Protein AF-0000000069364723 (afdb_homodimer)

Structure (mmCIF, N/CA/C/O backbone):
data_AF-0000000069364723-model_v1
#
loop_
_entity.id
_entity.type
_entity.pdbx_description
1 polymer 'Glycosyltransferase family 92 protein'
#
loop_
_atom_site.group_PDB
_atom_site.id
_atom_site.type_symbol
_atom_site.label_atom_id
_atom_site.label_alt_id
_atom_site.label_comp_id
_atom_site.label_asym_id
_atom_site.label_entity_id
_atom_site.label_seq_id
_atom_site.pdbx_PDB_ins_code
_atom_site.Cartn_x
_atom_site.Cartn_y
_atom_site.Cartn_z
_atom_site.occupancy
_atom_site.B_iso_or_equiv
_atom_site.auth_seq_id
_atom_site.auth_comp_id
_atom_site.auth_asym_id
_atom_site.auth_atom_id
_atom_site.pdbx_PDB_model_num
ATOM 1 N N . MET A 1 1 ? 9.062 -27.359 6.551 1 49.31 1 MET A N 1
ATOM 2 C CA . MET A 1 1 ? 7.789 -27.656 7.203 1 49.31 1 MET A CA 1
ATOM 3 C C . MET A 1 1 ? 7.242 -29 6.734 1 49.31 1 MET A C 1
ATOM 5 O O . MET A 1 1 ? 7.422 -29.375 5.574 1 49.31 1 MET A O 1
ATOM 9 N N . LYS A 1 2 ? 6.816 -29.859 7.641 1 56.28 2 LYS A N 1
ATOM 10 C CA . LYS A 1 2 ? 6.383 -31.234 7.414 1 56.28 2 LYS A CA 1
ATOM 11 C C . LYS A 1 2 ? 5.16 -31.281 6.5 1 56.28 2 LYS A C 1
ATOM 13 O O . LYS A 1 2 ? 4.172 -30.578 6.746 1 56.28 2 LYS A O 1
ATOM 18 N N . GLU A 1 3 ? 5.383 -31.625 5.355 1 70 3 GLU A N 1
ATOM 19 C CA . GLU A 1 3 ? 4.285 -31.922 4.441 1 70 3 GLU A CA 1
ATOM 20 C C . GLU A 1 3 ? 3.459 -33.094 4.93 1 70 3 GLU A C 1
ATOM 22 O O . GLU A 1 3 ? 4.004 -34.062 5.484 1 70 3 GLU A O 1
ATOM 27 N N . GLU A 1 4 ? 2.148 -32.75 5.133 1 69.38 4 GLU A N 1
ATOM 28 C CA . GLU A 1 4 ? 1.252 -33.812 5.566 1 69.38 4 GLU A CA 1
ATOM 29 C C . GLU A 1 4 ? 0.483 -34.406 4.387 1 69.38 4 GLU A C 1
ATOM 31 O O . GLU A 1 4 ? 0.015 -33.656 3.516 1 69.38 4 GLU A O 1
ATOM 36 N N . LEU A 1 5 ? 0.682 -35.688 4.168 1 74.56 5 LEU A N 1
ATOM 37 C CA . LEU A 1 5 ? -0.127 -36.375 3.172 1 74.56 5 LEU A CA 1
ATOM 38 C C . LEU A 1 5 ? -1.486 -36.75 3.75 1 74.56 5 LEU A C 1
ATOM 40 O O . LEU A 1 5 ? -1.564 -37.344 4.836 1 74.56 5 LEU A O 1
ATOM 44 N N . THR A 1 6 ? -2.576 -36.406 3.035 1 74.88 6 THR A N 1
ATOM 45 C CA . THR A 1 6 ? -3.92 -36.75 3.48 1 74.88 6 THR A CA 1
ATOM 46 C C . THR A 1 6 ? -4.262 -38.188 3.082 1 74.88 6 THR A C 1
ATOM 48 O O . THR A 1 6 ? -3.486 -38.844 2.385 1 74.88 6 THR A O 1
ATOM 51 N N . SER A 1 7 ? -5.332 -38.625 3.621 1 69.81 7 SER A N 1
ATOM 52 C CA . SER A 1 7 ? -5.801 -39.969 3.307 1 69.81 7 SER A CA 1
ATOM 53 C C . SER A 1 7 ? -6.023 -40.125 1.807 1 69.81 7 SER A C 1
ATOM 55 O O . SER A 1 7 ? -5.867 -41.219 1.271 1 69.81 7 SER A O 1
ATOM 57 N N . ASP A 1 8 ? -6.238 -39.062 1.115 1 74.81 8 ASP A N 1
ATOM 58 C CA . ASP A 1 8 ? -6.504 -39.125 -0.318 1 74.81 8 ASP A CA 1
ATOM 59 C C . ASP A 1 8 ? -5.242 -38.812 -1.125 1 74.81 8 ASP A C 1
ATOM 61 O O . ASP A 1 8 ? -5.324 -38.531 -2.316 1 74.81 8 ASP A O 1
ATOM 65 N N . SER A 1 9 ? -4.016 -38.844 -0.481 1 79.88 9 SER A N 1
ATOM 66 C CA . SER A 1 9 ? -2.727 -38.656 -1.135 1 79.88 9 SER A CA 1
ATOM 67 C C . SER A 1 9 ? -2.574 -37.219 -1.625 1 79.88 9 SER A C 1
ATOM 69 O O . SER A 1 9 ? -1.974 -36.969 -2.674 1 79.88 9 SER A O 1
ATOM 71 N N . VAL A 1 10 ? -3.354 -36.406 -0.931 1 83.38 10 VAL A N 1
ATOM 72 C CA . VAL A 1 10 ? -3.227 -34.969 -1.211 1 83.38 10 VAL A CA 1
ATOM 73 C C . VAL A 1 10 ? -2.189 -34.344 -0.276 1 83.38 10 VAL A C 1
ATOM 75 O O . VAL A 1 10 ? -2.17 -34.625 0.922 1 83.38 10 VAL A O 1
ATOM 78 N N . VAL A 1 11 ? -1.236 -33.562 -0.822 1 83.75 11 VAL A N 1
ATOM 79 C CA . VAL A 1 11 ? -0.213 -32.906 -0.019 1 83.75 11 VAL A CA 1
ATOM 80 C C . VAL A 1 11 ? -0.771 -31.609 0.568 1 83.75 11 VAL A C 1
ATOM 82 O O . VAL A 1 11 ? -1.082 -30.672 -0.167 1 83.75 11 VAL A O 1
ATOM 85 N N . LYS A 1 12 ? -0.921 -31.547 1.903 1 87.56 12 LYS A N 1
ATOM 86 C CA . LYS A 1 12 ? -1.398 -30.328 2.562 1 87.56 12 LYS A CA 1
ATOM 87 C C . LYS A 1 12 ? -0.251 -29.359 2.82 1 87.56 12 LYS A C 1
ATOM 89 O O . LYS A 1 12 ? 0.78 -29.734 3.377 1 87.56 12 LYS A O 1
ATOM 94 N N . ARG A 1 13 ? -0.439 -28.172 2.357 1 88.94 13 ARG A N 1
ATOM 95 C CA . ARG A 1 13 ? 0.57 -27.125 2.555 1 88.94 13 ARG A CA 1
ATOM 96 C C . ARG A 1 13 ? 0.188 -26.203 3.705 1 88.94 13 ARG A C 1
ATOM 98 O O . ARG A 1 13 ? -0.952 -25.75 3.783 1 88.94 13 ARG A O 1
ATOM 105 N N . ALA A 1 14 ? 1.143 -26.016 4.59 1 86.44 14 ALA A N 1
ATOM 106 C CA . ALA A 1 14 ? 0.929 -25.141 5.734 1 86.44 14 ALA A CA 1
ATOM 107 C C . ALA A 1 14 ? 1.771 -23.875 5.617 1 86.44 14 ALA A C 1
ATOM 109 O O . ALA A 1 14 ? 2.867 -23.891 5.051 1 86.44 14 ALA A O 1
ATOM 110 N N . LEU A 1 15 ? 1.162 -22.844 6.082 1 91.25 15 LEU A N 1
ATOM 111 C CA . LEU A 1 15 ? 1.888 -21.578 6.117 1 91.25 15 LEU A CA 1
ATOM 112 C C . LEU A 1 15 ? 2.162 -21.156 7.555 1 91.25 15 LEU A C 1
ATOM 114 O O . LEU A 1 15 ? 1.314 -21.328 8.43 1 91.25 15 LEU A O 1
ATOM 118 N N . ASN A 1 16 ? 3.369 -20.609 7.777 1 89.12 16 ASN A N 1
ATOM 119 C CA . ASN A 1 16 ? 3.805 -20.172 9.102 1 89.12 16 ASN A CA 1
ATOM 120 C C . ASN A 1 16 ? 4.066 -18.672 9.125 1 89.12 16 ASN A C 1
ATOM 122 O O . ASN A 1 16 ? 4.953 -18.172 8.43 1 89.12 16 ASN A O 1
ATOM 126 N N . ALA A 1 17 ? 3.287 -17.984 9.992 1 91.56 17 ALA A N 1
ATOM 127 C CA . ALA A 1 17 ? 3.412 -16.531 10.094 1 91.56 17 ALA A CA 1
ATOM 128 C C . ALA A 1 17 ? 4.266 -16.141 11.297 1 91.56 17 ALA A C 1
ATOM 130 O O . ALA A 1 17 ? 4.184 -16.75 12.359 1 91.56 17 ALA A O 1
ATOM 131 N N . VAL A 1 18 ? 5.125 -15.086 11.055 1 92.31 18 VAL A N 1
ATOM 132 C CA . VAL A 1 18 ? 5.973 -14.648 12.156 1 92.31 18 VAL A CA 1
ATOM 133 C C . VAL A 1 18 ? 6.035 -13.125 12.188 1 92.31 18 VAL A C 1
ATOM 135 O O . VAL A 1 18 ? 5.957 -12.469 11.148 1 92.31 18 VAL A O 1
ATOM 138 N N . GLY A 1 19 ? 6.074 -12.609 13.461 1 89.56 19 GLY A N 1
ATOM 139 C CA . GLY A 1 19 ? 6.383 -11.211 13.695 1 89.56 19 GLY A CA 1
ATOM 140 C C . GLY A 1 19 ? 5.25 -10.281 13.312 1 89.56 19 GLY A C 1
ATOM 141 O O . GLY A 1 19 ? 4.199 -10.727 12.852 1 89.56 19 GLY A O 1
ATOM 142 N N . SER A 1 20 ? 5.496 -8.914 13.562 1 90.38 20 SER A N 1
ATOM 143 C CA . SER A 1 20 ? 4.555 -7.84 13.266 1 90.38 20 SER A CA 1
ATOM 144 C C . SER A 1 20 ? 5.207 -6.754 12.414 1 90.38 20 SER A C 1
ATOM 146 O O . SER A 1 20 ? 6.32 -6.316 12.703 1 90.38 20 SER A O 1
ATOM 148 N N . ALA A 1 21 ? 4.5 -6.426 11.312 1 92.88 21 ALA A N 1
ATOM 149 C CA . ALA A 1 21 ? 5.086 -5.488 10.352 1 92.88 21 ALA A CA 1
ATOM 150 C C . ALA A 1 21 ? 4.473 -4.098 10.5 1 92.88 21 ALA A C 1
ATOM 152 O O . ALA A 1 21 ? 5.031 -3.111 10.016 1 92.88 21 ALA A O 1
ATOM 153 N N . ALA A 1 22 ? 3.383 -3.99 11.094 1 93.38 22 ALA A N 1
ATOM 154 C CA . ALA A 1 22 ? 2.691 -2.719 11.281 1 93.38 22 ALA A CA 1
ATOM 155 C C . ALA A 1 22 ? 1.68 -2.807 12.422 1 93.38 22 ALA A C 1
ATOM 157 O O . ALA A 1 22 ? 1.099 -3.867 12.664 1 93.38 22 ALA A O 1
ATOM 158 N N . TYR A 1 23 ? 1.507 -1.729 13.055 1 94.12 23 TYR A N 1
ATOM 159 C CA . TYR A 1 23 ? 0.503 -1.665 14.109 1 94.12 23 TYR A CA 1
ATOM 160 C C . TYR A 1 23 ? -0.898 -1.54 13.523 1 94.12 23 TYR A C 1
ATOM 162 O O . TYR A 1 23 ? -1.071 -1.024 12.414 1 94.12 23 TYR A O 1
ATOM 170 N N . LEU A 1 24 ? -1.826 -2.055 14.297 1 95.44 24 LEU A N 1
ATOM 171 C CA . LEU A 1 24 ? -3.232 -1.938 13.93 1 95.44 24 LEU A CA 1
ATOM 172 C C . LEU A 1 24 ? -3.707 -0.493 14.047 1 95.44 24 LEU A C 1
ATOM 174 O O . LEU A 1 24 ? -4.418 0.005 13.172 1 95.44 24 LEU A O 1
ATOM 178 N N . PHE A 1 25 ? -3.33 0.134 15.125 1 96.75 25 PHE A N 1
ATOM 179 C CA . PHE A 1 25 ? -3.691 1.526 15.367 1 96.75 25 PHE A CA 1
ATOM 180 C C . PHE A 1 25 ? -2.627 2.227 16.203 1 96.75 25 PHE A C 1
ATOM 182 O O . PHE A 1 25 ? -2.072 1.637 17.125 1 96.75 25 PHE A O 1
ATOM 189 N N . VAL A 1 26 ? -2.287 3.453 15.844 1 96.94 26 VAL A N 1
ATOM 190 C CA . VAL A 1 26 ? -1.416 4.34 16.609 1 96.94 26 VAL A CA 1
ATOM 191 C C . VAL A 1 26 ? -2.168 5.617 16.969 1 96.94 26 VAL A C 1
ATOM 193 O O . VAL A 1 26 ? -2.408 6.469 16.109 1 96.94 26 VAL A O 1
ATOM 196 N N . GLN A 1 27 ? -2.445 5.82 18.234 1 96.69 27 GLN A N 1
ATOM 197 C CA . GLN A 1 27 ? -3.262 6.953 18.656 1 96.69 27 GLN A CA 1
ATOM 198 C C . GLN A 1 27 ? -2.398 8.18 18.938 1 96.69 27 GLN A C 1
ATOM 200 O O . GLN A 1 27 ? -1.366 8.086 19.594 1 96.69 27 GLN A O 1
ATOM 205 N N . MET A 1 28 ? -2.801 9.273 18.391 1 96.94 28 MET A N 1
ATOM 206 C CA . MET A 1 28 ? -2.186 10.555 18.75 1 96.94 28 MET A CA 1
ATOM 207 C C . MET A 1 28 ? -3.016 11.281 19.797 1 96.94 28 MET A C 1
ATOM 209 O O . MET A 1 28 ? -2.473 11.797 20.781 1 96.94 28 MET A O 1
ATOM 213 N N . GLY A 1 29 ? -4.402 11.289 19.5 1 96.31 29 GLY A N 1
ATOM 214 C CA . GLY A 1 29 ? -5.25 11.969 20.469 1 96.31 29 GLY A CA 1
ATOM 215 C C . GLY A 1 29 ? -6.707 11.562 20.375 1 96.31 29 GLY A C 1
ATOM 216 O O . GLY A 1 29 ? -7.113 10.898 19.422 1 96.31 29 GLY A O 1
ATOM 217 N N . ALA A 1 30 ? -7.469 11.836 21.438 1 97.81 30 ALA A N 1
ATOM 218 C CA . ALA A 1 30 ? -8.914 11.656 21.516 1 97.81 30 ALA A CA 1
ATOM 219 C C . ALA A 1 30 ? -9.586 12.859 22.172 1 97.81 30 ALA A C 1
ATOM 221 O O . ALA A 1 30 ? -9.062 13.422 23.141 1 97.81 30 ALA A O 1
ATOM 222 N N . TYR A 1 31 ? -10.727 13.25 21.625 1 97.12 31 TYR A N 1
ATOM 223 C CA . TYR A 1 31 ? -11.344 14.5 22.031 1 97.12 31 TYR A CA 1
ATOM 224 C C . TYR A 1 31 ? -12.867 14.367 22.062 1 97.12 31 TYR A C 1
ATOM 226 O O . TYR A 1 31 ? -13.453 13.727 21.188 1 97.12 31 TYR A O 1
ATOM 234 N N . ARG A 1 32 ? -13.484 14.945 23.047 1 96.19 32 ARG A N 1
ATOM 235 C CA . ARG A 1 32 ? -14.945 15.039 23.078 1 96.19 32 ARG A CA 1
ATOM 236 C C . ARG A 1 32 ? -15.445 16.062 22.078 1 96.19 32 ARG A C 1
ATOM 238 O O . ARG A 1 32 ? -14.922 17.172 21.984 1 96.19 32 ARG A O 1
ATOM 245 N N . GLY A 1 33 ? -16.406 15.688 21.266 1 95.44 33 GLY A N 1
ATOM 246 C CA . GLY A 1 33 ? -16.969 16.547 20.25 1 95.44 33 GLY A CA 1
ATOM 247 C C . GLY A 1 33 ? -18.344 17.094 20.609 1 95.44 33 GLY A C 1
ATOM 248 O O . GLY A 1 33 ? -18.875 17.969 19.938 1 95.44 33 GLY A O 1
ATOM 249 N N . GLY A 1 34 ? -18.906 16.594 21.641 1 95.56 34 GLY A N 1
ATOM 250 C CA . GLY A 1 34 ? -20.234 16.938 22.109 1 95.56 34 GLY A CA 1
ATOM 251 C C . GLY A 1 34 ? -20.688 16.094 23.281 1 95.56 34 GLY A C 1
ATOM 252 O O . GLY A 1 34 ? -19.891 15.375 23.891 1 95.56 34 GLY A O 1
ATOM 253 N N . PRO A 1 35 ? -21.969 16.234 23.578 1 95.88 35 PRO A N 1
ATOM 254 C CA . PRO A 1 35 ? -22.469 15.453 24.719 1 95.88 35 PRO A CA 1
ATOM 255 C C . PRO A 1 35 ? -22.406 13.945 24.469 1 95.88 35 PRO A C 1
ATOM 257 O O . PRO A 1 35 ? -22.328 13.164 25.422 1 95.88 35 PRO A O 1
ATOM 260 N N . ASN A 1 36 ? -22.484 13.508 23.172 1 96.75 36 ASN A N 1
ATOM 261 C CA . ASN A 1 36 ? -22.5 12.078 22.875 1 96.75 36 ASN A CA 1
ATOM 262 C C . ASN A 1 36 ? -21.5 11.727 21.781 1 96.75 36 ASN A C 1
ATOM 264 O O . ASN A 1 36 ? -21.625 10.695 21.125 1 96.75 36 ASN A O 1
ATOM 268 N N . SER A 1 37 ? -20.562 12.633 21.484 1 97.06 37 SER A N 1
ATOM 269 C CA . SER A 1 37 ? -19.688 12.398 20.344 1 97.06 37 SER A CA 1
ATOM 270 C C . SER A 1 37 ? -18.219 12.625 20.703 1 97.06 37 SER A C 1
ATOM 272 O O . SER A 1 37 ? -17.906 13.461 21.562 1 97.06 37 SER A O 1
ATOM 274 N N . PHE A 1 38 ? -17.375 11.82 20.141 1 98.06 38 PHE A N 1
ATOM 275 C CA . PHE A 1 38 ? -15.93 11.883 20.312 1 98.06 38 PHE A CA 1
ATOM 276 C C . PHE A 1 38 ? -15.227 11.695 18.984 1 98.06 38 PHE A C 1
ATOM 278 O O . PHE A 1 38 ? -15.82 11.18 18.031 1 98.06 38 PHE A O 1
ATOM 285 N N . ALA A 1 39 ? -13.992 12.164 18.891 1 98.56 39 ALA A N 1
ATOM 286 C CA . ALA A 1 39 ? -13.102 11.891 17.766 1 98.56 39 ALA A CA 1
ATOM 287 C C . ALA A 1 39 ? -11.773 11.32 18.25 1 98.56 39 ALA A C 1
ATOM 289 O O . ALA A 1 39 ? -11.164 11.852 19.188 1 98.56 39 ALA A O 1
ATOM 290 N N . VAL A 1 40 ? -11.398 10.234 17.766 1 98.62 40 VAL A N 1
ATOM 291 C CA . VAL A 1 40 ? -10.086 9.656 18.016 1 98.62 40 VAL A CA 1
ATOM 292 C C . VAL A 1 40 ? -9.211 9.781 16.781 1 98.62 40 VAL A C 1
ATOM 294 O O . VAL A 1 40 ? -9.594 9.344 15.695 1 98.62 40 VAL A O 1
ATOM 297 N N . VAL A 1 41 ? -8.039 10.414 16.922 1 98.44 41 VAL A N 1
ATOM 298 C CA . VAL A 1 41 ? -7.141 10.703 15.812 1 98.44 41 VAL A CA 1
ATOM 299 C C . VAL A 1 41 ? -5.891 9.828 15.906 1 98.44 41 VAL A C 1
ATOM 301 O O . VAL A 1 41 ? -5.273 9.734 16.969 1 98.44 41 VAL A O 1
ATOM 304 N N . GLY A 1 42 ? -5.582 9.164 14.805 1 98.25 42 GLY A N 1
ATOM 305 C CA . GLY A 1 42 ? -4.398 8.32 14.82 1 98.25 42 GLY A CA 1
ATOM 306 C C . GLY A 1 42 ? -3.994 7.832 13.438 1 98.25 42 GLY A C 1
ATOM 307 O O . GLY A 1 42 ? -4.387 8.414 12.43 1 98.25 42 GLY A O 1
ATOM 308 N N . LEU A 1 43 ? -3.055 6.895 13.445 1 98.19 43 LEU A N 1
ATOM 309 C CA . LEU A 1 43 ? -2.576 6.195 12.258 1 98.19 43 LEU A CA 1
ATOM 310 C C . LEU A 1 43 ? -3.016 4.734 12.273 1 98.19 43 LEU A C 1
ATOM 312 O O . LEU A 1 43 ? -3.229 4.156 13.344 1 98.19 43 LEU A O 1
ATOM 316 N N . ALA A 1 44 ? -3.178 4.199 11.109 1 97.25 44 ALA A N 1
ATOM 317 C CA . ALA A 1 44 ? -3.477 2.777 10.961 1 97.25 44 ALA A CA 1
ATOM 318 C C . ALA A 1 44 ? -2.803 2.197 9.719 1 97.25 44 ALA A C 1
ATOM 320 O O . ALA A 1 44 ? -2.311 2.943 8.867 1 97.25 44 ALA A O 1
ATOM 321 N N . SER A 1 45 ? -2.754 0.883 9.719 1 95.25 45 SER A N 1
ATOM 322 C CA . SER A 1 45 ? -2.156 0.212 8.562 1 95.25 45 SER A CA 1
ATOM 323 C C . SER A 1 45 ? -2.877 0.579 7.273 1 95.25 45 SER A C 1
ATOM 325 O O . SER A 1 45 ? -4.074 0.326 7.133 1 95.25 45 SER A O 1
ATOM 327 N N . LYS A 1 46 ? -2.154 1.093 6.324 1 95.44 46 LYS A N 1
ATOM 328 C CA . LYS A 1 46 ? -2.771 1.566 5.09 1 95.44 46 LYS A CA 1
ATOM 329 C C . LYS A 1 46 ? -3.361 0.408 4.293 1 95.44 46 LYS A C 1
ATOM 331 O O . LYS A 1 46 ? -4.52 0.462 3.873 1 95.44 46 LYS A O 1
ATOM 336 N N . PRO A 1 47 ? -2.609 -0.735 4.07 1 94.81 47 PRO A N 1
ATOM 337 C CA . PRO A 1 47 ? -3.172 -1.791 3.227 1 94.81 47 PRO A CA 1
ATOM 338 C C . PRO A 1 47 ? -4.461 -2.377 3.797 1 94.81 47 PRO A C 1
ATOM 340 O O . PRO A 1 47 ? -5.34 -2.797 3.039 1 94.81 47 PRO A O 1
ATOM 343 N N . LEU A 1 48 ? -4.609 -2.422 5.109 1 93.75 48 LEU A N 1
ATOM 344 C CA . LEU A 1 48 ? -5.852 -2.918 5.684 1 93.75 48 LEU A CA 1
ATOM 345 C C . LEU A 1 48 ? -7.031 -2.039 5.273 1 93.75 48 LEU A C 1
ATOM 347 O O . LEU A 1 48 ? -8.109 -2.547 4.953 1 93.75 48 LEU A O 1
ATOM 351 N N . HIS A 1 49 ? -6.789 -0.756 5.285 1 94.44 49 HIS A N 1
ATOM 352 C CA . HIS A 1 49 ? -7.875 0.175 4.996 1 94.44 49 HIS A CA 1
ATOM 353 C C . HIS A 1 49 ? -8.109 0.294 3.492 1 94.44 49 HIS A C 1
ATOM 355 O O . HIS A 1 49 ? -9.156 0.791 3.061 1 94.44 49 HIS A O 1
ATOM 361 N N . VAL A 1 50 ? -7.227 -0.159 2.723 1 92.44 50 VAL A N 1
ATOM 362 C CA . VAL A 1 50 ? -7.379 -0.12 1.271 1 92.44 50 VAL A CA 1
ATOM 363 C C . VAL A 1 50 ? -7.98 -1.434 0.779 1 92.44 50 VAL A C 1
ATOM 365 O O . VAL A 1 50 ? -8.875 -1.434 -0.068 1 92.44 50 VAL A O 1
ATOM 368 N N . PHE A 1 51 ? -7.551 -2.592 1.312 1 92.69 51 PHE A N 1
ATOM 369 C CA . PHE A 1 51 ? -7.871 -3.885 0.717 1 92.69 51 PHE A CA 1
ATOM 370 C C . PHE A 1 51 ? -8.82 -4.672 1.613 1 92.69 51 PHE A C 1
ATOM 372 O O . PHE A 1 51 ? -9.375 -5.688 1.194 1 92.69 51 PHE A O 1
ATOM 379 N N . ALA A 1 52 ? -8.953 -4.258 2.828 1 91.38 52 ALA A N 1
ATOM 380 C CA . ALA A 1 52 ? -9.852 -4.922 3.766 1 91.38 52 ALA A CA 1
ATOM 381 C C . ALA A 1 52 ? -10.891 -3.949 4.309 1 91.38 52 ALA A C 1
ATOM 383 O O . ALA A 1 52 ? -11.227 -2.959 3.656 1 91.38 52 ALA A O 1
ATOM 384 N N . LYS A 1 53 ? -11.57 -4.34 5.402 1 89.81 53 LYS A N 1
ATOM 385 C CA . LYS A 1 53 ? -12.594 -3.516 6.027 1 89.81 53 LYS A CA 1
ATOM 386 C C . LYS A 1 53 ? -12.445 -3.51 7.547 1 89.81 53 LYS A C 1
ATOM 388 O O . LYS A 1 53 ? -13.336 -3.967 8.266 1 89.81 53 LYS A O 1
ATOM 393 N N . PRO A 1 54 ? -11.305 -2.955 7.906 1 93.75 54 PRO A N 1
ATOM 394 C CA . PRO A 1 54 ? -11.172 -2.838 9.359 1 93.75 54 PRO A CA 1
ATOM 395 C C . PRO A 1 54 ? -12.297 -2.018 9.992 1 93.75 54 PRO A C 1
ATOM 397 O O . PRO A 1 54 ? -12.906 -1.177 9.32 1 93.75 54 PRO A O 1
ATOM 400 N N . ARG A 1 55 ? -12.648 -2.35 11.227 1 94.44 55 ARG A N 1
ATOM 401 C CA . ARG A 1 55 ? -13.742 -1.67 11.922 1 94.44 55 ARG A CA 1
ATOM 402 C C . ARG A 1 55 ? -13.273 -1.113 13.266 1 94.44 55 ARG A C 1
ATOM 404 O O . ARG A 1 55 ? -12.359 -1.661 13.883 1 94.44 55 ARG A O 1
ATOM 411 N N . PHE A 1 56 ? -13.875 -0.043 13.602 1 97.25 56 PHE A N 1
ATOM 412 C CA . PHE A 1 56 ? -13.727 0.527 14.938 1 97.25 56 PHE A CA 1
ATOM 413 C C . PHE A 1 56 ? -15.062 0.533 15.672 1 97.25 56 PHE A C 1
ATOM 415 O O . PHE A 1 56 ? -16.094 0.879 15.094 1 97.25 56 PHE A O 1
ATOM 422 N N . ILE A 1 57 ? -15.023 0.067 16.844 1 97.56 57 ILE A N 1
ATOM 423 C CA . ILE A 1 57 ? -16.172 0.125 17.734 1 97.56 57 ILE A CA 1
ATOM 424 C C . ILE A 1 57 ? -15.859 1.012 18.938 1 97.56 57 ILE A C 1
ATOM 426 O O . ILE A 1 57 ? -14.812 0.86 19.578 1 97.56 57 ILE A O 1
ATOM 430 N N . CYS A 1 58 ? -16.766 1.949 19.172 1 98.19 58 CYS A N 1
ATOM 431 C CA . CYS A 1 58 ? -16.625 2.855 20.312 1 98.19 58 CYS A CA 1
ATOM 432 C C . CYS A 1 58 ? -17.422 2.359 21.5 1 98.19 58 CYS A C 1
ATOM 434 O O . CYS A 1 58 ? -18.547 1.883 21.344 1 98.19 58 CYS A O 1
ATOM 436 N N . GLU A 1 59 ? -16.797 2.432 22.609 1 96.88 59 GLU A N 1
ATOM 437 C CA . GLU A 1 59 ? -17.438 2.055 23.875 1 96.88 59 GLU A CA 1
ATOM 438 C C . GLU A 1 59 ? -17.219 3.109 24.953 1 96.88 59 GLU A C 1
ATOM 440 O O . GLU A 1 59 ? -16.094 3.586 25.125 1 96.88 59 GLU A O 1
ATOM 445 N N . TRP A 1 60 ? -18.281 3.545 25.547 1 96.88 60 TRP A N 1
ATOM 446 C CA . TRP A 1 60 ? -18.172 4.422 26.719 1 96.88 60 TRP A CA 1
ATOM 447 C C . TRP A 1 60 ? -18.359 3.641 28 1 96.88 60 TRP A C 1
ATOM 449 O O . TRP A 1 60 ? -19.359 2.939 28.172 1 96.88 60 TRP A O 1
ATOM 459 N N . LEU A 1 61 ? -17.375 3.727 28.859 1 94.31 61 LEU A N 1
ATOM 460 C CA . LEU A 1 61 ? -17.422 3.117 30.188 1 94.31 61 LEU A CA 1
ATOM 461 C C . LEU A 1 61 ? -17.609 4.18 31.266 1 94.31 61 LEU A C 1
ATOM 463 O O . LEU A 1 61 ? -16.672 4.934 31.562 1 94.31 61 LEU A O 1
ATOM 467 N N . PRO A 1 62 ? -18.766 4.191 31.875 1 91.75 62 PRO A N 1
ATOM 468 C CA . PRO A 1 62 ? -18.906 5.133 32.969 1 91.75 62 PRO A CA 1
ATOM 469 C C . PRO A 1 62 ? -17.984 4.816 34.156 1 91.75 62 PRO A C 1
ATOM 471 O O . PRO A 1 62 ? -17.531 3.68 34.312 1 91.75 62 PRO A O 1
ATOM 474 N N . LEU A 1 63 ? -17.562 5.879 34.906 1 84.31 63 LEU A N 1
ATOM 475 C CA . LEU A 1 63 ? -16.672 5.664 36.031 1 84.31 63 LEU A CA 1
ATOM 476 C C . LEU A 1 63 ? -17.297 4.691 37.031 1 84.31 63 LEU A C 1
ATOM 478 O O . LEU A 1 63 ? -16.578 3.973 37.75 1 84.31 63 LEU A O 1
ATOM 482 N N . THR A 1 64 ? -18.562 4.723 37.188 1 68.75 64 THR A N 1
ATOM 483 C CA . THR A 1 64 ? -19.234 3.816 38.094 1 68.75 64 THR A CA 1
ATOM 484 C C . THR A 1 64 ? -19.219 2.391 37.562 1 68.75 64 THR A C 1
ATOM 486 O O . THR A 1 64 ? -19.828 1.493 38.125 1 68.75 64 THR A O 1
ATOM 489 N N . PHE A 1 65 ? -18.344 2.311 36.406 1 60.22 65 PHE A N 1
ATOM 490 C CA . PHE A 1 65 ? -18.344 0.99 35.812 1 60.22 65 PHE A CA 1
ATOM 491 C C . PHE A 1 65 ? -17.609 -0.014 36.688 1 60.22 65 PHE A C 1
ATOM 493 O O . PHE A 1 65 ? -16.438 0.188 37.031 1 60.22 65 PHE A O 1
ATOM 500 N N . HIS A 1 66 ? -18.188 -0.918 37.469 1 53.62 66 HIS A N 1
ATOM 501 C CA . HIS A 1 66 ? -17.625 -1.986 38.281 1 53.62 66 HIS A CA 1
ATOM 502 C C . HIS A 1 66 ? -17.625 -3.312 37.531 1 53.62 66 HIS A C 1
ATOM 504 O O . HIS A 1 66 ? -17.953 -4.355 38.094 1 53.62 66 HIS A O 1
ATOM 510 N N . GLY A 1 67 ? -17.094 -3.486 36.469 1 53.44 67 GLY A N 1
ATOM 511 C CA . GLY A 1 67 ? -16.797 -4.73 35.781 1 53.44 67 GLY A CA 1
ATOM 512 C C . GLY A 1 67 ? -18 -5.309 35.031 1 53.44 67 GLY A C 1
ATOM 513 O O . GLY A 1 67 ? -17.922 -5.609 33.844 1 53.44 67 GLY A O 1
ATOM 514 N N . ASP A 1 68 ? -18.938 -6.055 35.812 1 50.12 68 ASP A N 1
ATOM 515 C CA . ASP A 1 68 ? -20.031 -6.926 35.406 1 50.12 68 ASP A CA 1
ATOM 516 C C . ASP A 1 68 ? -21.172 -6.113 34.781 1 50.12 68 ASP A C 1
ATOM 518 O O . ASP A 1 68 ? -22.172 -6.68 34.344 1 50.12 68 ASP A O 1
ATOM 522 N N . ASP A 1 69 ? -21.281 -4.781 35 1 53.19 69 ASP A N 1
ATOM 523 C CA . ASP A 1 69 ? -22.562 -4.102 34.781 1 53.19 69 ASP A CA 1
ATOM 524 C C . ASP A 1 69 ? -22.688 -3.629 33.312 1 53.19 69 ASP A C 1
ATOM 526 O O . ASP A 1 69 ? -21.688 -3.26 32.688 1 53.19 69 ASP A O 1
ATOM 530 N N . ASN A 1 70 ? -23.828 -3.975 32.594 1 61.44 70 ASN A N 1
ATOM 531 C CA . ASN A 1 70 ? -24.578 -3.611 31.391 1 61.44 70 ASN A CA 1
ATOM 532 C C . ASN A 1 70 ? -24.594 -2.102 31.172 1 61.44 70 ASN A C 1
ATOM 534 O O . ASN A 1 70 ? -25.484 -1.572 30.516 1 61.44 70 ASN A O 1
ATOM 538 N N . SER A 1 71 ? -23.594 -1.428 31.781 1 78.38 71 SER A N 1
ATOM 539 C CA . SER A 1 71 ? -23.781 0.018 31.734 1 78.38 71 SER A CA 1
ATOM 540 C C . SER A 1 71 ? -22.969 0.642 30.609 1 78.38 71 SER A C 1
ATOM 542 O O . SER A 1 71 ? -23.125 1.821 30.281 1 78.38 71 SER A O 1
ATOM 544 N N . SER A 1 72 ? -22.219 -0.199 29.922 1 88.69 72 SER A N 1
ATOM 545 C CA . SER A 1 72 ? -21.469 0.411 28.828 1 88.69 72 SER A CA 1
ATOM 546 C C . SER A 1 72 ? -22.359 0.653 27.609 1 88.69 72 SER A C 1
ATOM 548 O O . SER A 1 72 ? -23.359 -0.038 27.422 1 88.69 72 SER A O 1
ATOM 550 N N . VAL A 1 73 ? -22.078 1.696 26.984 1 94.19 73 VAL A N 1
ATOM 551 C CA . VAL A 1 73 ? -22.766 2.045 25.75 1 94.19 73 VAL A CA 1
ATOM 552 C C . VAL A 1 73 ? -21.812 1.88 24.562 1 94.19 73 VAL A C 1
ATOM 554 O O . VAL A 1 73 ? -20.656 2.297 24.625 1 94.19 73 VAL A O 1
ATOM 557 N N . THR A 1 74 ? -22.297 1.188 23.562 1 96.56 74 THR A N 1
ATOM 558 C CA . THR A 1 74 ? -21.453 0.942 22.406 1 96.56 74 THR A CA 1
ATOM 559 C C . THR A 1 74 ? -22.031 1.617 21.156 1 96.56 74 THR A C 1
ATOM 561 O O . THR A 1 74 ? -23.219 1.886 21.094 1 96.56 74 THR A O 1
ATOM 564 N N . ALA A 1 75 ? -21.188 2.051 20.266 1 97.88 75 ALA A N 1
ATOM 565 C CA . ALA A 1 75 ? -21.547 2.605 18.969 1 97.88 75 ALA A CA 1
ATOM 566 C C . ALA A 1 75 ? -20.5 2.232 17.906 1 97.88 75 ALA A C 1
ATOM 568 O O . ALA A 1 75 ? -19.359 1.954 18.234 1 97.88 75 ALA A O 1
ATOM 569 N N . SER A 1 76 ? -20.953 2.141 16.672 1 97.38 76 SER A N 1
ATOM 570 C CA . SER A 1 76 ? -20 1.938 15.586 1 97.38 76 SER A CA 1
ATOM 571 C C . SER A 1 76 ? -19.172 3.197 15.328 1 97.38 76 SER A C 1
ATOM 573 O O . SER A 1 76 ? -19.719 4.305 15.312 1 97.38 76 SER A O 1
ATOM 575 N N . GLY A 1 77 ? -17.906 3.064 15.234 1 97.88 77 GLY A N 1
ATOM 576 C CA . GLY A 1 77 ? -17.062 4.188 14.852 1 97.88 77 GLY A CA 1
ATOM 577 C C . GLY A 1 77 ? -17.125 4.5 13.367 1 97.88 77 GLY A C 1
ATOM 578 O O . GLY A 1 77 ? -17 3.6 12.539 1 97.88 77 GLY A O 1
ATOM 579 N N . HIS A 1 78 ? -17.391 5.691 13.062 1 97.75 78 HIS A N 1
ATOM 580 C CA . HIS A 1 78 ? -17.297 6.141 11.68 1 97.75 78 HIS A CA 1
ATOM 581 C C . HIS A 1 78 ? -15.883 6.57 11.32 1 97.75 78 HIS A C 1
ATOM 583 O O . HIS A 1 78 ? -15.328 7.484 11.945 1 97.75 78 HIS A O 1
ATOM 589 N N . THR A 1 79 ? -15.32 5.922 10.289 1 97.69 79 THR A N 1
ATOM 590 C CA . THR A 1 79 ? -13.914 6.125 9.953 1 97.69 79 THR A CA 1
ATOM 591 C C . THR A 1 79 ? -13.773 7.09 8.781 1 97.69 79 THR A C 1
ATOM 593 O O . THR A 1 79 ? -14.469 6.957 7.773 1 97.69 79 THR A O 1
ATOM 596 N N . ILE A 1 80 ? -12.891 8.078 8.922 1 98 80 ILE A N 1
ATOM 597 C CA . ILE A 1 80 ? -12.531 9 7.848 1 98 80 ILE A CA 1
ATOM 598 C C . ILE A 1 80 ? -11.023 8.922 7.578 1 98 80 ILE A C 1
ATOM 600 O O . ILE A 1 80 ? -10.219 8.953 8.516 1 98 80 ILE A O 1
ATOM 604 N N . LEU A 1 81 ? -10.648 8.703 6.352 1 97.69 81 LEU A N 1
ATOM 605 C CA . LEU A 1 81 ? -9.258 8.805 5.914 1 97.69 81 LEU A CA 1
ATOM 606 C C . LEU A 1 81 ? -9 10.141 5.227 1 97.69 81 LEU A C 1
ATOM 608 O O . LEU A 1 81 ? -9.297 10.297 4.039 1 97.69 81 LEU A O 1
ATOM 612 N N . PRO A 1 82 ? -8.383 11.031 5.906 1 97 82 PRO A N 1
ATOM 613 C CA . PRO A 1 82 ? -8.312 12.383 5.359 1 97 82 PRO A CA 1
ATOM 614 C C . PRO A 1 82 ? -7.129 12.578 4.414 1 97 82 PRO A C 1
ATOM 616 O O . PRO A 1 82 ? -7.012 13.633 3.773 1 97 82 PRO A O 1
ATOM 619 N N . ASP A 1 83 ? -6.207 11.609 4.285 1 95 83 ASP A N 1
ATOM 620 C CA . ASP A 1 83 ? -4.934 11.844 3.607 1 95 83 ASP A CA 1
ATOM 621 C C . ASP A 1 83 ? -5.023 11.461 2.131 1 95 83 ASP A C 1
ATOM 623 O O . ASP A 1 83 ? -4.008 11.414 1.435 1 95 83 ASP A O 1
ATOM 627 N N . TRP A 1 84 ? -6.203 11.117 1.586 1 91.69 84 TRP A N 1
ATOM 628 C CA . TRP A 1 84 ? -6.504 10.891 0.176 1 91.69 84 TRP A CA 1
ATOM 629 C C . TRP A 1 84 ? -5.617 9.797 -0.403 1 91.69 84 TRP A C 1
ATOM 631 O O . TRP A 1 84 ? -5.176 9.891 -1.551 1 91.69 84 TRP A O 1
ATOM 641 N N . GLY A 1 85 ? -5.219 8.945 0.415 1 93.25 85 GLY A N 1
ATOM 642 C CA . GLY A 1 85 ? -4.453 7.805 -0.072 1 93.25 85 GLY A CA 1
ATOM 643 C C . GLY A 1 85 ? -2.955 8.047 -0.054 1 93.25 85 GLY A C 1
ATOM 644 O O . GLY A 1 85 ? -2.178 7.168 -0.444 1 93.25 85 GLY A O 1
ATOM 645 N N . TYR A 1 86 ? -2.443 9.125 0.382 1 94.88 86 TYR A N 1
ATOM 646 C CA . TYR A 1 86 ? -1.021 9.453 0.372 1 94.88 86 TYR A CA 1
ATOM 647 C C . TYR A 1 86 ? -0.268 8.633 1.416 1 94.88 86 TYR A C 1
ATOM 649 O O . TYR A 1 86 ? 0.963 8.562 1.389 1 94.88 86 TYR A O 1
ATOM 657 N N . GLY A 1 87 ? -0.978 7.984 2.303 1 95 87 GLY A N 1
ATOM 658 C CA . GLY A 1 87 ? -0.328 7.176 3.322 1 95 87 GLY A CA 1
ATOM 659 C C . GLY A 1 87 ? 0.663 6.18 2.754 1 95 87 GLY A C 1
ATOM 660 O O . GLY A 1 87 ? 0.602 5.844 1.569 1 95 87 GLY A O 1
ATOM 661 N N . ARG A 1 88 ? 1.562 5.699 3.525 1 95.94 88 ARG A N 1
ATOM 662 C CA . ARG A 1 88 ? 2.594 4.742 3.146 1 95.94 88 ARG A CA 1
ATOM 663 C C . ARG A 1 88 ? 2.445 3.439 3.928 1 95.94 88 ARG A C 1
ATOM 665 O O . ARG A 1 88 ? 1.523 2.66 3.678 1 95.94 88 ARG A O 1
ATOM 672 N N . VAL A 1 89 ? 3.287 3.236 4.984 1 96.06 89 VAL A N 1
ATOM 673 C CA . VAL A 1 89 ? 3.061 2.09 5.859 1 96.06 89 VAL A CA 1
ATOM 674 C C . VAL A 1 89 ? 1.773 2.295 6.652 1 96.06 89 VAL A C 1
ATOM 676 O O . VAL A 1 89 ? 0.994 1.356 6.836 1 96.06 89 VAL A O 1
ATOM 679 N N . TYR A 1 90 ? 1.565 3.596 7.004 1 97.5 90 TYR A N 1
ATOM 680 C CA . TYR A 1 90 ? 0.366 3.965 7.75 1 97.5 90 TYR A CA 1
ATOM 681 C C . TYR A 1 90 ? -0.435 5.023 7 1 97.5 90 TYR A C 1
ATOM 683 O O . TYR A 1 90 ? 0.114 5.762 6.18 1 97.5 90 TYR A O 1
ATOM 691 N N . THR A 1 91 ? -1.704 5.047 7.211 1 97.56 91 THR A N 1
ATOM 692 C CA . THR A 1 91 ? -2.611 6.105 6.785 1 97.56 91 THR A CA 1
ATOM 693 C C . THR A 1 91 ? -3.252 6.789 7.992 1 97.56 91 THR A C 1
ATOM 695 O O . THR A 1 91 ? -3.348 6.199 9.07 1 97.56 91 THR A O 1
ATOM 698 N N . VAL A 1 92 ? -3.578 8.039 7.801 1 98.31 92 VAL A N 1
ATOM 699 C CA . VAL A 1 92 ? -4.238 8.773 8.875 1 98.31 92 VAL A CA 1
ATOM 700 C C . VAL A 1 92 ? -5.699 8.344 8.977 1 98.31 92 VAL A C 1
ATOM 702 O O . VAL A 1 92 ? -6.375 8.18 7.953 1 98.31 92 VAL A O 1
ATOM 705 N N . VAL A 1 93 ? -6.152 8.156 10.234 1 98.19 93 VAL A N 1
ATOM 706 C CA . VAL A 1 93 ? -7.539 7.777 10.484 1 98.19 93 VAL A CA 1
ATOM 707 C C . VAL A 1 93 ? -8.133 8.672 11.562 1 98.19 93 VAL A C 1
ATOM 709 O O . VAL A 1 93 ? -7.508 8.914 12.602 1 98.19 93 VAL A O 1
ATOM 712 N N . VAL A 1 94 ? -9.266 9.195 11.266 1 98.69 94 VAL A N 1
ATOM 713 C CA . VAL A 1 94 ? -10.102 9.852 12.266 1 98.69 94 VAL A CA 1
ATOM 714 C C . VAL A 1 94 ? -11.352 9.016 12.531 1 98.69 94 VAL A C 1
ATOM 716 O O . VAL A 1 94 ? -12.172 8.812 11.633 1 98.69 94 VAL A O 1
ATOM 719 N N . VAL A 1 95 ? -11.438 8.508 13.75 1 98.62 95 VAL A N 1
ATOM 720 C CA . VAL A 1 95 ? -12.602 7.711 14.141 1 98.62 95 VAL A CA 1
ATOM 721 C C . VAL A 1 95 ? -13.602 8.594 14.883 1 98.62 95 VAL A C 1
ATOM 723 O O . VAL A 1 95 ? -13.312 9.078 15.984 1 98.62 95 VAL A O 1
ATOM 726 N N . ASN A 1 96 ? -14.758 8.781 14.297 1 98.44 96 ASN A N 1
ATOM 727 C CA . ASN A 1 96 ? -15.836 9.539 14.938 1 98.44 96 ASN A CA 1
ATOM 728 C C . ASN A 1 96 ? -16.797 8.625 15.68 1 98.44 96 ASN A C 1
ATOM 730 O O . ASN A 1 96 ? -17.453 7.77 15.07 1 98.44 96 ASN A O 1
ATOM 734 N N . CYS A 1 97 ? -16.875 8.773 16.922 1 98.38 97 CYS A N 1
ATOM 735 C CA . CYS A 1 97 ? -17.734 8.008 17.812 1 98.38 97 CYS A CA 1
ATOM 736 C C . CYS A 1 97 ? -18.984 8.805 18.188 1 98.38 97 CYS A C 1
ATOM 738 O O . CYS A 1 97 ? -18.891 9.836 18.844 1 98.38 97 CYS A O 1
ATOM 740 N N . THR A 1 98 ? -20.109 8.383 17.766 1 98.25 98 THR A N 1
ATOM 741 C CA . THR A 1 98 ? -21.359 9.016 18.141 1 98.25 98 THR A CA 1
ATOM 742 C C . THR A 1 98 ? -22.297 8.008 18.797 1 98.25 98 THR A C 1
ATOM 744 O O . THR A 1 98 ? -22.781 7.074 18.156 1 98.25 98 THR A O 1
ATOM 747 N N . PHE A 1 99 ? -22.594 8.242 20.031 1 97.94 99 PHE A N 1
ATOM 748 C CA . PHE A 1 99 ? -23.469 7.355 20.797 1 97.94 99 PHE A CA 1
ATOM 749 C C . PHE A 1 99 ? -24.922 7.781 20.656 1 97.94 99 PHE A C 1
ATOM 751 O O . PHE A 1 99 ? -25.203 8.945 20.359 1 97.94 99 PHE A O 1
ATOM 758 N N . SER A 1 100 ? -25.875 6.848 20.938 1 97.06 100 SER A N 1
ATOM 759 C CA . SER A 1 100 ? -27.297 7.121 20.797 1 97.06 100 SER A CA 1
ATOM 760 C C . SER A 1 100 ? -27.812 7.945 21.969 1 97.06 100 SER A C 1
ATOM 762 O O . SER A 1 100 ? -28.891 8.539 21.891 1 97.06 100 SER A O 1
ATOM 764 N N . VAL A 1 101 ? -27.062 8.031 23.062 1 96.12 101 VAL A N 1
ATOM 765 C CA . VAL A 1 101 ? -27.422 8.812 24.234 1 96.12 101 VAL A CA 1
ATOM 766 C C . VAL A 1 101 ? -26.219 9.641 24.688 1 96.12 101 VAL A C 1
ATOM 768 O O . VAL A 1 101 ? -25.094 9.383 24.281 1 96.12 101 VAL A O 1
ATOM 771 N N . ASP A 1 102 ? -26.516 10.656 25.5 1 95.62 102 ASP A N 1
ATOM 772 C CA . ASP A 1 102 ? -25.422 11.406 26.094 1 95.62 102 ASP A CA 1
ATOM 773 C C . ASP A 1 102 ? -24.609 10.531 27.047 1 95.62 102 ASP A C 1
ATOM 775 O O . ASP A 1 102 ? -25.172 9.734 27.797 1 95.62 102 ASP A O 1
ATOM 779 N N . VAL A 1 103 ? -23.312 10.617 26.922 1 95.06 103 VAL A N 1
ATOM 780 C CA . VAL A 1 103 ? -22.438 9.812 27.781 1 95.06 103 VAL A CA 1
ATOM 781 C C . VAL A 1 103 ? -21.453 10.711 28.516 1 95.06 103 VAL A C 1
ATOM 783 O O . VAL A 1 103 ? -20.688 11.445 27.875 1 95.06 103 VAL A O 1
ATOM 786 N N . GLY A 1 104 ? -21.375 10.703 29.844 1 92.19 104 GLY A N 1
ATOM 787 C CA . GLY A 1 104 ? -20.453 11.477 30.656 1 92.19 104 GLY A CA 1
ATOM 788 C C . GLY A 1 104 ? -20.734 12.969 30.625 1 92.19 104 GLY A C 1
ATOM 789 O O . GLY A 1 104 ? -19.969 13.758 31.203 1 92.19 104 GLY A O 1
ATOM 790 N N . ALA A 1 105 ? -21.797 13.367 30 1 93 105 ALA A N 1
ATOM 791 C CA . ALA A 1 105 ? -22.109 14.781 29.812 1 93 105 ALA A CA 1
ATOM 792 C C . ALA A 1 105 ? -22.531 15.43 31.125 1 93 105 ALA A C 1
ATOM 794 O O . ALA A 1 105 ? -22.516 16.656 31.266 1 93 105 ALA A O 1
ATOM 795 N N . ASP A 1 106 ? -22.875 14.641 32.094 1 90.75 106 ASP A N 1
ATOM 796 C CA . ASP A 1 106 ? -23.297 15.141 33.375 1 90.75 106 ASP A CA 1
ATOM 797 C C . ASP A 1 106 ? -22.094 15.43 34.281 1 90.75 106 ASP A C 1
ATOM 799 O O . ASP A 1 106 ? -22.25 15.883 35.406 1 90.75 106 ASP A O 1
ATOM 803 N N . GLY A 1 107 ? -20.906 15.172 33.812 1 90.81 107 GLY A N 1
ATOM 804 C CA . GLY A 1 107 ? -19.703 15.5 34.562 1 90.81 107 GLY A CA 1
ATOM 805 C C . GLY A 1 107 ? -19.25 14.398 35.5 1 90.81 107 GLY A C 1
ATOM 806 O O . GLY A 1 107 ? -18.391 14.609 36.344 1 90.81 107 GLY A O 1
ATOM 807 N N . THR A 1 108 ? -19.812 13.242 35.344 1 90.06 108 THR A N 1
ATOM 808 C CA . THR A 1 108 ? -19.5 12.148 36.281 1 90.06 108 THR A CA 1
ATOM 809 C C . THR A 1 108 ? -18.188 11.477 35.875 1 90.06 108 THR A C 1
ATOM 811 O O . THR A 1 108 ? -17.609 10.711 36.656 1 90.06 108 THR A O 1
ATOM 814 N N . GLY A 1 109 ? -17.781 11.781 34.688 1 91.38 109 GLY A N 1
ATOM 815 C CA . GLY A 1 109 ? -16.547 11.164 34.25 1 91.38 109 GLY A CA 1
ATOM 816 C C . GLY A 1 109 ? -16.766 9.82 33.562 1 91.38 109 GLY A C 1
ATOM 817 O O . GLY A 1 109 ? -17.906 9.367 33.406 1 91.38 109 GLY A O 1
ATOM 818 N N . GLY A 1 110 ? -15.688 9.219 33 1 94.06 110 GLY A N 1
ATOM 819 C CA . GLY A 1 110 ? -15.734 7.949 32.281 1 94.06 110 GLY A CA 1
ATOM 820 C C . GLY A 1 110 ? -14.586 7.781 31.297 1 94.06 110 GLY A C 1
ATOM 821 O O . GLY A 1 110 ? -13.625 8.555 31.328 1 94.06 110 GLY A O 1
ATOM 822 N N . CYS A 1 111 ? -14.68 6.625 30.578 1 95.38 111 CYS A N 1
ATOM 823 C CA . CYS A 1 111 ? -13.625 6.32 29.625 1 95.38 111 CYS A CA 1
ATOM 824 C C . CYS A 1 111 ? -14.203 6.004 28.25 1 95.38 111 CYS A C 1
ATOM 826 O O . CYS A 1 111 ? -15.227 5.328 28.141 1 95.38 111 CYS A O 1
ATOM 828 N N . LEU A 1 112 ? -13.594 6.617 27.266 1 96.5 112 LEU A N 1
ATOM 829 C CA . LEU A 1 112 ? -13.836 6.176 25.891 1 96.5 112 LEU A CA 1
ATOM 830 C C . LEU A 1 112 ? -12.898 5.035 25.516 1 96.5 112 LEU A C 1
ATOM 832 O O . LEU A 1 112 ? -11.68 5.184 25.578 1 96.5 112 LEU A O 1
ATOM 836 N N . VAL A 1 113 ? -13.461 3.938 25.219 1 96.88 113 VAL A N 1
ATOM 837 C CA . VAL A 1 113 ? -12.711 2.762 24.797 1 96.88 113 VAL A CA 1
ATOM 838 C C . VAL A 1 113 ? -12.891 2.551 23.297 1 96.88 113 VAL A C 1
ATOM 840 O O . VAL A 1 113 ? -14 2.66 22.781 1 96.88 113 VAL A O 1
ATOM 843 N N . LEU A 1 114 ? -11.82 2.383 22.641 1 97.38 114 LEU A N 1
ATOM 844 C CA . LEU A 1 114 ? -11.852 2.059 21.219 1 97.38 114 LEU A CA 1
ATOM 845 C C . LEU A 1 114 ? -11.445 0.608 20.969 1 97.38 114 LEU A C 1
ATOM 847 O O . LEU A 1 114 ? -10.453 0.136 21.547 1 97.38 114 LEU A O 1
ATOM 851 N N . ARG A 1 115 ? -12.227 -0.1 20.297 1 96.81 115 ARG A N 1
ATOM 852 C CA . ARG A 1 115 ? -11.914 -1.444 19.828 1 96.81 115 ARG A CA 1
ATOM 853 C C . ARG A 1 115 ? -11.578 -1.439 18.328 1 96.81 115 ARG A C 1
ATOM 855 O O . ARG A 1 115 ? -12.398 -1.044 17.516 1 96.81 115 ARG A O 1
ATOM 862 N N . ALA A 1 116 ? -10.414 -1.784 18.016 1 95.75 116 ALA A N 1
ATOM 863 C CA . ALA A 1 116 ? -9.953 -1.836 16.625 1 95.75 116 ALA A CA 1
ATOM 864 C C . ALA A 1 116 ? -9.812 -3.277 16.156 1 95.75 116 ALA A C 1
ATOM 866 O O . ALA A 1 116 ? -9.273 -4.125 16.875 1 95.75 116 ALA A O 1
ATOM 867 N N . THR A 1 117 ? -10.32 -3.59 14.977 1 94.5 117 THR A N 1
ATOM 868 C CA . THR A 1 117 ? -10.219 -4.93 14.406 1 94.5 117 THR A CA 1
ATOM 869 C C . THR A 1 117 ? -9.578 -4.879 13.023 1 94.5 117 THR A C 1
ATOM 871 O O . THR A 1 117 ? -9.602 -3.844 12.359 1 94.5 117 THR A O 1
ATOM 874 N N . THR A 1 118 ? -9 -5.988 12.586 1 92.88 118 THR A N 1
ATOM 875 C CA . THR A 1 118 ? -8.375 -6.062 11.273 1 92.88 118 THR A CA 1
ATOM 876 C C . THR A 1 118 ? -9.422 -6.297 10.188 1 92.88 118 THR A C 1
ATOM 878 O O . THR A 1 118 ? -9.148 -6.098 9 1 92.88 118 THR A O 1
ATOM 881 N N . GLY A 1 119 ? -10.641 -6.754 10.578 1 86.94 119 GLY A N 1
ATOM 882 C CA . GLY A 1 119 ? -11.664 -7.09 9.594 1 86.94 119 GLY A CA 1
ATOM 883 C C . GLY A 1 119 ? -11.289 -8.273 8.727 1 86.94 119 GLY A C 1
ATOM 884 O O . GLY A 1 119 ? -11.695 -8.359 7.57 1 86.94 119 GLY A O 1
ATOM 885 N N . GLY A 1 120 ? -10.406 -9.133 9.211 1 83.81 120 GLY A N 1
ATOM 886 C CA . GLY A 1 120 ? -9.977 -10.297 8.461 1 83.81 120 GLY A CA 1
ATOM 887 C C . GLY A 1 120 ? -8.961 -9.969 7.379 1 83.81 120 GLY A C 1
ATOM 888 O O . GLY A 1 120 ? -8.625 -10.82 6.555 1 83.81 120 GLY A O 1
ATOM 889 N N . GLY A 1 121 ? -8.469 -8.805 7.387 1 86.88 121 GLY A N 1
ATOM 890 C CA . GLY A 1 121 ? -7.594 -8.375 6.309 1 86.88 121 GLY A CA 1
ATOM 891 C C . GLY A 1 121 ? -6.168 -8.875 6.465 1 86.88 121 GLY A C 1
ATOM 892 O O . GLY A 1 121 ? -5.453 -9.039 5.473 1 86.88 121 GLY A O 1
ATOM 893 N N . SER A 1 122 ? -5.758 -9.039 7.688 1 86.44 122 SER A N 1
ATOM 894 C CA . SER A 1 122 ? -4.398 -9.492 7.957 1 86.44 122 SER A CA 1
ATOM 895 C C . SER A 1 122 ? -4.297 -11.016 7.875 1 86.44 122 SER A C 1
ATOM 897 O O . SER A 1 122 ? -3.391 -11.547 7.234 1 86.44 122 SER A O 1
ATOM 899 N N . ASP A 1 123 ? -5.117 -11.656 8.445 1 90.25 123 ASP A N 1
ATOM 900 C CA . ASP A 1 123 ? -5.266 -13.109 8.562 1 90.25 123 ASP A CA 1
ATOM 901 C C . ASP A 1 123 ? -6.738 -13.5 8.68 1 90.25 123 ASP A C 1
ATOM 903 O O . ASP A 1 123 ? -7.352 -13.305 9.727 1 90.25 123 ASP A O 1
ATOM 907 N N . ARG A 1 124 ? -7.258 -14.109 7.711 1 88.81 124 ARG A N 1
ATOM 908 C CA . ARG A 1 124 ? -8.688 -14.406 7.652 1 88.81 124 ARG A CA 1
ATOM 909 C C . ARG A 1 124 ? -9.07 -15.445 8.695 1 88.81 124 ARG A C 1
ATOM 911 O O . ARG A 1 124 ? -10.242 -15.57 9.055 1 88.81 124 ARG A O 1
ATOM 918 N N . ALA A 1 125 ? -8.109 -16.234 9.125 1 86.56 125 ALA A N 1
ATOM 919 C CA . ALA A 1 125 ? -8.391 -17.266 10.117 1 86.56 125 ALA A CA 1
ATOM 920 C C . ALA A 1 125 ? -8.289 -16.719 11.531 1 86.56 125 ALA A C 1
ATOM 922 O O . ALA A 1 125 ? -8.664 -17.391 12.5 1 86.56 125 ALA A O 1
ATOM 923 N N . ALA A 1 126 ? -7.707 -15.531 11.641 1 80 126 ALA A N 1
ATOM 924 C CA . ALA A 1 126 ? -7.52 -14.93 12.961 1 80 126 ALA A CA 1
ATOM 925 C C . ALA A 1 126 ? -8.031 -13.484 12.977 1 80 126 ALA A C 1
ATOM 927 O O . ALA A 1 126 ? -7.547 -12.641 12.219 1 80 126 ALA A O 1
ATOM 928 N N . GLU A 1 127 ? -9.242 -13.344 13.57 1 80.75 127 GLU A N 1
ATOM 929 C CA . GLU A 1 127 ? -9.664 -11.969 13.797 1 80.75 127 GLU A CA 1
ATOM 930 C C . GLU A 1 127 ? -9.055 -11.398 15.078 1 80.75 127 GLU A C 1
ATOM 932 O O . GLU A 1 127 ? -9.188 -12 16.141 1 80.75 127 GLU A O 1
ATOM 937 N N . THR A 1 128 ? -8.211 -10.398 14.859 1 82.56 128 THR A N 1
ATOM 938 C CA . THR A 1 128 ? -7.613 -9.734 16.016 1 82.56 128 THR A CA 1
ATOM 939 C C . THR A 1 128 ? -8.383 -8.469 16.375 1 82.56 128 THR A C 1
ATOM 941 O O . THR A 1 128 ? -8.797 -7.715 15.492 1 82.56 128 THR A O 1
ATOM 944 N N . GLU A 1 129 ? -8.781 -8.367 17.625 1 89.81 129 GLU A N 1
ATOM 945 C CA . GLU A 1 129 ? -9.383 -7.16 18.172 1 89.81 129 GLU A CA 1
ATOM 946 C C . GLU A 1 129 ? -8.523 -6.578 19.297 1 89.81 129 GLU A C 1
ATOM 948 O O . GLU A 1 129 ? -8.07 -7.309 20.188 1 89.81 129 GLU A O 1
ATOM 953 N N . GLU A 1 130 ? -8.211 -5.395 19.156 1 92.94 130 GLU A N 1
ATOM 954 C CA . GLU A 1 130 ? -7.488 -4.676 20.203 1 92.94 130 GLU A CA 1
ATOM 955 C C . GLU A 1 130 ? -8.391 -3.672 20.906 1 92.94 130 GLU A C 1
ATOM 957 O O . GLU A 1 130 ? -9.094 -2.893 20.266 1 92.94 130 GLU A O 1
ATOM 962 N N . ARG A 1 131 ? -8.469 -3.816 22.172 1 94.38 131 ARG A N 1
ATOM 963 C CA . ARG A 1 131 ? -9.258 -2.93 23.031 1 94.38 131 ARG A CA 1
ATOM 964 C C . ARG A 1 131 ? -8.359 -2.049 23.891 1 94.38 131 ARG A C 1
ATOM 966 O O . ARG A 1 131 ? -7.484 -2.553 24.594 1 94.38 131 ARG A O 1
ATOM 973 N N . PHE A 1 132 ? -8.555 -0.701 23.812 1 93.94 132 PHE A N 1
ATOM 974 C CA . PHE A 1 132 ? -7.719 0.187 24.609 1 93.94 132 PHE A CA 1
ATOM 975 C C . PHE A 1 132 ? -8.484 1.442 25 1 93.94 132 PHE A C 1
ATOM 977 O O . PHE A 1 132 ? -9.477 1.804 24.359 1 93.94 132 PHE A O 1
ATOM 984 N N . ILE A 1 133 ? -8.078 2.057 26.047 1 94.06 133 ILE A N 1
ATOM 985 C CA . ILE A 1 133 ? -8.672 3.309 26.5 1 94.06 133 ILE A CA 1
ATOM 986 C C . ILE A 1 133 ? -8.133 4.469 25.672 1 94.06 133 ILE A C 1
ATOM 988 O O . ILE A 1 133 ? -6.934 4.766 25.703 1 94.06 133 ILE A O 1
ATOM 992 N N . ALA A 1 134 ? -8.992 5.105 24.906 1 96.62 134 ALA A N 1
ATOM 993 C CA . ALA A 1 134 ? -8.594 6.223 24.062 1 96.62 134 ALA A CA 1
ATOM 994 C C . ALA A 1 134 ? -8.539 7.523 24.859 1 96.62 134 ALA A C 1
ATOM 996 O O . ALA A 1 134 ? -7.738 8.414 24.562 1 96.62 134 ALA A O 1
ATOM 997 N N . MET A 1 135 ? -9.438 7.629 25.812 1 95.38 135 MET A N 1
ATOM 998 C CA . MET A 1 135 ? -9.508 8.852 26.609 1 95.38 135 MET A CA 1
ATOM 999 C C . MET A 1 135 ? -10.188 8.586 27.953 1 95.38 135 MET A C 1
ATOM 1001 O O . MET A 1 135 ? -11.109 7.777 28.031 1 95.38 135 MET A O 1
ATOM 1005 N N . GLU A 1 136 ? -9.695 9.25 28.953 1 92.56 136 GLU A N 1
ATOM 1006 C CA . GLU A 1 136 ? -10.289 9.219 30.297 1 92.56 136 GLU A CA 1
ATOM 1007 C C . GLU A 1 136 ? -10.719 10.617 30.734 1 92.56 136 GLU A C 1
ATOM 1009 O O . GLU A 1 136 ? -9.977 11.586 30.578 1 92.56 136 GLU A O 1
ATOM 1014 N N . GLU A 1 137 ? -11.922 10.734 31.156 1 93.94 137 GLU A N 1
ATOM 1015 C CA . GLU A 1 137 ? -12.438 11.969 31.734 1 93.94 137 GLU A CA 1
ATOM 1016 C C . GLU A 1 137 ? -12.703 11.82 33.219 1 93.94 137 GLU A C 1
ATOM 1018 O O . GLU A 1 137 ? -13.453 10.945 33.656 1 93.94 137 GLU A O 1
ATOM 1023 N N . THR A 1 138 ? -12.078 12.742 34 1 91.25 138 THR A N 1
ATOM 1024 C CA . THR A 1 138 ? -12.289 12.734 35.438 1 91.25 138 THR A CA 1
ATOM 1025 C C . THR A 1 138 ? -13.578 13.461 35.812 1 91.25 138 THR A C 1
ATOM 1027 O O . THR A 1 138 ? -14.055 14.312 35.031 1 91.25 138 THR A O 1
ATOM 1030 N N . PRO A 1 139 ? -14.102 13.086 36.969 1 92 139 PRO A N 1
ATOM 1031 C CA . PRO A 1 139 ? -15.305 13.812 37.406 1 92 139 PRO A CA 1
ATOM 1032 C C . PRO A 1 139 ? -15.086 15.32 37.469 1 92 139 PRO A C 1
ATOM 1034 O O . PRO A 1 139 ? -14.062 15.781 37.969 1 92 139 PRO A O 1
ATOM 1037 N N . GLY A 1 140 ? -16.031 16.078 36.906 1 92.12 140 GLY A N 1
ATOM 1038 C CA . GLY A 1 140 ? -15.969 17.531 36.938 1 92.12 140 GLY A CA 1
ATOM 1039 C C . GLY A 1 140 ? -15.172 18.125 35.781 1 92.12 140 GLY A C 1
ATOM 1040 O O . GLY A 1 140 ? -15.133 19.359 35.625 1 92.12 140 GLY A O 1
ATOM 1041 N N . SER A 1 141 ? -14.602 17.297 34.969 1 90.56 141 SER A N 1
ATOM 1042 C CA . SER A 1 141 ? -13.734 17.797 33.906 1 90.56 141 SER A CA 1
ATOM 1043 C C . SER A 1 141 ? -14.547 18.266 32.688 1 90.56 141 SER A C 1
ATOM 1045 O O . SER A 1 141 ? -14.062 19.062 31.891 1 90.56 141 SER A O 1
ATOM 1047 N N . VAL A 1 142 ? -15.766 17.75 32.656 1 91.94 142 VAL A N 1
ATOM 1048 C CA . VAL A 1 142 ? -16.578 18.078 31.484 1 91.94 142 VAL A CA 1
ATOM 1049 C C . VAL A 1 142 ? -17.672 19.062 31.875 1 91.94 142 VAL A C 1
ATOM 1051 O O . VAL A 1 142 ? -18.406 18.828 32.844 1 91.94 142 VAL A O 1
ATOM 1054 N N . ASN A 1 143 ? -17.672 20.141 31.141 1 89.69 143 ASN A N 1
ATOM 1055 C CA . ASN A 1 143 ? -18.75 21.125 31.203 1 89.69 143 ASN A CA 1
ATOM 1056 C C . ASN A 1 143 ? -19.453 21.266 29.859 1 89.69 143 ASN A C 1
ATOM 1058 O O . ASN A 1 143 ? -18.875 21.781 28.906 1 89.69 143 ASN A O 1
ATOM 1062 N N . VAL A 1 144 ? -20.719 20.953 29.781 1 89.69 1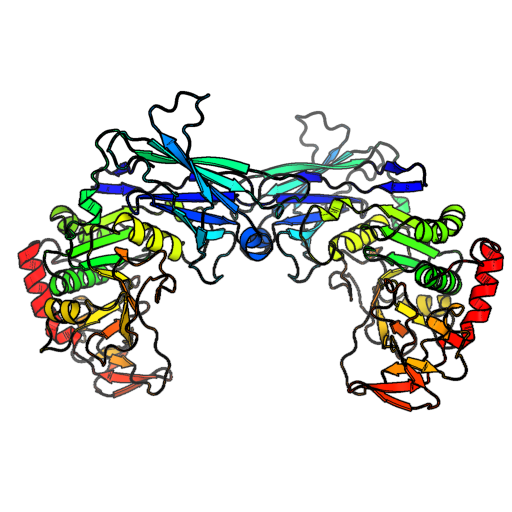44 VAL A N 1
ATOM 1063 C CA . VAL A 1 144 ? -21.438 20.844 28.531 1 89.69 144 VAL A CA 1
ATOM 1064 C C . VAL A 1 144 ? -21.656 22.219 27.922 1 89.69 144 VAL A C 1
ATOM 1066 O O . VAL A 1 144 ? -21.922 22.344 26.719 1 89.69 144 VAL A O 1
ATOM 1069 N N . THR A 1 145 ? -21.531 23.25 28.688 1 89.44 145 THR A N 1
ATOM 1070 C CA . THR A 1 145 ? -21.719 24.609 28.156 1 89.44 145 THR A CA 1
ATOM 1071 C C . THR A 1 145 ? -20.609 24.969 27.172 1 89.44 145 THR A C 1
ATOM 1073 O O . THR A 1 145 ? -20.781 25.891 26.359 1 89.44 145 THR A O 1
ATOM 1076 N N . MET A 1 146 ? -19.562 24.25 27.234 1 87.81 146 MET A N 1
ATOM 1077 C CA . MET A 1 146 ? -18.422 24.547 26.375 1 87.81 146 MET A CA 1
ATOM 1078 C C . MET A 1 146 ? -18.781 24.344 24.906 1 87.81 146 MET A C 1
ATOM 1080 O O . MET A 1 146 ? -18.156 24.938 24.016 1 87.81 146 MET A O 1
ATOM 1084 N N . PHE A 1 147 ? -19.828 23.531 24.672 1 90.38 147 PHE A N 1
ATOM 1085 C CA . PHE A 1 147 ? -20.188 23.203 23.297 1 90.38 147 PHE A CA 1
ATOM 1086 C C . PHE A 1 147 ? -21 24.328 22.656 1 90.38 147 PHE A C 1
ATOM 1088 O O . PHE A 1 147 ? -21.141 24.391 21.438 1 90.38 147 PHE A O 1
ATOM 1095 N N . SER A 1 148 ? -21.469 25.234 23.547 1 89.31 148 SER A N 1
ATOM 1096 C CA . SER A 1 148 ? -22.328 26.297 23.031 1 89.31 148 SER A CA 1
ATOM 1097 C C . SER A 1 148 ? -21.734 27.672 23.328 1 89.31 148 SER A C 1
ATOM 1099 O O . SER A 1 148 ? -22.188 28.688 22.797 1 89.31 148 SER A O 1
ATOM 1101 N N . THR A 1 149 ? -20.75 27.766 24.141 1 91.94 149 THR A N 1
ATOM 1102 C CA . THR A 1 149 ? -20.125 29.031 24.484 1 91.94 149 THR A CA 1
ATOM 1103 C C . THR A 1 149 ? -19.266 29.562 23.344 1 91.94 149 THR A C 1
ATOM 1105 O O . THR A 1 149 ? -18.641 28.781 22.625 1 91.94 149 THR A O 1
ATOM 1108 N N . PRO A 1 150 ? -19.312 30.922 23.234 1 93.31 150 PRO A N 1
ATOM 1109 C CA . PRO A 1 150 ? -18.406 31.469 22.234 1 93.31 150 PRO A CA 1
ATOM 1110 C C . PRO A 1 150 ? -16.953 31.094 22.453 1 93.31 150 PRO A C 1
ATOM 1112 O O . PRO A 1 150 ? -16.5 31.031 23.609 1 93.31 150 PRO A O 1
ATOM 1115 N N . PRO A 1 151 ? -16.266 30.859 21.438 1 95.5 151 PRO A N 1
ATOM 1116 C CA . PRO A 1 151 ? -14.883 30.391 21.578 1 95.5 151 PRO A CA 1
ATOM 1117 C C . PRO A 1 151 ? -13.945 31.469 22.109 1 95.5 151 PRO A C 1
ATOM 1119 O O . PRO A 1 151 ? -14.211 32.656 21.938 1 95.5 151 PRO A O 1
ATOM 1122 N N . LYS A 1 152 ? -12.945 30.953 22.656 1 96 152 LYS A N 1
ATOM 1123 C CA . LYS A 1 152 ? -11.914 31.828 23.234 1 96 152 LYS A CA 1
ATOM 1124 C C . LYS A 1 152 ? -11.203 32.625 22.141 1 96 152 LYS A C 1
ATOM 1126 O O . LYS A 1 152 ? -10.914 33.812 22.328 1 96 152 LYS A O 1
ATOM 1131 N N . TYR A 1 153 ? -10.961 32 21 1 97.88 153 TYR A N 1
ATOM 1132 C CA . TYR A 1 153 ? -10.195 32.625 19.922 1 97.88 153 TYR A CA 1
ATOM 1133 C C . TYR A 1 153 ? -11.062 32.875 18.703 1 97.88 153 TYR A C 1
ATOM 1135 O O . TYR A 1 153 ? -11.875 32.031 18.312 1 97.88 153 TYR A O 1
ATOM 1143 N N . ASP A 1 154 ? -10.867 34.062 18.156 1 97.25 154 ASP A N 1
ATOM 1144 C CA . ASP A 1 154 ? -11.5 34.344 16.875 1 97.25 154 ASP A CA 1
ATOM 1145 C C . ASP A 1 154 ? -10.789 33.594 15.742 1 97.25 154 ASP A C 1
ATOM 1147 O O . ASP A 1 154 ? -11.438 33.062 14.844 1 97.25 154 ASP A O 1
ATOM 1151 N N . CYS A 1 155 ? -9.477 33.656 15.859 1 97.75 155 CYS A N 1
ATOM 1152 C CA . CYS A 1 155 ? -8.633 33 14.867 1 97.75 155 CYS A CA 1
ATOM 1153 C C . CYS A 1 155 ? -7.574 32.125 15.531 1 97.75 155 CYS A C 1
ATOM 1155 O O . CYS A 1 155 ? -6.93 32.562 16.5 1 97.75 155 CYS A O 1
ATOM 1157 N N . LEU A 1 156 ? -7.492 30.906 15.102 1 98.75 156 LEU A N 1
ATOM 1158 C CA . LEU A 1 156 ? -6.43 30.016 15.555 1 98.75 156 LEU A CA 1
ATOM 1159 C C . LEU A 1 156 ? -5.672 29.438 14.375 1 98.75 156 LEU A C 1
ATOM 1161 O O . LEU A 1 156 ? -6.277 29.031 13.383 1 98.75 156 LEU A O 1
ATOM 1165 N N . TYR A 1 157 ? -4.355 29.469 14.43 1 98.69 157 TYR A N 1
ATOM 1166 C CA . TYR A 1 157 ? -3.494 28.875 13.414 1 98.69 157 TYR A CA 1
ATOM 1167 C C . TYR A 1 157 ? -3.064 27.469 13.82 1 98.69 157 TYR A C 1
ATOM 1169 O O . TYR A 1 157 ? -2.562 27.266 14.93 1 98.69 157 TYR A O 1
ATOM 1177 N N . CYS A 1 158 ? -3.332 26.531 12.961 1 98 158 CYS A N 1
ATOM 1178 C CA . CYS A 1 158 ? -2.775 25.188 13.086 1 98 158 CYS A CA 1
ATOM 1179 C C . CYS A 1 158 ? -1.725 24.922 12.016 1 98 158 CYS A C 1
ATOM 1181 O O . CYS A 1 158 ? -2.059 24.734 10.844 1 98 158 CYS A O 1
ATOM 1183 N N . GLY A 1 159 ? -0.545 24.844 12.461 1 95.19 159 GLY A N 1
ATOM 1184 C CA . GLY A 1 159 ? 0.547 24.688 11.516 1 95.19 159 GLY A CA 1
ATOM 1185 C C . GLY A 1 159 ? 0.918 23.234 11.258 1 95.19 159 GLY A C 1
ATOM 1186 O O . GLY A 1 159 ? 0.792 22.391 12.148 1 95.19 159 GLY A O 1
ATOM 1187 N N . SER A 1 160 ? 1.397 23.047 10.062 1 96.31 160 SER A N 1
ATOM 1188 C CA . SER A 1 160 ? 2.008 21.75 9.75 1 96.31 160 SER A CA 1
ATOM 1189 C C . SER A 1 160 ? 3.281 21.531 10.562 1 96.31 160 SER A C 1
ATOM 1191 O O . SER A 1 160 ? 3.855 22.484 11.094 1 96.31 160 SER A O 1
ATOM 1193 N N . PRO A 1 161 ? 3.695 20.266 10.656 1 97.56 161 PRO A N 1
ATOM 1194 C CA . PRO A 1 161 ? 4.941 20 11.383 1 97.56 161 PRO A CA 1
ATOM 1195 C C . PRO A 1 161 ? 6.145 20.719 10.766 1 97.56 161 PRO A C 1
ATOM 1197 O O . PRO A 1 161 ? 6.312 20.703 9.547 1 97.56 161 PRO A O 1
ATOM 1200 N N . LEU A 1 162 ? 6.898 21.328 11.648 1 97.88 162 LEU A N 1
ATOM 1201 C CA . LEU A 1 162 ? 8.109 22.016 11.219 1 97.88 162 LEU A CA 1
ATOM 1202 C C . LEU A 1 162 ? 9.328 21.109 11.336 1 97.88 162 LEU A C 1
ATOM 1204 O O . LEU A 1 162 ? 9.523 20.453 12.367 1 97.88 162 LEU A O 1
ATOM 1208 N N . TYR A 1 163 ? 10.102 21.078 10.297 1 96.88 163 TYR A N 1
ATOM 1209 C CA . TYR A 1 163 ? 11.281 20.219 10.227 1 96.88 163 TYR A CA 1
ATOM 1210 C C . TYR A 1 163 ? 12.406 20.891 9.453 1 96.88 163 TYR A C 1
ATOM 1212 O O . TYR A 1 163 ? 12.203 21.953 8.852 1 96.88 163 TYR A O 1
ATOM 1220 N N . GLY A 1 164 ? 13.578 20.297 9.492 1 94.88 164 GLY A N 1
ATOM 1221 C CA . GLY A 1 164 ? 14.734 20.859 8.812 1 94.88 164 GLY A CA 1
ATOM 1222 C C . GLY A 1 164 ? 15.43 21.953 9.609 1 94.88 164 GLY A C 1
ATOM 1223 O O . GLY A 1 164 ? 15.156 22.125 10.805 1 94.88 164 GLY A O 1
ATOM 1224 N N . ASP A 1 165 ? 16.359 22.672 8.961 1 96.31 165 ASP A N 1
ATOM 1225 C CA . ASP A 1 165 ? 17.094 23.766 9.578 1 96.31 165 ASP A CA 1
ATOM 1226 C C . ASP A 1 165 ? 16.422 25.109 9.312 1 96.31 165 ASP A C 1
ATOM 1228 O O . ASP A 1 165 ? 16.859 25.875 8.453 1 96.31 165 ASP A O 1
ATOM 1232 N N . LEU A 1 166 ? 15.43 25.375 10.141 1 97.44 166 LEU A N 1
ATOM 1233 C CA . LEU A 1 166 ? 14.57 26.531 9.914 1 97.44 166 LEU A CA 1
ATOM 1234 C C . LEU A 1 166 ? 15.352 27.828 10.094 1 97.44 166 LEU A C 1
ATOM 1236 O O . LEU A 1 166 ? 16.203 27.922 10.977 1 97.44 166 LEU A O 1
ATOM 1240 N N . SER A 1 167 ? 15.055 28.797 9.305 1 96.69 167 SER A N 1
ATOM 1241 C CA . SER A 1 167 ? 15.602 30.141 9.445 1 96.69 167 SER A CA 1
ATOM 1242 C C . SER A 1 167 ? 14.906 30.906 10.578 1 96.69 167 SER A C 1
ATOM 1244 O O . SER A 1 167 ? 13.703 31.172 10.508 1 96.69 167 SER A O 1
ATOM 1246 N N . PRO A 1 168 ? 15.641 31.312 11.586 1 96.81 168 PRO A N 1
ATOM 1247 C CA . PRO A 1 168 ? 15.016 32.094 12.664 1 96.81 168 PRO A CA 1
ATOM 1248 C C . PRO A 1 168 ? 14.391 33.375 12.18 1 96.81 168 PRO A C 1
ATOM 1250 O O . PRO A 1 168 ? 13.32 33.781 12.648 1 96.81 168 PRO A O 1
ATOM 1253 N N . GLN A 1 169 ? 15.016 33.969 11.242 1 95.81 169 GLN A N 1
ATOM 1254 C CA . GLN A 1 169 ? 14.5 35.219 10.727 1 95.81 169 GLN A CA 1
ATOM 1255 C C . GLN A 1 169 ? 13.172 35.031 10.008 1 95.81 169 GLN A C 1
ATOM 1257 O O . GLN A 1 169 ? 12.25 35.844 10.156 1 95.81 169 GLN A O 1
ATOM 1262 N N . ARG A 1 170 ? 13.109 34 9.18 1 96.81 170 ARG A N 1
ATOM 1263 C CA . ARG A 1 170 ? 11.867 33.719 8.461 1 96.81 170 ARG A CA 1
ATOM 1264 C C . ARG A 1 170 ? 10.734 33.438 9.438 1 96.81 170 ARG A C 1
ATOM 1266 O O . ARG A 1 170 ? 9.609 33.906 9.242 1 96.81 170 ARG A O 1
ATOM 1273 N N . VAL A 1 171 ? 11.055 32.688 10.453 1 98.12 171 VAL A N 1
ATOM 1274 C CA . VAL A 1 171 ? 10.055 32.375 11.469 1 98.12 171 VAL A CA 1
ATOM 1275 C C . VAL A 1 171 ? 9.625 33.625 12.195 1 98.12 171 VAL A C 1
ATOM 1277 O O . VAL A 1 171 ? 8.43 33.844 12.414 1 98.12 171 VAL A O 1
ATOM 1280 N N . ARG A 1 172 ? 10.539 34.5 12.508 1 97.94 172 ARG A N 1
ATOM 1281 C CA . ARG A 1 172 ? 10.273 35.75 13.195 1 97.94 172 ARG A CA 1
ATOM 1282 C C . ARG A 1 172 ? 9.305 36.625 12.398 1 97.94 172 ARG A C 1
ATOM 1284 O O . ARG A 1 172 ? 8.273 37.062 12.914 1 97.94 172 ARG A O 1
ATOM 1291 N N . GLU A 1 173 ? 9.688 36.906 11.164 1 97.5 173 GLU A N 1
ATOM 1292 C CA . GLU A 1 173 ? 8.844 37.781 10.375 1 97.5 173 GLU A CA 1
ATOM 1293 C C . GLU A 1 173 ? 7.441 37.219 10.211 1 97.5 173 GLU A C 1
ATOM 1295 O O . GLU A 1 173 ? 6.457 37.969 10.188 1 97.5 173 GLU A O 1
ATOM 1300 N N . TRP A 1 174 ? 7.371 35.875 10.078 1 98.44 174 TRP A N 1
ATOM 1301 C CA . TRP A 1 174 ? 6.074 35.219 9.875 1 98.44 174 TRP A CA 1
ATOM 1302 C C . TRP A 1 174 ? 5.184 35.406 11.102 1 98.44 174 TRP A C 1
ATOM 1304 O O . TRP A 1 174 ? 4.016 35.781 10.977 1 98.44 174 TRP A O 1
ATOM 1314 N N . ILE A 1 175 ? 5.703 35.156 12.305 1 98.19 175 ILE A N 1
ATOM 1315 C CA . ILE A 1 175 ? 4.91 35.219 13.523 1 98.19 175 ILE A CA 1
ATOM 1316 C C . ILE A 1 175 ? 4.484 36.688 13.766 1 98.19 175 ILE A C 1
ATOM 1318 O O . ILE A 1 175 ? 3.316 36.938 14.062 1 98.19 175 ILE A O 1
ATOM 1322 N N . ALA A 1 176 ? 5.41 37.562 13.625 1 98.12 176 ALA A N 1
ATOM 1323 C CA . ALA A 1 176 ? 5.09 39 13.828 1 98.12 176 ALA A CA 1
ATOM 1324 C C . ALA A 1 176 ? 4 39.438 12.859 1 98.12 176 ALA A C 1
ATOM 1326 O O . ALA A 1 176 ? 3.049 40.125 13.258 1 98.12 176 ALA A O 1
ATOM 1327 N N . TYR A 1 177 ? 4.18 39.062 11.625 1 98.31 177 TYR A N 1
ATOM 1328 C CA . TYR A 1 177 ? 3.234 39.438 10.578 1 98.31 177 TYR A CA 1
ATOM 1329 C C . TYR A 1 177 ? 1.833 38.938 10.914 1 98.31 177 TYR A C 1
ATOM 1331 O O . TYR A 1 177 ? 0.873 39.719 10.898 1 98.31 177 TYR A O 1
ATOM 1339 N N . HIS A 1 178 ? 1.707 37.719 11.25 1 98.5 178 HIS A N 1
ATOM 1340 C CA . HIS A 1 178 ? 0.388 37.125 11.43 1 98.5 178 HIS A CA 1
ATOM 1341 C C . HIS A 1 178 ? -0.196 37.469 12.789 1 98.5 178 HIS A C 1
ATOM 1343 O O . HIS A 1 178 ? -1.415 37.594 12.93 1 98.5 178 HIS A O 1
ATOM 1349 N N . ALA A 1 179 ? 0.655 37.625 13.82 1 97.94 179 ALA A N 1
ATOM 1350 C CA . ALA A 1 179 ? 0.148 38.125 15.094 1 97.94 179 ALA A CA 1
ATOM 1351 C C . ALA A 1 179 ? -0.49 39.5 14.914 1 97.94 179 ALA A C 1
ATOM 1353 O O . ALA A 1 179 ? -1.531 39.812 15.508 1 97.94 179 ALA A O 1
ATOM 1354 N N . ASN A 1 180 ? 0.147 40.281 14.117 1 96.81 180 ASN A N 1
ATOM 1355 C CA . ASN A 1 180 ? -0.403 41.594 13.812 1 96.81 180 ASN A CA 1
ATOM 1356 C C . ASN A 1 180 ? -1.711 41.5 13.031 1 96.81 180 ASN A C 1
ATOM 1358 O O . ASN A 1 180 ? -2.674 42.219 13.328 1 96.81 180 ASN A O 1
ATOM 1362 N N . LEU A 1 181 ? -1.738 40.656 12.07 1 96.69 181 LEU A N 1
ATOM 1363 C CA . LEU A 1 181 ? -2.893 40.5 11.188 1 96.69 181 LEU A CA 1
ATOM 1364 C C . LEU A 1 181 ? -4.086 39.938 11.953 1 96.69 181 LEU A C 1
ATOM 1366 O O . LEU A 1 181 ? -5.203 40.438 11.836 1 96.69 181 LEU A O 1
ATOM 1370 N N . PHE A 1 182 ? -3.855 38.906 12.781 1 96.88 182 PHE A N 1
ATOM 1371 C CA . PHE A 1 182 ? -4.938 38.156 13.43 1 96.88 182 PHE A CA 1
ATOM 1372 C C . PHE A 1 182 ? -5.383 38.875 14.703 1 96.88 182 PHE A C 1
ATOM 1374 O O . PHE A 1 182 ? -6.547 38.781 15.102 1 96.88 182 PHE A O 1
ATOM 1381 N N . GLY A 1 183 ? -4.48 39.531 15.344 1 93.62 183 GLY A N 1
ATOM 1382 C CA . GLY A 1 183 ? -4.848 40.312 16.516 1 93.62 183 GLY A CA 1
ATOM 1383 C C . GLY A 1 183 ? -4.688 39.562 17.812 1 93.62 183 GLY A C 1
ATOM 1384 O O . GLY A 1 183 ? -4.234 38.406 17.812 1 93.62 183 GLY A O 1
ATOM 1385 N N . LEU A 1 184 ? -5.207 40.125 18.875 1 92.12 184 LEU A N 1
ATOM 1386 C CA . LEU A 1 184 ? -4.93 39.625 20.219 1 92.12 184 LEU A CA 1
ATOM 1387 C C . LEU A 1 184 ? -5.855 38.469 20.578 1 92.12 184 LEU A C 1
ATOM 1389 O O . LEU A 1 184 ? -5.562 37.719 21.5 1 92.12 184 LEU A O 1
ATOM 1393 N N . LYS A 1 185 ? -6.902 38.344 19.938 1 95.5 185 LYS A N 1
ATOM 1394 C CA . LYS A 1 185 ? -7.816 37.25 20.203 1 95.5 185 LYS A CA 1
ATOM 1395 C C . LYS A 1 185 ? -7.496 36.062 19.297 1 95.5 185 LYS A C 1
ATOM 1397 O O . LYS A 1 185 ? -8.398 35.375 18.812 1 95.5 185 LYS A O 1
ATOM 1402 N N . SER A 1 186 ? -6.289 35.969 18.984 1 97.5 186 SER A N 1
ATOM 1403 C CA . SER A 1 186 ? -5.82 34.844 18.172 1 97.5 186 SER A CA 1
ATOM 1404 C C . SER A 1 186 ? -4.836 33.969 18.938 1 97.5 186 SER A C 1
ATOM 1406 O O . SER A 1 186 ? -4.422 34.312 20.047 1 97.5 186 SER A O 1
ATOM 1408 N N . HIS A 1 187 ? -4.598 32.781 18.438 1 98.44 187 HIS A N 1
ATOM 1409 C CA . HIS A 1 187 ? -3.625 31.875 19.016 1 98.44 187 HIS A CA 1
ATOM 1410 C C . HIS A 1 187 ? -2.92 31.062 17.922 1 98.44 187 HIS A C 1
ATOM 1412 O O . HIS A 1 187 ? -3.521 30.734 16.906 1 98.44 187 HIS A O 1
ATOM 1418 N N . PHE A 1 188 ? -1.64 30.844 18.156 1 98.69 188 PHE A N 1
ATOM 1419 C CA . PHE A 1 188 ? -0.833 30.109 17.188 1 98.69 188 PHE A CA 1
ATOM 1420 C C . PHE A 1 188 ? -0.361 28.781 17.781 1 98.69 188 PHE A C 1
ATOM 1422 O O . PHE A 1 188 ? 0.307 28.766 18.812 1 98.69 188 PHE A O 1
ATOM 1429 N N . VAL A 1 189 ? -0.762 27.688 17.156 1 98.5 189 VAL A N 1
ATOM 1430 C CA . VAL A 1 189 ? -0.269 26.375 17.547 1 98.5 189 VAL A CA 1
ATOM 1431 C C . VAL A 1 189 ? 0.79 25.891 16.562 1 98.5 189 VAL A C 1
ATOM 1433 O O . VAL A 1 189 ? 0.484 25.625 15.391 1 98.5 189 VAL A O 1
ATOM 1436 N N . ILE A 1 190 ? 1.979 25.812 17.016 1 98.31 190 ILE A N 1
ATOM 1437 C CA . ILE A 1 190 ? 3.117 25.406 16.188 1 98.31 190 ILE A CA 1
ATOM 1438 C C . ILE A 1 190 ? 3.547 23.984 16.578 1 98.31 190 ILE A C 1
ATOM 1440 O O . ILE A 1 190 ? 3.576 23.641 17.766 1 98.31 190 ILE A O 1
ATOM 1444 N N . HIS A 1 191 ? 3.828 23.188 15.609 1 98.12 191 HIS A N 1
ATOM 1445 C CA . HIS A 1 191 ? 4.215 21.797 15.836 1 98.12 191 HIS A CA 1
ATOM 1446 C C . HIS A 1 191 ? 5.664 21.562 15.422 1 98.12 191 HIS A C 1
ATOM 1448 O O . HIS A 1 191 ? 6.023 21.766 14.258 1 98.12 191 HIS A O 1
ATOM 1454 N N . ASP A 1 192 ? 6.453 21.078 16.328 1 97.38 192 ASP A N 1
ATOM 1455 C CA . ASP A 1 192 ? 7.867 20.828 16.094 1 97.38 192 ASP A CA 1
ATOM 1456 C C . ASP A 1 192 ? 8.117 19.359 15.773 1 97.38 192 ASP A C 1
ATOM 1458 O O . ASP A 1 192 ? 7.93 18.484 16.625 1 97.38 192 ASP A O 1
ATOM 1462 N N . ALA A 1 193 ? 8.516 19.109 14.625 1 97 193 ALA A N 1
ATOM 1463 C CA . ALA A 1 193 ? 8.938 17.781 14.211 1 97 193 ALA A CA 1
ATOM 1464 C C . ALA A 1 193 ? 10.445 17.719 14.016 1 97 193 ALA A C 1
ATOM 1466 O O . ALA A 1 193 ? 10.938 17 13.141 1 97 193 ALA A O 1
ATOM 1467 N N . GLY A 1 194 ? 11.156 18.578 14.703 1 94.88 194 GLY A N 1
ATOM 1468 C CA . GLY A 1 194 ? 12.609 18.547 14.664 1 94.88 194 GLY A CA 1
ATOM 1469 C C . GLY A 1 194 ? 13.211 19.781 14.016 1 94.88 194 GLY A C 1
ATOM 1470 O O . GLY A 1 194 ? 14.43 19.875 13.859 1 94.88 194 GLY A O 1
ATOM 1471 N N . GLY A 1 195 ? 12.391 20.734 13.703 1 95.88 195 GLY A N 1
ATOM 1472 C CA . GLY A 1 195 ? 12.875 21.938 13.039 1 95.88 195 GLY A CA 1
ATOM 1473 C C . GLY A 1 195 ? 13.188 23.062 14 1 95.88 195 GLY A C 1
ATOM 1474 O O . GLY A 1 195 ? 13.891 24.016 13.641 1 95.88 195 GLY A O 1
ATOM 1475 N N . VAL A 1 196 ? 12.688 23.047 15.172 1 95.88 196 VAL A N 1
ATOM 1476 C CA . VAL A 1 196 ? 12.828 24.141 16.125 1 95.88 196 VAL A CA 1
ATOM 1477 C C . VAL A 1 196 ? 14.109 23.953 16.938 1 95.88 196 VAL A C 1
ATOM 1479 O O . VAL A 1 196 ? 14.078 23.391 18.031 1 95.88 196 VAL A O 1
ATOM 1482 N N . HIS A 1 197 ? 15.211 24.469 16.406 1 95.5 197 HIS A N 1
ATOM 1483 C CA . HIS A 1 197 ? 16.469 24.469 17.141 1 95.5 197 HIS A CA 1
ATOM 1484 C C . HIS A 1 197 ? 16.594 25.688 18.047 1 95.5 197 HIS A C 1
ATOM 1486 O O . HIS A 1 197 ? 15.641 26.469 18.172 1 95.5 197 HIS A O 1
ATOM 1492 N N . GLY A 1 198 ? 17.688 25.891 18.688 1 94.25 198 GLY A N 1
ATOM 1493 C CA . GLY A 1 198 ? 17.859 26.875 19.734 1 94.25 198 GLY A CA 1
ATOM 1494 C C . GLY A 1 198 ? 17.516 28.281 19.297 1 94.25 198 GLY A C 1
ATOM 1495 O O . GLY A 1 198 ? 16.766 28.984 19.969 1 94.25 198 GLY A O 1
ATOM 1496 N N . ASN A 1 199 ? 17.984 28.703 18.125 1 95.56 199 ASN A N 1
ATOM 1497 C CA . ASN A 1 199 ? 17.75 30.047 17.625 1 95.56 199 ASN A CA 1
ATOM 1498 C C . ASN A 1 199 ? 16.266 30.266 17.297 1 95.56 199 ASN A C 1
ATOM 1500 O O . ASN A 1 199 ? 15.75 31.359 17.5 1 95.56 199 ASN A O 1
ATOM 1504 N N . VAL A 1 200 ? 15.664 29.266 16.812 1 97.25 200 VAL A N 1
ATOM 1505 C CA . VAL A 1 200 ? 14.242 29.375 16.5 1 97.25 200 VAL A CA 1
ATOM 1506 C C . VAL A 1 200 ? 13.438 29.438 17.797 1 97.25 200 VAL A C 1
ATOM 1508 O O . VAL A 1 200 ? 12.469 30.188 17.906 1 97.25 200 VAL A O 1
ATOM 1511 N N . MET A 1 201 ? 13.875 28.672 18.766 1 96.25 201 MET A N 1
ATOM 1512 C CA . MET A 1 201 ? 13.219 28.703 20.062 1 96.25 201 MET A CA 1
ATOM 1513 C C . MET A 1 201 ? 13.289 30.109 20.656 1 96.25 201 MET A C 1
ATOM 1515 O O . MET A 1 201 ? 12.336 30.562 21.297 1 96.25 201 MET A O 1
ATOM 1519 N N . GLU A 1 202 ? 14.375 30.75 20.453 1 96.44 202 GLU A N 1
ATOM 1520 C CA . GLU A 1 202 ? 14.516 32.125 20.938 1 96.44 202 GLU A CA 1
ATOM 1521 C C . GLU A 1 202 ? 13.477 33.031 20.312 1 96.44 202 GLU A C 1
ATOM 1523 O O . GLU A 1 202 ? 13 33.969 20.953 1 96.44 202 GLU A O 1
ATOM 1528 N N . VAL A 1 203 ? 13.141 32.75 19.109 1 97.5 203 VAL A N 1
ATOM 1529 C CA . VAL A 1 203 ? 12.156 33.531 18.391 1 97.5 203 VAL A CA 1
ATOM 1530 C C . VAL A 1 203 ? 10.758 33.25 18.922 1 97.5 203 VAL A C 1
ATOM 1532 O O . VAL A 1 203 ? 9.938 34.156 19.062 1 97.5 203 VAL A O 1
ATOM 1535 N N . LEU A 1 204 ? 10.492 32.031 19.281 1 97.5 204 LEU A N 1
ATOM 1536 C CA . LEU A 1 204 ? 9.148 31.594 19.672 1 97.5 204 LEU A CA 1
ATOM 1537 C C . LEU A 1 204 ? 8.867 31.953 21.125 1 97.5 204 LEU A C 1
ATOM 1539 O O . LEU A 1 204 ? 7.734 32.281 21.484 1 97.5 204 LEU A O 1
ATOM 1543 N N . ARG A 1 205 ? 9.844 32.031 21.953 1 96.31 205 ARG A N 1
ATOM 1544 C CA . ARG A 1 205 ? 9.727 32.094 23.406 1 96.31 205 ARG A CA 1
ATOM 1545 C C . ARG A 1 205 ? 8.953 33.344 23.828 1 96.31 205 ARG A C 1
ATOM 1547 O O . ARG A 1 205 ? 8.039 33.25 24.656 1 96.31 205 ARG A O 1
ATOM 1554 N N . PRO A 1 206 ? 9.289 34.5 23.328 1 96.81 206 PRO A N 1
ATOM 1555 C CA . PRO A 1 206 ? 8.555 35.656 23.781 1 96.81 206 PRO A CA 1
ATOM 1556 C C . PRO A 1 206 ? 7.059 35.594 23.5 1 96.81 206 PRO A C 1
ATOM 1558 O O . PRO A 1 206 ? 6.25 36.094 24.297 1 96.81 206 PRO A O 1
ATOM 1561 N N . TRP A 1 207 ? 6.676 35.062 22.438 1 97.12 207 TRP A N 1
ATOM 1562 C CA . TRP A 1 207 ? 5.266 34.906 22.078 1 97.12 207 TRP A CA 1
ATOM 1563 C C . TRP A 1 207 ? 4.586 33.844 22.938 1 97.12 207 TRP A C 1
ATOM 1565 O O . TRP A 1 207 ? 3.404 33.969 23.266 1 97.12 207 TRP A O 1
ATOM 1575 N N . MET A 1 208 ? 5.344 32.781 23.266 1 95.88 208 MET A N 1
ATOM 1576 C CA . MET A 1 208 ? 4.848 31.797 24.203 1 95.88 208 MET A CA 1
ATOM 1577 C C . MET A 1 208 ? 4.598 32.406 25.578 1 95.88 208 MET A C 1
ATOM 1579 O O . MET A 1 208 ? 3.559 32.156 26.188 1 95.88 208 MET A O 1
ATOM 1583 N N . GLU A 1 209 ? 5.504 33.219 26 1 95.38 209 GLU A N 1
ATOM 1584 C CA . GLU A 1 209 ? 5.41 33.906 27.297 1 95.38 209 GLU A CA 1
ATOM 1585 C C . GLU A 1 209 ? 4.215 34.844 27.344 1 95.38 209 GLU A C 1
ATOM 1587 O O . GLU A 1 209 ? 3.594 35 28.406 1 95.38 209 GLU A O 1
ATOM 1592 N N . LYS A 1 210 ? 3.832 35.375 26.219 1 95.06 210 LYS A N 1
ATOM 1593 C CA . LYS A 1 210 ? 2.693 36.281 26.125 1 95.06 210 LYS A CA 1
ATOM 1594 C C . LYS A 1 210 ? 1.379 35.5 26.047 1 95.06 210 LYS A C 1
ATOM 1596 O O . LYS A 1 210 ? 0.3 36.094 26.141 1 95.06 210 LYS A O 1
ATOM 1601 N N . GLY A 1 211 ? 1.512 34.188 25.781 1 94.31 211 GLY A N 1
ATOM 1602 C CA . GLY A 1 211 ? 0.322 33.375 25.719 1 94.31 211 GLY A CA 1
ATOM 1603 C C . GLY A 1 211 ? -0.298 33.312 24.328 1 94.31 211 GLY A C 1
ATOM 1604 O O . GLY A 1 211 ? -1.409 32.812 24.156 1 94.31 211 GLY A O 1
ATOM 1605 N N . LEU A 1 212 ? 0.359 33.781 23.328 1 97.12 212 LEU A N 1
ATOM 1606 C CA . LEU A 1 212 ? -0.186 33.844 21.969 1 97.12 212 LEU A CA 1
ATOM 1607 C C . LEU A 1 212 ? 0.206 32.625 21.156 1 97.12 212 LEU A C 1
ATOM 1609 O O . LEU A 1 212 ? -0.352 32.375 20.094 1 97.12 212 LEU A O 1
ATOM 1613 N N . LEU A 1 213 ? 1.132 31.875 21.703 1 97.5 213 LEU A N 1
ATOM 1614 C CA . LEU A 1 213 ? 1.686 30.781 20.922 1 97.5 213 LEU A CA 1
ATOM 1615 C C . LEU A 1 213 ? 1.888 29.547 21.797 1 97.5 213 LEU A C 1
ATOM 1617 O O . LEU A 1 213 ? 2.35 29.641 22.922 1 97.5 213 LEU A O 1
ATOM 1621 N N . THR A 1 214 ? 1.438 28.391 21.344 1 97.12 214 THR A N 1
ATOM 1622 C CA . THR A 1 214 ? 1.729 27.094 21.938 1 97.12 214 THR A CA 1
ATOM 1623 C C . THR A 1 214 ? 2.627 26.266 21.016 1 97.12 214 THR A C 1
ATOM 1625 O O . THR A 1 214 ? 2.354 26.141 19.828 1 97.12 214 THR A O 1
ATOM 1628 N N . LEU A 1 215 ? 3.711 25.828 21.562 1 97.12 215 LEU A N 1
ATOM 1629 C CA . LEU A 1 215 ? 4.602 24.938 20.828 1 97.12 215 LEU A CA 1
ATOM 1630 C C . LEU A 1 215 ? 4.387 23.484 21.25 1 97.12 215 LEU A C 1
ATOM 1632 O O . LEU A 1 215 ? 4.445 23.172 22.453 1 97.12 215 LEU A O 1
ATOM 1636 N N . GLN A 1 216 ? 4.066 22.656 20.328 1 96.56 216 GLN A N 1
ATOM 1637 C CA . GLN A 1 216 ? 3.918 21.234 20.578 1 96.56 216 GLN A CA 1
ATOM 1638 C C . GLN A 1 216 ? 5.086 20.438 20 1 96.56 216 GLN A C 1
ATOM 1640 O O . GLN A 1 216 ? 5.441 20.625 18.828 1 96.56 216 GLN A O 1
ATOM 1645 N N . ASP A 1 217 ? 5.719 19.656 20.812 1 95.62 217 ASP A N 1
ATOM 1646 C CA . ASP A 1 217 ? 6.719 18.703 20.344 1 95.62 217 ASP A CA 1
ATOM 1647 C C . ASP A 1 217 ? 6.055 17.438 19.797 1 95.62 217 ASP A C 1
ATOM 1649 O O . ASP A 1 217 ? 5.566 16.609 20.578 1 95.62 217 ASP A O 1
ATOM 1653 N N . VAL A 1 218 ? 6.043 17.312 18.484 1 96.44 218 VAL A N 1
ATOM 1654 C CA . VAL A 1 218 ? 5.375 16.172 17.875 1 96.44 218 VAL A CA 1
ATOM 1655 C C . VAL A 1 218 ? 6.41 15.25 17.234 1 96.44 218 VAL A C 1
ATOM 1657 O O . VAL A 1 218 ? 6.094 14.508 16.297 1 96.44 218 VAL A O 1
ATOM 1660 N N . ARG A 1 219 ? 7.688 15.211 17.672 1 94.75 219 ARG A N 1
ATOM 1661 C CA . ARG A 1 219 ? 8.773 14.438 17.078 1 94.75 219 ARG A CA 1
ATOM 1662 C C . ARG A 1 219 ? 8.477 12.945 17.156 1 94.75 219 ARG A C 1
ATOM 1664 O O . ARG A 1 219 ? 8.945 12.164 16.328 1 94.75 219 ARG A O 1
ATOM 1671 N N . GLU A 1 220 ? 7.586 12.523 18.016 1 92.94 220 GLU A N 1
ATOM 1672 C CA . GLU A 1 220 ? 7.293 11.102 18.203 1 92.94 220 GLU A CA 1
ATOM 1673 C C . GLU A 1 220 ? 6.555 10.531 17 1 92.94 220 GLU A C 1
ATOM 1675 O O . GLU A 1 220 ? 6.715 9.352 16.672 1 92.94 220 GLU A O 1
ATOM 1680 N N . GLN A 1 221 ? 5.773 11.367 16.406 1 94.38 221 GLN A N 1
ATOM 1681 C CA . GLN A 1 221 ? 5.027 10.859 15.258 1 94.38 221 GLN A CA 1
ATOM 1682 C C . GLN A 1 221 ? 5.965 10.43 14.133 1 94.38 221 GLN A C 1
ATOM 1684 O O . GLN A 1 221 ? 5.582 9.641 13.266 1 94.38 221 GLN A O 1
ATOM 1689 N N . GLU A 1 222 ? 7.242 10.867 14.141 1 94.44 222 GLU A N 1
ATOM 1690 C CA . GLU A 1 222 ? 8.219 10.523 13.117 1 94.44 222 GLU A CA 1
ATOM 1691 C C . GLU A 1 222 ? 8.562 9.039 13.148 1 94.44 222 GLU A C 1
ATOM 1693 O O . GLU A 1 222 ? 9.148 8.5 12.203 1 94.44 222 GLU A O 1
ATOM 1698 N N . ARG A 1 223 ? 8.227 8.383 14.219 1 93.88 223 ARG A N 1
ATOM 1699 C CA . ARG A 1 223 ? 8.453 6.949 14.359 1 93.88 223 ARG A CA 1
ATOM 1700 C C . ARG A 1 223 ? 7.672 6.168 13.305 1 93.88 223 ARG A C 1
ATOM 1702 O O . ARG A 1 223 ? 8.07 5.066 12.914 1 93.88 223 ARG A O 1
ATOM 1709 N N . PHE A 1 224 ? 6.594 6.742 12.898 1 95.56 224 PHE A N 1
ATOM 1710 C CA . PHE A 1 224 ? 5.652 6.02 12.055 1 95.56 224 PHE A CA 1
ATOM 1711 C C . PHE A 1 224 ? 5.57 6.648 10.672 1 95.56 224 PHE A C 1
ATOM 1713 O O . PHE A 1 224 ? 5.359 7.855 10.539 1 95.56 224 PHE A O 1
ATOM 1720 N N . ASP A 1 225 ? 5.703 5.828 9.672 1 94.19 225 ASP A N 1
ATOM 1721 C CA . ASP A 1 225 ? 5.781 6.309 8.289 1 94.19 225 ASP A CA 1
ATOM 1722 C C . ASP A 1 225 ? 4.387 6.508 7.699 1 94.19 225 ASP A C 1
ATOM 1724 O O . ASP A 1 225 ? 3.812 5.582 7.125 1 94.19 225 ASP A O 1
ATOM 1728 N N . GLY A 1 226 ? 3.783 7.684 7.754 1 93.19 226 GLY A N 1
ATOM 1729 C CA . GLY A 1 226 ? 2.486 8.016 7.188 1 93.19 226 GLY A CA 1
ATOM 1730 C C . GLY A 1 226 ? 2.584 8.867 5.938 1 93.19 226 GLY A C 1
ATOM 1731 O O . GLY A 1 226 ? 1.825 8.672 4.984 1 93.19 226 GLY A O 1
ATOM 1732 N N . TYR A 1 227 ? 3.309 9.836 5.926 1 93 227 TYR A N 1
ATOM 1733 C CA . TYR A 1 227 ? 3.527 10.719 4.793 1 93 227 TYR A CA 1
ATOM 1734 C C . TYR A 1 227 ? 3.914 12.117 5.258 1 93 227 TYR A C 1
ATOM 1736 O O . TYR A 1 227 ? 3.242 12.703 6.113 1 93 227 TYR A O 1
ATOM 1744 N N . TYR A 1 228 ? 4.852 12.641 4.684 1 95 228 TYR A N 1
ATOM 1745 C CA . TYR A 1 228 ? 5.285 14.023 4.832 1 95 228 TYR A CA 1
ATOM 1746 C C . TYR A 1 228 ? 5.184 14.477 6.281 1 95 228 TYR A C 1
ATOM 1748 O O . TYR A 1 228 ? 4.504 15.461 6.586 1 95 228 TYR A O 1
ATOM 1756 N N . HIS A 1 229 ? 5.898 13.812 7.156 1 96.06 229 HIS A N 1
ATOM 1757 C CA . HIS A 1 229 ? 5.961 14.102 8.586 1 96.06 229 HIS A CA 1
ATOM 1758 C C . HIS A 1 229 ? 4.57 14.055 9.219 1 96.06 229 HIS A C 1
ATOM 1760 O O . HIS A 1 229 ? 4.254 14.875 10.086 1 96.06 229 HIS A O 1
ATOM 1766 N N . ASN A 1 230 ? 3.686 13.188 8.656 1 97.31 230 ASN A N 1
ATOM 1767 C CA . ASN A 1 230 ? 2.34 12.961 9.172 1 97.31 230 ASN A CA 1
ATOM 1768 C C . ASN A 1 230 ? 1.559 14.266 9.297 1 97.31 230 ASN A C 1
ATOM 1770 O O . ASN A 1 230 ? 0.893 14.508 10.305 1 97.31 230 ASN A O 1
ATOM 1774 N N . GLN A 1 231 ? 1.642 15.078 8.328 1 97.75 231 GLN A N 1
ATOM 1775 C CA . GLN A 1 231 ? 0.991 16.391 8.312 1 97.75 231 GLN A CA 1
ATOM 1776 C C . GLN A 1 231 ? -0.514 16.25 8.531 1 97.75 231 GLN A C 1
ATOM 1778 O O . GLN A 1 231 ? -1.101 16.984 9.32 1 97.75 231 GLN A O 1
ATOM 1783 N N . PHE A 1 232 ? -1.17 15.273 7.863 1 98.06 232 PHE A N 1
ATOM 1784 C CA . PHE A 1 232 ? -2.607 15.078 8.008 1 98.06 232 PHE A CA 1
ATOM 1785 C C . PHE A 1 232 ? -2.963 14.703 9.438 1 98.06 232 PHE A C 1
ATOM 1787 O O . PHE A 1 232 ? -3.992 15.133 9.961 1 98.06 232 PHE A O 1
ATOM 1794 N N . LEU A 1 233 ? -2.084 13.898 10.023 1 98.38 233 LEU A N 1
ATOM 1795 C CA . LEU A 1 233 ? -2.311 13.469 11.398 1 98.38 233 LEU A CA 1
ATOM 1796 C C . LEU A 1 233 ? -2.301 14.664 12.352 1 98.38 233 LEU A C 1
ATOM 1798 O O . LEU A 1 233 ? -3.227 14.836 13.148 1 98.38 233 LEU A O 1
ATOM 1802 N N . VAL A 1 234 ? -1.317 15.477 12.25 1 98.25 234 VAL A N 1
ATOM 1803 C CA . VAL A 1 234 ? -1.1 16.594 13.156 1 98.25 234 VAL A CA 1
ATOM 1804 C C . VAL A 1 234 ? -2.205 17.641 12.977 1 98.25 234 VAL A C 1
ATOM 1806 O O . VAL A 1 234 ? -2.73 18.172 13.953 1 98.25 234 VAL A O 1
ATOM 1809 N N . LEU A 1 235 ? -2.602 17.875 11.75 1 98.38 235 LEU A N 1
ATOM 1810 C CA . LEU A 1 235 ? -3.641 18.875 11.477 1 98.38 235 LEU A CA 1
ATOM 1811 C C . LEU A 1 235 ? -4.988 18.406 12.008 1 98.38 235 LEU A C 1
ATOM 1813 O O . LEU A 1 235 ? -5.77 19.203 12.523 1 98.38 235 LEU A O 1
ATOM 181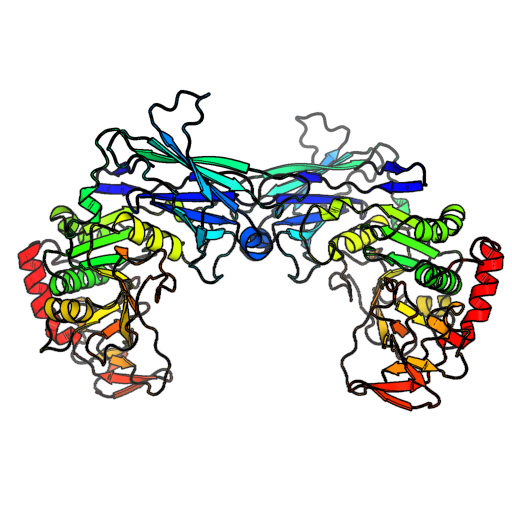7 N N . ASN A 1 236 ? -5.273 17.141 11.883 1 98.69 236 ASN A N 1
ATOM 1818 C CA . ASN A 1 236 ? -6.539 16.641 12.414 1 98.69 236 ASN A CA 1
ATOM 1819 C C . ASN A 1 236 ? -6.531 16.609 13.938 1 98.69 236 ASN A C 1
ATOM 1821 O O . ASN A 1 236 ? -7.562 16.844 14.57 1 98.69 236 ASN A O 1
ATOM 1825 N N . ASP A 1 237 ? -5.355 16.281 14.516 1 98.38 237 ASP A N 1
ATOM 1826 C CA . ASP A 1 237 ? -5.242 16.391 15.961 1 98.38 237 ASP A CA 1
ATOM 1827 C C . ASP A 1 237 ? -5.512 17.812 16.438 1 98.38 237 ASP A C 1
ATOM 1829 O O . ASP A 1 237 ? -6.266 18.031 17.391 1 98.38 237 ASP A O 1
ATOM 1833 N N . CYS A 1 238 ? -4.922 18.766 15.742 1 98.5 238 CYS A N 1
ATOM 1834 C CA . CYS A 1 238 ? -5.098 20.172 16.078 1 98.5 238 CYS A CA 1
ATOM 1835 C C . CYS A 1 238 ? -6.555 20.594 15.922 1 98.5 238 CYS A C 1
ATOM 1837 O O . CYS A 1 238 ? -7.098 21.266 16.797 1 98.5 238 CYS A O 1
ATOM 1839 N N . LEU A 1 239 ? -7.219 20.188 14.844 1 98.62 239 LEU A N 1
ATOM 1840 C CA . LEU A 1 239 ? -8.617 20.516 14.602 1 98.62 239 LEU A CA 1
ATOM 1841 C C . LEU A 1 239 ? -9.484 20.109 15.789 1 98.62 239 LEU A C 1
ATOM 1843 O O . LEU A 1 239 ? -10.234 20.938 16.312 1 98.62 239 LEU A O 1
ATOM 1847 N N . HIS A 1 240 ? -9.344 18.906 16.219 1 98.31 240 HIS A N 1
ATOM 1848 C CA . HIS A 1 240 ? -10.242 18.391 17.25 1 98.31 240 HIS A CA 1
ATOM 1849 C C . HIS A 1 240 ? -9.844 18.906 18.625 1 98.31 240 HIS A C 1
ATOM 1851 O O . HIS A 1 240 ? -10.703 19.141 19.484 1 98.31 240 HIS A O 1
ATOM 1857 N N . ARG A 1 241 ? -8.602 19.094 18.844 1 97 241 ARG A N 1
ATOM 1858 C CA . ARG A 1 241 ? -8.109 19.609 20.125 1 97 241 ARG A CA 1
ATOM 1859 C C . ARG A 1 241 ? -8.641 21.016 20.391 1 97 241 ARG A C 1
ATOM 1861 O O . ARG A 1 241 ? -8.977 21.344 21.531 1 97 241 ARG A O 1
ATOM 1868 N N . TYR A 1 242 ? -8.766 21.797 19.359 1 97.5 242 TYR A N 1
ATOM 1869 C CA . TYR A 1 242 ? -9.148 23.188 19.531 1 97.5 242 TYR A CA 1
ATOM 1870 C C . TYR A 1 242 ? -10.531 23.453 18.953 1 97.5 242 TYR A C 1
ATOM 1872 O O . TYR A 1 242 ? -10.891 24.609 18.688 1 97.5 242 TYR A O 1
ATOM 1880 N N . LYS A 1 243 ? -11.242 22.438 18.781 1 97.56 243 LYS A N 1
ATOM 1881 C CA . LYS A 1 243 ? -12.539 22.469 18.109 1 97.56 243 LYS A CA 1
ATOM 1882 C C . LYS A 1 243 ? -13.469 23.484 18.75 1 97.56 243 LYS A C 1
ATOM 1884 O O . LYS A 1 243 ? -14.172 24.234 18.062 1 97.56 243 LYS A O 1
ATOM 1889 N N . PHE A 1 244 ? -13.477 23.641 20 1 97 244 PHE A N 1
ATOM 1890 C CA . PHE A 1 244 ? -14.422 24.5 20.703 1 97 244 PHE A CA 1
ATOM 1891 C C . PHE A 1 244 ? -13.719 25.734 21.25 1 97 244 PHE A C 1
ATOM 1893 O O . PHE A 1 244 ? -14.312 26.516 22 1 97 244 PHE A O 1
ATOM 1900 N N . MET A 1 245 ? -12.461 25.969 20.844 1 96.81 245 MET A N 1
ATOM 1901 C CA . MET A 1 245 ? -11.688 27.094 21.359 1 96.81 245 MET A CA 1
ATOM 1902 C C . MET A 1 245 ? -11.531 28.172 20.297 1 96.81 245 MET A C 1
ATOM 1904 O O . MET A 1 245 ? -11.164 29.312 20.594 1 96.81 245 MET A O 1
ATOM 1908 N N . ALA A 1 246 ? -11.852 27.812 19.047 1 97.81 246 ALA A N 1
ATOM 1909 C CA . ALA A 1 246 ? -11.625 28.781 17.969 1 97.81 246 ALA A CA 1
ATOM 1910 C C . ALA A 1 246 ? -12.859 28.891 17.078 1 97.81 246 ALA A C 1
ATOM 1912 O O . ALA A 1 246 ? -13.523 27.891 16.781 1 97.81 246 ALA A O 1
ATOM 1913 N N . LYS A 1 247 ? -13.117 30.109 16.688 1 97.56 247 LYS A N 1
ATOM 1914 C CA . LYS A 1 247 ? -14.172 30.297 15.695 1 97.56 247 LYS A CA 1
ATOM 1915 C C . LYS A 1 247 ? -13.703 29.859 14.312 1 97.56 247 LYS A C 1
ATOM 1917 O O . LYS A 1 247 ? -14.398 29.109 13.617 1 97.56 247 LYS A O 1
ATOM 1922 N N . TRP A 1 248 ? -12.539 30.344 13.938 1 98.5 248 TRP A N 1
ATOM 1923 C CA . TRP A 1 248 ? -11.898 29.938 12.688 1 98.5 248 TRP A CA 1
ATOM 1924 C C . TRP A 1 248 ? -10.531 29.328 12.953 1 98.5 248 TRP A C 1
ATOM 1926 O O . TRP A 1 248 ? -9.742 29.844 13.75 1 98.5 248 TRP A O 1
ATOM 1936 N N . ILE A 1 249 ? -10.297 28.203 12.367 1 98.81 249 ILE A N 1
ATOM 1937 C CA . ILE A 1 249 ? -8.953 27.656 12.32 1 98.81 249 ILE A CA 1
ATOM 1938 C C . ILE A 1 249 ? -8.352 27.844 10.93 1 98.81 249 ILE A C 1
ATOM 1940 O O . ILE A 1 249 ? -8.953 27.453 9.93 1 98.81 249 ILE A O 1
ATOM 1944 N N . PHE A 1 250 ? -7.254 28.516 10.891 1 98.75 250 PHE A N 1
ATOM 1945 C CA . PHE A 1 250 ? -6.516 28.719 9.656 1 98.75 250 PHE A CA 1
ATOM 1946 C C . PHE A 1 250 ? -5.469 27.625 9.453 1 98.75 250 PHE A C 1
ATOM 1948 O O . PHE A 1 250 ? -4.695 27.328 10.359 1 98.75 250 PHE A O 1
ATOM 1955 N N . VAL A 1 251 ? -5.504 27.031 8.266 1 98.44 251 VAL A N 1
ATOM 1956 C CA . VAL A 1 251 ? -4.555 25.984 7.91 1 98.44 251 VAL A CA 1
ATOM 1957 C C . VAL A 1 251 ? -3.715 26.422 6.715 1 98.44 251 VAL A C 1
ATOM 1959 O O . VAL A 1 251 ? -4.203 26.453 5.582 1 98.44 251 VAL A O 1
ATOM 1962 N N . PHE A 1 252 ? -2.508 26.766 6.941 1 98 252 PHE A N 1
ATOM 1963 C CA . PHE A 1 252 ? -1.546 27.156 5.918 1 98 252 PHE A CA 1
ATOM 1964 C C . PHE A 1 252 ? -0.118 26.984 6.418 1 98 252 PHE A C 1
ATOM 1966 O O . PHE A 1 252 ? 0.099 26.609 7.578 1 98 252 PHE A O 1
ATOM 1973 N N . ASP A 1 253 ? 0.882 27.156 5.578 1 97.25 253 ASP A N 1
ATOM 1974 C CA . ASP A 1 253 ? 2.264 26.859 5.93 1 97.25 253 ASP A CA 1
ATOM 1975 C C . ASP A 1 253 ? 3 28.094 6.418 1 97.25 253 ASP A C 1
ATOM 1977 O O . ASP A 1 253 ? 2.541 29.219 6.199 1 97.25 253 ASP A O 1
ATOM 1981 N N . MET A 1 254 ? 4.121 27.844 6.977 1 97.62 254 MET A N 1
ATOM 1982 C CA . MET A 1 254 ? 4.875 28.938 7.594 1 97.62 254 MET A CA 1
ATOM 1983 C C . MET A 1 254 ? 5.68 29.703 6.551 1 97.62 254 MET A C 1
ATOM 1985 O O . MET A 1 254 ? 6.359 30.672 6.879 1 97.62 254 MET A O 1
ATOM 1989 N N . ASP A 1 255 ? 5.656 29.328 5.332 1 97.81 255 ASP A N 1
ATOM 1990 C CA . ASP A 1 255 ? 6.234 30.125 4.262 1 97.81 255 ASP A CA 1
ATOM 1991 C C . ASP A 1 255 ? 5.145 30.844 3.459 1 97.81 255 ASP A C 1
ATOM 1993 O O . ASP A 1 255 ? 5.395 31.312 2.352 1 97.81 255 ASP A O 1
ATOM 1997 N N . GLU A 1 256 ? 4 30.844 4.066 1 98.44 256 GLU A N 1
ATOM 1998 C CA . GLU A 1 256 ? 2.84 31.484 3.455 1 98.44 256 GLU A CA 1
ATOM 1999 C C . GLU A 1 256 ? 2.332 32.625 4.309 1 98.44 256 GLU A C 1
ATOM 2001 O O . GLU A 1 256 ? 2.221 32.5 5.531 1 98.44 256 GLU A O 1
ATOM 2006 N N . PHE A 1 257 ? 2.055 33.812 3.67 1 98.62 257 PHE A N 1
ATOM 2007 C CA . PHE A 1 257 ? 1.636 35.031 4.359 1 98.62 257 PHE A CA 1
ATOM 2008 C C . PHE A 1 257 ? 0.258 35.469 3.885 1 98.62 257 PHE A C 1
ATOM 2010 O O . PHE A 1 257 ? 0.098 35.906 2.738 1 98.62 257 PHE A O 1
ATOM 2017 N N . ILE A 1 258 ? -0.675 35.438 4.762 1 98.25 258 ILE A N 1
ATOM 2018 C CA . ILE A 1 258 ? -2.043 35.844 4.445 1 98.25 258 ILE A CA 1
ATOM 2019 C C . ILE A 1 258 ? -2.1 37.344 4.207 1 98.25 258 ILE A C 1
ATOM 2021 O O . ILE A 1 258 ? -1.488 38.125 4.945 1 98.25 258 ILE A O 1
ATOM 2025 N N . TYR A 1 259 ? -2.875 37.719 3.201 1 96.88 259 TYR A N 1
ATOM 2026 C CA . TYR A 1 259 ? -2.959 39.156 2.863 1 96.88 259 TYR A CA 1
ATOM 2027 C C . TYR A 1 259 ? -4.395 39.531 2.529 1 96.88 259 TYR A C 1
ATOM 2029 O O . TYR A 1 259 ? -5.117 38.781 1.881 1 96.88 259 TYR A O 1
ATOM 2037 N N . LEU A 1 260 ? -4.762 40.688 3.07 1 95.31 260 LEU A N 1
ATOM 2038 C CA . LEU A 1 260 ? -6.023 41.344 2.738 1 95.31 260 LEU A CA 1
ATOM 2039 C C . LEU A 1 260 ? -5.777 42.688 2.062 1 95.31 260 LEU A C 1
ATOM 2041 O O . LEU A 1 260 ? -4.93 43.469 2.508 1 95.31 260 LEU A O 1
ATOM 2045 N N . PRO A 1 261 ? -6.551 42.938 1.078 1 88.88 261 PRO A N 1
ATOM 2046 C CA . PRO A 1 261 ? -6.41 44.25 0.441 1 88.88 261 PRO A CA 1
ATOM 2047 C C . PRO A 1 261 ? -6.684 45.406 1.403 1 88.88 261 PRO A C 1
ATOM 2049 O O . PRO A 1 261 ? -7.445 45.25 2.359 1 88.88 261 PRO A O 1
ATOM 2052 N N . SER A 1 262 ? -6.039 46.562 1.217 1 77.94 262 SER A N 1
ATOM 2053 C CA . SER A 1 262 ? -5.891 47.719 2.115 1 77.94 262 SER A CA 1
ATOM 2054 C C . SER A 1 262 ? -7.234 48.125 2.709 1 77.94 262 SER A C 1
ATOM 2056 O O . SER A 1 262 ? -7.316 48.469 3.889 1 77.94 262 SER A O 1
ATOM 2058 N N . GLU A 1 263 ? -8.25 48.062 2.143 1 80.62 263 GLU A N 1
ATOM 2059 C CA . GLU A 1 263 ? -9.516 48.562 2.688 1 80.62 263 GLU A CA 1
ATOM 2060 C C . GLU A 1 263 ? -10.242 47.469 3.461 1 80.62 263 GLU A C 1
ATOM 2062 O O . GLU A 1 263 ? -11.273 47.719 4.094 1 80.62 263 GLU A O 1
ATOM 2067 N N . THR A 1 264 ? -9.562 46.406 3.611 1 85.31 264 THR A N 1
ATOM 2068 C CA . THR A 1 264 ? -10.258 45.281 4.195 1 85.31 264 THR A CA 1
ATOM 2069 C C . THR A 1 264 ? -9.641 44.875 5.535 1 85.31 264 THR A C 1
ATOM 2071 O O . THR A 1 264 ? -8.414 44.812 5.66 1 85.31 264 THR A O 1
ATOM 2074 N N . LYS A 1 265 ? -10.523 44.75 6.559 1 90.94 265 LYS A N 1
ATOM 2075 C CA . LYS A 1 265 ? -10.102 44.25 7.855 1 90.94 265 LYS A CA 1
ATOM 2076 C C . LYS A 1 265 ? -10.531 42.781 8.039 1 90.94 265 LYS A C 1
ATOM 2078 O O . LYS A 1 265 ? -11.57 42.375 7.531 1 90.94 265 LYS A O 1
ATOM 2083 N N . LEU A 1 266 ? -9.727 42.094 8.773 1 94.94 266 LEU A N 1
ATOM 2084 C CA . LEU A 1 266 ? -9.938 40.656 8.867 1 94.94 266 LEU A CA 1
ATOM 2085 C C . LEU A 1 266 ? -11.234 40.344 9.594 1 94.94 266 LEU A C 1
ATOM 2087 O O . LEU A 1 266 ? -12.031 39.5 9.125 1 94.94 266 LEU A O 1
ATOM 2091 N N . GLU A 1 267 ? -11.508 41 10.664 1 93.75 267 GLU A N 1
ATOM 2092 C CA . GLU A 1 267 ? -12.656 40.656 11.508 1 93.75 267 GLU A CA 1
ATOM 2093 C C . GLU A 1 267 ? -13.969 40.812 10.734 1 93.75 267 GLU A C 1
ATOM 2095 O O . GLU A 1 267 ? -14.781 39.906 10.68 1 93.75 267 GLU A O 1
ATOM 2100 N N . PRO A 1 268 ? -14.188 41.969 10.102 1 94.31 268 PRO A N 1
ATOM 2101 C CA . PRO A 1 268 ? -15.414 42.094 9.312 1 94.31 268 PRO A CA 1
ATOM 2102 C C . PRO A 1 268 ? -15.484 41.094 8.164 1 94.31 268 PRO A C 1
ATOM 2104 O O . PRO A 1 268 ? -16.562 40.625 7.816 1 94.31 268 PRO A O 1
ATOM 2107 N N . LEU A 1 269 ? -14.406 40.844 7.602 1 95.44 269 LEU A N 1
ATOM 2108 C CA . LEU A 1 269 ? -14.391 39.875 6.52 1 95.44 269 LEU A CA 1
ATOM 2109 C C . LEU A 1 269 ? -14.844 38.5 7.02 1 95.44 269 LEU A C 1
ATOM 2111 O O . LEU A 1 269 ? -15.695 37.844 6.395 1 95.44 269 LEU A O 1
ATOM 2115 N N . LEU A 1 270 ? -14.289 38.031 8.141 1 96.19 270 LEU A N 1
ATOM 2116 C CA . LEU A 1 270 ? -14.648 36.75 8.703 1 96.19 270 LEU A CA 1
ATOM 2117 C C . LEU A 1 270 ? -16.125 36.719 9.102 1 96.19 270 LEU A C 1
ATOM 2119 O O . LEU A 1 270 ? -16.781 35.688 8.969 1 96.19 270 LEU A O 1
ATOM 2123 N N . GLU A 1 271 ? -16.594 37.812 9.57 1 95.69 271 GLU A N 1
ATOM 2124 C CA . GLU A 1 271 ? -18.016 37.906 9.891 1 95.69 271 GLU A CA 1
ATOM 2125 C C . GLU A 1 271 ? -18.875 37.719 8.648 1 95.69 271 GLU A C 1
ATOM 2127 O O . GLU A 1 271 ? -19.922 37.062 8.711 1 95.69 271 GLU A O 1
ATOM 2132 N N . SER A 1 272 ? -18.406 38.219 7.59 1 95.19 272 SER A N 1
ATOM 2133 C CA . SER A 1 272 ? -19.156 38.062 6.348 1 95.19 272 SER A CA 1
ATOM 2134 C C . SER A 1 272 ? -19.125 36.625 5.863 1 95.19 272 SER A C 1
ATOM 2136 O O . SER A 1 272 ? -20 36.219 5.09 1 95.19 272 SER A O 1
ATOM 2138 N N . PHE A 1 273 ? -18.156 35.906 6.301 1 96.56 273 PHE A N 1
ATOM 2139 C CA . PHE A 1 273 ? -18.031 34.5 5.895 1 96.56 273 PHE A CA 1
ATOM 2140 C C . PHE A 1 273 ? -18.688 33.594 6.914 1 96.56 273 PHE A C 1
ATOM 2142 O O . PHE A 1 273 ? -18.609 32.375 6.793 1 96.56 273 PHE A O 1
ATOM 2149 N N . SER A 1 274 ? -19.375 34.094 7.871 1 95.25 274 SER A N 1
ATOM 2150 C CA . SER A 1 274 ? -19.875 33.344 9.016 1 95.25 274 SER A CA 1
ATOM 2151 C C . SER A 1 274 ? -20.891 32.281 8.57 1 95.25 274 SER A C 1
ATOM 2153 O O . SER A 1 274 ? -21.125 31.297 9.281 1 95.25 274 SER A O 1
ATOM 2155 N N . GLY A 1 275 ? -21.469 32.406 7.445 1 96.5 275 GLY A N 1
ATOM 2156 C CA . GLY A 1 275 ? -22.453 31.453 6.953 1 96.5 275 GLY A CA 1
ATOM 2157 C C . GLY A 1 275 ? -21.844 30.219 6.312 1 96.5 275 GLY A C 1
ATOM 2158 O O . GLY A 1 275 ? -22.531 29.25 6.023 1 96.5 275 GLY A O 1
ATOM 2159 N N . TYR A 1 276 ? -20.578 30.281 6.125 1 97.69 276 TYR A N 1
ATOM 2160 C CA . TYR A 1 276 ? -19.875 29.156 5.508 1 97.69 276 TYR A CA 1
ATOM 2161 C C . TYR A 1 276 ? -19.109 28.359 6.547 1 97.69 276 TYR A C 1
ATOM 2163 O O . TYR A 1 276 ? -18.781 28.875 7.617 1 97.69 276 TYR A O 1
ATOM 2171 N N . THR A 1 277 ? -18.844 27.078 6.273 1 97.88 277 THR A N 1
ATOM 2172 C CA . THR A 1 277 ? -18.109 26.219 7.18 1 97.88 277 THR A CA 1
ATOM 2173 C C . THR A 1 277 ? -16.609 26.297 6.91 1 97.88 277 THR A C 1
ATOM 2175 O O . THR A 1 277 ? -15.797 26.016 7.789 1 97.88 277 THR A O 1
ATOM 2178 N N . GLN A 1 278 ? -16.25 26.594 5.684 1 98.19 278 GLN A N 1
ATOM 2179 C CA . GLN A 1 278 ? -14.859 26.844 5.316 1 98.19 278 GLN A CA 1
ATOM 2180 C C . GLN A 1 278 ? -14.766 27.75 4.094 1 98.19 278 GLN A C 1
ATOM 2182 O O . GLN A 1 278 ? -15.719 27.875 3.33 1 98.19 278 GLN A O 1
ATOM 2187 N N . PHE A 1 279 ? -13.695 28.422 3.979 1 98 279 PHE A N 1
ATOM 2188 C CA . PHE A 1 279 ? -13.414 29.203 2.775 1 98 279 PHE A CA 1
ATOM 2189 C C . PHE A 1 279 ? -11.969 29 2.334 1 98 279 PHE A C 1
ATOM 2191 O O . PHE A 1 279 ? -11.094 28.734 3.158 1 98 279 PHE A O 1
ATOM 2198 N N . THR A 1 280 ? -11.727 29.125 1.063 1 96.56 280 THR A N 1
ATOM 2199 C CA . THR A 1 280 ? -10.383 28.922 0.527 1 96.56 280 THR A CA 1
ATOM 2200 C C . THR A 1 280 ? -9.688 30.266 0.312 1 96.56 280 THR A C 1
ATOM 2202 O O . THR A 1 280 ? -10.344 31.297 0.19 1 96.56 280 THR A O 1
ATOM 2205 N N . ILE A 1 281 ? -8.414 30.25 0.334 1 97.12 281 ILE A N 1
ATOM 2206 C CA . ILE A 1 281 ? -7.555 31.406 0.181 1 97.12 281 ILE A CA 1
ATOM 2207 C C . ILE A 1 281 ? -6.684 31.25 -1.062 1 97.12 281 ILE A C 1
ATOM 2209 O O . ILE A 1 281 ? -6.016 30.234 -1.23 1 97.12 281 ILE A O 1
ATOM 2213 N N . GLU A 1 282 ? -6.598 32.25 -1.849 1 94.75 282 GLU A N 1
ATOM 2214 C CA . GLU A 1 282 ? -5.934 32.188 -3.146 1 94.75 282 GLU A CA 1
ATOM 2215 C C . GLU A 1 282 ? -4.426 32.344 -3.008 1 94.75 282 GLU A C 1
ATOM 2217 O O . GLU A 1 282 ? -3.953 33.188 -2.232 1 94.75 282 GLU A O 1
ATOM 2222 N N . GLN A 1 283 ? -3.719 31.625 -3.842 1 96.31 283 GLN A N 1
ATOM 2223 C CA . GLN A 1 283 ? -2.262 31.609 -3.758 1 96.31 283 GLN A CA 1
ATOM 2224 C C . GLN A 1 283 ? -1.642 32.688 -4.633 1 96.31 283 GLN A C 1
ATOM 2226 O O . GLN A 1 283 ? -2.092 32.906 -5.758 1 96.31 283 GLN A O 1
ATOM 2231 N N . MET A 1 284 ? -0.662 33.406 -4.094 1 96.25 284 MET A N 1
ATOM 2232 C CA . MET A 1 284 ? 0.239 34.312 -4.801 1 96.25 284 MET A CA 1
ATOM 2233 C C . MET A 1 284 ? 1.688 33.844 -4.652 1 96.25 284 MET A C 1
ATOM 2235 O O . MET A 1 284 ? 2.385 34.281 -3.73 1 96.25 284 MET A O 1
ATOM 2239 N N . PRO A 1 285 ? 2.207 33.094 -5.609 1 97.62 285 PRO A N 1
ATOM 2240 C CA . PRO A 1 285 ? 3.574 32.594 -5.477 1 97.62 285 PRO A CA 1
ATOM 2241 C C . PRO A 1 285 ? 4.629 33.688 -5.699 1 97.62 285 PRO A C 1
ATOM 2243 O O . PRO A 1 285 ? 4.52 34.469 -6.641 1 97.62 285 PRO A O 1
ATOM 2246 N N . MET A 1 286 ? 5.582 33.719 -4.867 1 98.19 286 MET A N 1
ATOM 2247 C CA . MET A 1 286 ? 6.703 34.656 -4.949 1 98.19 286 MET A CA 1
ATOM 2248 C C . MET A 1 286 ? 7.988 33.938 -5.336 1 98.19 286 MET A C 1
ATOM 2250 O O . MET A 1 286 ? 8.156 32.75 -5.012 1 98.19 286 MET A O 1
ATOM 2254 N N . SER A 1 287 ? 8.836 34.625 -6.027 1 97.81 287 SER A N 1
ATOM 2255 C CA . SER A 1 287 ? 10.148 34.062 -6.281 1 97.81 287 SER A CA 1
ATOM 2256 C C . SER A 1 287 ? 10.938 33.875 -4.984 1 97.81 287 SER A C 1
ATOM 2258 O O . SER A 1 287 ? 10.828 34.719 -4.07 1 97.81 287 SER A O 1
ATOM 2260 N N . ASN A 1 288 ? 11.719 32.844 -5 1 97 288 ASN A N 1
ATOM 2261 C CA . ASN A 1 288 ? 12.539 32.562 -3.818 1 97 288 ASN A CA 1
ATOM 2262 C C . ASN A 1 288 ? 14 32.969 -4.047 1 97 288 ASN A C 1
ATOM 2264 O O . ASN A 1 288 ? 14.867 32.656 -3.232 1 97 288 ASN A O 1
ATOM 2268 N N . THR A 1 289 ? 14.289 33.688 -5.137 1 96.25 289 THR A N 1
ATOM 2269 C CA . THR A 1 289 ? 15.688 34 -5.387 1 96.25 289 THR A CA 1
ATOM 2270 C C . THR A 1 289 ? 15.828 35.406 -5.949 1 96.25 289 THR A C 1
ATOM 2272 O O . THR A 1 289 ? 16.906 36 -5.891 1 96.25 289 THR A O 1
ATOM 2275 N N . LEU A 1 290 ? 14.789 35.969 -6.555 1 97.69 290 LEU A N 1
ATOM 2276 C CA . LEU A 1 290 ? 14.875 37.25 -7.25 1 97.69 290 LEU A CA 1
ATOM 2277 C C . LEU A 1 290 ? 14.688 38.406 -6.281 1 97.69 290 LEU A C 1
ATOM 2279 O O . LEU A 1 290 ? 13.711 38.438 -5.531 1 97.69 290 LEU A O 1
ATOM 2283 N N . CYS A 1 291 ? 15.594 39.344 -6.297 1 97.88 291 CYS A N 1
ATOM 2284 C CA . CYS A 1 291 ? 15.562 40.531 -5.473 1 97.88 291 CYS A CA 1
ATOM 2285 C C . CYS A 1 291 ? 15.898 41.781 -6.297 1 97.88 291 CYS A C 1
ATOM 2287 O O . CYS A 1 291 ? 16.234 41.688 -7.473 1 97.88 291 CYS A O 1
ATOM 2289 N N . GLN A 1 292 ? 15.664 42.875 -5.688 1 97.31 292 GLN A N 1
ATOM 2290 C CA . GLN A 1 292 ? 15.953 44.125 -6.391 1 97.31 292 GLN A CA 1
ATOM 2291 C C . GLN A 1 292 ? 17.406 44.562 -6.195 1 97.31 292 GLN A C 1
ATOM 2293 O O . GLN A 1 292 ? 17.953 44.438 -5.094 1 97.31 292 GLN A O 1
ATOM 2298 N N . PHE A 1 293 ? 17.984 45.125 -7.219 1 96.94 293 PHE A N 1
ATOM 2299 C CA . PHE A 1 293 ? 19.359 45.562 -7.184 1 96.94 293 PHE A CA 1
ATOM 2300 C C . PHE A 1 293 ? 19.531 46.719 -6.195 1 96.94 293 PHE A C 1
ATOM 2302 O O . PHE A 1 293 ? 20.578 46.844 -5.555 1 96.94 293 PHE A O 1
ATOM 2309 N N . LYS A 1 294 ? 18.594 47.5 -6.047 1 95.31 294 LYS A N 1
ATOM 2310 C CA . LYS A 1 294 ? 18.688 48.656 -5.16 1 95.31 294 LYS A CA 1
ATOM 2311 C C . LYS A 1 294 ? 18.906 48.25 -3.713 1 95.31 294 LYS A C 1
ATOM 2313 O O . LYS A 1 294 ? 19.328 49.031 -2.877 1 95.31 294 LYS A O 1
ATOM 2318 N N . ASP A 1 295 ? 18.578 47.031 -3.432 1 94.88 295 ASP A N 1
ATOM 2319 C CA . ASP A 1 295 ? 18.734 46.531 -2.07 1 94.88 295 ASP A CA 1
ATOM 2320 C C . ASP A 1 295 ? 20.078 45.812 -1.883 1 94.88 295 ASP A C 1
ATOM 2322 O O . ASP A 1 295 ? 20.344 45.25 -0.832 1 94.88 295 ASP A O 1
ATOM 2326 N N . TYR A 1 296 ? 20.891 45.938 -2.869 1 93 296 TYR A N 1
ATOM 2327 C CA . TYR A 1 296 ? 22.203 45.312 -2.811 1 93 296 TYR A CA 1
ATOM 2328 C C . TYR A 1 296 ? 22.953 45.75 -1.554 1 93 296 TYR A C 1
ATOM 2330 O O . TYR A 1 296 ? 22.969 46.906 -1.19 1 93 296 TYR A O 1
ATOM 2338 N N . GLY A 1 297 ? 23.562 44.781 -0.86 1 91.75 297 GLY A N 1
ATOM 2339 C CA . GLY A 1 297 ? 24.375 45.062 0.324 1 91.75 297 GLY A CA 1
ATOM 2340 C C . GLY A 1 297 ? 23.547 45.062 1.604 1 91.75 297 GLY A C 1
ATOM 2341 O O . GLY A 1 297 ? 24.109 44.969 2.701 1 91.75 297 GLY A O 1
ATOM 2342 N N . LYS A 1 298 ? 22.234 45.156 1.518 1 92.06 298 LYS A N 1
ATOM 2343 C CA . LYS A 1 298 ? 21.406 45.25 2.715 1 92.06 298 LYS A CA 1
ATOM 2344 C C . LYS A 1 298 ? 20.484 44.031 2.836 1 92.06 298 LYS A C 1
ATOM 2346 O O . LYS A 1 298 ? 19.812 43.844 3.854 1 92.06 298 LYS A O 1
ATOM 2351 N N . THR A 1 299 ? 20.484 43.156 1.885 1 93 299 THR A N 1
ATOM 2352 C CA . THR A 1 299 ? 19.5 42.094 1.8 1 93 299 THR A CA 1
ATOM 2353 C C . THR A 1 299 ? 19.625 41.156 3.002 1 93 299 THR A C 1
ATOM 2355 O O . THR A 1 299 ? 18.625 40.594 3.453 1 93 299 THR A O 1
ATOM 2358 N N . SER A 1 300 ? 20.781 41 3.574 1 88.56 300 SER A N 1
ATOM 2359 C CA . SER A 1 300 ? 20.984 40.094 4.691 1 88.56 300 SER A CA 1
ATOM 2360 C C . SER A 1 300 ? 20.266 40.562 5.941 1 88.56 300 SER A C 1
ATOM 2362 O O . SER A 1 300 ? 19.922 39.75 6.816 1 88.56 300 SER A O 1
ATOM 2364 N N . ARG A 1 301 ? 19.938 41.844 6.02 1 89 301 ARG A N 1
ATOM 2365 C CA . ARG A 1 301 ? 19.297 42.406 7.191 1 89 301 ARG A CA 1
ATOM 2366 C C . ARG A 1 301 ? 17.797 42.594 6.961 1 89 301 ARG A C 1
ATOM 2368 O O . ARG A 1 301 ? 17.047 42.906 7.891 1 89 301 ARG A O 1
ATOM 2375 N N . MET A 1 302 ? 17.406 42.344 5.75 1 93.75 302 MET A N 1
ATOM 2376 C CA . MET A 1 302 ? 16 42.531 5.391 1 93.75 302 MET A CA 1
ATOM 2377 C C . MET A 1 302 ? 15.227 41.219 5.617 1 93.75 302 MET A C 1
ATOM 2379 O O . MET A 1 302 ? 15.766 40.125 5.449 1 93.75 302 MET A O 1
ATOM 2383 N N . TRP A 1 303 ? 14.016 41.438 6.059 1 95.69 303 TRP A N 1
ATOM 2384 C CA . TRP A 1 303 ? 13.125 40.281 6.117 1 95.69 303 TRP A CA 1
ATOM 2385 C C . TRP A 1 303 ? 12.852 39.75 4.723 1 95.69 303 TRP A C 1
ATOM 2387 O O . TRP A 1 303 ? 13.055 40.438 3.723 1 95.69 303 TRP A O 1
ATOM 2397 N N . GLY A 1 304 ? 12.492 38.438 4.672 1 96 304 GLY A N 1
ATOM 2398 C CA . GLY A 1 304 ? 12.156 37.812 3.404 1 96 304 GLY A CA 1
ATOM 2399 C C . GLY A 1 304 ? 11.094 38.562 2.625 1 96 304 GLY A C 1
ATOM 2400 O O . GLY A 1 304 ? 11.234 38.781 1.419 1 96 304 GLY A O 1
ATOM 2401 N N . ILE A 1 305 ? 10.047 39.031 3.299 1 97.62 305 ILE A N 1
ATOM 2402 C CA . ILE A 1 305 ? 8.938 39.688 2.627 1 97.62 305 ILE A CA 1
ATOM 2403 C C . ILE A 1 305 ? 9.383 41.031 2.088 1 97.62 305 ILE A C 1
ATOM 2405 O O . ILE A 1 305 ? 8.719 41.625 1.24 1 97.62 305 ILE A O 1
ATOM 2409 N N . GLU A 1 306 ? 10.492 41.562 2.561 1 97.38 306 GLU A N 1
ATOM 2410 C CA . GLU A 1 306 ? 11.016 42.844 2.098 1 97.38 306 GLU A CA 1
ATOM 2411 C C . GLU A 1 306 ? 11.883 42.656 0.856 1 97.38 306 GLU A C 1
ATOM 2413 O O . GLU A 1 306 ? 11.953 43.562 0.004 1 97.38 306 GLU A O 1
ATOM 2418 N N . LYS A 1 307 ? 12.578 41.594 0.793 1 97.12 307 LYS A N 1
ATOM 2419 C CA . LYS A 1 307 ? 13.602 41.469 -0.235 1 97.12 307 LYS A CA 1
ATOM 2420 C C . LYS A 1 307 ? 13.125 40.594 -1.393 1 97.12 307 LYS A C 1
ATOM 2422 O O . LYS A 1 307 ? 13.547 40.781 -2.535 1 97.12 307 LYS A O 1
ATOM 2427 N N . LEU A 1 308 ? 12.266 39.625 -1.16 1 97.81 308 LEU A N 1
ATOM 2428 C CA . LEU A 1 308 ? 11.719 38.781 -2.211 1 97.81 308 LEU A CA 1
ATOM 2429 C C . LEU A 1 308 ? 10.43 39.375 -2.775 1 97.81 308 LEU A C 1
ATOM 2431 O O . LEU A 1 308 ? 9.336 39 -2.354 1 97.81 308 LEU A O 1
ATOM 2435 N N . VAL A 1 309 ? 10.562 40.219 -3.852 1 98.38 309 VAL A N 1
ATOM 2436 C CA . VAL A 1 309 ? 9.438 41.062 -4.227 1 98.38 309 VAL A CA 1
ATOM 2437 C C . VAL A 1 309 ? 9.031 40.781 -5.672 1 98.38 309 VAL A C 1
ATOM 2439 O O . VAL A 1 309 ? 8.484 41.656 -6.352 1 98.38 309 VAL A O 1
ATOM 2442 N N . TYR A 1 310 ? 9.312 39.594 -6.184 1 98.56 310 TYR A N 1
ATOM 2443 C CA . TYR A 1 310 ? 8.891 39.25 -7.535 1 98.56 310 TYR A CA 1
ATOM 2444 C C . TYR A 1 310 ? 7.855 38.125 -7.5 1 98.56 310 TYR A C 1
ATOM 2446 O O . TYR A 1 310 ? 8.117 37.062 -6.969 1 98.56 310 TYR A O 1
ATOM 2454 N N . ARG A 1 311 ? 6.738 38.344 -8.031 1 98.25 311 ARG A N 1
ATOM 2455 C CA . ARG A 1 311 ? 5.598 37.438 -8 1 98.25 311 ARG A CA 1
ATOM 2456 C C . ARG A 1 311 ? 5.453 36.719 -9.32 1 98.25 311 ARG A C 1
ATOM 2458 O O . ARG A 1 311 ? 5.633 37.312 -10.391 1 98.25 311 ARG A O 1
ATOM 2465 N N . ASP A 1 312 ? 5.137 35.438 -9.242 1 97.94 312 ASP A N 1
ATOM 2466 C CA . ASP A 1 312 ? 4.793 34.656 -10.414 1 97.94 312 ASP A CA 1
ATOM 2467 C C . ASP A 1 312 ? 3.525 35.188 -11.086 1 97.94 312 ASP A C 1
ATOM 2469 O O . ASP A 1 312 ? 2.445 35.156 -10.492 1 97.94 312 ASP A O 1
ATOM 2473 N N . ALA A 1 313 ? 3.662 35.562 -12.367 1 96.25 313 ALA A N 1
ATOM 2474 C CA . ALA A 1 313 ? 2.557 36.25 -13.055 1 96.25 313 ALA A CA 1
ATOM 2475 C C . ALA A 1 313 ? 1.942 35.344 -14.117 1 96.25 313 ALA A C 1
ATOM 2477 O O . ALA A 1 313 ? 1.174 35.781 -14.961 1 96.25 313 ALA A O 1
ATOM 2478 N N . ARG A 1 314 ? 2.203 34.031 -14.062 1 91.94 314 ARG A N 1
ATOM 2479 C CA . ARG A 1 314 ? 1.582 33.094 -15 1 91.94 314 ARG A CA 1
ATOM 2480 C C . ARG A 1 314 ? 0.061 33.188 -14.922 1 91.94 314 ARG A C 1
ATOM 2482 O O . ARG A 1 314 ? -0.508 33.219 -13.828 1 91.94 314 ARG A O 1
ATOM 2489 N N . ARG A 1 315 ? -0.516 33.188 -16.172 1 87.88 315 ARG A N 1
ATOM 2490 C CA . ARG A 1 315 ? -1.971 33.281 -16.266 1 87.88 315 ARG A CA 1
ATOM 2491 C C . ARG A 1 315 ? -2.559 31.906 -16.656 1 87.88 315 ARG A C 1
ATOM 2493 O O . ARG A 1 315 ? -1.88 31.094 -17.266 1 87.88 315 ARG A O 1
ATOM 2500 N N . LYS A 1 316 ? -3.746 31.625 -16.266 1 87 316 LYS A N 1
ATOM 2501 C CA . LYS A 1 316 ? -4.504 30.438 -16.641 1 87 316 LYS A CA 1
ATOM 2502 C C . LYS A 1 316 ? -3.855 29.172 -16.078 1 87 316 LYS A C 1
ATOM 2504 O O . LYS A 1 316 ? -3.723 28.172 -16.797 1 87 316 LYS A O 1
ATOM 2509 N N . VAL A 1 317 ? -3.16 29.297 -14.977 1 88.44 317 VAL A N 1
ATOM 2510 C CA . VAL A 1 317 ? -2.605 28.125 -14.305 1 88.44 317 VAL A CA 1
ATOM 2511 C C . VAL A 1 317 ? -3.43 27.797 -13.062 1 88.44 317 VAL A C 1
ATOM 2513 O O . VAL A 1 317 ? -3.988 28.703 -12.43 1 88.44 317 VAL A O 1
ATOM 2516 N N . ARG A 1 318 ? -3.586 26.5 -12.906 1 88 318 ARG A N 1
ATOM 2517 C CA . ARG A 1 318 ? -4.25 26.078 -11.68 1 88 318 ARG A CA 1
ATOM 2518 C C . ARG A 1 318 ? -3.365 26.344 -10.461 1 88 318 ARG A C 1
ATOM 2520 O O . ARG A 1 318 ? -2.223 25.875 -10.406 1 88 318 ARG A O 1
ATOM 2527 N N . ARG A 1 319 ? -3.9 27.203 -9.57 1 90.44 319 ARG A N 1
ATOM 2528 C CA . ARG A 1 319 ? -3.166 27.531 -8.352 1 90.44 319 ARG A CA 1
ATOM 2529 C C . ARG A 1 319 ? -3.717 26.75 -7.16 1 90.44 319 ARG A C 1
ATOM 2531 O O . ARG A 1 319 ? -4.906 26.438 -7.113 1 90.44 319 ARG A O 1
ATOM 2538 N N . ASP A 1 320 ? -2.812 26.469 -6.289 1 91.19 320 ASP A N 1
ATOM 2539 C CA . ASP A 1 320 ? -3.219 25.812 -5.055 1 91.19 320 ASP A CA 1
ATOM 2540 C C . ASP A 1 320 ? -3.955 26.766 -4.129 1 91.19 320 ASP A C 1
ATOM 2542 O O . ASP A 1 320 ? -4.008 27.969 -4.391 1 91.19 320 ASP A O 1
ATOM 2546 N N . HIS A 1 321 ? -4.555 26.25 -3.186 1 95.12 321 HIS A N 1
ATOM 2547 C CA . HIS A 1 321 ? -5.227 27.062 -2.178 1 95.12 321 HIS A CA 1
ATOM 2548 C C . HIS A 1 321 ? -4.949 26.531 -0.773 1 95.12 321 HIS A C 1
ATOM 2550 O O . HIS A 1 321 ? -4.516 25.391 -0.607 1 95.12 321 HIS A O 1
ATOM 2556 N N . LYS A 1 322 ? -5.113 27.359 0.067 1 97.06 322 LYS A N 1
ATOM 2557 C CA . LYS A 1 322 ? -5.242 27.031 1.481 1 97.06 322 LYS A CA 1
ATOM 2558 C C . LYS A 1 322 ? -6.609 27.453 2.023 1 97.06 322 LYS A C 1
ATOM 2560 O O . LYS A 1 322 ? -7.496 27.828 1.256 1 97.06 322 LYS A O 1
ATOM 2565 N N . TYR A 1 323 ? -6.863 27.281 3.346 1 97.81 323 TYR A N 1
ATOM 2566 C CA . TYR A 1 323 ? -8.242 27.5 3.758 1 97.81 323 TYR A CA 1
ATOM 2567 C C . TYR A 1 323 ? -8.328 27.812 5.25 1 97.81 323 TYR A C 1
ATOM 2569 O O . TYR A 1 323 ? -7.324 27.719 5.965 1 97.81 323 TYR A O 1
ATOM 2577 N N . ALA A 1 324 ? -9.398 28.312 5.629 1 98.5 324 ALA A N 1
ATOM 2578 C CA . ALA A 1 324 ? -9.844 28.422 7.016 1 98.5 324 ALA A CA 1
ATOM 2579 C C . ALA A 1 324 ? -11.172 27.703 7.223 1 98.5 324 ALA A C 1
ATOM 2581 O O . ALA A 1 324 ? -11.992 27.609 6.305 1 98.5 324 ALA A O 1
ATOM 2582 N N . ILE A 1 325 ? -11.344 27.188 8.422 1 98.56 325 ILE A N 1
ATOM 2583 C CA . ILE A 1 325 ? -12.484 26.312 8.656 1 98.56 325 ILE A CA 1
ATOM 2584 C C . ILE A 1 325 ? -13.094 26.609 10.023 1 98.56 325 ILE A C 1
ATOM 2586 O O . ILE A 1 325 ? -12.375 26.922 10.977 1 98.56 325 ILE A O 1
ATOM 2590 N N . GLN A 1 326 ? -14.398 26.609 10.117 1 98.25 326 GLN A N 1
ATOM 2591 C CA . GLN A 1 326 ? -15.062 26.594 11.414 1 98.25 326 GLN A CA 1
ATOM 2592 C C . GLN A 1 326 ? -15.039 25.188 12.016 1 98.25 326 GLN A C 1
ATOM 2594 O O . GLN A 1 326 ? -15.766 24.297 11.57 1 98.25 326 GLN A O 1
ATOM 2599 N N . PRO A 1 327 ? -14.258 24.969 13.047 1 97.94 327 PRO A N 1
ATOM 2600 C CA . PRO A 1 327 ? -13.945 23.594 13.484 1 97.94 327 PRO A CA 1
ATOM 2601 C C . PRO A 1 327 ? -15.164 22.859 14.031 1 97.94 327 PRO A C 1
ATOM 2603 O O . PRO A 1 327 ? -15.234 21.625 13.938 1 97.94 327 PRO A O 1
ATOM 2606 N N . ARG A 1 328 ? -16.156 23.5 14.531 1 96.5 328 ARG A N 1
ATOM 2607 C CA . ARG A 1 328 ? -17.344 22.844 15.102 1 96.5 328 ARG A CA 1
ATOM 2608 C C . ARG A 1 328 ? -18.125 22.109 14.031 1 96.5 328 ARG A C 1
ATOM 2610 O O . ARG A 1 328 ? -18.938 21.219 14.344 1 96.5 328 ARG A O 1
ATOM 2617 N N . SER A 1 329 ? -17.875 22.484 12.773 1 95.88 329 SER A N 1
ATOM 2618 C CA . SER A 1 329 ? -18.625 21.875 11.672 1 95.88 329 SER A CA 1
ATOM 2619 C C . SER A 1 329 ? -17.797 20.812 10.953 1 95.88 329 SER A C 1
ATOM 2621 O O . SER A 1 329 ? -18.219 20.281 9.93 1 95.88 329 SER A O 1
ATOM 2623 N N . ALA A 1 330 ? -16.672 20.516 11.438 1 97.81 330 ALA A N 1
ATOM 2624 C CA . ALA A 1 330 ? -15.758 19.641 10.711 1 97.81 330 ALA A CA 1
ATOM 2625 C C . ALA A 1 330 ? -15.562 18.328 11.438 1 97.81 330 ALA A C 1
ATOM 2627 O O . ALA A 1 330 ? -15.445 18.297 12.672 1 97.81 330 ALA A O 1
ATOM 2628 N N . SER A 1 331 ? -15.539 17.203 10.648 1 98.12 331 SER A N 1
ATOM 2629 C CA . SER A 1 331 ? -15.273 15.891 11.234 1 98.12 331 SER A CA 1
ATOM 2630 C C . SER A 1 331 ? -13.836 15.445 10.953 1 98.12 331 SER A C 1
ATOM 2632 O O . SER A 1 331 ? -13.328 14.531 11.602 1 98.12 331 SER A O 1
ATOM 2634 N N . ALA A 1 332 ? -13.219 16.016 10.031 1 98.5 332 ALA A N 1
ATOM 2635 C CA . ALA A 1 332 ? -11.812 15.859 9.68 1 98.5 332 ALA A CA 1
ATOM 2636 C C . ALA A 1 332 ? -11.352 16.969 8.75 1 98.5 332 ALA A C 1
ATOM 2638 O O . ALA A 1 332 ? -12.164 17.75 8.242 1 98.5 332 ALA A O 1
ATOM 2639 N N . THR A 1 333 ? -10.047 17.062 8.594 1 97.62 333 THR A N 1
ATOM 2640 C CA . THR A 1 333 ? -9.555 18.141 7.738 1 97.62 333 THR A CA 1
ATOM 2641 C C . THR A 1 333 ? -8.398 17.656 6.871 1 97.62 333 THR A C 1
ATOM 2643 O O . THR A 1 333 ? -7.816 16.594 7.133 1 97.62 333 THR A O 1
ATOM 2646 N N . GLY A 1 334 ? -8.156 18.375 5.805 1 96.06 334 GLY A N 1
ATOM 2647 C CA . GLY A 1 334 ? -7.016 18.156 4.93 1 96.06 334 GLY A CA 1
ATOM 2648 C C . GLY A 1 334 ? -5.988 19.281 4.996 1 96.06 334 GLY A C 1
ATOM 2649 O O . GLY A 1 334 ? -6 20.078 5.934 1 96.06 334 GLY A O 1
ATOM 2650 N N . VAL A 1 335 ? -5.066 19.281 4.008 1 95.56 335 VAL A N 1
ATOM 2651 C CA . VAL A 1 335 ? -3.994 20.266 3.959 1 95.56 335 VAL A CA 1
ATOM 2652 C C . VAL A 1 335 ? -4.438 21.469 3.129 1 95.56 335 VAL A C 1
ATOM 2654 O O . VAL A 1 335 ? -4.129 22.625 3.469 1 95.56 335 VAL A O 1
ATOM 2657 N N . HIS A 1 336 ? -5.246 21.219 2.07 1 94.88 336 HIS A N 1
ATOM 2658 C CA . HIS A 1 336 ? -5.664 22.281 1.166 1 94.88 336 HIS A CA 1
ATOM 2659 C C . HIS A 1 336 ? -7.137 22.625 1.354 1 94.88 336 HIS A C 1
ATOM 2661 O O . HIS A 1 336 ? -7.594 23.688 0.934 1 94.88 336 HIS A O 1
ATOM 2667 N N . LEU A 1 337 ? -7.816 21.688 1.881 1 95.12 337 LEU A N 1
ATOM 2668 C CA . LEU A 1 337 ? -9.227 21.844 2.213 1 95.12 337 LEU A CA 1
ATOM 2669 C C . LEU A 1 337 ? -9.734 20.641 3.012 1 95.12 337 LEU A C 1
ATOM 2671 O O . LEU A 1 337 ? -9.047 19.625 3.117 1 95.12 337 LEU A O 1
ATOM 2675 N N . SER A 1 338 ? -10.883 20.812 3.557 1 96.75 338 SER A N 1
ATOM 2676 C CA . SER A 1 338 ? -11.562 19.672 4.168 1 96.75 338 SER A CA 1
ATOM 2677 C C . SER A 1 338 ? -12.688 19.156 3.273 1 96.75 338 SER A C 1
ATOM 2679 O O . SER A 1 338 ? -13.414 19.953 2.668 1 96.75 338 SER A O 1
ATOM 2681 N N . GLN A 1 339 ? -12.844 17.859 3.17 1 96.12 339 GLN A N 1
ATOM 2682 C CA . GLN A 1 339 ? -13.969 17.234 2.475 1 96.12 339 GLN A CA 1
ATOM 2683 C C . GLN A 1 339 ? -15.008 16.719 3.465 1 96.12 339 GLN A C 1
ATOM 2685 O O . GLN A 1 339 ? -15.984 16.062 3.07 1 96.12 339 GLN A O 1
ATOM 2690 N N . ASN A 1 340 ? -14.766 16.969 4.723 1 97.19 340 ASN A N 1
ATOM 2691 C CA . ASN A 1 340 ? -15.578 16.375 5.781 1 97.19 340 ASN A CA 1
ATOM 2692 C C . ASN A 1 340 ? -16.188 17.438 6.684 1 97.19 340 ASN A C 1
ATOM 2694 O O . ASN A 1 340 ? -15.977 17.422 7.898 1 97.19 340 ASN A O 1
ATOM 2698 N N . VAL A 1 341 ? -16.984 18.344 6.043 1 97 341 VAL A N 1
ATOM 2699 C CA . VAL A 1 341 ? -17.656 19.422 6.758 1 97 341 VAL A CA 1
ATOM 2700 C C . VAL A 1 341 ? -19.172 19.297 6.613 1 97 341 VAL A C 1
ATOM 2702 O O . VAL A 1 341 ? -19.656 18.719 5.645 1 97 341 VAL A O 1
ATOM 2705 N N . ALA A 1 342 ? -19.844 19.797 7.594 1 96.06 342 ALA A N 1
ATOM 2706 C CA . ALA A 1 342 ? -21.312 19.875 7.555 1 96.06 342 ALA A CA 1
ATOM 2707 C C . ALA A 1 342 ? -21.781 21.297 7.27 1 96.06 342 ALA A C 1
ATOM 2709 O O . ALA A 1 342 ? -21.922 22.109 8.188 1 96.06 342 ALA A O 1
ATOM 2710 N N . GLY A 1 343 ? -22.031 21.688 6.039 1 95.88 343 GLY A N 1
ATOM 2711 C CA . GLY A 1 343 ? -22.453 23.016 5.609 1 95.88 343 GLY A CA 1
ATOM 2712 C C . GLY A 1 343 ? -21.734 23.484 4.352 1 95.88 343 GLY A C 1
ATOM 2713 O O . GLY A 1 343 ? -20.906 22.766 3.803 1 95.88 343 GLY A O 1
ATOM 2714 N N . PRO A 1 344 ? -22.062 24.594 3.869 1 96.69 344 PRO A N 1
ATOM 2715 C CA . PRO A 1 344 ? -21.5 25.062 2.604 1 96.69 344 PRO A CA 1
ATOM 2716 C C . PRO A 1 344 ? -20.062 25.578 2.752 1 96.69 344 PRO A C 1
ATOM 2718 O O . PRO A 1 344 ? -19.688 26.078 3.816 1 96.69 344 PRO A O 1
ATOM 2721 N N . SER A 1 345 ? -19.328 25.422 1.722 1 96.38 345 SER A N 1
ATOM 2722 C CA . SER A 1 345 ? -17.969 25.938 1.614 1 96.38 345 SER A CA 1
ATOM 2723 C C . SER A 1 345 ? -17.906 27.094 0.619 1 96.38 345 SER A C 1
ATOM 2725 O O . SER A 1 345 ? -18.641 27.125 -0.371 1 96.38 345 SER A O 1
ATOM 2727 N N . LEU A 1 346 ? -17.094 28 0.875 1 96 346 LEU A N 1
ATOM 2728 C CA . LEU A 1 346 ? -16.844 29.109 -0.045 1 96 346 LEU A CA 1
ATOM 2729 C C . LEU A 1 346 ? -15.531 28.906 -0.792 1 96 346 LEU A C 1
ATOM 2731 O O . LEU A 1 346 ? -14.453 29.125 -0.232 1 96 346 LEU A O 1
ATOM 2735 N N . SER A 1 347 ? -15.523 28.594 -2.037 1 90.5 347 SER A N 1
ATOM 2736 C CA . SER A 1 347 ? -14.32 28.266 -2.803 1 90.5 347 SER A CA 1
ATOM 2737 C C . SER A 1 347 ? -13.742 29.5 -3.479 1 90.5 347 SER A C 1
ATOM 2739 O O . SER A 1 347 ? -12.555 29.531 -3.814 1 90.5 347 SER A O 1
ATOM 2741 N N . GLU A 1 348 ? -14.508 30.5 -3.775 1 85.31 348 GLU A N 1
ATOM 2742 C CA . GLU A 1 348 ? -14.039 31.719 -4.402 1 85.31 348 GLU A CA 1
ATOM 2743 C C . GLU A 1 348 ? -14.336 32.938 -3.521 1 85.31 348 GLU A C 1
ATOM 2745 O O . GLU A 1 348 ? -15.492 33.312 -3.322 1 85.31 348 GLU A O 1
ATOM 2750 N N . THR A 1 349 ? -13.281 33.469 -3.021 1 84.31 349 THR A N 1
ATOM 2751 C CA . THR A 1 349 ? -13.469 34.594 -2.125 1 84.31 349 THR A CA 1
ATOM 2752 C C . THR A 1 349 ? -13.359 35.906 -2.887 1 84.31 349 THR A C 1
ATOM 2754 O O . THR A 1 349 ? -13.344 37 -2.283 1 84.31 349 THR A O 1
ATOM 2757 N N . GLY A 1 350 ? -13.227 35.906 -4.242 1 79.5 350 GLY A N 1
ATOM 2758 C CA . GLY A 1 350 ? -13.211 37.094 -5.074 1 79.5 350 GLY A CA 1
ATOM 2759 C C . GLY A 1 350 ? -12 37.969 -4.832 1 79.5 350 GLY A C 1
ATOM 2760 O O . GLY A 1 350 ? -12.102 39.219 -4.883 1 79.5 350 GLY A O 1
ATOM 2761 N N . GLY A 1 351 ? -11.039 37.438 -4.328 1 86.31 351 GLY A N 1
ATOM 2762 C CA . GLY A 1 351 ? -9.812 38.188 -4.129 1 86.31 351 GLY A CA 1
ATOM 2763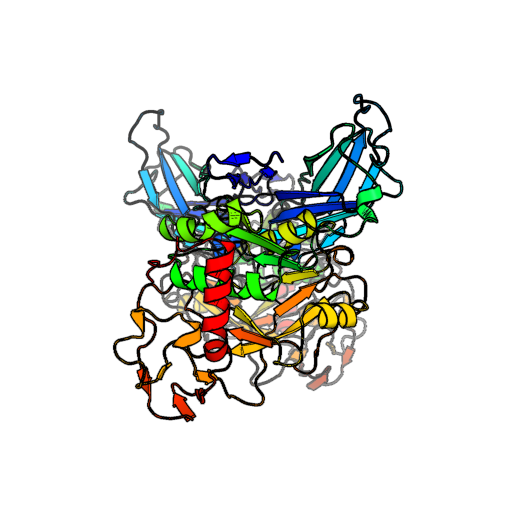 C C . GLY A 1 351 ? -9.773 38.906 -2.801 1 86.31 351 GLY A C 1
ATOM 2764 O O . GLY A 1 351 ? -8.867 39.719 -2.557 1 86.31 351 GLY A O 1
ATOM 2765 N N . MET A 1 352 ? -10.703 38.594 -1.97 1 92.19 352 MET A N 1
ATOM 2766 C CA . MET A 1 352 ? -10.805 39.312 -0.7 1 92.19 352 MET A CA 1
ATOM 2767 C C . MET A 1 352 ? -9.727 38.844 0.271 1 92.19 352 MET A C 1
ATOM 2769 O O . MET A 1 352 ? -9.422 39.531 1.247 1 92.19 352 MET A O 1
ATOM 2773 N N . ILE A 1 353 ? -9.219 37.719 0.045 1 95.94 353 ILE A N 1
ATOM 2774 C CA . ILE A 1 353 ? -8.156 37.188 0.889 1 95.94 353 ILE A CA 1
ATOM 2775 C C . ILE A 1 353 ? -7.227 36.312 0.052 1 95.94 353 ILE A C 1
ATOM 2777 O O . ILE A 1 353 ? -7.684 35.5 -0.756 1 95.94 353 ILE A O 1
ATOM 2781 N N . LYS A 1 354 ? -5.957 36.562 0.156 1 96.31 354 LYS A N 1
ATOM 2782 C CA . LYS A 1 354 ? -4.906 35.844 -0.572 1 96.31 354 LYS A CA 1
ATOM 2783 C C . LYS A 1 354 ? -3.75 35.469 0.353 1 96.31 354 LYS A C 1
ATOM 2785 O O . LYS A 1 354 ? -3.711 35.906 1.508 1 96.31 354 LYS A O 1
ATOM 2790 N N . TYR A 1 355 ? -2.936 34.562 -0.145 1 97.44 355 TYR A N 1
ATOM 2791 C CA . TYR A 1 355 ? -1.708 34.312 0.609 1 97.44 355 TYR A CA 1
ATOM 2792 C C . TYR A 1 355 ? -0.494 34.312 -0.312 1 97.44 355 TYR A C 1
ATOM 2794 O O . TYR A 1 355 ? -0.546 33.781 -1.421 1 97.44 355 TYR A O 1
ATOM 2802 N N . PHE A 1 356 ? 0.585 35.031 0.106 1 98.31 356 PHE A N 1
ATOM 2803 C CA . PHE A 1 356 ? 1.867 35.062 -0.587 1 98.31 356 PHE A CA 1
ATOM 2804 C C . PHE A 1 356 ? 2.738 33.906 -0.182 1 98.31 356 PHE A C 1
ATOM 2806 O O . PHE A 1 356 ? 2.99 33.688 1.006 1 98.31 356 PHE A O 1
ATOM 2813 N N . HIS A 1 357 ? 3.141 33.125 -1.156 1 98.5 357 HIS A N 1
ATOM 2814 C CA . HIS A 1 357 ? 3.828 31.859 -0.901 1 98.5 357 HIS A CA 1
ATOM 2815 C C . HIS A 1 357 ? 5.305 31.953 -1.269 1 98.5 357 HIS A C 1
ATOM 2817 O O . HIS A 1 357 ? 5.648 32.156 -2.439 1 98.5 357 HIS A O 1
ATOM 2823 N N . TYR A 1 358 ? 6.137 31.844 -0.331 1 98.06 358 TYR A N 1
ATOM 2824 C CA . TYR A 1 358 ? 7.586 31.859 -0.506 1 98.06 358 TYR A CA 1
ATOM 2825 C C . TYR A 1 358 ? 8.164 30.453 -0.406 1 98.06 358 TYR A C 1
ATOM 2827 O O . TYR A 1 358 ? 8.984 30.172 0.477 1 98.06 358 TYR A O 1
ATOM 2835 N N . HIS A 1 359 ? 7.895 29.719 -1.344 1 96.19 359 HIS A N 1
ATOM 2836 C CA . HIS A 1 359 ? 8.219 28.297 -1.325 1 96.19 359 HIS A CA 1
ATOM 2837 C C . HIS A 1 359 ? 9.727 28.078 -1.23 1 96.19 359 HIS A C 1
ATOM 2839 O O . HIS A 1 359 ? 10.492 28.703 -1.959 1 96.19 359 HIS A O 1
ATOM 2845 N N . GLY A 1 360 ? 10.141 27.25 -0.296 1 94.38 360 GLY A N 1
ATOM 2846 C CA . GLY A 1 360 ? 11.523 26.812 -0.204 1 94.38 360 GLY A CA 1
ATOM 2847 C C . GLY A 1 360 ? 12.406 27.781 0.568 1 94.38 360 GLY A C 1
ATOM 2848 O O . GLY A 1 360 ? 13.633 27.641 0.572 1 94.38 360 GLY A O 1
ATOM 2849 N N . THR A 1 361 ? 11.836 28.719 1.257 1 95.69 361 THR A N 1
ATOM 2850 C CA . THR A 1 361 ? 12.672 29.734 1.886 1 95.69 361 THR A CA 1
ATOM 2851 C C . THR A 1 361 ? 12.711 29.531 3.398 1 95.69 361 THR A C 1
ATOM 2853 O O . THR A 1 361 ? 13.555 30.125 4.082 1 95.69 361 THR A O 1
ATOM 2856 N N . LEU A 1 362 ? 11.859 28.719 3.914 1 96.12 362 LEU A N 1
ATOM 2857 C CA . LEU A 1 362 ? 11.711 28.625 5.363 1 96.12 362 LEU A CA 1
ATOM 2858 C C . LEU A 1 362 ? 12.953 28 5.992 1 96.12 362 LEU A C 1
ATOM 2860 O O . LEU A 1 362 ? 13.383 28.422 7.074 1 96.12 362 LEU A O 1
ATOM 2864 N N . ALA A 1 363 ? 13.547 27.031 5.344 1 94.69 363 ALA A N 1
ATOM 2865 C CA . ALA A 1 363 ? 14.719 26.344 5.887 1 94.69 363 ALA A CA 1
ATOM 2866 C C . ALA A 1 363 ? 15.984 26.766 5.148 1 94.69 363 ALA A C 1
ATOM 2868 O O . ALA A 1 363 ? 16.984 26.031 5.156 1 94.69 363 ALA A O 1
ATOM 2869 N N . MET A 1 364 ? 15.953 27.859 4.5 1 91.62 364 MET A N 1
ATOM 2870 C CA . MET A 1 364 ? 17.125 28.422 3.842 1 91.62 364 MET A CA 1
ATOM 2871 C C . MET A 1 364 ? 17.922 29.312 4.797 1 91.62 364 MET A C 1
ATOM 2873 O O . MET A 1 364 ? 17.422 30.344 5.227 1 91.62 364 MET A O 1
ATOM 2877 N N . ARG A 1 365 ? 19.172 28.938 5.02 1 92.31 365 ARG A N 1
ATOM 2878 C CA . ARG A 1 365 ? 19.969 29.656 6.016 1 92.31 365 ARG A CA 1
ATOM 2879 C C . ARG A 1 365 ? 20.859 30.688 5.355 1 92.31 365 ARG A C 1
ATOM 2881 O O . ARG A 1 365 ? 21.469 31.531 6.039 1 92.31 365 ARG A O 1
ATOM 2888 N N . ARG A 1 366 ? 20.906 30.625 4.105 1 91.44 366 ARG A N 1
ATOM 2889 C CA . ARG A 1 366 ? 21.656 31.625 3.355 1 91.44 366 ARG A CA 1
ATOM 2890 C C . ARG A 1 366 ? 20.734 32.656 2.744 1 91.44 366 ARG A C 1
ATOM 2892 O O . ARG A 1 366 ? 19.531 32.438 2.619 1 91.44 366 ARG A O 1
ATOM 2899 N N . ASP A 1 367 ? 21.297 33.781 2.428 1 92.31 367 ASP A N 1
ATOM 2900 C CA . ASP A 1 367 ? 20.5 34.812 1.773 1 92.31 367 ASP A CA 1
ATOM 2901 C C . ASP A 1 367 ? 19.906 34.312 0.462 1 92.31 367 ASP A C 1
ATOM 2903 O O . ASP A 1 367 ? 20.641 33.875 -0.426 1 92.31 367 ASP A O 1
ATOM 2907 N N . PRO A 1 368 ? 18.609 34.375 0.343 1 93.62 368 PRO A N 1
ATOM 2908 C CA . PRO A 1 368 ? 17.969 33.844 -0.85 1 93.62 368 PRO A CA 1
ATOM 2909 C C . PRO A 1 368 ? 18.172 34.688 -2.09 1 93.62 368 PRO A C 1
ATOM 2911 O O . PRO A 1 368 ? 17.922 34.25 -3.211 1 93.62 368 PRO A O 1
ATOM 2914 N N . CYS A 1 369 ? 18.641 35.844 -1.929 1 95.12 369 CYS A N 1
ATOM 2915 C CA . CYS A 1 369 ? 18.797 36.781 -3.041 1 95.12 369 CYS A CA 1
ATOM 2916 C C . CYS A 1 369 ? 19.984 36.406 -3.91 1 95.12 369 CYS A C 1
ATOM 2918 O O . CYS A 1 369 ? 21.062 37 -3.787 1 95.12 369 CYS A O 1
ATOM 2920 N N . ARG A 1 370 ? 19.75 35.656 -4.887 1 93.94 370 ARG A N 1
ATOM 2921 C CA . ARG A 1 370 ? 20.812 35.188 -5.773 1 93.94 370 ARG A CA 1
ATOM 2922 C C . ARG A 1 370 ? 20.859 36 -7.055 1 93.94 370 ARG A C 1
ATOM 2924 O O . ARG A 1 370 ? 21.922 36.125 -7.664 1 93.94 370 ARG A O 1
ATOM 2931 N N . GLU A 1 371 ? 19.719 36.438 -7.5 1 95.88 371 GLU A N 1
ATOM 2932 C CA . GLU A 1 371 ? 19.609 37.281 -8.695 1 95.88 371 GLU A CA 1
ATOM 2933 C C . GLU A 1 371 ? 19.094 38.688 -8.352 1 95.88 371 GLU A C 1
ATOM 2935 O O . GLU A 1 371 ? 17.969 38.812 -7.867 1 95.88 371 GLU A O 1
ATOM 2940 N N . LEU A 1 372 ? 19.891 39.656 -8.586 1 96.62 372 LEU A N 1
ATOM 2941 C CA . LEU A 1 372 ? 19.516 41.062 -8.344 1 96.62 372 LEU A CA 1
ATOM 2942 C C . LEU A 1 372 ? 19.109 41.75 -9.641 1 96.62 372 LEU A C 1
ATOM 2944 O O . LEU A 1 372 ? 19.859 41.75 -10.617 1 96.62 372 LEU A O 1
ATOM 2948 N N . LEU A 1 373 ? 17.922 42.312 -9.57 1 97 373 LEU A N 1
ATOM 2949 C CA . LEU A 1 373 ? 17.359 42.812 -10.805 1 97 373 LEU A CA 1
ATOM 2950 C C . LEU A 1 373 ? 17.031 44.312 -10.672 1 97 373 LEU A C 1
ATOM 2952 O O . LEU A 1 373 ? 16.781 44.781 -9.57 1 97 373 LEU A O 1
ATOM 2956 N N . ASN A 1 374 ? 17 45.031 -11.859 1 96.62 374 ASN A N 1
ATOM 2957 C CA . ASN A 1 374 ? 16.609 46.438 -11.93 1 96.62 374 ASN A CA 1
ATOM 2958 C C . ASN A 1 374 ? 15.375 46.625 -12.82 1 96.62 374 ASN A C 1
ATOM 2960 O O . ASN A 1 374 ? 15.141 47.719 -13.336 1 96.62 374 ASN A O 1
ATOM 2964 N N . VAL A 1 375 ? 14.641 45.562 -12.992 1 97.06 375 VAL A N 1
ATOM 2965 C CA . VAL A 1 375 ? 13.484 45.594 -13.867 1 97.06 375 VAL A CA 1
ATOM 2966 C C . VAL A 1 375 ? 12.219 45.281 -13.07 1 97.06 375 VAL A C 1
ATOM 2968 O O . VAL A 1 375 ? 12.289 44.781 -11.945 1 97.06 375 VAL A O 1
ATOM 2971 N N . THR A 1 376 ? 11.086 45.688 -13.641 1 97.12 376 THR A N 1
ATOM 2972 C CA . THR A 1 376 ? 9.812 45.438 -12.977 1 97.12 376 THR A CA 1
ATOM 2973 C C . THR A 1 376 ? 9.156 44.188 -13.5 1 97.12 376 THR A C 1
ATOM 2975 O O . THR A 1 376 ? 8.227 43.656 -12.883 1 97.12 376 THR A O 1
ATOM 2978 N N . LYS A 1 377 ? 9.555 43.719 -14.625 1 97.5 377 LYS A N 1
ATOM 2979 C CA . LYS A 1 377 ? 9.094 42.469 -15.211 1 97.5 377 LYS A CA 1
ATOM 2980 C C . LYS A 1 377 ? 10.266 41.656 -15.766 1 97.5 377 LYS A C 1
ATOM 2982 O O . LYS A 1 377 ? 11.219 42.219 -16.312 1 97.5 377 LYS A O 1
ATOM 2987 N N . ILE A 1 378 ? 10.172 40.312 -15.531 1 96.81 378 ILE A N 1
ATOM 2988 C CA . ILE A 1 378 ? 11.242 39.5 -16.062 1 96.81 378 ILE A CA 1
ATOM 2989 C C . ILE A 1 378 ? 10.711 38.062 -16.312 1 96.81 378 ILE A C 1
ATOM 2991 O O . ILE A 1 378 ? 9.781 37.625 -15.656 1 96.81 378 ILE A O 1
ATOM 2995 N N . PHE A 1 379 ? 11.227 37.469 -17.422 1 96.25 379 PHE A N 1
ATOM 2996 C CA . PHE A 1 379 ? 11.016 36.062 -17.672 1 96.25 379 PHE A CA 1
ATOM 2997 C C . PHE A 1 379 ? 12.203 35.25 -17.188 1 96.25 379 PHE A C 1
ATOM 2999 O O . PHE A 1 379 ? 13.289 35.312 -17.766 1 96.25 379 PHE A O 1
ATOM 3006 N N . PHE A 1 380 ? 12.039 34.531 -16.109 1 95 380 PHE A N 1
ATOM 3007 C CA . PHE A 1 380 ? 13.117 33.781 -15.438 1 95 380 PHE A CA 1
ATOM 3008 C C . PHE A 1 380 ? 12.727 32.344 -15.211 1 95 380 PHE A C 1
ATOM 3010 O O . PHE A 1 380 ? 11.664 32.062 -14.641 1 95 380 PHE A O 1
ATOM 3017 N N . ASP A 1 381 ? 13.609 31.344 -15.695 1 93.56 381 ASP A N 1
ATOM 3018 C CA . ASP A 1 381 ? 13.383 29.922 -15.539 1 93.56 381 ASP A CA 1
ATOM 3019 C C . ASP A 1 381 ? 11.977 29.531 -16 1 93.56 381 ASP A C 1
ATOM 3021 O O . ASP A 1 381 ? 11.227 28.906 -15.258 1 93.56 381 ASP A O 1
ATOM 3025 N N . ASN A 1 382 ? 11.547 30 -17.062 1 93.19 382 ASN A N 1
ATOM 3026 C CA . ASN A 1 382 ? 10.305 29.703 -17.766 1 93.19 382 ASN A CA 1
ATOM 3027 C C . ASN A 1 382 ? 9.086 30.234 -17.016 1 93.19 382 ASN A C 1
ATOM 3029 O O . ASN A 1 382 ? 7.996 29.672 -17.125 1 93.19 382 ASN A O 1
ATOM 3033 N N . THR A 1 383 ? 9.273 31.219 -16.156 1 96.25 383 THR A N 1
ATOM 3034 C CA . THR A 1 383 ? 8.195 31.828 -15.391 1 96.25 383 THR A CA 1
ATOM 3035 C C . THR A 1 383 ? 8.234 33.344 -15.508 1 96.25 383 THR A C 1
ATOM 3037 O O . THR A 1 383 ? 9.289 33.969 -15.32 1 96.25 383 THR A O 1
ATOM 3040 N N . PRO A 1 384 ? 7.121 33.906 -15.992 1 97.75 384 PRO A N 1
ATOM 3041 C CA . PRO A 1 384 ? 7.055 35.375 -15.938 1 97.75 384 PRO A CA 1
ATOM 3042 C C . PRO A 1 384 ? 6.906 35.906 -14.516 1 97.75 384 PRO A C 1
ATOM 3044 O O . PRO A 1 384 ? 6.062 35.406 -13.758 1 97.75 384 PRO A O 1
ATOM 3047 N N . TYR A 1 385 ? 7.742 36.844 -14.141 1 98.25 385 TYR A N 1
ATOM 3048 C CA . TYR A 1 385 ? 7.676 37.469 -12.828 1 98.25 385 TYR A CA 1
ATOM 3049 C C . TYR A 1 385 ? 7.422 38.969 -12.945 1 98.25 385 TYR A C 1
ATOM 3051 O O . TYR A 1 385 ? 7.871 39.594 -13.898 1 98.25 385 TYR A O 1
ATOM 3059 N N . VAL A 1 386 ? 6.676 39.562 -12.023 1 98.5 386 VAL A N 1
ATOM 3060 C CA . VAL A 1 386 ? 6.422 41 -11.945 1 98.5 386 VAL A CA 1
ATOM 3061 C C . VAL A 1 386 ? 6.754 41.5 -10.547 1 98.5 386 VAL A C 1
ATOM 3063 O O . VAL A 1 386 ? 6.582 40.781 -9.555 1 98.5 386 VAL A O 1
ATOM 3066 N N . LEU A 1 387 ? 7.246 42.656 -10.516 1 98.25 387 LEU A N 1
ATOM 3067 C CA . LEU A 1 387 ? 7.551 43.312 -9.234 1 98.25 387 LEU A CA 1
ATOM 3068 C C . LEU A 1 387 ? 6.281 43.5 -8.406 1 98.25 387 LEU A C 1
ATOM 3070 O O . LEU A 1 387 ? 5.281 44 -8.906 1 98.25 387 LEU A O 1
ATOM 3074 N N . ASP A 1 388 ? 6.281 43 -7.223 1 97.94 388 ASP A N 1
ATOM 3075 C CA . ASP A 1 388 ? 5.176 43.125 -6.277 1 97.94 388 ASP A CA 1
ATOM 3076 C C . ASP A 1 388 ? 5.684 43.438 -4.875 1 97.94 388 ASP A C 1
ATOM 3078 O O . ASP A 1 388 ? 6.105 42.562 -4.141 1 97.94 388 ASP A O 1
ATOM 3082 N N . GLU A 1 389 ? 5.555 44.656 -4.43 1 97.25 389 GLU A N 1
ATOM 3083 C CA . GLU A 1 389 ? 6.094 45.125 -3.156 1 97.25 389 GLU A CA 1
ATOM 3084 C C . GLU A 1 389 ? 5 45.219 -2.094 1 97.25 389 GLU A C 1
ATOM 3086 O O . GLU A 1 389 ? 5.145 45.938 -1.104 1 97.25 389 GLU A O 1
ATOM 3091 N N . THR A 1 390 ? 3.953 44.5 -2.336 1 96.12 390 THR A N 1
ATOM 3092 C CA . THR A 1 390 ? 2.785 44.562 -1.465 1 96.12 390 THR A CA 1
ATOM 3093 C C . THR A 1 390 ? 3.168 44.281 -0.017 1 96.12 390 THR A C 1
ATOM 3095 O O . THR A 1 390 ? 2.92 45.094 0.873 1 96.12 390 THR A O 1
ATOM 3098 N N . LEU A 1 391 ? 3.855 43.156 0.276 1 97.5 391 LEU A N 1
ATOM 3099 C CA . LEU A 1 391 ? 4.172 42.781 1.651 1 97.5 391 LEU A CA 1
ATOM 3100 C C . LEU A 1 391 ? 5.359 43.594 2.172 1 97.5 391 LEU A C 1
ATOM 3102 O O . LEU A 1 391 ? 5.465 43.844 3.373 1 97.5 391 LEU A O 1
ATOM 3106 N N . ARG A 1 392 ? 6.238 44.031 1.262 1 97.38 392 ARG A N 1
ATOM 3107 C CA . ARG A 1 392 ? 7.34 44.906 1.657 1 97.38 392 ARG A CA 1
ATOM 3108 C C . ARG A 1 392 ? 6.82 46.156 2.318 1 97.38 392 ARG A C 1
ATOM 3110 O O . ARG A 1 392 ? 7.402 46.656 3.295 1 97.38 392 ARG A O 1
ATOM 3117 N N . SER A 1 393 ? 5.762 46.688 1.805 1 95.75 393 SER A N 1
ATOM 3118 C CA . SER A 1 393 ? 5.234 47.969 2.234 1 95.75 393 SER A CA 1
ATOM 3119 C C . SER A 1 393 ? 4.684 47.906 3.654 1 95.75 393 SER A C 1
ATOM 3121 O O . SER A 1 393 ? 4.551 48.938 4.328 1 95.75 393 SER A O 1
ATOM 3123 N N . VAL A 1 394 ? 4.379 46.719 4.121 1 95.31 394 VAL A N 1
ATOM 3124 C CA . VAL A 1 394 ? 3.773 46.625 5.445 1 95.31 394 VAL A CA 1
ATOM 3125 C C . VAL A 1 394 ? 4.812 46.156 6.457 1 95.31 394 VAL A C 1
ATOM 3127 O O . VAL A 1 394 ? 4.527 46.062 7.652 1 95.31 394 VAL A O 1
ATOM 3130 N N . ALA A 1 395 ? 6.012 45.875 6.082 1 96.75 395 ALA A N 1
ATOM 3131 C CA . ALA A 1 395 ? 7.055 45.312 6.938 1 96.75 395 ALA A CA 1
ATOM 3132 C C . ALA A 1 395 ? 7.363 46.25 8.102 1 96.75 395 ALA A C 1
ATOM 3134 O O . ALA A 1 395 ? 7.551 45.812 9.234 1 96.75 395 ALA A O 1
ATOM 3135 N N . GLY A 1 396 ? 7.438 47.531 7.809 1 95.62 396 GLY A N 1
ATOM 3136 C CA . GLY A 1 396 ? 7.715 48.5 8.859 1 95.62 396 GLY A CA 1
ATOM 3137 C C . GLY A 1 396 ? 6.688 48.5 9.969 1 95.62 396 GLY A C 1
ATOM 3138 O O . GLY A 1 396 ? 7.043 48.531 11.148 1 95.62 396 GLY A O 1
ATOM 3139 N N . GLU A 1 397 ? 5.457 48.469 9.57 1 95.88 397 GLU A N 1
ATOM 3140 C CA . GLU A 1 397 ? 4.371 48.438 10.539 1 95.88 397 GLU A CA 1
ATOM 3141 C C . GLU A 1 397 ? 4.434 47.156 11.375 1 95.88 397 GLU A C 1
ATOM 3143 O O . GLU A 1 397 ? 4.176 47.188 12.586 1 95.88 397 GLU A O 1
ATOM 3148 N N . VAL A 1 398 ? 4.746 46.062 10.828 1 97.44 398 VAL A N 1
ATOM 3149 C CA . VAL A 1 398 ? 4.824 44.781 11.516 1 97.44 398 VAL A CA 1
ATOM 3150 C C . VAL A 1 398 ? 5.969 44.812 12.531 1 97.44 398 VAL A C 1
ATOM 3152 O O . VAL A 1 398 ? 5.824 44.281 13.641 1 97.44 398 VAL A O 1
ATOM 3155 N N . ARG A 1 399 ? 7.09 45.406 12.195 1 96.5 399 ARG A N 1
ATOM 3156 C CA . ARG A 1 399 ? 8.219 45.5 13.117 1 96.5 399 ARG A CA 1
ATOM 3157 C C . ARG A 1 399 ? 7.855 46.344 14.328 1 96.5 399 ARG A C 1
ATOM 3159 O O . ARG A 1 399 ? 8.258 46.031 15.453 1 96.5 399 ARG A O 1
ATOM 3166 N N . MET A 1 400 ? 7.117 47.406 14.07 1 97.31 400 MET A N 1
ATOM 3167 C CA . MET A 1 400 ? 6.691 48.25 15.172 1 97.31 400 MET A CA 1
ATOM 3168 C C . MET A 1 400 ? 5.746 47.5 16.109 1 97.31 400 MET A C 1
ATOM 3170 O O . MET A 1 400 ? 5.844 47.625 17.328 1 97.31 400 MET A O 1
ATOM 3174 N N . PHE A 1 401 ? 4.883 46.844 15.562 1 97.12 401 PHE A N 1
ATOM 3175 C CA . PHE A 1 401 ? 3.982 46.031 16.359 1 97.12 401 PHE A CA 1
ATOM 3176 C C . PHE A 1 401 ? 4.766 45.031 17.203 1 97.12 401 PHE A C 1
ATOM 3178 O O . PHE A 1 401 ? 4.477 44.875 18.391 1 97.12 401 PHE A O 1
ATOM 3185 N N . GLU A 1 402 ? 5.738 44.312 16.531 1 97.62 402 GLU A N 1
ATOM 3186 C CA . GLU A 1 402 ? 6.562 43.344 17.266 1 97.62 402 GLU A CA 1
ATOM 3187 C C . GLU A 1 402 ? 7.25 44.031 18.453 1 97.62 402 GLU A C 1
ATOM 3189 O O . GLU A 1 402 ? 7.238 43.469 19.562 1 97.62 402 GLU A O 1
ATOM 3194 N N . LEU A 1 403 ? 7.789 45.188 18.234 1 96.94 403 LEU A N 1
ATOM 3195 C CA . LEU A 1 403 ? 8.484 45.938 19.281 1 96.94 403 LEU A CA 1
ATOM 3196 C C . LEU A 1 403 ? 7.543 46.281 20.438 1 96.94 403 LEU A C 1
ATOM 3198 O O . LEU A 1 403 ? 7.926 46.156 21.609 1 96.94 403 LEU A O 1
ATOM 3202 N N . LYS A 1 404 ? 6.422 46.625 20.094 1 97 404 LYS A N 1
ATOM 3203 C CA . LYS A 1 404 ? 5.426 46.969 21.109 1 97 404 LYS A CA 1
ATOM 3204 C C . LYS A 1 404 ? 4.988 45.75 21.891 1 97 404 LYS A C 1
ATOM 3206 O O . LYS A 1 404 ? 4.77 45.812 23.109 1 97 404 LYS A O 1
ATOM 3211 N N . MET A 1 405 ? 4.84 44.719 21.203 1 96.38 405 MET A N 1
ATOM 3212 C CA . MET A 1 405 ? 4.262 43.5 21.797 1 96.38 405 MET A CA 1
ATOM 3213 C C . MET A 1 405 ? 5.293 42.781 22.656 1 96.38 405 MET A C 1
ATOM 3215 O O . MET A 1 405 ? 4.98 42.312 23.75 1 96.38 405 MET A O 1
ATOM 3219 N N . ILE A 1 406 ? 6.586 42.625 22.141 1 96.38 406 ILE A N 1
ATOM 3220 C CA . ILE A 1 406 ? 7.496 41.75 22.844 1 96.38 406 ILE A CA 1
ATOM 3221 C C . ILE A 1 406 ? 8.828 42.438 23.094 1 96.38 406 ILE A C 1
ATOM 3223 O O . ILE A 1 406 ? 9.797 41.812 23.531 1 96.38 406 ILE A O 1
ATOM 3227 N N . GLY A 1 407 ? 9 43.688 22.766 1 95.5 407 GLY A N 1
ATOM 3228 C CA . GLY A 1 407 ? 10.227 44.438 23 1 95.5 407 GLY A CA 1
ATOM 3229 C C . GLY A 1 407 ? 11.297 44.188 21.953 1 95.5 407 GLY A C 1
ATOM 3230 O O . GLY A 1 407 ? 11.023 43.594 20.906 1 95.5 407 GLY A O 1
ATOM 3231 N N . PRO A 1 408 ? 12.484 44.562 22.203 1 94.5 408 PRO A N 1
ATOM 3232 C CA . PRO A 1 408 ? 13.562 44.5 21.219 1 94.5 408 PRO A CA 1
ATOM 3233 C C . PRO A 1 408 ? 14.352 43.188 21.266 1 94.5 408 PRO A C 1
ATOM 3235 O O . PRO A 1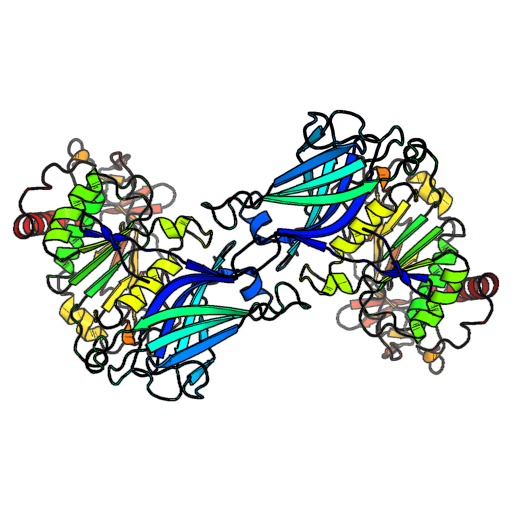 408 ? 15.43 43.094 20.672 1 94.5 408 PRO A O 1
ATOM 3238 N N . ARG A 1 409 ? 13.867 42.219 21.922 1 92.25 409 ARG A N 1
ATOM 3239 C CA . ARG A 1 409 ? 14.578 40.969 22.203 1 92.25 409 ARG A CA 1
ATOM 3240 C C . ARG A 1 409 ? 15.039 40.312 20.906 1 92.25 409 ARG A C 1
ATOM 3242 O O . ARG A 1 409 ? 16.062 39.625 20.891 1 92.25 409 ARG A O 1
ATOM 3249 N N . LEU A 1 410 ? 14.273 40.5 19.844 1 93.31 410 LEU A N 1
ATOM 3250 C CA . LEU A 1 410 ? 14.555 39.75 18.625 1 93.31 410 LEU A CA 1
ATOM 3251 C C . LEU A 1 410 ? 15.219 40.656 17.578 1 93.31 410 LEU A C 1
ATOM 3253 O O . LEU A 1 410 ? 15.336 40.281 16.422 1 93.31 410 LEU A O 1
ATOM 3257 N N . ALA A 1 411 ? 15.734 41.719 17.984 1 89 411 ALA A N 1
ATOM 3258 C CA . ALA A 1 411 ? 16.266 42.75 17.078 1 89 411 ALA A CA 1
ATOM 3259 C C . ALA A 1 411 ? 17.469 42.219 16.328 1 89 411 ALA A C 1
ATOM 3261 O O . ALA A 1 411 ? 17.734 42.656 15.188 1 89 411 ALA A O 1
ATOM 3262 N N . HIS A 1 412 ? 18.188 41.219 16.875 1 85.06 412 HIS A N 1
ATOM 3263 C CA . HIS A 1 412 ? 19.438 40.781 16.25 1 85.06 412 HIS A CA 1
ATOM 3264 C C . HIS A 1 412 ? 19.281 39.375 15.703 1 85.06 412 HIS A C 1
ATOM 3266 O O . HIS A 1 412 ? 20.281 38.656 15.508 1 85.06 412 HIS A O 1
ATOM 3272 N N . THR A 1 413 ? 18.047 39.062 15.469 1 88.81 413 THR A N 1
ATOM 3273 C CA . THR A 1 413 ? 17.812 37.75 14.906 1 88.81 413 THR A CA 1
ATOM 3274 C C . THR A 1 413 ? 18.375 37.656 13.492 1 88.81 413 THR A C 1
ATOM 3276 O O . THR A 1 413 ? 18.062 38.5 12.641 1 88.81 413 THR A O 1
ATOM 3279 N N . ARG A 1 414 ? 19.281 36.719 13.234 1 79.31 414 ARG A N 1
ATOM 3280 C CA . ARG A 1 414 ? 19.891 36.531 11.93 1 79.31 414 ARG A CA 1
ATOM 3281 C C . ARG A 1 414 ? 19.234 35.375 11.172 1 79.31 414 ARG A C 1
ATOM 3283 O O . ARG A 1 414 ? 18.438 34.625 11.742 1 79.31 414 ARG A O 1
ATOM 3290 N N . GLU A 1 415 ? 19.531 35.406 9.93 1 80.69 415 GLU A N 1
ATOM 3291 C CA . GLU A 1 415 ? 18.984 34.344 9.062 1 80.69 415 GLU A CA 1
ATOM 3292 C C . GLU A 1 415 ? 19.5 32.969 9.477 1 80.69 415 GLU A C 1
ATOM 3294 O O . GLU A 1 415 ? 20.609 32.844 10 1 80.69 415 GLU A O 1
ATOM 3299 N N . MET B 1 1 ? -4.535 10.945 26.656 1 48.88 1 MET B N 1
ATOM 3300 C CA . MET B 1 1 ? -3.129 10.773 27.016 1 48.88 1 MET B CA 1
ATOM 3301 C C . MET B 1 1 ? -2.568 12.039 27.641 1 48.88 1 MET B C 1
ATOM 3303 O O . MET B 1 1 ? -2.949 13.148 27.266 1 48.88 1 MET B O 1
ATOM 3307 N N . LYS B 1 2 ? -1.887 11.938 28.781 1 55.62 2 LYS B N 1
ATOM 3308 C CA . LYS B 1 2 ? -1.384 13.023 29.609 1 55.62 2 LYS B CA 1
ATOM 3309 C C . LYS B 1 2 ? -0.376 13.883 28.844 1 55.62 2 LYS B C 1
ATOM 3311 O O . LYS B 1 2 ? 0.572 13.352 28.25 1 55.62 2 LYS B O 1
ATOM 3316 N N . GLU B 1 3 ? -0.795 14.953 28.469 1 69.62 3 GLU B N 1
ATOM 3317 C CA . GLU B 1 3 ? 0.113 15.953 27.906 1 69.62 3 GLU B CA 1
ATOM 3318 C C . GLU B 1 3 ? 1.14 16.406 28.938 1 69.62 3 GLU B C 1
ATOM 3320 O O . GLU B 1 3 ? 0.82 16.531 30.125 1 69.62 3 GLU B O 1
ATOM 3325 N N . GLU B 1 4 ? 2.418 16.125 28.516 1 69.19 4 GLU B N 1
ATOM 3326 C CA . GLU B 1 4 ? 3.492 16.562 29.406 1 69.19 4 GLU B CA 1
ATOM 3327 C C . GLU B 1 4 ? 4.055 17.906 28.984 1 69.19 4 GLU B C 1
ATOM 3329 O O . GLU B 1 4 ? 4.273 18.156 27.797 1 69.19 4 GLU B O 1
ATOM 3334 N N . LEU B 1 5 ? 3.938 18.875 29.891 1 74.81 5 LEU B N 1
ATOM 3335 C CA . LEU B 1 5 ? 4.586 20.156 29.656 1 74.81 5 LEU B CA 1
ATOM 3336 C C . LEU B 1 5 ? 6.066 20.094 30.016 1 74.81 5 LEU B C 1
ATOM 3338 O O . LEU B 1 5 ? 6.426 19.641 31.109 1 74.81 5 LEU B O 1
ATOM 3342 N N . THR B 1 6 ? 6.945 20.5 29.078 1 75.06 6 THR B N 1
ATOM 3343 C CA . THR B 1 6 ? 8.383 20.516 29.344 1 75.06 6 THR B CA 1
ATOM 3344 C C . THR B 1 6 ? 8.773 21.766 30.141 1 75.06 6 THR B C 1
ATOM 3346 O O . THR B 1 6 ? 7.938 22.641 30.375 1 75.06 6 THR B O 1
ATOM 3349 N N . SER B 1 7 ? 9.961 21.734 30.594 1 69.81 7 SER B N 1
ATOM 3350 C CA . SER B 1 7 ? 10.477 22.875 31.344 1 69.81 7 SER B CA 1
ATOM 3351 C C . SER B 1 7 ? 10.406 24.156 30.516 1 69.81 7 SER B C 1
ATOM 3353 O O . SER B 1 7 ? 10.25 25.25 31.062 1 69.81 7 SER B O 1
ATOM 3355 N N . ASP B 1 8 ? 10.359 24.047 29.234 1 75.62 8 ASP B N 1
ATOM 3356 C CA . ASP B 1 8 ? 10.328 25.219 28.375 1 75.62 8 ASP B CA 1
ATOM 3357 C C . ASP B 1 8 ? 8.914 25.516 27.891 1 75.62 8 ASP B C 1
ATOM 3359 O O . ASP B 1 8 ? 8.719 26.25 26.922 1 75.62 8 ASP B O 1
ATOM 3363 N N . SER B 1 9 ? 7.848 24.922 28.562 1 80.12 9 SER B N 1
ATOM 3364 C CA . SER B 1 9 ? 6.438 25.172 28.266 1 80.12 9 SER B CA 1
ATOM 3365 C C . SER B 1 9 ? 6.055 24.625 26.891 1 80.12 9 SER B C 1
ATOM 3367 O O . SER B 1 9 ? 5.234 25.219 26.188 1 80.12 9 SER B O 1
ATOM 3369 N N . VAL B 1 10 ? 6.875 23.656 26.531 1 83.69 10 VAL B N 1
ATOM 3370 C CA . VAL B 1 10 ? 6.562 22.953 25.281 1 83.69 10 VAL B CA 1
ATOM 3371 C C . VAL B 1 10 ? 5.684 21.734 25.578 1 83.69 10 VAL B C 1
ATOM 3373 O O . VAL B 1 10 ? 5.938 21 26.547 1 83.69 10 VAL B O 1
ATOM 3376 N N . VAL B 1 11 ? 4.562 21.578 24.844 1 84.25 11 VAL B N 1
ATOM 3377 C CA . VAL B 1 11 ? 3.668 20.438 25.047 1 84.25 11 VAL B CA 1
ATOM 3378 C C . VAL B 1 11 ? 4.207 19.219 24.281 1 84.25 11 VAL B C 1
ATOM 3380 O O . VAL B 1 11 ? 4.262 19.219 23.047 1 84.25 11 VAL B O 1
ATOM 3383 N N . LYS B 1 12 ? 4.633 18.172 25 1 87.94 12 LYS B N 1
ATOM 3384 C CA . LYS B 1 12 ? 5.113 16.938 24.359 1 87.94 12 LYS B CA 1
ATOM 3385 C C . LYS B 1 12 ? 3.951 16.016 24 1 87.94 12 LYS B C 1
ATOM 3387 O O . LYS B 1 12 ? 3.098 15.734 24.844 1 87.94 12 LYS B O 1
ATOM 3392 N N . ARG B 1 13 ? 3.922 15.641 22.781 1 89.06 13 ARG B N 1
ATOM 3393 C CA . ARG B 1 13 ? 2.877 14.734 22.312 1 89.06 13 ARG B CA 1
ATOM 3394 C C . ARG B 1 13 ? 3.391 13.305 22.203 1 89.06 13 ARG B C 1
ATOM 3396 O O . ARG B 1 13 ? 4.465 13.062 21.656 1 89.06 13 ARG B O 1
ATOM 3403 N N . ALA B 1 14 ? 2.633 12.414 22.812 1 86.5 14 ALA B N 1
ATOM 3404 C CA . ALA B 1 14 ? 2.99 11 22.781 1 86.5 14 ALA B CA 1
ATOM 3405 C C . ALA B 1 14 ? 2.021 10.211 21.906 1 86.5 14 ALA B C 1
ATOM 3407 O O . ALA B 1 14 ? 0.84 10.555 21.812 1 86.5 14 ALA B O 1
ATOM 3408 N N . LEU B 1 15 ? 2.607 9.273 21.266 1 91.31 15 LEU B N 1
ATOM 3409 C CA . LEU B 1 15 ? 1.784 8.375 20.469 1 91.31 15 LEU B CA 1
ATOM 3410 C C . LEU B 1 15 ? 1.771 6.973 21.062 1 91.31 15 LEU B C 1
ATOM 3412 O O . LEU B 1 15 ? 2.795 6.492 21.547 1 91.31 15 LEU B O 1
ATOM 3416 N N . ASN B 1 16 ? 0.588 6.348 21.031 1 89.25 16 ASN B N 1
ATOM 3417 C CA . ASN B 1 16 ? 0.391 5.008 21.578 1 89.25 16 ASN B CA 1
ATOM 3418 C C . ASN B 1 16 ? 0.002 4.008 20.5 1 89.25 16 ASN B C 1
ATOM 3420 O O . ASN B 1 16 ? -1.056 4.137 19.875 1 89.25 16 ASN B O 1
ATOM 3424 N N . ALA B 1 17 ? 0.881 2.992 20.344 1 91.5 17 ALA B N 1
ATOM 3425 C CA . ALA B 1 17 ? 0.64 1.985 19.312 1 91.5 17 ALA B CA 1
ATOM 3426 C C . ALA B 1 17 ? 0.018 0.726 19.906 1 91.5 17 ALA B C 1
ATOM 3428 O O . ALA B 1 17 ? 0.383 0.309 21 1 91.5 17 ALA B O 1
ATOM 3429 N N . VAL B 1 18 ? -0.97 0.163 19.125 1 92.25 18 VAL B N 1
ATOM 3430 C CA . VAL B 1 18 ? -1.611 -1.045 19.641 1 92.25 18 VAL B CA 1
ATOM 3431 C C . VAL B 1 18 ? -1.814 -2.041 18.5 1 92.25 18 VAL B C 1
ATOM 3433 O O . VAL B 1 18 ? -2.016 -1.646 17.344 1 92.25 18 VAL B O 1
ATOM 3436 N N . GLY B 1 19 ? -1.643 -3.357 18.891 1 89.62 19 GLY B N 1
ATOM 3437 C CA . GLY B 1 19 ? -2.033 -4.453 18.016 1 89.62 19 GLY B CA 1
ATOM 3438 C C . GLY B 1 19 ? -1.102 -4.633 16.828 1 89.62 19 GLY B C 1
ATOM 3439 O O . GLY B 1 19 ? -0.13 -3.891 16.688 1 89.62 19 GLY B O 1
ATOM 3440 N N . SER B 1 20 ? -1.419 -5.715 15.984 1 90.38 20 SER B N 1
ATOM 3441 C CA . SER B 1 20 ? -0.671 -6.07 14.781 1 90.38 20 SER B CA 1
ATOM 3442 C C . SER B 1 20 ? -1.588 -6.164 13.562 1 90.38 20 SER B C 1
ATOM 3444 O O . SER B 1 20 ? -2.654 -6.777 13.633 1 90.38 20 SER B O 1
ATOM 3446 N N . ALA B 1 21 ? -1.162 -5.449 12.508 1 93 21 ALA B N 1
ATOM 3447 C CA . ALA B 1 21 ? -2.023 -5.367 11.328 1 93 21 ALA B CA 1
ATOM 3448 C C . ALA B 1 21 ? -1.534 -6.301 10.227 1 93 21 ALA B C 1
ATOM 3450 O O . ALA B 1 21 ? -2.277 -6.605 9.289 1 93 21 ALA B O 1
ATOM 3451 N N . ALA B 1 22 ? -0.358 -6.715 10.273 1 93.38 22 ALA B N 1
ATOM 3452 C CA . ALA B 1 22 ? 0.229 -7.594 9.266 1 93.38 22 ALA B CA 1
ATOM 3453 C C . ALA B 1 22 ? 1.456 -8.312 9.812 1 93.38 22 ALA B C 1
ATOM 3455 O O . ALA B 1 22 ? 2.174 -7.777 10.656 1 93.38 22 ALA B O 1
ATOM 3456 N N . TYR B 1 23 ? 1.654 -9.461 9.328 1 94.19 23 TYR B N 1
ATOM 3457 C CA . TYR B 1 23 ? 2.84 -10.219 9.711 1 94.19 23 TYR B CA 1
ATOM 3458 C C . TYR B 1 23 ? 4.074 -9.711 8.977 1 94.19 23 TYR B C 1
ATOM 3460 O O . TYR B 1 23 ? 3.969 -9.164 7.879 1 94.19 23 TYR B O 1
ATOM 3468 N N . LEU B 1 24 ? 5.191 -9.898 9.648 1 95.44 24 LEU B N 1
ATOM 3469 C CA . LEU B 1 24 ? 6.477 -9.555 9.047 1 95.44 24 LEU B CA 1
ATOM 3470 C C . LEU B 1 24 ? 6.824 -10.508 7.914 1 95.44 24 LEU B C 1
ATOM 3472 O O . LEU B 1 24 ? 7.293 -10.086 6.855 1 95.44 24 LEU B O 1
ATOM 3476 N N . PHE B 1 25 ? 6.605 -11.781 8.164 1 96.69 25 PHE B N 1
ATOM 3477 C CA . PHE B 1 25 ? 6.867 -12.805 7.168 1 96.69 25 PHE B CA 1
ATOM 3478 C C . PHE B 1 25 ? 5.926 -13.992 7.348 1 96.69 25 PHE B C 1
ATOM 3480 O O . PHE B 1 25 ? 5.633 -14.391 8.477 1 96.69 25 PHE B O 1
ATOM 3487 N N . VAL B 1 26 ? 5.402 -14.531 6.246 1 96.94 26 VAL B N 1
ATOM 3488 C CA . VAL B 1 26 ? 4.617 -15.766 6.207 1 96.94 26 VAL B CA 1
ATOM 3489 C C . VAL B 1 26 ? 5.297 -16.781 5.293 1 96.94 26 VAL B C 1
ATOM 3491 O O . VAL B 1 26 ? 5.262 -16.641 4.07 1 96.94 26 VAL B O 1
ATOM 3494 N N . GLN B 1 27 ? 5.805 -17.844 5.863 1 96.69 27 GLN B N 1
ATOM 3495 C CA . GLN B 1 27 ? 6.574 -18.797 5.078 1 96.69 27 GLN B CA 1
ATOM 3496 C C . GLN B 1 27 ? 5.668 -19.875 4.473 1 96.69 27 GLN B C 1
ATOM 3498 O O . GLN B 1 27 ? 4.809 -20.422 5.164 1 96.69 27 GLN B O 1
ATOM 3503 N N . MET B 1 28 ? 5.848 -20.109 3.221 1 96.88 28 MET B N 1
ATOM 3504 C CA . MET B 1 28 ? 5.195 -21.25 2.582 1 96.88 28 MET B CA 1
ATOM 3505 C C . MET B 1 28 ? 6.148 -22.438 2.488 1 96.88 28 MET B C 1
ATOM 3507 O O . MET B 1 28 ? 5.77 -23.578 2.797 1 96.88 28 MET B O 1
ATOM 3511 N N . GLY B 1 29 ? 7.438 -22.078 2.016 1 96.19 29 GLY B N 1
ATOM 3512 C CA . GLY B 1 29 ? 8.391 -23.172 1.905 1 96.19 29 GLY B CA 1
ATOM 3513 C C . GLY B 1 29 ? 9.836 -22.703 1.864 1 96.19 29 GLY B C 1
ATOM 3514 O O . GLY B 1 29 ? 10.094 -21.5 1.708 1 96.19 29 GLY B O 1
ATOM 3515 N N . ALA B 1 30 ? 10.758 -23.609 2.137 1 97.81 30 ALA B N 1
ATOM 3516 C CA . ALA B 1 30 ? 12.203 -23.422 2.02 1 97.81 30 ALA B CA 1
ATOM 3517 C C . ALA B 1 30 ? 12.867 -24.609 1.353 1 97.81 30 ALA B C 1
ATOM 3519 O O . ALA B 1 30 ? 12.5 -25.766 1.616 1 97.81 30 ALA B O 1
ATOM 3520 N N . TYR B 1 31 ? 13.828 -24.328 0.488 1 97.06 31 TYR B N 1
ATOM 3521 C CA . TYR B 1 31 ? 14.398 -25.375 -0.348 1 97.06 31 TYR B CA 1
ATOM 3522 C C . TYR B 1 31 ? 15.891 -25.156 -0.544 1 97.06 31 TYR B C 1
ATOM 3524 O O . TYR B 1 31 ? 16.344 -24.031 -0.705 1 97.06 31 TYR B O 1
ATOM 3532 N N . ARG B 1 32 ? 16.641 -26.219 -0.511 1 96.19 32 ARG B N 1
ATOM 3533 C CA . ARG B 1 32 ? 18.062 -26.156 -0.865 1 96.19 32 ARG B CA 1
ATOM 3534 C C . ARG B 1 32 ? 18.234 -25.984 -2.369 1 96.19 32 ARG B C 1
ATOM 3536 O O . ARG B 1 32 ? 17.609 -26.672 -3.164 1 96.19 32 ARG B O 1
ATOM 3543 N N . GLY B 1 33 ? 19.047 -25.047 -2.76 1 95.44 33 GLY B N 1
ATOM 3544 C CA . GLY B 1 33 ? 19.297 -24.75 -4.16 1 95.44 33 GLY B CA 1
ATOM 3545 C C . GLY B 1 33 ? 20.656 -25.234 -4.633 1 95.44 33 GLY B C 1
ATOM 3546 O O . GLY B 1 33 ? 20.953 -25.219 -5.832 1 95.44 33 GLY B O 1
ATOM 3547 N N . GLY B 1 34 ? 21.469 -25.656 -3.754 1 95.5 34 GLY B N 1
ATOM 3548 C CA . GLY B 1 34 ? 22.828 -26.125 -4.008 1 95.5 34 GLY B CA 1
ATOM 3549 C C . GLY B 1 34 ? 23.594 -26.438 -2.738 1 95.5 34 GLY B C 1
ATOM 3550 O O . GLY B 1 34 ? 23.016 -26.516 -1.655 1 95.5 34 GLY B O 1
ATOM 3551 N N . PRO B 1 35 ? 24.875 -26.625 -2.926 1 95.88 35 PRO B N 1
ATOM 3552 C CA . PRO B 1 35 ? 25.688 -26.953 -1.744 1 95.88 35 PRO B CA 1
ATOM 3553 C C . PRO B 1 35 ? 25.719 -25.812 -0.723 1 95.88 35 PRO B C 1
ATOM 3555 O O . PRO B 1 35 ? 25.922 -26.062 0.47 1 95.88 35 PRO B O 1
ATOM 3558 N N . ASN B 1 36 ? 25.562 -24.531 -1.188 1 96.81 36 ASN B N 1
ATOM 3559 C CA . ASN B 1 36 ? 25.656 -23.406 -0.275 1 96.81 36 ASN B CA 1
ATOM 3560 C C . ASN B 1 36 ? 24.5 -22.438 -0.466 1 96.81 36 ASN B C 1
ATOM 3562 O O . ASN B 1 36 ? 24.594 -21.266 -0.094 1 96.81 36 ASN B O 1
ATOM 3566 N N . SER B 1 37 ? 23.438 -22.875 -1.144 1 97.06 37 SER B N 1
ATOM 3567 C CA . SER B 1 37 ? 22.375 -21.922 -1.476 1 97.06 37 SER B CA 1
ATOM 3568 C C . SER B 1 37 ? 21 -22.5 -1.127 1 97.06 37 SER B C 1
ATOM 3570 O O . SER B 1 37 ? 20.797 -23.703 -1.191 1 97.06 37 SER B O 1
ATOM 3572 N N . PHE B 1 38 ? 20.156 -21.641 -0.676 1 98.06 38 PHE B N 1
ATOM 3573 C CA . PHE B 1 38 ? 18.766 -21.938 -0.324 1 98.06 38 PHE B CA 1
ATOM 3574 C C . PHE B 1 38 ? 17.828 -20.859 -0.833 1 98.06 38 PHE B C 1
ATOM 3576 O O . PHE B 1 38 ? 18.25 -19.75 -1.132 1 98.06 38 PHE B O 1
ATOM 3583 N N . ALA B 1 39 ? 16.562 -21.219 -1.001 1 98.56 39 ALA B N 1
ATOM 3584 C CA . ALA B 1 39 ? 15.492 -20.266 -1.281 1 98.56 39 ALA B CA 1
ATOM 3585 C C . ALA B 1 39 ? 14.352 -20.406 -0.272 1 98.56 39 ALA B C 1
ATOM 3587 O O . ALA B 1 39 ? 13.898 -21.516 0.007 1 98.56 39 ALA B O 1
ATOM 3588 N N . VAL B 1 40 ? 13.992 -19.375 0.337 1 98.62 40 VAL B N 1
ATOM 3589 C CA . VAL B 1 40 ? 12.82 -19.344 1.211 1 98.62 40 VAL B CA 1
ATOM 3590 C C . VAL B 1 40 ? 11.703 -18.547 0.54 1 98.62 40 VAL B C 1
ATOM 3592 O O . VAL B 1 40 ? 11.891 -17.406 0.149 1 98.62 40 VAL B O 1
ATOM 3595 N N . VAL B 1 41 ? 10.531 -19.188 0.377 1 98.44 41 VAL B N 1
ATOM 3596 C CA . VAL B 1 41 ? 9.398 -18.594 -0.334 1 98.44 41 VAL B CA 1
ATOM 3597 C C . VAL B 1 41 ? 8.289 -18.25 0.656 1 98.44 41 VAL B C 1
ATOM 3599 O O . VAL B 1 41 ? 7.914 -19.062 1.497 1 98.44 41 VAL B O 1
ATOM 3602 N N . GLY B 1 42 ? 7.832 -17 0.557 1 98.25 42 GLY B N 1
ATOM 3603 C CA . GLY B 1 42 ? 6.766 -16.594 1.46 1 98.25 42 GLY B CA 1
ATOM 3604 C C . GLY B 1 42 ? 6.137 -15.266 1.082 1 98.25 42 GLY B C 1
ATOM 3605 O O . GLY B 1 42 ? 6.254 -14.82 -0.063 1 98.25 42 GLY B O 1
ATOM 3606 N N . LEU B 1 43 ? 5.316 -14.773 2 1 98.12 43 LEU B N 1
ATOM 3607 C CA . LEU B 1 43 ? 4.676 -13.469 1.92 1 98.12 43 LEU B CA 1
ATOM 3608 C C . LEU B 1 43 ? 5.25 -12.516 2.965 1 98.12 43 LEU B C 1
ATOM 3610 O O . LEU B 1 43 ? 5.738 -12.953 4.008 1 98.12 43 LEU B O 1
ATOM 3614 N N . ALA B 1 44 ? 5.223 -11.266 2.635 1 97.25 44 ALA B N 1
ATOM 3615 C CA . ALA B 1 44 ? 5.621 -10.227 3.584 1 97.25 44 ALA B CA 1
ATOM 3616 C C . ALA B 1 44 ? 4.77 -8.969 3.414 1 97.25 44 ALA B C 1
ATOM 3618 O O . ALA B 1 44 ? 4.039 -8.836 2.428 1 97.25 44 ALA B O 1
ATOM 3619 N N . SER B 1 45 ? 4.855 -8.141 4.43 1 95.19 45 SER B N 1
ATOM 3620 C CA . SER B 1 45 ? 4.102 -6.891 4.371 1 95.19 45 SER B CA 1
ATOM 3621 C C . SER B 1 45 ? 4.496 -6.059 3.156 1 95.19 45 SER B C 1
ATOM 3623 O O . SER B 1 45 ? 5.66 -5.676 3.01 1 95.19 45 SER B O 1
ATOM 3625 N N . LYS B 1 46 ? 3.539 -5.727 2.342 1 95.44 46 LYS B N 1
ATOM 3626 C CA . LYS B 1 46 ? 3.836 -5.016 1.102 1 95.44 46 LYS B CA 1
ATOM 3627 C C . LYS B 1 46 ? 4.363 -3.615 1.384 1 95.44 46 LYS B C 1
ATOM 3629 O O . LYS B 1 46 ? 5.402 -3.219 0.851 1 95.44 46 LYS B O 1
ATOM 3634 N N . PRO B 1 47 ? 3.707 -2.799 2.277 1 94.75 47 PRO B N 1
ATOM 3635 C CA . PRO B 1 47 ? 4.188 -1.428 2.461 1 94.75 47 PRO B CA 1
ATOM 3636 C C . PRO B 1 47 ? 5.617 -1.37 2.994 1 94.75 47 PRO B C 1
ATOM 3638 O O . PRO B 1 47 ? 6.363 -0.439 2.678 1 94.75 47 PRO B O 1
ATOM 3641 N N . LEU B 1 48 ? 6.035 -2.328 3.795 1 93.69 48 LEU B N 1
ATOM 3642 C CA . LEU B 1 48 ? 7.414 -2.34 4.27 1 93.69 48 LEU B CA 1
ATOM 3643 C C . LEU B 1 48 ? 8.391 -2.469 3.105 1 93.69 48 LEU B C 1
ATOM 3645 O O . LEU B 1 48 ? 9.422 -1.795 3.076 1 93.69 48 LEU B O 1
ATOM 3649 N N . HIS B 1 49 ? 8.031 -3.309 2.182 1 94.44 49 HIS B N 1
ATOM 3650 C CA . HIS B 1 49 ? 8.938 -3.57 1.07 1 94.44 49 HIS B CA 1
ATOM 3651 C C . HIS B 1 49 ? 8.844 -2.473 0.016 1 94.44 49 HIS B C 1
ATOM 3653 O O . HIS B 1 49 ? 9.719 -2.359 -0.846 1 94.44 49 HIS B O 1
ATOM 3659 N N . VAL B 1 50 ? 7.875 -1.677 0.089 1 92.38 50 VAL B N 1
ATOM 3660 C CA . VAL B 1 50 ? 7.719 -0.571 -0.851 1 92.38 50 VAL B CA 1
ATOM 3661 C C . VAL B 1 50 ? 8.344 0.696 -0.264 1 92.38 50 VAL B C 1
ATOM 3663 O O . VAL B 1 50 ? 9.039 1.432 -0.962 1 92.38 50 VAL B O 1
ATOM 3666 N N . PHE B 1 51 ? 8.141 0.98 1.029 1 92.69 51 PHE B N 1
ATOM 3667 C CA . PHE B 1 51 ? 8.469 2.285 1.594 1 92.69 51 PHE B CA 1
ATOM 3668 C C . PHE B 1 51 ? 9.656 2.188 2.541 1 92.69 51 PHE B C 1
ATOM 3670 O O . PHE B 1 51 ? 10.219 3.205 2.949 1 92.69 51 PHE B O 1
ATOM 3677 N N . ALA B 1 52 ? 9.984 1.006 2.93 1 91.5 52 ALA B N 1
ATOM 3678 C CA . ALA B 1 52 ? 11.125 0.793 3.82 1 91.5 52 ALA B CA 1
ATOM 3679 C C . ALA B 1 52 ? 12.148 -0.143 3.188 1 91.5 52 ALA B C 1
ATOM 3681 O O . ALA B 1 52 ? 12.234 -0.246 1.962 1 91.5 52 ALA B O 1
ATOM 3682 N N . LYS B 1 53 ? 13.078 -0.67 4 1 89.94 53 LYS B N 1
ATOM 3683 C CA . LYS B 1 53 ? 14.125 -1.577 3.533 1 89.94 53 LYS B CA 1
ATOM 3684 C C . LYS B 1 53 ? 14.289 -2.758 4.484 1 89.94 53 LYS B C 1
ATOM 3686 O O . LYS B 1 53 ? 15.359 -2.936 5.082 1 89.94 53 LYS B O 1
ATOM 3691 N N . PRO B 1 54 ? 13.211 -3.508 4.516 1 93.88 54 PRO B N 1
ATOM 3692 C CA . PRO B 1 54 ? 13.375 -4.707 5.34 1 93.88 54 PRO B CA 1
ATOM 3693 C C . PRO B 1 54 ? 14.523 -5.602 4.859 1 93.88 54 PRO B C 1
ATOM 3695 O O . PRO B 1 54 ? 14.883 -5.562 3.682 1 93.88 54 PRO B O 1
ATOM 3698 N N . ARG B 1 55 ? 15.141 -6.301 5.797 1 94.5 55 ARG B N 1
ATOM 3699 C CA . ARG B 1 55 ? 16.281 -7.156 5.469 1 94.5 55 ARG B CA 1
ATOM 3700 C C . ARG B 1 55 ? 16.047 -8.586 5.949 1 94.5 55 ARG B C 1
ATOM 3702 O O . ARG B 1 55 ? 15.336 -8.805 6.934 1 94.5 55 ARG B O 1
ATOM 3709 N N . PHE B 1 56 ? 16.594 -9.461 5.199 1 97.31 56 PHE B N 1
ATOM 3710 C CA . PHE B 1 56 ? 16.656 -10.859 5.602 1 97.31 56 PHE B CA 1
ATOM 3711 C C . PHE B 1 56 ? 18.109 -11.305 5.766 1 97.31 56 PHE B C 1
ATOM 3713 O O . PHE B 1 56 ? 18.953 -10.984 4.934 1 97.31 56 PHE B O 1
ATOM 3720 N N . ILE B 1 57 ? 18.344 -11.906 6.852 1 97.56 57 ILE B N 1
ATOM 3721 C CA . ILE B 1 57 ? 19.656 -12.516 7.105 1 97.56 57 ILE B CA 1
ATOM 3722 C C . ILE B 1 57 ? 19.5 -14.031 7.219 1 97.56 57 ILE B C 1
ATOM 3724 O O . ILE B 1 57 ? 18.625 -14.523 7.93 1 97.56 57 ILE B O 1
ATOM 3728 N N . CYS B 1 58 ? 20.344 -14.734 6.465 1 98.12 58 CYS B N 1
ATOM 3729 C CA . CYS B 1 58 ? 20.344 -16.188 6.484 1 98.12 58 CYS B CA 1
ATOM 3730 C C . CYS B 1 58 ? 21.422 -16.719 7.422 1 98.12 58 CYS B C 1
ATOM 3732 O O . CYS B 1 58 ? 22.547 -16.188 7.453 1 98.12 58 CYS B O 1
ATOM 3734 N N . GLU B 1 59 ? 21.031 -17.688 8.172 1 96.88 59 GLU B N 1
ATOM 3735 C CA . GLU B 1 59 ? 21.953 -18.344 9.086 1 96.88 59 GLU B CA 1
ATOM 3736 C C . GLU B 1 59 ? 21.844 -19.859 8.969 1 96.88 59 GLU B C 1
ATOM 3738 O O . GLU B 1 59 ? 20.75 -20.406 8.945 1 96.88 59 GLU B O 1
ATOM 3743 N N . TRP B 1 60 ? 22.969 -20.5 8.781 1 96.88 60 TRP B N 1
ATOM 3744 C CA . TRP B 1 60 ? 23.016 -21.969 8.836 1 96.88 60 TRP B CA 1
ATOM 3745 C C . TRP B 1 60 ? 23.547 -22.453 10.18 1 96.88 60 TRP B C 1
ATOM 3747 O O . TRP B 1 60 ? 24.625 -22.031 10.609 1 96.88 60 TRP B O 1
ATOM 3757 N N . LEU B 1 61 ? 22.75 -23.25 10.836 1 94.25 61 LEU B N 1
ATOM 3758 C CA . LEU B 1 61 ? 23.125 -23.875 12.094 1 94.25 61 LEU B CA 1
ATOM 3759 C C . LEU B 1 61 ? 23.406 -25.359 11.898 1 94.25 61 LEU B C 1
ATOM 3761 O O . LEU B 1 61 ? 22.484 -26.156 11.688 1 94.25 61 LEU B O 1
ATOM 3765 N N . PRO B 1 62 ? 24.656 -25.734 12.016 1 91.81 62 PRO B N 1
ATOM 3766 C CA . PRO B 1 62 ? 24.938 -27.172 11.938 1 91.81 62 PRO B CA 1
ATOM 3767 C C . PRO B 1 62 ? 24.312 -27.953 13.078 1 91.81 62 PRO B C 1
ATOM 3769 O O . PRO B 1 62 ? 24 -27.391 14.133 1 91.81 62 PRO B O 1
ATOM 3772 N N . LEU B 1 63 ? 23.938 -29.234 12.805 1 84.44 63 LEU B N 1
ATOM 3773 C CA . LEU B 1 63 ? 23.344 -30.062 13.844 1 84.44 63 LEU B CA 1
ATOM 3774 C C . LEU B 1 63 ? 24.234 -30.141 15.07 1 84.44 63 LEU B C 1
ATOM 3776 O O . LEU B 1 63 ? 23.75 -30.281 16.188 1 84.44 63 LEU B O 1
ATOM 3780 N N . THR B 1 64 ? 25.484 -30.125 14.883 1 69.12 64 THR B N 1
ATOM 3781 C CA . THR B 1 64 ? 26.422 -30.188 16 1 69.12 64 THR B CA 1
ATOM 3782 C C . THR B 1 64 ? 26.438 -28.859 16.766 1 69.12 64 THR B C 1
ATOM 3784 O O . THR B 1 64 ? 27.234 -28.672 17.688 1 69.12 64 THR B O 1
ATOM 3787 N N . PHE B 1 65 ? 25.359 -28.031 16.297 1 60.59 65 PHE B N 1
ATOM 3788 C CA . PHE B 1 65 ? 25.344 -26.719 16.938 1 60.59 65 PHE B CA 1
ATOM 3789 C C . PHE B 1 65 ? 24.891 -26.812 18.391 1 60.59 65 PHE B C 1
ATOM 3791 O O . PHE B 1 65 ? 23.797 -27.312 18.672 1 60.59 65 PHE B O 1
ATOM 3798 N N . HIS B 1 66 ? 25.703 -26.766 19.453 1 54.19 66 HIS B N 1
ATOM 3799 C CA . HIS B 1 66 ? 25.422 -26.766 20.891 1 54.19 66 HIS B CA 1
ATOM 3800 C C . HIS B 1 66 ? 25.375 -25.359 21.438 1 54.19 66 HIS B C 1
ATOM 3802 O O . HIS B 1 66 ? 25.891 -25.094 22.531 1 54.19 66 HIS B O 1
ATOM 3808 N N . GLY B 1 67 ? 24.672 -24.484 21.016 1 53.78 67 GLY B N 1
ATOM 3809 C CA . GLY B 1 67 ? 24.359 -23.188 21.594 1 53.78 67 GLY B CA 1
ATOM 3810 C C . GLY B 1 67 ? 25.453 -22.156 21.359 1 53.78 67 GLY B C 1
ATOM 3811 O O . GLY B 1 67 ? 25.188 -21.047 20.875 1 53.78 67 GLY B O 1
ATOM 3812 N N . ASP B 1 68 ? 26.594 -22.172 22.219 1 50.22 68 ASP B N 1
ATOM 3813 C CA . ASP B 1 68 ? 27.672 -21.203 22.406 1 50.22 68 ASP B CA 1
ATOM 3814 C C . ASP B 1 68 ? 28.578 -21.141 21.172 1 50.22 68 ASP B C 1
ATOM 3816 O O . ASP B 1 68 ? 29.531 -20.359 21.141 1 50.22 68 ASP B O 1
ATOM 3820 N N . ASP B 1 69 ? 28.625 -22.125 20.25 1 53.56 69 ASP B N 1
ATOM 3821 C CA . ASP B 1 69 ? 29.766 -22.297 19.359 1 53.56 69 ASP B CA 1
ATOM 3822 C C . ASP B 1 69 ? 29.562 -21.484 18.078 1 53.56 69 ASP B C 1
ATOM 3824 O O . ASP B 1 69 ? 28.438 -21.312 17.609 1 53.56 69 ASP B O 1
ATOM 3828 N N . ASN B 1 70 ? 30.578 -20.609 17.656 1 61.75 70 ASN B N 1
ATOM 3829 C CA . ASN B 1 70 ? 31.031 -19.859 16.484 1 61.75 70 ASN B CA 1
ATOM 3830 C C . ASN B 1 70 ? 30.844 -20.641 15.195 1 61.75 70 ASN B C 1
ATOM 3832 O O . ASN B 1 70 ? 31.531 -20.406 14.211 1 61.75 70 ASN B O 1
ATOM 3836 N N . SER B 1 71 ? 29.906 -21.641 15.273 1 78.38 71 SER B N 1
ATOM 3837 C CA . SER B 1 71 ? 29.922 -22.5 14.102 1 78.38 71 SER B CA 1
ATOM 3838 C C . SER B 1 71 ? 28.844 -22.109 13.109 1 78.38 71 SER B C 1
ATOM 3840 O O . SER B 1 71 ? 28.812 -22.594 11.977 1 78.38 71 SER B O 1
ATOM 3842 N N . SER B 1 72 ? 28.078 -21.109 13.492 1 88.69 72 SER B N 1
ATOM 3843 C CA . SER B 1 72 ? 27.047 -20.734 12.523 1 88.69 72 SER B CA 1
ATOM 3844 C C . SER B 1 72 ? 27.641 -19.859 11.414 1 88.69 72 SER B C 1
ATOM 3846 O O . SER B 1 72 ? 28.641 -19.188 11.625 1 88.69 72 SER B O 1
ATOM 3848 N N . VAL B 1 73 ? 27.141 -20.062 10.289 1 94.19 73 VAL B N 1
ATOM 3849 C CA . VAL B 1 73 ? 27.516 -19.266 9.125 1 94.19 73 VAL B CA 1
ATOM 3850 C C . VAL B 1 73 ? 26.359 -18.344 8.734 1 94.19 73 VAL B C 1
ATOM 3852 O O . VAL B 1 73 ? 25.203 -18.766 8.695 1 94.19 73 VAL B O 1
ATOM 3855 N N . THR B 1 74 ? 26.703 -17.094 8.562 1 96.56 74 THR B N 1
ATOM 3856 C CA . THR B 1 74 ? 25.656 -16.125 8.227 1 96.56 74 THR B CA 1
ATOM 3857 C C . THR B 1 74 ? 25.891 -15.539 6.836 1 96.56 74 THR B C 1
ATOM 3859 O O . THR B 1 74 ? 27.031 -15.539 6.34 1 96.56 74 THR B O 1
ATOM 3862 N N . ALA B 1 75 ? 24.859 -15.195 6.133 1 97.81 75 ALA B N 1
ATOM 3863 C CA . ALA B 1 75 ? 24.875 -14.508 4.844 1 97.81 75 ALA B CA 1
ATOM 3864 C C . ALA B 1 75 ? 23.688 -13.562 4.707 1 97.81 75 ALA B C 1
ATOM 3866 O O . ALA B 1 75 ? 22.656 -13.75 5.367 1 97.81 75 ALA B O 1
ATOM 3867 N N . SER B 1 76 ? 23.875 -12.516 3.932 1 97.38 76 SER B N 1
ATOM 3868 C CA . SER B 1 76 ? 22.75 -11.648 3.627 1 97.38 76 SER B CA 1
ATOM 3869 C C . SER B 1 76 ? 21.766 -12.32 2.666 1 97.38 76 SER B C 1
ATOM 3871 O O . SER B 1 76 ? 22.188 -12.945 1.688 1 97.38 76 SER B O 1
ATOM 3873 N N . GLY B 1 77 ? 20.531 -12.289 2.977 1 97.88 77 GLY B N 1
ATOM 3874 C CA . GLY B 1 77 ? 19.531 -12.789 2.057 1 97.88 77 GLY B CA 1
ATOM 3875 C C . GLY B 1 77 ? 19.234 -11.836 0.91 1 97.88 77 GLY B C 1
ATOM 3876 O O . GLY B 1 77 ? 19.047 -10.633 1.126 1 97.88 77 GLY B O 1
ATOM 3877 N N . HIS B 1 78 ? 19.297 -12.312 -0.252 1 97.75 78 HIS B N 1
ATOM 3878 C CA . HIS B 1 78 ? 18.891 -11.539 -1.417 1 97.75 78 HIS B CA 1
ATOM 3879 C C . HIS B 1 78 ? 17.391 -11.672 -1.669 1 97.75 78 HIS B C 1
ATOM 3881 O O . HIS B 1 78 ? 16.891 -12.781 -1.886 1 97.75 78 HIS B O 1
ATOM 3887 N N . THR B 1 79 ? 16.703 -10.523 -1.678 1 97.69 79 THR B N 1
ATOM 3888 C CA . THR B 1 79 ? 15.242 -10.531 -1.745 1 97.69 79 THR B CA 1
ATOM 3889 C C . THR B 1 79 ? 14.766 -10.258 -3.168 1 97.69 79 THR B C 1
ATOM 3891 O O . THR B 1 79 ? 15.258 -9.328 -3.82 1 97.69 79 THR B O 1
ATOM 3894 N N . ILE B 1 80 ? 13.844 -11.07 -3.668 1 98 80 ILE B N 1
ATOM 3895 C CA . ILE B 1 80 ? 13.18 -10.859 -4.953 1 98 80 ILE B CA 1
ATOM 3896 C C . ILE B 1 80 ? 11.672 -10.75 -4.742 1 98 80 ILE B C 1
ATOM 3898 O O . ILE B 1 80 ? 11.078 -11.57 -4.039 1 98 80 ILE B O 1
ATOM 3902 N N . LEU B 1 81 ? 11.07 -9.711 -5.242 1 97.69 81 LEU B N 1
ATOM 3903 C CA . LEU B 1 81 ? 9.617 -9.57 -5.297 1 97.69 81 LEU B CA 1
ATOM 3904 C C . LEU B 1 81 ? 9.094 -9.914 -6.688 1 97.69 81 LEU B C 1
ATOM 3906 O O . LEU B 1 81 ? 9.117 -9.078 -7.59 1 97.69 81 LEU B O 1
ATOM 3910 N N . PRO B 1 82 ? 8.547 -11.055 -6.836 1 97 82 PRO B N 1
ATOM 3911 C CA . PRO B 1 82 ? 8.234 -11.492 -8.195 1 97 82 PRO B CA 1
ATOM 3912 C C . PRO B 1 82 ? 6.863 -11.008 -8.672 1 97 82 PRO B C 1
ATOM 3914 O O . PRO B 1 82 ? 6.516 -11.188 -9.844 1 97 82 PRO B O 1
ATOM 3917 N N . ASP B 1 83 ? 6.039 -10.391 -7.816 1 95 83 ASP B N 1
ATOM 3918 C CA . ASP B 1 83 ? 4.637 -10.133 -8.141 1 95 83 ASP B CA 1
ATOM 3919 C C . ASP B 1 83 ? 4.465 -8.75 -8.766 1 95 83 ASP B C 1
ATOM 3921 O O . ASP B 1 83 ? 3.342 -8.281 -8.938 1 95 83 ASP B O 1
ATOM 3925 N N . TRP B 1 84 ? 5.539 -8 -9.055 1 91.31 84 TRP B N 1
ATOM 3926 C CA . TRP B 1 84 ? 5.57 -6.746 -9.797 1 91.31 84 TRP B CA 1
ATOM 3927 C C . TRP B 1 84 ? 4.695 -5.695 -9.125 1 91.31 84 TRP B C 1
ATOM 3929 O O . TRP B 1 84 ? 4.023 -4.91 -9.805 1 91.31 84 TRP B O 1
ATOM 3939 N N . GLY B 1 85 ? 4.547 -5.824 -7.887 1 93.19 85 GLY B N 1
ATOM 3940 C CA . GLY B 1 85 ? 3.816 -4.805 -7.152 1 93.19 85 GLY B CA 1
ATOM 3941 C C . GLY B 1 85 ? 2.338 -5.113 -7.02 1 93.19 85 GLY B C 1
ATOM 3942 O O . GLY B 1 85 ? 1.589 -4.34 -6.418 1 93.19 85 GLY B O 1
ATOM 3943 N N . TYR B 1 86 ? 1.821 -6.191 -7.5 1 94.88 86 TYR B N 1
ATOM 3944 C CA . TYR B 1 86 ? 0.402 -6.527 -7.465 1 94.88 86 TYR B CA 1
ATOM 3945 C C . TYR B 1 86 ? -0.038 -6.887 -6.051 1 94.88 86 TYR B C 1
ATOM 3947 O O . TYR B 1 86 ? -1.236 -6.941 -5.762 1 94.88 86 TYR B O 1
ATOM 3955 N N . GLY B 1 87 ? 0.892 -7.098 -5.164 1 95.06 87 GLY B N 1
ATOM 3956 C CA . GLY B 1 87 ? 0.545 -7.438 -3.793 1 95.06 87 GLY B CA 1
ATOM 3957 C C . GLY B 1 87 ? -0.436 -6.465 -3.166 1 95.06 87 GLY B C 1
ATOM 3958 O O . GLY B 1 87 ? -0.585 -5.336 -3.637 1 95.06 87 GLY B O 1
ATOM 3959 N N . ARG B 1 88 ? -1.105 -6.844 -2.145 1 95.94 88 ARG B N 1
ATOM 3960 C CA . ARG B 1 88 ? -2.092 -6.047 -1.424 1 95.94 88 ARG B CA 1
ATOM 3961 C C . ARG B 1 88 ? -1.657 -5.809 0.018 1 95.94 88 ARG B C 1
ATOM 3963 O O . ARG B 1 88 ? -0.741 -5.023 0.274 1 95.94 88 ARG B O 1
ATOM 3970 N N . VAL B 1 89 ? -2.232 -6.574 0.984 1 96.06 89 VAL B N 1
ATOM 3971 C CA . VAL B 1 89 ? -1.718 -6.5 2.348 1 96.06 89 VAL B CA 1
ATOM 3972 C C . VAL B 1 89 ? -0.321 -7.113 2.406 1 96.06 89 VAL B C 1
ATOM 3974 O O . VAL B 1 89 ? 0.571 -6.578 3.068 1 96.06 89 VAL B O 1
ATOM 3977 N N . TYR B 1 90 ? -0.172 -8.188 1.584 1 97.5 90 TYR B N 1
ATOM 3978 C CA . TYR B 1 90 ? 1.111 -8.875 1.507 1 97.5 90 TYR B CA 1
ATOM 3979 C C . TYR B 1 90 ? 1.636 -8.898 0.076 1 97.5 90 TYR B C 1
ATOM 3981 O O . TYR B 1 90 ? 0.86 -8.789 -0.877 1 97.5 90 TYR B O 1
ATOM 3989 N N . THR B 1 91 ? 2.912 -8.945 -0.07 1 97.62 91 THR B N 1
ATOM 3990 C CA . THR B 1 91 ? 3.605 -9.195 -1.329 1 97.62 91 THR B CA 1
ATOM 3991 C C . THR B 1 91 ? 4.406 -10.492 -1.258 1 97.62 91 THR B C 1
ATOM 3993 O O . THR B 1 91 ? 4.785 -10.938 -0.172 1 97.62 91 THR B O 1
ATOM 3996 N N . VAL B 1 92 ? 4.559 -11.109 -2.402 1 98.31 92 VAL B N 1
ATOM 3997 C CA . VAL B 1 92 ? 5.352 -12.328 -2.449 1 98.31 92 VAL B CA 1
ATOM 3998 C C . VAL B 1 92 ? 6.836 -11.992 -2.363 1 98.31 92 VAL B C 1
ATOM 4000 O O . VAL B 1 92 ? 7.301 -11.039 -2.992 1 98.31 92 VAL B O 1
ATOM 4003 N N . VAL B 1 93 ? 7.551 -12.797 -1.55 1 98.19 93 VAL B N 1
ATOM 4004 C CA . VAL B 1 93 ? 8.992 -12.609 -1.388 1 98.19 93 VAL B CA 1
ATOM 4005 C C . VAL B 1 93 ? 9.703 -13.953 -1.55 1 98.19 93 VAL B C 1
ATOM 4007 O O . VAL B 1 93 ? 9.289 -14.961 -0.973 1 98.19 93 VAL B O 1
ATOM 4010 N N . VAL B 1 94 ? 10.695 -13.938 -2.367 1 98.62 94 VAL B N 1
ATOM 4011 C CA . VAL B 1 94 ? 11.648 -15.039 -2.436 1 98.62 94 VAL B CA 1
ATOM 4012 C C . VAL B 1 94 ? 13 -14.594 -1.887 1 98.62 94 VAL B C 1
ATOM 4014 O O . VAL B 1 94 ? 13.633 -13.695 -2.443 1 98.62 94 VAL B O 1
ATOM 4017 N N . VAL B 1 95 ? 13.375 -15.195 -0.778 1 98.62 95 VAL B N 1
ATOM 4018 C CA . VAL B 1 95 ? 14.664 -14.883 -0.171 1 98.62 95 VAL B CA 1
ATOM 4019 C C . VAL B 1 95 ? 15.711 -15.914 -0.602 1 98.62 95 VAL B C 1
ATOM 4021 O O . VAL B 1 95 ? 15.602 -17.094 -0.25 1 98.62 95 VAL B O 1
ATOM 4024 N N . ASN B 1 96 ? 16.703 -15.469 -1.337 1 98.44 96 ASN B N 1
ATOM 4025 C CA . ASN B 1 96 ? 17.797 -16.328 -1.751 1 98.44 96 ASN B CA 1
ATOM 4026 C C . ASN B 1 96 ? 18.984 -16.234 -0.794 1 98.44 96 ASN B C 1
ATOM 4028 O O . ASN B 1 96 ? 19.578 -15.156 -0.637 1 98.44 96 ASN B O 1
ATOM 4032 N N . CYS B 1 97 ? 19.297 -17.281 -0.175 1 98.38 97 CYS B N 1
ATOM 4033 C CA . CYS B 1 97 ? 20.406 -17.391 0.77 1 98.38 97 CYS B CA 1
ATOM 4034 C C . CYS B 1 97 ? 21.609 -18.047 0.123 1 98.38 97 CYS B C 1
ATOM 4036 O O . CYS B 1 97 ? 21.547 -19.219 -0.252 1 98.38 97 CYS B O 1
ATOM 4038 N N . THR B 1 98 ? 22.656 -17.359 -0.02 1 98.25 98 THR B N 1
ATOM 4039 C CA . THR B 1 98 ? 23.906 -17.922 -0.549 1 98.25 98 THR B CA 1
ATOM 4040 C C . THR B 1 98 ? 25.047 -17.719 0.433 1 98.25 98 THR B C 1
ATOM 4042 O O . THR B 1 98 ? 25.469 -16.578 0.669 1 98.25 98 THR B O 1
ATOM 4045 N N . PHE B 1 99 ? 25.562 -18.797 0.936 1 97.94 99 PHE B N 1
ATOM 4046 C CA . PHE B 1 99 ? 26.656 -18.734 1.896 1 97.94 99 PHE B CA 1
ATOM 4047 C C . PHE B 1 99 ? 28 -18.75 1.184 1 97.94 99 PHE B C 1
ATOM 4049 O O . PHE B 1 99 ? 28.109 -19.234 0.051 1 97.94 99 PHE B O 1
ATOM 4056 N N . SER B 1 100 ? 29.078 -18.297 1.877 1 97 100 SER B N 1
ATOM 4057 C CA . SER B 1 100 ? 30.406 -18.234 1.293 1 97 100 SER B CA 1
ATOM 4058 C C . SER B 1 100 ? 31.062 -19.609 1.258 1 97 100 SER B C 1
ATOM 4060 O O . SER B 1 100 ? 32.031 -19.812 0.53 1 97 100 SER B O 1
ATOM 4062 N N . VAL B 1 101 ? 30.547 -20.562 2 1 96.12 101 VAL B N 1
ATOM 4063 C CA . VAL B 1 101 ? 31.062 -21.938 2.047 1 96.12 101 VAL B CA 1
ATOM 4064 C C . VAL B 1 101 ? 29.891 -22.922 1.93 1 96.12 101 VAL B C 1
ATOM 4066 O O . VAL B 1 101 ? 28.734 -22.547 2.119 1 96.12 101 VAL B O 1
ATOM 4069 N N . ASP B 1 102 ? 30.25 -24.156 1.585 1 95.62 102 ASP B N 1
ATOM 4070 C CA . ASP B 1 102 ? 29.234 -25.203 1.596 1 95.62 102 ASP B CA 1
ATOM 4071 C C . ASP B 1 102 ? 28.719 -25.453 3.012 1 95.62 102 ASP B C 1
ATOM 4073 O O . ASP B 1 102 ? 29.5 -25.469 3.965 1 95.62 102 ASP B O 1
ATOM 4077 N N . VAL B 1 103 ? 27.422 -25.531 3.145 1 95.19 103 VAL B N 1
ATOM 4078 C CA . VAL B 1 103 ? 26.844 -25.766 4.461 1 95.19 103 VAL B CA 1
ATOM 4079 C C . VAL B 1 103 ? 25.938 -27 4.41 1 95.19 103 VAL B C 1
ATOM 4081 O O . VAL B 1 103 ? 25 -27.047 3.613 1 95.19 103 VAL B O 1
ATOM 4084 N N . GLY B 1 104 ? 26.141 -28.031 5.242 1 92.25 104 GLY B N 1
ATOM 4085 C CA . GLY B 1 104 ? 25.328 -29.219 5.324 1 92.25 104 GLY B CA 1
ATOM 4086 C C . GLY B 1 104 ? 25.453 -30.109 4.105 1 92.25 104 GLY B C 1
ATOM 4087 O O . GLY B 1 104 ? 24.766 -31.141 4 1 92.25 104 GLY B O 1
ATOM 4088 N N . ALA B 1 105 ? 26.328 -29.781 3.209 1 93.12 105 ALA B N 1
ATOM 4089 C CA . ALA B 1 105 ? 26.453 -30.5 1.943 1 93.12 105 ALA B CA 1
ATOM 4090 C C . ALA B 1 105 ? 27.062 -31.891 2.156 1 93.12 105 ALA B C 1
ATOM 4092 O O . ALA B 1 105 ? 26.953 -32.75 1.294 1 93.12 105 ALA B O 1
ATOM 4093 N N . ASP B 1 106 ? 27.672 -32.094 3.262 1 90.81 106 ASP B N 1
ATOM 4094 C CA . ASP B 1 106 ? 28.297 -33.375 3.584 1 90.81 106 ASP B CA 1
ATOM 4095 C C . ASP B 1 106 ? 27.266 -34.344 4.145 1 90.81 106 ASP B C 1
ATOM 4097 O O . ASP B 1 106 ? 27.609 -35.5 4.457 1 90.81 106 ASP B O 1
ATOM 4101 N N . GLY B 1 107 ? 26.047 -33.938 4.309 1 90.88 107 GLY B N 1
ATOM 4102 C CA . GLY B 1 107 ? 24.984 -34.844 4.75 1 90.88 107 GLY B CA 1
ATOM 4103 C C . GLY B 1 107 ? 24.859 -34.906 6.258 1 90.88 107 GLY B C 1
ATOM 4104 O O . GLY B 1 107 ? 24.156 -35.781 6.785 1 90.88 107 GLY B O 1
ATOM 4105 N N . THR B 1 108 ? 25.484 -34.031 6.945 1 90.19 108 THR B N 1
ATOM 4106 C CA . THR B 1 108 ? 25.469 -34.062 8.406 1 90.19 108 THR B CA 1
ATOM 4107 C C . THR B 1 108 ? 24.188 -33.469 8.953 1 90.19 108 THR B C 1
ATOM 4109 O O . THR B 1 108 ? 23.859 -33.625 10.133 1 90.19 108 THR B O 1
ATOM 4112 N N . GLY B 1 109 ? 23.531 -32.781 8.094 1 91.38 109 GLY B N 1
ATOM 4113 C CA . GLY B 1 109 ? 22.297 -32.156 8.539 1 91.38 109 GLY B CA 1
ATOM 4114 C C . GLY B 1 109 ? 22.5 -30.781 9.117 1 91.38 109 GLY B C 1
ATOM 4115 O O . GLY B 1 109 ? 23.625 -30.281 9.141 1 91.38 109 GLY B O 1
ATOM 4116 N N . GLY B 1 110 ? 21.391 -30.062 9.461 1 94.19 110 GLY B N 1
ATOM 4117 C CA . GLY B 1 110 ? 21.422 -28.703 9.992 1 94.19 110 GLY B CA 1
ATOM 4118 C C . GLY B 1 110 ? 20.125 -27.953 9.766 1 94.19 110 GLY B C 1
ATOM 4119 O O . GLY B 1 110 ? 19.109 -28.547 9.383 1 94.19 110 GLY B O 1
ATOM 4120 N N . CYS B 1 111 ? 20.188 -26.656 10.188 1 95.38 111 CYS B N 1
ATOM 4121 C CA . CYS B 1 111 ? 18.984 -25.828 10.07 1 95.38 111 CYS B CA 1
ATOM 4122 C C . CYS B 1 111 ? 19.297 -24.516 9.359 1 95.38 111 CYS B C 1
ATOM 4124 O O . CYS B 1 111 ? 20.344 -23.906 9.609 1 95.38 111 CYS B O 1
ATOM 4126 N N . LEU B 1 112 ? 18.438 -24.203 8.43 1 96.5 112 LEU B N 1
ATOM 4127 C CA . LEU B 1 112 ? 18.438 -22.859 7.887 1 96.5 112 LEU B CA 1
ATOM 4128 C C . LEU B 1 112 ? 17.562 -21.938 8.727 1 96.5 112 LEU B C 1
ATOM 4130 O O . LEU B 1 112 ? 16.375 -22.188 8.898 1 96.5 112 LEU B O 1
ATOM 4134 N N . VAL B 1 113 ? 18.172 -20.953 9.273 1 96.88 113 VAL B N 1
ATOM 4135 C CA . VAL B 1 113 ? 17.469 -19.953 10.07 1 96.88 113 VAL B CA 1
ATOM 4136 C C . VAL B 1 113 ? 17.359 -18.656 9.289 1 96.88 113 VAL B C 1
ATOM 4138 O O . VAL B 1 113 ? 18.312 -18.219 8.656 1 96.88 113 VAL B O 1
ATOM 4141 N N . LEU B 1 114 ? 16.188 -18.141 9.234 1 97.38 114 LEU B N 1
ATOM 4142 C CA . LEU B 1 114 ? 15.953 -16.844 8.609 1 97.38 114 LEU B CA 1
ATOM 4143 C C . LEU B 1 114 ? 15.648 -15.781 9.664 1 97.38 114 LEU B C 1
ATOM 4145 O O . LEU B 1 114 ? 14.844 -16.016 10.57 1 97.38 114 LEU B O 1
ATOM 4149 N N . ARG B 1 115 ? 16.344 -14.727 9.633 1 96.88 115 ARG B N 1
ATOM 4150 C CA . ARG B 1 115 ? 16.078 -13.547 10.453 1 96.88 115 ARG B CA 1
ATOM 4151 C C . ARG B 1 115 ? 15.445 -12.438 9.617 1 96.88 115 ARG B C 1
ATOM 4153 O O . ARG B 1 115 ? 16.047 -11.977 8.641 1 96.88 115 ARG B O 1
ATOM 4160 N N . ALA B 1 116 ? 14.281 -12.086 9.93 1 95.75 116 ALA B N 1
ATOM 4161 C CA . ALA B 1 116 ? 13.562 -11.031 9.219 1 95.75 116 ALA B CA 1
ATOM 4162 C C . ALA B 1 116 ? 13.469 -9.766 10.07 1 95.75 116 ALA B C 1
ATOM 4164 O O . ALA B 1 116 ? 13.164 -9.828 11.266 1 95.75 116 ALA B O 1
ATOM 4165 N N . THR B 1 117 ? 13.766 -8.609 9.5 1 94.56 117 THR B N 1
ATOM 4166 C CA . THR B 1 117 ? 13.68 -7.336 10.203 1 94.56 117 THR B CA 1
ATOM 4167 C C . THR B 1 117 ? 12.766 -6.367 9.461 1 94.56 117 THR B C 1
ATOM 4169 O O . THR B 1 117 ? 12.547 -6.516 8.258 1 94.56 117 THR B O 1
ATOM 4172 N N . THR B 1 118 ? 12.227 -5.383 10.156 1 93.06 118 THR B N 1
ATOM 4173 C CA . THR B 1 118 ? 11.344 -4.391 9.555 1 93.06 118 THR B CA 1
ATOM 4174 C C . THR B 1 118 ? 12.156 -3.303 8.852 1 93.06 118 THR B C 1
ATOM 4176 O O . THR B 1 118 ? 11.617 -2.547 8.039 1 93.06 118 THR B O 1
ATOM 4179 N N . GLY B 1 119 ? 13.469 -3.178 9.18 1 87.06 119 GLY B N 1
ATOM 4180 C CA . GLY B 1 119 ? 14.289 -2.113 8.625 1 87.06 119 GLY B CA 1
ATOM 4181 C C . GLY B 1 119 ? 13.859 -0.731 9.078 1 87.06 119 GLY B C 1
ATOM 4182 O O . GLY B 1 119 ? 14.016 0.246 8.344 1 87.06 119 GLY B O 1
ATOM 4183 N N . GLY B 1 120 ? 13.203 -0.642 10.219 1 84.19 120 GLY B N 1
ATOM 4184 C CA . GLY B 1 120 ? 12.742 0.636 10.742 1 84.19 120 GLY B CA 1
ATOM 4185 C C . GLY B 1 120 ? 11.492 1.15 10.047 1 84.19 120 GLY B C 1
ATOM 4186 O O . GLY B 1 120 ? 11.078 2.287 10.281 1 84.19 120 GLY B O 1
ATOM 4187 N N . GLY B 1 121 ? 10.906 0.35 9.266 1 87 121 GLY B N 1
ATOM 4188 C CA . GLY B 1 121 ? 9.781 0.812 8.469 1 87 121 GLY B CA 1
ATOM 4189 C C . GLY B 1 121 ? 8.477 0.865 9.25 1 87 121 GLY B C 1
ATOM 4190 O O . GLY B 1 121 ? 7.598 1.669 8.938 1 87 121 GLY B O 1
ATOM 4191 N N . SER B 1 122 ? 8.344 -0.016 10.195 1 87.06 122 SER B N 1
ATOM 4192 C CA . SER B 1 122 ? 7.125 -0.077 10.992 1 87.06 122 SER B CA 1
ATOM 4193 C C . SER B 1 122 ? 7.156 0.934 12.133 1 87.06 122 SER B C 1
ATOM 4195 O O . SER B 1 122 ? 6.199 1.687 12.336 1 87.06 122 SER B O 1
ATOM 4197 N N . ASP B 1 123 ? 8.141 0.988 12.82 1 90.56 123 ASP B N 1
ATOM 4198 C CA . ASP B 1 123 ? 8.445 1.832 13.969 1 90.56 123 ASP B CA 1
ATOM 4199 C C . ASP B 1 123 ? 9.938 2.135 14.047 1 90.56 123 ASP B C 1
ATOM 4201 O O . ASP B 1 123 ? 10.734 1.264 14.406 1 90.56 123 ASP B O 1
ATOM 4205 N N . ARG B 1 124 ? 10.297 3.322 13.812 1 88.94 124 ARG B N 1
ATOM 4206 C CA . ARG B 1 124 ? 11.703 3.701 13.711 1 88.94 124 ARG B CA 1
ATOM 4207 C C . ARG B 1 124 ? 12.398 3.596 15.07 1 88.94 124 ARG B C 1
ATOM 4209 O O . ARG B 1 124 ? 13.625 3.512 15.141 1 88.94 124 ARG B O 1
ATOM 4216 N N . ALA B 1 125 ? 11.625 3.664 16.141 1 86.75 125 ALA B N 1
ATOM 4217 C CA . ALA B 1 125 ? 12.195 3.584 17.484 1 86.75 125 ALA B CA 1
ATOM 4218 C C . ALA B 1 125 ? 12.336 2.133 17.938 1 86.75 125 ALA B C 1
ATOM 4220 O O . ALA B 1 125 ? 12.961 1.853 18.953 1 86.75 125 ALA B O 1
ATOM 4221 N N . ALA B 1 126 ? 11.672 1.252 17.219 1 80.12 126 ALA B N 1
ATOM 4222 C CA . ALA B 1 126 ? 11.695 -0.16 17.578 1 80.12 126 ALA B CA 1
ATOM 4223 C C . ALA B 1 126 ? 12.055 -1.036 16.391 1 80.12 126 ALA B C 1
ATOM 4225 O O . ALA B 1 126 ? 11.352 -1.028 15.367 1 80.12 126 ALA B O 1
ATOM 4226 N N . GLU B 1 127 ? 13.352 -1.478 16.375 1 80.69 127 GLU B N 1
ATOM 4227 C CA . GLU B 1 127 ? 13.68 -2.475 15.367 1 80.69 127 GLU B CA 1
ATOM 4228 C C . GLU B 1 127 ? 13.297 -3.879 15.828 1 80.69 127 GLU B C 1
ATOM 4230 O O . GLU B 1 127 ? 13.703 -4.312 16.906 1 80.69 127 GLU B O 1
ATOM 4235 N N . THR B 1 128 ? 12.336 -4.441 15.102 1 82.31 128 THR B N 1
ATOM 4236 C CA . THR B 1 128 ? 11.922 -5.805 15.414 1 82.31 128 THR B CA 1
ATOM 4237 C C . THR B 1 128 ? 12.633 -6.805 14.508 1 82.31 128 THR B C 1
ATOM 4239 O O . THR B 1 128 ? 12.797 -6.555 13.312 1 82.31 128 THR B O 1
ATOM 4242 N N . GLU B 1 129 ? 13.266 -7.789 15.094 1 89.75 129 GLU B N 1
ATOM 4243 C CA . GLU B 1 129 ? 13.852 -8.922 14.383 1 89.75 129 GLU B CA 1
ATOM 4244 C C . GLU B 1 129 ? 13.188 -10.234 14.789 1 89.75 129 GLU B C 1
ATOM 4246 O O . GLU B 1 129 ? 13 -10.5 15.977 1 89.75 129 GLU B O 1
ATOM 4251 N N . GLU B 1 130 ? 12.734 -10.906 13.859 1 92.88 130 GLU B N 1
ATOM 4252 C CA . GLU B 1 130 ? 12.172 -12.234 14.078 1 92.88 130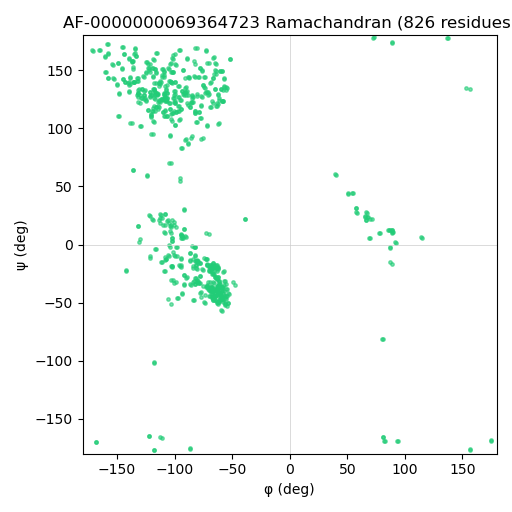 GLU B CA 1
ATOM 4253 C C . GLU B 1 130 ? 13.094 -13.32 13.547 1 92.88 130 GLU B C 1
ATOM 4255 O O . GLU B 1 130 ? 13.555 -13.25 12.406 1 92.88 130 GLU B O 1
ATOM 4260 N N . ARG B 1 131 ? 13.445 -14.195 14.406 1 94.38 131 ARG B N 1
ATOM 4261 C CA . ARG B 1 131 ? 14.297 -15.336 14.078 1 94.38 131 ARG B CA 1
ATOM 4262 C C . ARG B 1 131 ? 13.516 -16.641 14.109 1 94.38 131 ARG B C 1
ATOM 4264 O O . ARG B 1 131 ? 12.859 -16.953 15.102 1 94.38 131 ARG B O 1
ATOM 4271 N N . PHE B 1 132 ? 13.562 -17.422 12.984 1 93.88 132 PHE B N 1
ATOM 4272 C CA . PHE B 1 132 ? 12.82 -18.672 12.953 1 93.88 132 PHE B CA 1
ATOM 4273 C C . PHE B 1 132 ? 13.523 -19.703 12.07 1 93.88 132 PHE B C 1
ATOM 4275 O O . PHE B 1 132 ? 14.32 -19.328 11.203 1 93.88 132 PHE B O 1
ATOM 4282 N N . ILE B 1 133 ? 13.273 -20.922 12.32 1 94.06 133 ILE B N 1
ATOM 4283 C CA . ILE B 1 133 ? 13.82 -22.016 11.516 1 94.06 133 ILE B CA 1
ATOM 4284 C C . ILE B 1 133 ? 13.008 -22.156 10.227 1 94.06 133 ILE B C 1
ATOM 4286 O O . ILE B 1 133 ? 11.82 -22.484 10.273 1 94.06 133 ILE B O 1
ATOM 4290 N N . ALA B 1 134 ? 13.633 -21.891 9.109 1 96.62 134 ALA B N 1
ATOM 4291 C CA . ALA B 1 134 ? 12.961 -21.984 7.812 1 96.62 134 ALA B CA 1
ATOM 4292 C C . ALA B 1 134 ? 12.938 -23.422 7.309 1 96.62 134 ALA B C 1
ATOM 4294 O O . ALA B 1 134 ? 12.008 -23.828 6.605 1 96.62 134 ALA B O 1
ATOM 4295 N N . MET B 1 135 ? 13.992 -24.141 7.629 1 95.38 135 MET B N 1
ATOM 4296 C CA . MET B 1 135 ? 14.109 -25.516 7.152 1 95.38 135 MET B CA 1
ATOM 4297 C C . MET B 1 135 ? 15.062 -26.312 8.031 1 95.38 135 MET B C 1
ATOM 4299 O O . MET B 1 135 ? 16.062 -25.781 8.508 1 95.38 135 MET B O 1
ATOM 4303 N N . GLU B 1 136 ? 14.727 -27.562 8.219 1 92.62 136 GLU B N 1
ATOM 4304 C CA . GLU B 1 136 ? 15.578 -28.5 8.93 1 92.62 136 GLU B CA 1
ATOM 4305 C C . GLU B 1 136 ? 15.953 -29.688 8.039 1 92.62 136 GLU B C 1
ATOM 4307 O O . GLU B 1 136 ? 15.094 -30.25 7.348 1 92.62 136 GLU B O 1
ATOM 4312 N N . GLU B 1 137 ? 17.203 -29.969 7.969 1 93.88 137 GLU B N 1
ATOM 4313 C CA . GLU B 1 137 ? 17.703 -31.141 7.254 1 93.88 137 GLU B CA 1
ATOM 4314 C C . GLU B 1 137 ? 18.281 -32.188 8.219 1 93.88 137 GLU B C 1
ATOM 4316 O O . GLU B 1 137 ? 19.188 -31.875 8.992 1 93.88 137 GLU B O 1
ATOM 4321 N N . THR B 1 138 ? 17.734 -33.406 8.102 1 91.19 138 THR B N 1
ATOM 4322 C CA . THR B 1 138 ? 18.234 -34.469 8.938 1 91.19 138 THR B CA 1
ATOM 4323 C C . THR B 1 138 ? 19.5 -35.094 8.328 1 91.19 138 THR B C 1
ATOM 4325 O O . THR B 1 138 ? 19.719 -35 7.117 1 91.19 138 THR B O 1
ATOM 4328 N N . PRO B 1 139 ? 20.266 -35.719 9.211 1 92.12 139 PRO B N 1
ATOM 4329 C CA . PRO B 1 139 ? 21.453 -36.375 8.664 1 92.12 139 PRO B CA 1
ATOM 4330 C C . PRO B 1 139 ? 21.109 -37.406 7.59 1 92.12 139 PRO B C 1
ATOM 4332 O O . PRO B 1 139 ? 20.156 -38.188 7.754 1 92.12 139 PRO B O 1
ATOM 4335 N N . GLY B 1 140 ? 21.812 -37.375 6.477 1 92.12 140 GLY B N 1
ATOM 4336 C CA . GLY B 1 140 ? 21.625 -38.312 5.398 1 92.12 140 GLY B CA 1
ATOM 4337 C C . GLY B 1 140 ? 20.547 -37.875 4.406 1 92.12 140 GLY B C 1
ATOM 4338 O O . GLY B 1 140 ? 20.359 -38.531 3.377 1 92.12 140 GLY B O 1
ATOM 4339 N N . SER B 1 141 ? 19.922 -36.781 4.672 1 90.5 141 SER B N 1
ATOM 4340 C CA . SER B 1 141 ? 18.812 -36.344 3.822 1 90.5 141 SER B CA 1
ATOM 4341 C C . SER B 1 141 ? 19.312 -35.656 2.566 1 90.5 141 SER B C 1
ATOM 4343 O O . SER B 1 141 ? 18.594 -35.562 1.567 1 90.5 141 SER B O 1
ATOM 4345 N N . VAL B 1 142 ? 20.547 -35.188 2.682 1 91.81 142 VAL B N 1
ATOM 4346 C CA . VAL B 1 142 ? 21.062 -34.406 1.558 1 91.81 142 VAL B CA 1
ATOM 4347 C C . VAL B 1 142 ? 22.109 -35.219 0.813 1 91.81 142 VAL B C 1
ATOM 4349 O O . VAL B 1 142 ? 23.047 -35.75 1.425 1 91.81 142 VAL B O 1
ATOM 4352 N N . ASN B 1 143 ? 21.844 -35.344 -0.465 1 89.56 143 ASN B N 1
ATOM 4353 C CA . ASN B 1 143 ? 22.797 -35.906 -1.405 1 89.56 143 ASN B CA 1
ATOM 4354 C C . ASN B 1 143 ? 23.219 -34.906 -2.469 1 89.56 143 ASN B C 1
ATOM 4356 O O . ASN B 1 143 ? 22.406 -34.531 -3.326 1 89.56 143 ASN B O 1
ATOM 4360 N N . VAL B 1 144 ? 24.453 -34.5 -2.527 1 89.69 144 VAL B N 1
ATOM 4361 C CA . VAL B 1 144 ? 24.938 -33.406 -3.348 1 89.69 144 VAL B CA 1
ATOM 4362 C C . VAL B 1 144 ? 24.875 -33.781 -4.824 1 89.69 144 VAL B C 1
ATOM 4364 O O . VAL B 1 144 ? 24.891 -32.906 -5.703 1 89.69 144 VAL B O 1
ATOM 4367 N N . THR B 1 145 ? 24.797 -35.031 -5.141 1 89.38 145 THR B N 1
ATOM 4368 C CA . THR B 1 145 ? 24.75 -35.469 -6.535 1 89.38 145 THR B CA 1
ATOM 4369 C C . THR B 1 145 ? 23.438 -35.031 -7.188 1 89.38 145 THR B C 1
ATOM 4371 O O . THR B 1 145 ? 23.344 -34.969 -8.414 1 89.38 145 THR B O 1
ATOM 4374 N N . MET B 1 146 ? 22.484 -34.75 -6.395 1 87.69 146 MET B N 1
ATOM 4375 C CA . MET B 1 146 ? 21.172 -34.375 -6.906 1 87.69 146 MET B CA 1
ATOM 4376 C C . MET B 1 146 ? 21.234 -33.094 -7.711 1 87.69 146 MET B C 1
ATOM 4378 O O . MET B 1 146 ? 20.391 -32.844 -8.57 1 87.69 146 MET B O 1
ATOM 4382 N N . PHE B 1 147 ? 22.297 -32.281 -7.441 1 90.31 147 PHE B N 1
ATOM 4383 C CA . PHE B 1 147 ? 22.406 -31 -8.094 1 90.31 147 PHE B CA 1
ATOM 4384 C C . PHE B 1 147 ? 22.953 -31.141 -9.508 1 90.31 147 PHE B C 1
ATOM 4386 O O . PHE B 1 147 ? 22.844 -30.219 -10.32 1 90.31 147 PHE B O 1
ATOM 4393 N N . SER B 1 148 ? 23.5 -32.344 -9.773 1 89.38 148 SER B N 1
ATOM 4394 C CA . SER B 1 148 ? 24.109 -32.531 -11.078 1 89.38 148 SER B CA 1
ATOM 4395 C C . SER B 1 148 ? 23.469 -33.688 -11.836 1 89.38 148 SER B C 1
ATOM 4397 O O . SER B 1 148 ? 23.703 -33.875 -13.031 1 89.38 148 SER B O 1
ATOM 4399 N N . THR B 1 149 ? 22.656 -34.438 -11.203 1 91.94 149 THR B N 1
ATOM 4400 C CA . THR B 1 149 ? 21.984 -35.562 -11.844 1 91.94 149 THR B CA 1
ATOM 4401 C C . THR B 1 149 ? 20.875 -35.094 -12.766 1 91.94 149 THR B C 1
ATOM 4403 O O . THR B 1 149 ? 20.203 -34.125 -12.477 1 91.94 149 THR B O 1
ATOM 4406 N N . PRO B 1 150 ? 20.766 -35.875 -13.891 1 93.31 150 PRO B N 1
ATOM 4407 C CA . PRO B 1 150 ? 19.625 -35.531 -14.742 1 93.31 150 PRO B CA 1
ATOM 4408 C C . PRO B 1 150 ? 18.281 -35.594 -14.008 1 93.31 150 PRO B C 1
ATOM 4410 O O . PRO B 1 150 ? 18.094 -36.5 -13.172 1 93.31 150 PRO B O 1
ATOM 4413 N N . PRO B 1 151 ? 17.422 -34.75 -14.305 1 95.5 151 PRO B N 1
ATOM 4414 C CA . PRO B 1 151 ? 16.156 -34.688 -13.57 1 95.5 151 PRO B CA 1
ATOM 4415 C C . PRO B 1 151 ? 15.234 -35.875 -13.891 1 95.5 151 PRO B C 1
ATOM 4417 O O . PRO B 1 151 ? 15.352 -36.469 -14.961 1 95.5 151 PRO B O 1
ATOM 4420 N N . LYS B 1 152 ? 14.43 -36.062 -12.961 1 95.94 152 LYS B N 1
ATOM 4421 C CA . LYS B 1 152 ? 13.461 -37.156 -13.07 1 95.94 152 LYS B CA 1
ATOM 4422 C C . LYS B 1 152 ? 12.469 -36.875 -14.203 1 95.94 152 LYS B C 1
ATOM 4424 O O . LYS B 1 152 ? 12.102 -37.812 -14.938 1 95.94 152 LYS B O 1
ATOM 4429 N N . TYR B 1 153 ? 12.062 -35.656 -14.375 1 97.88 153 TYR B N 1
ATOM 4430 C CA . TYR B 1 153 ? 11.031 -35.281 -15.344 1 97.88 153 TYR B CA 1
ATOM 4431 C C . TYR B 1 153 ? 11.602 -34.438 -16.453 1 97.88 153 TYR B C 1
ATOM 4433 O O . TYR B 1 153 ? 12.391 -33.531 -16.203 1 97.88 153 TYR B O 1
ATOM 4441 N N . ASP B 1 154 ? 11.156 -34.75 -17.656 1 97.19 154 ASP B N 1
ATOM 4442 C CA . ASP B 1 154 ? 11.492 -33.875 -18.766 1 97.19 154 ASP B CA 1
ATOM 4443 C C . ASP B 1 154 ? 10.641 -32.625 -18.75 1 97.19 154 ASP B C 1
ATOM 4445 O O . ASP B 1 154 ? 11.133 -31.516 -19 1 97.19 154 ASP B O 1
ATOM 4449 N N . CYS B 1 155 ? 9.383 -32.875 -18.438 1 97.75 155 CYS B N 1
ATOM 4450 C CA . CYS B 1 155 ? 8.422 -31.766 -18.359 1 97.75 155 CYS B CA 1
ATOM 4451 C C . CYS B 1 155 ? 7.613 -31.844 -17.078 1 97.75 155 CYS B C 1
ATOM 4453 O O . CYS B 1 155 ? 7.145 -32.906 -16.688 1 97.75 155 CYS B O 1
ATOM 4455 N N . LEU B 1 156 ? 7.562 -30.75 -16.391 1 98.75 156 LEU B N 1
ATOM 4456 C CA . LEU B 1 156 ? 6.711 -30.641 -15.219 1 98.75 156 LEU B CA 1
ATOM 4457 C C . LEU B 1 156 ? 5.789 -29.422 -15.32 1 98.75 156 LEU B C 1
ATOM 4459 O O . LEU B 1 156 ? 6.219 -28.344 -15.734 1 98.75 156 LEU B O 1
ATOM 4463 N N . TYR B 1 157 ? 4.52 -29.625 -15.055 1 98.69 157 TYR B N 1
ATOM 4464 C CA . TYR B 1 157 ? 3.533 -28.547 -15.031 1 98.69 157 TYR B CA 1
ATOM 4465 C C . TYR B 1 157 ? 3.332 -28.016 -13.617 1 98.69 157 TYR B C 1
ATOM 4467 O O . TYR B 1 157 ? 3.088 -28.797 -12.688 1 98.69 157 TYR B O 1
ATOM 4475 N N . CYS B 1 158 ? 3.508 -26.75 -13.461 1 97.94 158 CYS B N 1
ATOM 4476 C CA . CYS B 1 158 ? 3.125 -26.047 -12.234 1 97.94 158 CYS B CA 1
ATOM 4477 C C . CYS B 1 158 ? 1.903 -25.172 -12.461 1 97.94 158 CYS B C 1
ATOM 4479 O O . CYS B 1 158 ? 2.002 -24.125 -13.094 1 97.94 158 CYS B O 1
ATOM 4481 N N . GLY B 1 159 ? 0.872 -25.578 -11.891 1 95.19 159 GLY B N 1
ATOM 4482 C CA . GLY B 1 159 ? -0.375 -24.875 -12.117 1 95.19 159 GLY B CA 1
ATOM 4483 C C . GLY B 1 159 ? -0.646 -23.797 -11.086 1 95.19 159 GLY B C 1
ATOM 4484 O O . GLY B 1 159 ? -0.254 -23.922 -9.922 1 95.19 159 GLY B O 1
ATOM 4485 N N . SER B 1 160 ? -1.341 -22.812 -11.562 1 96.25 160 SER B N 1
ATOM 4486 C CA . SER B 1 160 ? -1.871 -21.812 -10.641 1 96.25 160 SER B CA 1
ATOM 4487 C C . SER B 1 160 ? -2.926 -22.422 -9.719 1 96.25 160 SER B C 1
ATOM 4489 O O . SER B 1 160 ? -3.471 -23.484 -10.008 1 96.25 160 SER B O 1
ATOM 4491 N N . PRO B 1 161 ? -3.174 -21.719 -8.594 1 97.56 161 PRO B N 1
ATOM 4492 C CA . PRO B 1 161 ? -4.211 -22.234 -7.699 1 97.56 161 PRO B CA 1
ATOM 4493 C C . PRO B 1 161 ? -5.578 -22.328 -8.375 1 97.56 161 PRO B C 1
ATOM 4495 O O . PRO B 1 161 ? -5.992 -21.406 -9.07 1 97.56 161 PRO B O 1
ATOM 4498 N N . LEU B 1 162 ? -6.191 -23.469 -8.148 1 97.88 162 LEU B N 1
ATOM 4499 C CA . LEU B 1 162 ? -7.527 -23.703 -8.688 1 97.88 162 LEU B CA 1
ATOM 4500 C C . LEU B 1 162 ? -8.594 -23.328 -7.668 1 97.88 162 LEU B C 1
ATOM 4502 O O . LEU B 1 162 ? -8.516 -23.734 -6.504 1 97.88 162 LEU B O 1
ATOM 4506 N N . TYR B 1 163 ? -9.57 -22.594 -8.109 1 96.81 163 TYR B N 1
ATOM 4507 C CA . TYR B 1 163 ? -10.648 -22.125 -7.25 1 96.81 163 TYR B CA 1
ATOM 4508 C C . TYR B 1 163 ? -11.969 -22.062 -8.008 1 96.81 163 TYR B C 1
ATOM 4510 O O . TYR B 1 163 ? -12 -22.25 -9.227 1 96.81 163 TYR B O 1
ATOM 4518 N N . GLY B 1 164 ? -13.039 -21.844 -7.297 1 94.88 164 GLY B N 1
ATOM 4519 C CA . GLY B 1 164 ? -14.359 -21.781 -7.906 1 94.88 164 GLY B CA 1
ATOM 4520 C C . GLY B 1 164 ? -14.984 -23.156 -8.117 1 94.88 164 GLY B C 1
ATOM 4521 O O . GLY B 1 164 ? -14.492 -24.156 -7.578 1 94.88 164 GLY B O 1
ATOM 4522 N N . ASP B 1 165 ? -16.078 -23.188 -8.875 1 96.25 165 ASP B N 1
ATOM 4523 C CA . ASP B 1 165 ? -16.781 -24.422 -9.195 1 96.25 165 ASP B CA 1
ATOM 4524 C C . ASP B 1 165 ? -16.312 -25 -10.531 1 96.25 165 ASP B C 1
ATOM 4526 O O . ASP B 1 165 ? -16.984 -24.859 -11.547 1 96.25 165 ASP B O 1
ATOM 4530 N N . LEU B 1 166 ? -15.219 -25.703 -10.445 1 97.44 166 LEU B N 1
ATOM 4531 C CA . LEU B 1 166 ? -14.539 -26.172 -11.648 1 97.44 166 LEU B CA 1
ATOM 4532 C C . LEU B 1 166 ? -15.391 -27.203 -12.383 1 97.44 166 LEU B C 1
ATOM 4534 O O . LEU B 1 166 ? -16.047 -28.031 -11.75 1 97.44 166 LEU B O 1
ATOM 4538 N N . SER B 1 167 ? -15.359 -27.172 -13.656 1 96.62 167 SER B N 1
ATOM 4539 C CA . SER B 1 167 ? -15.992 -28.188 -14.5 1 96.62 167 SER B CA 1
ATOM 4540 C C . SER B 1 167 ? -15.156 -29.469 -14.539 1 96.62 167 SER B C 1
ATOM 4542 O O . SER B 1 167 ? -14.031 -29.453 -15.039 1 96.62 167 SER B O 1
ATOM 4544 N N . PRO B 1 168 ? -15.719 -30.578 -14.109 1 96.81 168 PRO B N 1
ATOM 4545 C CA . PRO B 1 168 ? -14.961 -31.828 -14.172 1 96.81 168 PRO B CA 1
ATOM 4546 C C . PRO B 1 168 ? -14.578 -32.219 -15.602 1 96.81 168 PRO B C 1
ATOM 4548 O O . PRO B 1 168 ? -13.469 -32.719 -15.836 1 96.81 168 PRO B O 1
ATOM 4551 N N . GLN B 1 169 ? -15.422 -31.906 -16.484 1 95.81 169 GLN B N 1
ATOM 4552 C CA . GLN B 1 169 ? -15.156 -32.25 -17.875 1 95.81 169 GLN B CA 1
ATOM 4553 C C . GLN B 1 169 ? -13.984 -31.453 -18.422 1 95.81 169 GLN B C 1
ATOM 4555 O O . GLN B 1 169 ? -13.141 -31.984 -19.141 1 95.81 169 GLN B O 1
ATOM 4560 N N . ARG B 1 170 ? -14.008 -30.172 -18.141 1 96.75 170 ARG B N 1
ATOM 4561 C CA . ARG B 1 170 ? -12.914 -29.312 -18.609 1 96.75 170 ARG B CA 1
ATOM 4562 C C . ARG B 1 170 ? -11.578 -29.766 -18.031 1 96.75 170 ARG B C 1
ATOM 4564 O O . ARG B 1 170 ? -10.57 -29.812 -18.734 1 96.75 170 ARG B O 1
ATOM 4571 N N . VAL B 1 171 ? -11.609 -30.109 -16.781 1 98.06 171 VAL B N 1
ATOM 4572 C CA . VAL B 1 171 ? -10.398 -30.594 -16.125 1 98.06 171 VAL B CA 1
ATOM 4573 C C . VAL B 1 171 ? -9.961 -31.906 -16.75 1 98.06 171 VAL B C 1
ATOM 4575 O O . VAL B 1 171 ? -8.773 -32.094 -17.031 1 98.06 171 VAL B O 1
ATOM 4578 N N . ARG B 1 172 ? -10.875 -32.781 -17.031 1 97.88 172 ARG B N 1
ATOM 4579 C CA . ARG B 1 172 ? -10.594 -34.062 -17.641 1 97.88 172 ARG B CA 1
ATOM 4580 C C . ARG B 1 172 ? -9.898 -33.906 -18.984 1 97.88 172 ARG B C 1
ATOM 4582 O O . ARG B 1 172 ? -8.828 -34.469 -19.219 1 97.88 172 ARG B O 1
ATOM 4589 N N . GLU B 1 173 ? -10.547 -33.188 -19.875 1 97.5 173 GLU B N 1
ATOM 4590 C CA . GLU B 1 173 ? -9.969 -33.031 -21.203 1 97.5 173 GLU B CA 1
ATOM 4591 C C . GLU B 1 173 ? -8.578 -32.406 -21.156 1 97.5 173 GLU B C 1
ATOM 4593 O O . GLU B 1 173 ? -7.703 -32.781 -21.938 1 97.5 173 GLU B O 1
ATOM 4598 N N . TRP B 1 174 ? -8.414 -31.453 -20.203 1 98.44 174 TRP B N 1
ATOM 4599 C CA . TRP B 1 174 ? -7.125 -30.781 -20.094 1 98.44 174 TRP B CA 1
ATOM 4600 C C . TRP B 1 174 ? -6.027 -31.75 -19.688 1 98.44 174 TRP B C 1
ATOM 4602 O O . TRP B 1 174 ? -4.953 -31.781 -20.297 1 98.44 174 TRP B O 1
ATOM 4612 N N . ILE B 1 175 ? -6.266 -32.562 -18.656 1 98.19 175 ILE B N 1
ATOM 4613 C CA . ILE B 1 175 ? -5.25 -33.469 -18.141 1 98.19 175 ILE B CA 1
ATOM 4614 C C . ILE B 1 175 ? -4.93 -34.531 -19.188 1 98.19 175 ILE B C 1
ATOM 4616 O O . ILE B 1 175 ? -3.76 -34.812 -19.469 1 98.19 175 ILE B O 1
ATOM 4620 N N . ALA B 1 176 ? -5.945 -35.094 -19.781 1 98.12 176 ALA B N 1
ATOM 4621 C CA . ALA B 1 176 ? -5.73 -36.094 -20.812 1 98.12 176 ALA B CA 1
ATOM 4622 C C . ALA B 1 176 ? -4.914 -35.531 -21.969 1 98.12 176 ALA B C 1
ATOM 4624 O O . ALA B 1 176 ? -3.971 -36.156 -22.438 1 98.12 176 ALA B O 1
ATOM 4625 N N . TYR B 1 177 ? -5.316 -34.375 -22.391 1 98.31 177 TYR B N 1
ATOM 4626 C CA . TYR B 1 177 ? -4.645 -33.688 -23.5 1 98.31 177 TYR B CA 1
ATOM 4627 C C . TYR B 1 177 ? -3.164 -33.5 -23.203 1 98.31 177 TYR B C 1
ATOM 4629 O O . TYR B 1 177 ? -2.307 -33.875 -24 1 98.31 177 TYR B O 1
ATOM 4637 N N . HIS B 1 178 ? -2.844 -32.969 -22.078 1 98.5 178 HIS B N 1
ATOM 4638 C CA . HIS B 1 178 ? -1.465 -32.594 -21.781 1 98.5 178 HIS B CA 1
ATOM 4639 C C . HIS B 1 178 ? -0.65 -33.812 -21.359 1 98.5 178 HIS B C 1
ATOM 4641 O O . HIS B 1 178 ? 0.554 -33.875 -21.625 1 98.5 178 HIS B O 1
ATOM 4647 N N . ALA B 1 179 ? -1.288 -34.781 -20.672 1 97.94 179 ALA B N 1
ATOM 4648 C CA . ALA B 1 179 ? -0.583 -36.031 -20.406 1 97.94 179 ALA B CA 1
ATOM 4649 C C . ALA B 1 179 ? -0.134 -36.688 -21.703 1 97.94 179 ALA B C 1
ATOM 4651 O O . ALA B 1 179 ? 0.974 -37.219 -21.781 1 97.94 179 ALA B O 1
ATOM 4652 N N . ASN B 1 180 ? -0.992 -36.656 -22.641 1 96.81 180 ASN B N 1
ATOM 4653 C CA . ASN B 1 180 ? -0.647 -37.188 -23.953 1 96.81 180 ASN B CA 1
ATOM 4654 C C . ASN B 1 180 ? 0.476 -36.375 -24.609 1 96.81 180 ASN B C 1
ATOM 4656 O O . ASN B 1 180 ? 1.408 -36.969 -25.172 1 96.81 180 ASN B O 1
ATOM 4660 N N . LEU B 1 181 ? 0.385 -35.125 -24.547 1 96.62 181 LEU B N 1
ATOM 4661 C CA . LEU B 1 181 ? 1.343 -34.219 -25.203 1 96.62 181 LEU B CA 1
ATOM 4662 C C . LEU B 1 181 ? 2.717 -34.344 -24.547 1 96.62 181 LEU B C 1
ATOM 4664 O O . LEU B 1 181 ? 3.729 -34.469 -25.25 1 96.62 181 LEU B O 1
ATOM 4668 N N . PHE B 1 182 ? 2.773 -34.344 -23.203 1 96.88 182 PHE B N 1
ATOM 4669 C CA . PHE B 1 182 ? 4.031 -34.281 -22.469 1 96.88 182 PHE B CA 1
ATOM 4670 C C . PHE B 1 182 ? 4.652 -35.688 -22.344 1 96.88 182 PHE B C 1
ATOM 4672 O O . PHE B 1 182 ? 5.879 -35.812 -22.266 1 96.88 182 PHE B O 1
ATOM 4679 N N . GLY B 1 183 ? 3.838 -36.656 -22.281 1 93.62 183 GLY B N 1
ATOM 4680 C CA . GLY B 1 183 ? 4.355 -38.031 -22.25 1 93.62 183 GLY B CA 1
ATOM 4681 C C . GLY B 1 183 ? 4.535 -38.562 -20.844 1 93.62 183 GLY B C 1
ATOM 4682 O O . GLY B 1 183 ? 4.203 -37.875 -19.859 1 93.62 183 GLY B O 1
ATOM 4683 N N . LEU B 1 184 ? 5.203 -39.688 -20.75 1 92.12 184 LEU B N 1
ATOM 4684 C CA . LEU B 1 184 ? 5.246 -40.438 -19.5 1 92.12 184 LEU B CA 1
ATOM 4685 C C . LEU B 1 184 ? 6.34 -39.906 -18.578 1 92.12 184 LEU B C 1
ATOM 4687 O O . LEU B 1 184 ? 6.324 -40.156 -17.375 1 92.12 184 LEU B O 1
ATOM 4691 N N . LYS B 1 185 ? 7.242 -39.219 -19.078 1 95.44 185 LYS B N 1
ATOM 4692 C CA . LYS B 1 185 ? 8.289 -38.625 -18.25 1 95.44 185 LYS B CA 1
ATOM 4693 C C . LYS B 1 185 ? 7.914 -37.219 -17.812 1 95.44 185 LYS B C 1
ATOM 4695 O O . LYS B 1 185 ? 8.773 -36.344 -17.734 1 95.44 185 LYS B O 1
ATOM 4700 N N . SER B 1 186 ? 6.688 -37.031 -17.688 1 97.5 186 SER B N 1
ATOM 4701 C CA . SER B 1 186 ? 6.18 -35.75 -17.219 1 97.5 186 SER B CA 1
ATOM 4702 C C . SER B 1 186 ? 5.469 -35.875 -15.883 1 97.5 186 SER B C 1
ATOM 4704 O O . SER B 1 186 ? 5.254 -37 -15.391 1 97.5 186 SER B O 1
ATOM 4706 N N . HIS B 1 187 ? 5.25 -34.781 -15.234 1 98.44 187 HIS B N 1
ATOM 4707 C CA . HIS B 1 187 ? 4.516 -34.75 -13.977 1 98.44 187 HIS B CA 1
ATOM 4708 C C . HIS B 1 187 ? 3.682 -33.469 -13.867 1 98.44 187 HIS B C 1
ATOM 4710 O O . HIS B 1 187 ? 4.094 -32.406 -14.344 1 98.44 187 HIS B O 1
ATOM 4716 N N . PHE B 1 188 ? 2.51 -33.625 -13.305 1 98.69 188 PHE B N 1
ATOM 4717 C CA . PHE B 1 188 ? 1.598 -32.5 -13.148 1 98.69 188 PHE B CA 1
ATOM 4718 C C . PHE B 1 188 ? 1.394 -32.156 -11.68 1 98.69 188 PHE B C 1
ATOM 4720 O O . PHE B 1 188 ? 0.97 -33.031 -10.891 1 98.69 188 PHE B O 1
ATOM 4727 N N . VAL B 1 189 ? 1.761 -30.969 -11.297 1 98.44 189 VAL B N 1
ATOM 4728 C CA . VAL B 1 189 ? 1.495 -30.484 -9.938 1 98.44 189 VAL B CA 1
ATOM 4729 C C . VAL B 1 189 ? 0.306 -29.531 -9.953 1 98.44 189 VAL B C 1
ATOM 4731 O O . VAL B 1 189 ? 0.39 -28.438 -10.508 1 98.44 189 VAL B O 1
ATOM 4734 N N . ILE B 1 190 ? -0.749 -29.922 -9.352 1 98.31 190 ILE B N 1
ATOM 4735 C CA . ILE B 1 190 ? -1.984 -29.156 -9.297 1 98.31 190 ILE B CA 1
ATOM 4736 C C . ILE B 1 190 ? -2.186 -28.609 -7.891 1 98.31 190 ILE B C 1
ATOM 4738 O O . ILE B 1 190 ? -1.938 -29.297 -6.902 1 98.31 190 ILE B O 1
ATOM 4742 N N . HIS B 1 191 ? -2.58 -27.391 -7.809 1 98.06 191 HIS B N 1
ATOM 4743 C CA . HIS B 1 191 ? -2.775 -26.734 -6.523 1 98.06 191 HIS B CA 1
ATOM 4744 C C . HIS B 1 191 ? -4.246 -26.406 -6.289 1 98.06 191 HIS B C 1
ATOM 4746 O O . HIS B 1 191 ? -4.859 -25.672 -7.078 1 98.06 191 HIS B O 1
ATOM 4752 N N . ASP B 1 192 ? -4.773 -26.875 -5.211 1 97.38 192 ASP B N 1
ATOM 4753 C CA . ASP B 1 192 ? -6.176 -26.672 -4.871 1 97.38 192 ASP B CA 1
ATOM 4754 C C . ASP B 1 192 ? -6.34 -25.531 -3.879 1 97.38 192 ASP B C 1
ATOM 4756 O O . ASP B 1 192 ? -5.898 -25.625 -2.73 1 97.38 192 ASP B O 1
ATOM 4760 N N . ALA B 1 193 ? -6.941 -24.531 -4.309 1 96.94 193 ALA B N 1
ATOM 4761 C CA . ALA B 1 193 ? -7.305 -23.422 -3.443 1 96.94 193 ALA B CA 1
ATOM 4762 C C . ALA B 1 193 ? -8.805 -23.375 -3.197 1 96.94 193 ALA B C 1
ATOM 4764 O O . ALA B 1 193 ? -9.391 -22.297 -3.049 1 96.94 193 ALA B O 1
ATOM 4765 N N . GLY B 1 194 ? -9.438 -24.531 -3.307 1 94.88 194 GLY B N 1
ATOM 4766 C CA . GLY B 1 194 ? -10.859 -24.625 -3.01 1 94.88 194 GLY B CA 1
ATOM 4767 C C . GLY B 1 194 ? -11.695 -24.969 -4.227 1 94.88 194 GLY B C 1
ATOM 4768 O O . GLY B 1 194 ? -12.922 -25.031 -4.141 1 94.88 194 GLY B O 1
ATOM 4769 N N . GLY B 1 195 ? -11.062 -25.234 -5.32 1 95.88 195 GLY B N 1
ATOM 4770 C CA . GLY B 1 195 ? -11.797 -25.531 -6.547 1 95.88 195 GLY B CA 1
ATOM 4771 C C . GLY B 1 195 ? -12.008 -27 -6.781 1 95.88 195 GLY B C 1
ATOM 4772 O O . GLY B 1 195 ? -12.867 -27.391 -7.582 1 95.88 195 GLY B O 1
ATOM 4773 N N . VAL B 1 196 ? -11.289 -27.844 -6.152 1 95.94 196 VAL B N 1
ATOM 4774 C CA . VAL B 1 196 ? -11.328 -29.281 -6.387 1 95.94 196 VAL B CA 1
ATOM 4775 C C . VAL B 1 196 ? -12.398 -29.922 -5.496 1 95.94 196 VAL B C 1
ATOM 4777 O O . VAL B 1 196 ? -12.086 -30.406 -4.402 1 95.94 196 VAL B O 1
ATOM 4780 N N . HIS B 1 197 ? -13.625 -29.938 -5.988 1 95.5 197 HIS B N 1
ATOM 4781 C CA . HIS B 1 197 ? -14.703 -30.625 -5.281 1 95.5 197 HIS B CA 1
ATOM 4782 C C . HIS B 1 197 ? -14.758 -32.094 -5.66 1 95.5 197 HIS B C 1
ATOM 4784 O O . HIS B 1 197 ? -13.883 -32.594 -6.379 1 95.5 197 HIS B O 1
ATOM 4790 N N . GLY B 1 198 ? -15.703 -32.844 -5.195 1 94.31 198 GLY B N 1
ATOM 4791 C CA . GLY B 1 198 ? -15.766 -34.281 -5.293 1 94.31 198 GLY B CA 1
ATOM 4792 C C . GLY B 1 198 ? -15.656 -34.781 -6.719 1 94.31 198 GLY B C 1
ATOM 4793 O O . GLY B 1 198 ? -14.859 -35.688 -7.008 1 94.31 198 GLY B O 1
ATOM 4794 N N . ASN B 1 199 ? -16.406 -34.188 -7.645 1 95.56 199 ASN B N 1
ATOM 4795 C CA . ASN B 1 199 ? -16.406 -34.625 -9.039 1 95.56 199 ASN B CA 1
ATOM 4796 C C . ASN B 1 199 ? -15.047 -34.375 -9.703 1 95.56 199 ASN B C 1
ATOM 4798 O O . ASN B 1 199 ? -14.602 -35.188 -10.523 1 95.56 199 ASN B O 1
ATOM 4802 N N . VAL B 1 200 ? -14.469 -33.312 -9.352 1 97.25 200 VAL B N 1
ATOM 4803 C CA . VAL B 1 200 ? -13.156 -33 -9.914 1 97.25 200 VAL B CA 1
ATOM 4804 C C . VAL B 1 200 ? -12.109 -33.969 -9.344 1 97.25 200 VAL B C 1
ATOM 4806 O O . VAL B 1 200 ? -11.219 -34.406 -10.062 1 97.25 200 VAL B O 1
ATOM 4809 N N . MET B 1 201 ? -12.266 -34.25 -8.07 1 96.25 201 MET B N 1
ATOM 4810 C CA . MET B 1 201 ? -11.367 -35.219 -7.453 1 96.25 201 MET B CA 1
ATOM 4811 C C . MET B 1 201 ? -11.445 -36.562 -8.156 1 96.25 201 MET B C 1
ATOM 4813 O O . MET B 1 201 ? -10.43 -37.25 -8.336 1 96.25 201 MET B O 1
ATOM 4817 N N . GLU B 1 202 ? -12.609 -36.906 -8.555 1 96.44 202 GLU B N 1
ATOM 4818 C CA . GLU B 1 202 ? -12.789 -38.156 -9.289 1 96.44 202 GLU B CA 1
ATOM 4819 C C . GLU B 1 202 ? -11.992 -38.156 -10.594 1 96.44 202 GLU B C 1
ATOM 4821 O O . GLU B 1 202 ? -11.492 -39.219 -11.023 1 96.44 202 GLU B O 1
ATOM 4826 N N . VAL B 1 203 ? -11.883 -37 -11.148 1 97.5 203 VAL B N 1
ATOM 4827 C CA . VAL B 1 203 ? -11.156 -36.875 -12.398 1 97.5 203 VAL B CA 1
ATOM 4828 C C . VAL B 1 203 ? -9.648 -36.969 -12.141 1 97.5 203 VAL B C 1
ATOM 4830 O O . VAL B 1 203 ? -8.914 -37.562 -12.93 1 97.5 203 VAL B O 1
ATOM 4833 N N . LEU B 1 204 ? -9.195 -36.438 -11.039 1 97.5 204 LEU B N 1
ATOM 4834 C CA . LEU B 1 204 ? -7.77 -36.344 -10.75 1 97.5 204 LEU B CA 1
ATOM 4835 C C . LEU B 1 204 ? -7.234 -37.656 -10.203 1 97.5 204 LEU B C 1
ATOM 4837 O O . LEU B 1 204 ? -6.09 -38.031 -10.477 1 97.5 204 LEU B O 1
ATOM 4841 N N . ARG B 1 205 ? -8.023 -38.406 -9.555 1 96.38 205 ARG B N 1
ATOM 4842 C CA . ARG B 1 205 ? -7.617 -39.562 -8.75 1 96.38 205 ARG B CA 1
ATOM 4843 C C . ARG B 1 205 ? -6.898 -40.625 -9.609 1 96.38 205 ARG B C 1
ATOM 4845 O O . ARG B 1 205 ? -5.832 -41.094 -9.234 1 96.38 205 ARG B O 1
ATOM 4852 N N . PRO B 1 206 ? -7.434 -40.969 -10.734 1 96.88 206 PRO B N 1
ATOM 4853 C CA . PRO B 1 206 ? -6.742 -42 -11.516 1 96.88 206 PRO B CA 1
ATOM 4854 C C . PRO B 1 206 ? -5.332 -41.594 -11.922 1 96.88 206 PRO B C 1
ATOM 4856 O O . PRO B 1 206 ? -4.43 -42.438 -11.992 1 96.88 206 PRO B O 1
ATOM 4859 N N . TRP B 1 207 ? -5.121 -40.375 -12.234 1 97.12 207 TRP B N 1
ATOM 4860 C CA . TRP B 1 207 ? -3.809 -39.875 -12.633 1 97.12 207 TRP B CA 1
ATOM 4861 C C . TRP B 1 207 ? -2.865 -39.812 -11.438 1 97.12 207 TRP B C 1
ATOM 4863 O O . TRP B 1 207 ? -1.66 -40.031 -11.578 1 97.12 207 TRP B O 1
ATOM 4873 N N . MET B 1 208 ? -3.434 -39.469 -10.273 1 95.81 208 MET B N 1
ATOM 4874 C CA . MET B 1 208 ? -2.664 -39.531 -9.039 1 95.81 208 MET B CA 1
ATOM 4875 C C . MET B 1 208 ? -2.201 -40.938 -8.734 1 95.81 208 MET B C 1
ATOM 4877 O O . MET B 1 208 ? -1.04 -41.188 -8.391 1 95.81 208 MET B O 1
ATOM 4881 N N . GLU B 1 209 ? -3.076 -41.875 -8.93 1 95.38 209 GLU B N 1
ATO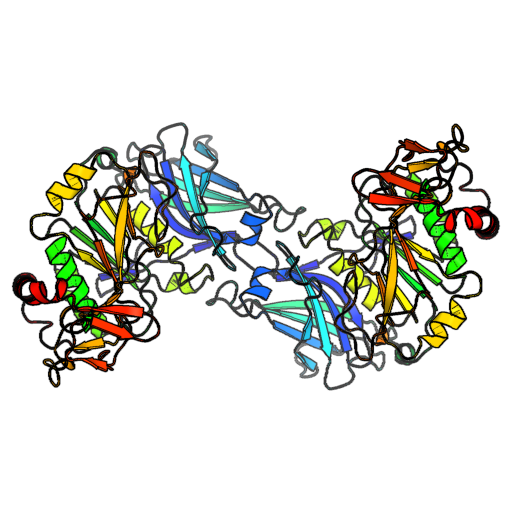M 4882 C CA . GLU B 1 209 ? -2.781 -43.281 -8.672 1 95.38 209 GLU B CA 1
ATOM 4883 C C . GLU B 1 209 ? -1.695 -43.812 -9.609 1 95.38 209 GLU B C 1
ATOM 4885 O O . GLU B 1 209 ? -0.896 -44.656 -9.234 1 95.38 209 GLU B O 1
ATOM 4890 N N . LYS B 1 210 ? -1.608 -43.219 -10.781 1 95 210 LYS B N 1
ATOM 4891 C CA . LYS B 1 210 ? -0.606 -43.625 -11.766 1 95 210 LYS B CA 1
ATOM 4892 C C . LYS B 1 210 ? 0.731 -42.938 -11.492 1 95 210 LYS B C 1
ATOM 4894 O O . LYS B 1 210 ? 1.743 -43.281 -12.109 1 95 210 LYS B O 1
ATOM 4899 N N . GLY B 1 211 ? 0.675 -41.938 -10.617 1 94.25 211 GLY B N 1
ATOM 4900 C CA . GLY B 1 211 ? 1.9 -41.219 -10.258 1 94.25 211 GLY B CA 1
ATOM 4901 C C . GLY B 1 211 ? 2.227 -40.062 -11.195 1 94.25 211 GLY B C 1
ATOM 4902 O O . GLY B 1 211 ? 3.326 -39.531 -11.141 1 94.25 211 GLY B O 1
ATOM 4903 N N . LEU B 1 212 ? 1.336 -39.656 -12.023 1 97.12 212 LEU B N 1
ATOM 4904 C CA . LEU B 1 212 ? 1.583 -38.625 -13.008 1 97.12 212 LEU B CA 1
ATOM 4905 C C . LEU B 1 212 ? 1.159 -37.25 -12.469 1 97.12 212 LEU B C 1
ATOM 4907 O O . LEU B 1 212 ? 1.515 -36.219 -13.031 1 97.12 212 LEU B O 1
ATOM 4911 N N . LEU B 1 213 ? 0.439 -37.281 -11.367 1 97.44 213 LEU B N 1
ATOM 4912 C CA . LEU B 1 213 ? -0.15 -36.031 -10.875 1 97.44 213 LEU B CA 1
ATOM 4913 C C . LEU B 1 213 ? -0.046 -35.938 -9.359 1 97.44 213 LEU B C 1
ATOM 4915 O O . LEU B 1 213 ? -0.274 -36.938 -8.656 1 97.44 213 LEU B O 1
ATOM 4919 N N . THR B 1 214 ? 0.404 -34.844 -8.836 1 97.12 214 THR B N 1
ATOM 4920 C CA . THR B 1 214 ? 0.37 -34.531 -7.418 1 97.12 214 THR B CA 1
ATOM 4921 C C . THR B 1 214 ? -0.612 -33.375 -7.145 1 97.12 214 THR B C 1
ATOM 4923 O O . THR B 1 214 ? -0.58 -32.344 -7.824 1 97.12 214 THR B O 1
ATOM 4926 N N . LEU B 1 215 ? -1.507 -33.625 -6.277 1 97.06 215 LEU B N 1
ATOM 4927 C CA . LEU B 1 215 ? -2.436 -32.594 -5.848 1 97.06 215 LEU B CA 1
ATOM 4928 C C . LEU B 1 215 ? -2 -31.984 -4.516 1 97.06 215 LEU B C 1
ATOM 4930 O O . LEU B 1 215 ? -1.781 -32.719 -3.543 1 97.06 215 LEU B O 1
ATOM 4934 N N . GLN B 1 216 ? -1.799 -30.719 -4.5 1 96.5 216 GLN B N 1
ATOM 4935 C CA . GLN B 1 216 ? -1.459 -30 -3.275 1 96.5 216 GLN B CA 1
ATOM 4936 C C . GLN B 1 216 ? -2.637 -29.172 -2.783 1 96.5 216 GLN B C 1
ATOM 4938 O O . GLN B 1 216 ? -3.238 -28.422 -3.557 1 96.5 216 GLN B O 1
ATOM 4943 N N . ASP B 1 217 ? -3.004 -29.359 -1.562 1 95.56 217 ASP B N 1
ATOM 4944 C CA . ASP B 1 217 ? -3.973 -28.484 -0.901 1 95.56 217 ASP B CA 1
ATOM 4945 C C . ASP B 1 217 ? -3.309 -27.203 -0.39 1 95.56 217 ASP B C 1
ATOM 4947 O O . ASP B 1 217 ? -2.59 -27.234 0.611 1 95.56 217 ASP B O 1
ATOM 4951 N N . VAL B 1 218 ? -3.559 -26.109 -1.091 1 96.38 218 VAL B N 1
ATOM 4952 C CA . VAL B 1 218 ? -2.918 -24.859 -0.718 1 96.38 218 VAL B CA 1
ATOM 4953 C C . VAL B 1 218 ? -3.967 -23.875 -0.189 1 96.38 218 VAL B C 1
ATOM 4955 O O . VAL B 1 218 ? -3.775 -22.672 -0.25 1 96.38 218 VAL B O 1
ATOM 4958 N N . ARG B 1 219 ? -5.105 -24.312 0.369 1 94.56 219 ARG B N 1
ATOM 4959 C CA . ARG B 1 219 ? -6.207 -23.484 0.832 1 94.56 219 ARG B CA 1
ATOM 4960 C C . ARG B 1 219 ? -5.758 -22.562 1.967 1 94.56 219 ARG B C 1
ATOM 4962 O O . ARG B 1 219 ? -6.309 -21.484 2.15 1 94.56 219 ARG B O 1
ATOM 4969 N N . GLU B 1 220 ? -4.684 -22.891 2.631 1 92.94 220 GLU B N 1
ATOM 4970 C CA . GLU B 1 220 ? -4.223 -22.109 3.775 1 92.94 220 GLU B CA 1
ATOM 4971 C C . GLU B 1 220 ? -3.697 -20.75 3.336 1 92.94 220 GLU B C 1
ATOM 4973 O O . GLU B 1 220 ? -3.801 -19.766 4.078 1 92.94 220 GLU B O 1
ATOM 4978 N N . GLN B 1 221 ? -3.143 -20.734 2.164 1 94.38 221 GLN B N 1
ATOM 4979 C CA . GLN B 1 221 ? -2.594 -19.469 1.712 1 94.38 221 GLN B CA 1
ATOM 4980 C C . GLN B 1 221 ? -3.693 -18.422 1.556 1 94.38 221 GLN B C 1
ATOM 4982 O O . GLN B 1 221 ? -3.418 -17.219 1.557 1 94.38 221 GLN B O 1
ATOM 4987 N N . GLU B 1 222 ? -4.973 -18.812 1.481 1 94.44 222 GLU B N 1
ATOM 4988 C CA . GLU B 1 222 ? -6.102 -17.906 1.326 1 94.44 222 GLU B CA 1
ATOM 4989 C C . GLU B 1 222 ? -6.277 -17.031 2.564 1 94.44 222 GLU B C 1
ATOM 4991 O O . GLU B 1 222 ? -6.984 -16.016 2.521 1 94.44 222 GLU B O 1
ATOM 4996 N N . ARG B 1 223 ? -5.668 -17.406 3.641 1 93.88 223 ARG B N 1
ATOM 4997 C CA . ARG B 1 223 ? -5.715 -16.641 4.875 1 93.88 223 ARG B CA 1
ATOM 4998 C C . ARG B 1 223 ? -5.094 -15.258 4.676 1 93.88 223 ARG B C 1
ATOM 5000 O O . ARG B 1 223 ? -5.449 -14.305 5.371 1 93.88 223 ARG B O 1
ATOM 5007 N N . PHE B 1 224 ? -4.188 -15.195 3.752 1 95.56 224 PHE B N 1
ATOM 5008 C CA . PHE B 1 224 ? -3.371 -13.992 3.605 1 95.56 224 PHE B CA 1
ATOM 5009 C C . PHE B 1 224 ? -3.635 -13.312 2.268 1 95.56 224 PHE B C 1
ATOM 5011 O O . PHE B 1 224 ? -3.576 -13.961 1.218 1 95.56 224 PHE B O 1
ATOM 5018 N N . ASP B 1 225 ? -3.871 -12.047 2.322 1 94.31 225 ASP B N 1
ATOM 5019 C CA . ASP B 1 225 ? -4.273 -11.297 1.137 1 94.31 225 ASP B CA 1
ATOM 5020 C C . ASP B 1 225 ? -3.059 -10.828 0.341 1 94.31 225 ASP B C 1
ATOM 5022 O O . ASP B 1 225 ? -2.527 -9.742 0.586 1 94.31 225 ASP B O 1
ATOM 5026 N N . GLY B 1 226 ? -2.549 -11.57 -0.642 1 93.31 226 GLY B N 1
ATOM 5027 C CA . GLY B 1 226 ? -1.444 -11.211 -1.516 1 93.31 226 GLY B CA 1
ATOM 5028 C C . GLY B 1 226 ? -1.894 -10.781 -2.9 1 93.31 226 GLY B C 1
ATOM 5029 O O . GLY B 1 226 ? -1.421 -9.773 -3.426 1 93.31 226 GLY B O 1
ATOM 5030 N 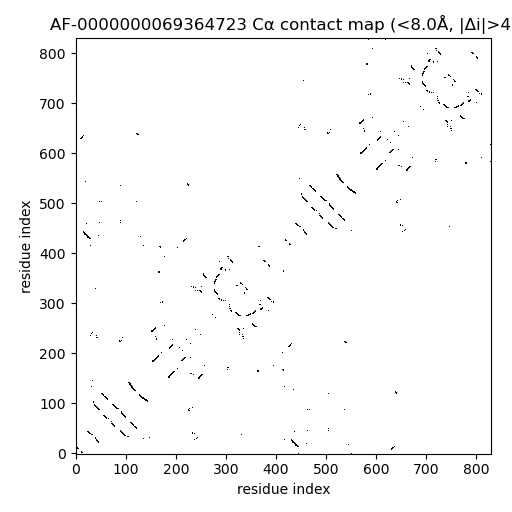N . TYR B 1 227 ? -2.664 -11.492 -3.533 1 93.25 227 TYR B N 1
ATOM 5031 C CA . TYR B 1 227 ? -3.219 -11.188 -4.848 1 93.25 227 TYR B CA 1
ATOM 5032 C C . TYR B 1 227 ? -3.648 -12.461 -5.566 1 93.25 227 TYR B C 1
ATOM 5034 O O . TYR B 1 227 ? -2.883 -13.422 -5.648 1 93.25 227 TYR B O 1
ATOM 5042 N N . TYR B 1 228 ? -4.746 -12.438 -6.105 1 95.19 228 TYR B N 1
ATOM 5043 C CA . TYR B 1 228 ? -5.285 -13.461 -6.992 1 95.19 228 TYR B CA 1
ATOM 5044 C C . TYR B 1 228 ? -4.938 -14.859 -6.488 1 95.19 228 TYR B C 1
ATOM 5046 O O . TYR B 1 228 ? -4.32 -15.648 -7.207 1 95.19 228 TYR B O 1
ATOM 5054 N N . HIS B 1 229 ? -5.379 -15.18 -5.301 1 96.12 229 HIS B N 1
ATOM 5055 C CA . HIS B 1 229 ? -5.18 -16.469 -4.645 1 96.12 229 HIS B CA 1
ATOM 5056 C C . HIS B 1 229 ? -3.693 -16.797 -4.516 1 96.12 229 HIS B C 1
ATOM 5058 O O . HIS B 1 229 ? -3.293 -17.938 -4.688 1 96.12 229 HIS B O 1
ATOM 5064 N N . ASN B 1 230 ? -2.861 -15.727 -4.371 1 97.31 230 ASN B N 1
ATOM 5065 C CA . ASN B 1 230 ? -1.423 -15.852 -4.164 1 97.31 230 ASN B CA 1
ATOM 5066 C C . ASN B 1 230 ? -0.769 -16.703 -5.254 1 97.31 230 ASN B C 1
ATOM 5068 O O . ASN B 1 230 ? 0.062 -17.562 -4.961 1 97.31 230 ASN B O 1
ATOM 5072 N N . GLN B 1 231 ? -1.124 -16.469 -6.441 1 97.69 231 GLN B N 1
ATOM 5073 C CA . GLN B 1 231 ? -0.622 -17.219 -7.586 1 97.69 231 GLN B CA 1
ATOM 5074 C C . GLN B 1 231 ? 0.901 -17.156 -7.66 1 97.69 231 GLN B C 1
ATOM 5076 O O . GLN B 1 231 ? 1.562 -18.172 -7.859 1 97.69 231 GLN B O 1
ATOM 5081 N N . PHE B 1 232 ? 1.495 -15.961 -7.441 1 98.06 232 PHE B N 1
ATOM 5082 C CA . PHE B 1 232 ? 2.943 -15.805 -7.5 1 98.06 232 PHE B CA 1
ATOM 5083 C C . PHE B 1 232 ? 3.621 -16.641 -6.418 1 98.06 232 PHE B C 1
ATOM 5085 O O . PHE B 1 232 ? 4.688 -17.219 -6.648 1 98.06 232 PHE B O 1
ATOM 5092 N N . LEU B 1 233 ? 2.963 -16.656 -5.27 1 98.38 233 LEU B N 1
ATOM 5093 C CA . LEU B 1 233 ? 3.508 -17.422 -4.152 1 98.38 233 LEU B CA 1
ATOM 5094 C C . LEU B 1 233 ? 3.576 -18.906 -4.492 1 98.38 233 LEU B C 1
ATOM 5096 O O . LEU B 1 233 ? 4.629 -19.547 -4.344 1 98.38 233 LEU B O 1
ATOM 5100 N N . VAL B 1 234 ? 2.52 -19.438 -4.98 1 98.19 234 VAL B N 1
ATOM 5101 C CA . VAL B 1 234 ? 2.383 -20.875 -5.25 1 98.19 234 VAL B CA 1
ATOM 5102 C C . VAL B 1 234 ? 3.32 -21.281 -6.387 1 98.19 234 VAL B C 1
ATOM 5104 O O . VAL B 1 234 ? 3.979 -22.312 -6.316 1 98.19 234 VAL B O 1
ATOM 5107 N N . LEU B 1 235 ? 3.436 -20.453 -7.395 1 98.38 235 LEU B N 1
ATOM 5108 C CA . LEU B 1 235 ? 4.293 -20.766 -8.531 1 98.38 235 LEU B CA 1
ATOM 5109 C C . LEU B 1 235 ? 5.762 -20.75 -8.125 1 98.38 235 LEU B C 1
ATOM 5111 O O . LEU B 1 235 ? 6.547 -21.578 -8.602 1 98.38 235 LEU B O 1
ATOM 5115 N N . ASN B 1 236 ? 6.129 -19.812 -7.281 1 98.69 236 ASN B N 1
ATOM 5116 C CA . ASN B 1 236 ? 7.516 -19.797 -6.84 1 98.69 236 ASN B CA 1
ATOM 5117 C C . ASN B 1 236 ? 7.824 -20.938 -5.891 1 98.69 236 ASN B C 1
ATOM 5119 O O . ASN B 1 236 ? 8.938 -21.484 -5.898 1 98.69 236 ASN B O 1
ATOM 5123 N N . ASP B 1 237 ? 6.836 -21.297 -5.051 1 98.31 237 ASP B N 1
ATOM 5124 C CA . ASP B 1 237 ? 7.012 -22.5 -4.234 1 98.31 237 ASP B CA 1
ATOM 5125 C C . ASP B 1 237 ? 7.23 -23.734 -5.109 1 98.31 237 ASP B C 1
ATOM 5127 O O . ASP B 1 237 ? 8.133 -24.531 -4.852 1 98.31 2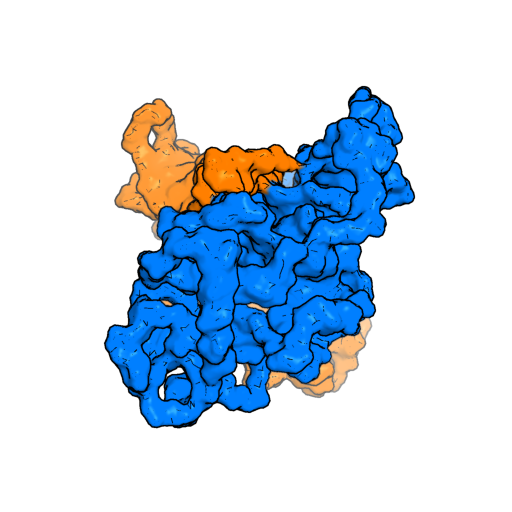37 ASP B O 1
ATOM 5131 N N . CYS B 1 238 ? 6.426 -23.844 -6.125 1 98.44 238 CYS B N 1
ATOM 5132 C CA . CYS B 1 238 ? 6.523 -24.969 -7.051 1 98.44 238 CYS B CA 1
ATOM 5133 C C . CYS B 1 238 ? 7.871 -24.984 -7.762 1 98.44 238 CYS B C 1
ATOM 5135 O O . CYS B 1 238 ? 8.516 -26.031 -7.871 1 98.44 238 CYS B O 1
ATOM 5137 N N . LEU B 1 239 ? 8.328 -23.828 -8.227 1 98.62 239 LEU B N 1
ATOM 5138 C CA . LEU B 1 239 ? 9.609 -23.703 -8.914 1 98.62 239 LEU B CA 1
ATOM 5139 C C . LEU B 1 239 ? 10.742 -24.281 -8.07 1 98.62 239 LEU B C 1
ATOM 5141 O O . LEU B 1 239 ? 11.5 -25.141 -8.539 1 98.62 239 LEU B O 1
ATOM 5145 N N . HIS B 1 240 ? 10.812 -23.875 -6.855 1 98.25 240 HIS B N 1
ATOM 5146 C CA . HIS B 1 240 ? 11.945 -24.25 -6.023 1 98.25 240 HIS B CA 1
ATOM 5147 C C . HIS B 1 240 ? 11.789 -25.688 -5.508 1 98.25 240 HIS B C 1
ATOM 5149 O O . HIS B 1 240 ? 12.781 -26.391 -5.344 1 98.25 240 HIS B O 1
ATOM 5155 N N . ARG B 1 241 ? 10.602 -26.094 -5.266 1 96.94 241 ARG B N 1
ATOM 5156 C CA . ARG B 1 241 ? 10.336 -27.453 -4.789 1 96.94 241 ARG B CA 1
ATOM 5157 C C . ARG B 1 241 ? 10.766 -28.484 -5.816 1 96.94 241 ARG B C 1
ATOM 5159 O O . ARG B 1 241 ? 11.297 -29.547 -5.457 1 96.94 241 ARG B O 1
ATOM 5166 N N . TYR B 1 242 ? 10.602 -28.172 -7.066 1 97.44 242 TYR B N 1
ATOM 5167 C CA . TYR B 1 242 ? 10.875 -29.156 -8.109 1 97.44 242 TYR B CA 1
ATOM 5168 C C . TYR B 1 242 ? 12.07 -28.719 -8.953 1 97.44 242 TYR B C 1
ATOM 5170 O O . TYR B 1 242 ? 12.25 -29.203 -10.078 1 97.44 242 TYR B O 1
ATOM 5178 N N . LYS B 1 243 ? 12.836 -27.891 -8.422 1 97.5 243 LYS B N 1
ATOM 5179 C CA . LYS B 1 243 ? 13.953 -27.266 -9.125 1 97.5 243 LYS B CA 1
ATOM 5180 C C . LYS B 1 243 ? 14.891 -28.312 -9.703 1 97.5 243 LYS B C 1
ATOM 5182 O O . LYS B 1 243 ? 15.359 -28.188 -10.836 1 97.5 243 LYS B O 1
ATOM 5187 N N . PHE B 1 244 ? 15.133 -29.359 -9.055 1 96.94 244 PHE B N 1
ATOM 5188 C CA . PHE B 1 244 ? 16.109 -30.359 -9.5 1 96.94 244 PHE B CA 1
ATOM 5189 C C . PHE B 1 244 ? 15.414 -31.625 -9.977 1 96.94 244 PHE B C 1
ATOM 5191 O O . PHE B 1 244 ? 16.078 -32.625 -10.25 1 96.94 244 PHE B O 1
ATOM 5198 N N . MET B 1 245 ? 14.086 -31.578 -10.125 1 96.81 245 MET B N 1
ATOM 5199 C CA . MET B 1 245 ? 13.328 -32.75 -10.523 1 96.81 245 MET B CA 1
ATOM 5200 C C . MET B 1 245 ? 12.844 -32.625 -11.969 1 96.81 245 MET B C 1
ATOM 5202 O O . MET B 1 245 ? 12.445 -33.625 -12.578 1 96.81 245 MET B O 1
ATOM 5206 N N . ALA B 1 246 ? 12.945 -31.422 -12.523 1 97.75 246 ALA B N 1
ATOM 5207 C CA . ALA B 1 246 ? 12.406 -31.219 -13.867 1 97.75 246 ALA B CA 1
ATOM 5208 C C . ALA B 1 246 ? 13.414 -30.484 -14.758 1 97.75 246 ALA B C 1
ATOM 5210 O O . ALA B 1 246 ? 14.094 -29.562 -14.305 1 97.75 246 ALA B O 1
ATOM 5211 N N . LYS B 1 247 ? 13.453 -30.922 -15.969 1 97.56 247 LYS B N 1
ATOM 5212 C CA . LYS B 1 247 ? 14.25 -30.172 -16.938 1 97.56 247 LYS B CA 1
ATOM 5213 C C . LYS B 1 247 ? 13.562 -28.875 -17.328 1 97.56 247 LYS B C 1
ATOM 5215 O O . LYS B 1 247 ? 14.18 -27.812 -17.312 1 97.56 247 LYS B O 1
ATOM 5220 N N . TRP B 1 248 ? 12.305 -29 -17.688 1 98.5 248 TRP B N 1
ATOM 5221 C CA . TRP B 1 248 ? 11.469 -27.844 -18.016 1 98.5 248 TRP B CA 1
ATOM 5222 C C . TRP B 1 248 ? 10.25 -27.797 -17.094 1 98.5 248 TRP B C 1
ATOM 5224 O O . TRP B 1 248 ? 9.594 -28.812 -16.859 1 98.5 248 TRP B O 1
ATOM 5234 N N . ILE B 1 249 ? 10.008 -26.672 -16.547 1 98.75 249 ILE B N 1
ATOM 5235 C CA . ILE B 1 249 ? 8.742 -26.422 -15.867 1 98.75 249 ILE B CA 1
ATOM 5236 C C . ILE B 1 249 ? 7.859 -25.531 -16.734 1 98.75 249 ILE B C 1
ATOM 5238 O O . ILE B 1 249 ? 8.281 -24.438 -17.156 1 98.75 249 ILE B O 1
ATOM 5242 N N . PHE B 1 250 ? 6.723 -26.016 -17.047 1 98.75 250 PHE B N 1
ATOM 5243 C CA . PHE B 1 250 ? 5.73 -25.266 -17.812 1 98.75 250 PHE B CA 1
ATOM 5244 C C . PHE B 1 250 ? 4.781 -24.531 -16.875 1 98.75 250 PHE B C 1
ATOM 5246 O O . PHE B 1 250 ? 4.238 -25.109 -15.938 1 98.75 250 PHE B O 1
ATOM 5253 N N . VAL B 1 251 ? 4.629 -23.234 -17.156 1 98.44 251 VAL B N 1
ATOM 5254 C CA . VAL B 1 251 ? 3.738 -22.391 -16.359 1 98.44 251 VAL B CA 1
ATOM 5255 C C . VAL B 1 251 ? 2.633 -21.828 -17.25 1 98.44 251 VAL B C 1
ATOM 5257 O O . VAL B 1 251 ? 2.877 -20.938 -18.062 1 98.44 251 VAL B O 1
ATOM 5260 N N . PHE B 1 252 ? 1.474 -22.328 -17.125 1 98 252 PHE B N 1
ATOM 5261 C CA . PHE B 1 252 ? 0.289 -21.891 -17.844 1 98 252 PHE B CA 1
ATOM 5262 C C . PHE B 1 252 ? -0.981 -22.312 -17.125 1 98 252 PHE B C 1
ATOM 5264 O O . PHE B 1 252 ? -0.919 -23 -16.094 1 98 252 PHE B O 1
ATOM 5271 N N . ASP B 1 253 ? -2.145 -21.875 -17.562 1 97.19 253 ASP B N 1
ATOM 5272 C CA . ASP B 1 253 ? -3.387 -22.094 -16.828 1 97.19 253 ASP B CA 1
ATOM 5273 C C . ASP B 1 253 ? -4.129 -23.312 -17.344 1 97.19 253 ASP B C 1
ATOM 5275 O O . ASP B 1 253 ? -3.842 -23.812 -18.422 1 97.19 253 ASP B O 1
ATOM 5279 N N . MET B 1 254 ? -5.082 -23.688 -16.578 1 97.56 254 MET B N 1
ATOM 5280 C CA . MET B 1 254 ? -5.797 -24.922 -16.891 1 97.56 254 MET B CA 1
ATOM 5281 C C . MET B 1 254 ? -6.871 -24.688 -17.938 1 97.56 254 MET B C 1
ATOM 5283 O O . MET B 1 254 ? -7.566 -25.625 -18.359 1 97.56 254 MET B O 1
ATOM 5287 N N . ASP B 1 255 ? -7.059 -23.5 -18.391 1 97.75 255 ASP B N 1
ATOM 5288 C CA . ASP B 1 255 ? -7.918 -23.25 -19.547 1 97.75 255 ASP B CA 1
ATOM 5289 C C . ASP B 1 255 ? -7.09 -22.969 -20.797 1 97.75 255 ASP B C 1
ATOM 5291 O O . ASP B 1 255 ? -7.609 -22.453 -21.797 1 97.75 255 ASP B O 1
ATOM 5295 N N . GLU B 1 256 ? -5.859 -23.328 -20.672 1 98.44 256 GLU B N 1
ATOM 5296 C CA . GLU B 1 256 ? -4.918 -23.156 -21.781 1 98.44 256 GLU B CA 1
ATOM 5297 C C . GLU B 1 256 ? -4.363 -24.484 -22.25 1 98.44 256 GLU B C 1
ATOM 5299 O O . GLU B 1 256 ? -4 -25.344 -21.438 1 98.44 256 GLU B O 1
ATOM 5304 N N . PHE B 1 257 ? -4.348 -24.703 -23.609 1 98.62 257 PHE B N 1
ATOM 5305 C CA . PHE B 1 257 ? -3.918 -25.969 -24.203 1 98.62 257 PHE B CA 1
ATOM 5306 C C . PHE B 1 257 ? -2.717 -25.75 -25.125 1 98.62 257 PHE B C 1
ATOM 5308 O O . PHE B 1 257 ? -2.84 -25.109 -26.172 1 98.62 257 PHE B O 1
ATOM 5315 N N . ILE B 1 258 ? -1.63 -26.297 -24.75 1 98.25 258 ILE B N 1
ATOM 5316 C CA . ILE B 1 258 ? -0.403 -26.172 -25.531 1 98.25 258 ILE B CA 1
ATOM 5317 C C . ILE B 1 258 ? -0.546 -26.938 -26.859 1 98.25 258 ILE B C 1
ATOM 5319 O O . ILE B 1 258 ? -1.063 -28.062 -26.875 1 98.25 258 ILE B O 1
ATOM 5323 N N . TYR B 1 259 ? -0.032 -26.328 -27.891 1 96.88 259 TYR B N 1
ATOM 5324 C CA . TYR B 1 259 ? -0.157 -26.953 -29.203 1 96.88 259 TYR B CA 1
ATOM 5325 C C . TYR B 1 259 ? 1.131 -26.812 -30 1 96.88 259 TYR B C 1
ATOM 5327 O O . TYR B 1 259 ? 1.777 -25.766 -29.969 1 96.88 259 TYR B O 1
ATOM 5335 N N . LEU B 1 260 ? 1.48 -27.906 -30.656 1 95.31 260 LEU B N 1
ATOM 5336 C CA . LEU B 1 260 ? 2.578 -27.938 -31.609 1 95.31 260 LEU B CA 1
ATOM 5337 C C . LEU B 1 260 ? 2.072 -28.297 -33 1 95.31 260 LEU B C 1
ATOM 5339 O O . LEU B 1 260 ? 1.258 -29.219 -33.156 1 95.31 260 LEU B O 1
ATOM 5343 N N . PRO B 1 261 ? 2.604 -27.625 -33.938 1 88.81 261 PRO B N 1
ATOM 5344 C CA . PRO B 1 261 ? 2.209 -27.984 -35.312 1 88.81 261 PRO B CA 1
ATOM 5345 C C . PRO B 1 261 ? 2.551 -29.422 -35.688 1 88.81 261 PRO B C 1
ATOM 5347 O O . PRO B 1 261 ? 3.502 -30 -35.125 1 88.81 261 PRO B O 1
ATOM 5350 N N . SER B 1 262 ? 1.768 -30.078 -36.562 1 78 262 SER B N 1
ATOM 5351 C CA . SER B 1 262 ? 1.698 -31.5 -36.844 1 78 262 SER B CA 1
ATOM 5352 C C . SER B 1 262 ? 3.088 -32.094 -37.094 1 78 262 SER B C 1
ATOM 5354 O O . SER B 1 262 ? 3.377 -33.219 -36.656 1 78 262 SER B O 1
ATOM 5356 N N . GLU B 1 263 ? 3.971 -31.5 -37.594 1 80.62 263 GLU B N 1
ATOM 5357 C CA . GLU B 1 263 ? 5.262 -32.094 -37.906 1 80.62 263 GLU B CA 1
ATOM 5358 C C . GLU B 1 263 ? 6.242 -31.953 -36.75 1 80.62 263 GLU B C 1
ATOM 5360 O O . GLU B 1 263 ? 7.348 -32.5 -36.781 1 80.62 263 GLU B O 1
ATOM 5365 N N . THR B 1 264 ? 5.715 -31.469 -35.719 1 85.25 264 THR B N 1
ATOM 5366 C CA . THR B 1 264 ? 6.629 -31.125 -34.625 1 85.25 264 THR B CA 1
ATOM 5367 C C . THR B 1 264 ? 6.332 -31.969 -33.375 1 85.25 264 THR B C 1
ATOM 5369 O O . THR B 1 264 ? 5.172 -32.125 -33 1 85.25 264 THR B O 1
ATOM 5372 N N . LYS B 1 265 ? 7.414 -32.594 -32.844 1 90.81 265 LYS B N 1
ATOM 5373 C CA . LYS B 1 265 ? 7.312 -33.312 -31.578 1 90.81 265 LYS B CA 1
ATOM 5374 C C . LYS B 1 265 ? 7.91 -32.5 -30.438 1 90.81 265 LYS B C 1
ATOM 5376 O O . LYS B 1 265 ? 8.867 -31.734 -30.641 1 90.81 265 LYS B O 1
ATOM 5381 N N . LEU B 1 266 ? 7.348 -32.688 -29.297 1 94.88 266 LEU B N 1
ATOM 5382 C CA . LEU B 1 266 ? 7.707 -31.828 -28.188 1 94.88 266 LEU B CA 1
ATOM 5383 C C . LEU B 1 266 ? 9.156 -32.062 -27.75 1 94.88 266 LEU B C 1
ATOM 5385 O O . LEU B 1 266 ? 9.914 -31.109 -27.578 1 94.88 266 LEU B O 1
ATOM 5389 N N . GLU B 1 267 ? 9.578 -33.281 -27.672 1 93.62 267 GLU B N 1
ATOM 5390 C CA . GLU B 1 267 ? 10.898 -33.594 -27.141 1 93.62 267 GLU B CA 1
ATOM 5391 C C . GLU B 1 267 ? 12 -33 -28 1 93.62 267 GLU B C 1
ATOM 5393 O O . GLU B 1 267 ? 12.867 -32.281 -27.484 1 93.62 267 GLU B O 1
ATOM 5398 N N . PRO B 1 268 ? 11.969 -33.219 -29.297 1 94.25 268 PRO B N 1
ATOM 5399 C CA . PRO B 1 268 ? 12.992 -32.562 -30.125 1 94.25 268 PRO B CA 1
ATOM 5400 C C . PRO B 1 268 ? 12.93 -31.047 -30.062 1 94.25 268 PRO B C 1
ATOM 5402 O O . PRO B 1 268 ? 13.969 -30.375 -30.141 1 94.25 268 PRO B O 1
ATOM 5405 N N . LEU B 1 269 ? 11.789 -30.562 -29.984 1 95.44 269 LEU B N 1
ATOM 5406 C CA . LEU B 1 269 ? 11.656 -29.109 -29.891 1 95.44 269 LEU B CA 1
ATOM 5407 C C . LEU B 1 269 ? 12.336 -28.594 -28.625 1 95.44 269 LEU B C 1
ATOM 5409 O O . LEU B 1 269 ? 13.109 -27.625 -28.688 1 95.44 269 LEU B O 1
ATOM 5413 N N . LEU B 1 270 ? 12.07 -29.219 -27.484 1 96.19 270 LEU B N 1
ATOM 5414 C CA . LEU B 1 270 ? 12.664 -28.797 -26.219 1 96.19 270 LEU B CA 1
ATOM 5415 C C . LEU B 1 270 ? 14.18 -28.953 -26.266 1 96.19 270 LEU B C 1
ATOM 5417 O O . LEU B 1 270 ? 14.898 -28.141 -25.688 1 96.19 270 LEU B O 1
ATOM 5421 N N . GLU B 1 271 ? 14.617 -29.969 -26.922 1 95.69 271 GLU B N 1
ATOM 5422 C CA . GLU B 1 271 ? 16.062 -30.141 -27.078 1 95.69 271 GLU B CA 1
ATOM 5423 C C . GLU B 1 271 ? 16.672 -28.969 -27.859 1 95.69 271 GLU B C 1
ATOM 5425 O O . GLU B 1 271 ? 17.766 -28.516 -27.531 1 95.69 271 GLU B O 1
ATOM 5430 N N . SER B 1 272 ? 15.945 -28.531 -28.781 1 95.12 272 SER B N 1
ATOM 5431 C CA . SER B 1 272 ? 16.438 -27.406 -29.578 1 95.12 272 SER B CA 1
ATOM 5432 C C . SER B 1 272 ? 16.453 -26.125 -28.75 1 95.12 272 SER B C 1
ATOM 5434 O O . SER B 1 272 ? 17.188 -25.172 -29.078 1 95.12 272 SER B O 1
ATOM 5436 N N . PHE B 1 273 ? 15.672 -26.094 -27.734 1 96.5 273 PHE B N 1
ATOM 5437 C CA . PHE B 1 273 ? 15.602 -24.922 -26.875 1 96.5 273 PHE B CA 1
ATOM 5438 C C . PHE B 1 273 ? 16.547 -25.062 -25.688 1 96.5 273 PHE B C 1
ATOM 5440 O O . PHE B 1 273 ? 16.578 -24.188 -24.812 1 96.5 273 PHE B O 1
ATOM 5447 N N . SER B 1 274 ? 17.359 -26.047 -25.625 1 95.25 274 SER B N 1
ATOM 5448 C CA . SER B 1 274 ? 18.156 -26.391 -24.453 1 95.25 274 SER B CA 1
ATOM 5449 C C . SER B 1 274 ? 19.156 -25.297 -24.125 1 95.25 274 SER B C 1
ATOM 5451 O O . SER B 1 274 ? 19.609 -25.188 -22.984 1 95.25 274 SER B O 1
ATOM 5453 N N . GLY B 1 275 ? 19.484 -24.453 -25.016 1 96.5 275 GLY B N 1
ATOM 5454 C CA . GLY B 1 275 ? 20.438 -23.375 -24.781 1 96.5 275 GLY B CA 1
ATOM 5455 C C . GLY B 1 275 ? 19.828 -22.172 -24.109 1 96.5 275 GLY B C 1
ATOM 5456 O O . GLY B 1 275 ? 20.547 -21.25 -23.688 1 96.5 275 GLY B O 1
ATOM 5457 N N . TYR B 1 276 ? 18.562 -22.172 -24 1 97.62 276 TYR B N 1
ATOM 5458 C CA . TYR B 1 276 ? 17.859 -21.062 -23.359 1 97.62 276 TYR B CA 1
ATOM 5459 C C . TYR B 1 276 ? 17.406 -21.422 -21.953 1 97.62 276 TYR B C 1
ATOM 5461 O O . TYR B 1 276 ? 17.234 -22.609 -21.641 1 97.62 276 TYR B O 1
ATOM 5469 N N . THR B 1 277 ? 17.203 -20.438 -21.094 1 97.88 277 THR B N 1
ATOM 5470 C CA . THR B 1 277 ? 16.766 -20.656 -19.719 1 97.88 277 THR B CA 1
ATOM 5471 C C . THR B 1 277 ? 15.234 -20.656 -19.641 1 97.88 277 THR B C 1
ATOM 5473 O O . THR B 1 277 ? 14.648 -21.219 -18.719 1 97.88 277 THR B O 1
ATOM 5476 N N . GLN B 1 278 ? 14.609 -19.922 -20.562 1 98.19 278 GLN B N 1
ATOM 5477 C CA . GLN B 1 278 ? 13.156 -19.938 -20.688 1 98.19 278 GLN B CA 1
ATOM 5478 C C . GLN B 1 278 ? 12.727 -19.578 -22.109 1 98.19 278 GLN B C 1
ATOM 5480 O O . GLN B 1 278 ? 13.484 -18.969 -22.859 1 98.19 278 GLN B O 1
ATOM 5485 N N . PHE B 1 279 ? 11.586 -20.016 -22.469 1 98 279 PHE B N 1
ATOM 5486 C CA . PHE B 1 279 ? 10.992 -19.609 -23.75 1 98 279 PHE B CA 1
ATOM 5487 C C . PHE B 1 279 ? 9.516 -19.281 -23.562 1 98 279 PHE B C 1
ATOM 5489 O O . PHE B 1 279 ? 8.852 -19.828 -22.688 1 98 279 PHE B O 1
ATOM 5496 N N . THR B 1 280 ? 9.008 -18.422 -24.391 1 96.56 280 THR B N 1
ATOM 5497 C CA . THR B 1 280 ? 7.609 -18.016 -24.297 1 96.56 280 THR B CA 1
ATOM 5498 C C . THR B 1 280 ? 6.754 -18.766 -25.312 1 96.56 280 THR B C 1
ATOM 5500 O O . THR B 1 280 ? 7.266 -19.266 -26.312 1 96.56 280 THR B O 1
ATOM 5503 N N . ILE B 1 281 ? 5.527 -18.875 -25.016 1 97.12 281 ILE B N 1
ATOM 5504 C CA . ILE B 1 281 ? 4.539 -19.578 -25.828 1 97.12 281 ILE B CA 1
ATOM 5505 C C . ILE B 1 281 ? 3.453 -18.609 -26.281 1 97.12 281 ILE B C 1
ATOM 5507 O O . ILE B 1 281 ? 2.869 -17.891 -25.453 1 97.12 281 ILE B O 1
ATOM 5511 N N . GLU B 1 282 ? 3.102 -18.641 -27.5 1 94.81 282 GLU B N 1
ATOM 5512 C CA . GLU B 1 282 ? 2.203 -17.656 -28.094 1 94.81 282 GLU B CA 1
ATOM 5513 C C . GLU B 1 282 ? 0.743 -18 -27.828 1 94.81 282 GLU B C 1
ATOM 5515 O O . GLU B 1 282 ? 0.36 -19.172 -27.906 1 94.81 282 GLU B O 1
ATOM 5520 N N . GLN B 1 283 ? -0.046 -16.984 -27.641 1 96.31 283 GLN B N 1
ATOM 5521 C CA . GLN B 1 283 ? -1.445 -17.172 -27.281 1 96.31 283 GLN B CA 1
ATOM 5522 C C . GLN B 1 283 ? -2.332 -17.25 -28.516 1 96.31 283 GLN B C 1
ATOM 5524 O O . GLN B 1 283 ? -2.148 -16.484 -29.469 1 96.31 283 GLN B O 1
ATOM 5529 N N . MET B 1 284 ? -3.254 -18.203 -28.531 1 96.25 284 MET B N 1
ATOM 5530 C CA . MET B 1 284 ? -4.367 -18.312 -29.484 1 96.25 284 MET B CA 1
ATOM 5531 C C . MET B 1 284 ? -5.703 -18.281 -28.75 1 96.25 284 MET B C 1
ATOM 5533 O O . MET B 1 284 ? -6.238 -19.328 -28.375 1 96.25 284 MET B O 1
ATOM 5537 N N . PRO B 1 285 ? -6.32 -17.125 -28.641 1 97.56 285 PRO B N 1
ATOM 5538 C CA . PRO B 1 285 ? -7.574 -17.047 -27.891 1 97.56 285 PRO B CA 1
ATOM 5539 C C . PRO B 1 285 ? -8.758 -17.656 -28.641 1 97.56 285 PRO B C 1
ATOM 5541 O O . PRO B 1 285 ? -8.922 -17.422 -29.828 1 97.56 285 PRO B O 1
ATOM 5544 N N . MET B 1 286 ? -9.523 -18.406 -27.969 1 98.19 286 MET B N 1
ATOM 5545 C CA . MET B 1 286 ? -10.727 -19.047 -28.5 1 98.19 286 MET B CA 1
ATOM 5546 C C . MET B 1 286 ? -11.984 -18.406 -27.906 1 98.19 286 MET B C 1
ATOM 5548 O O . MET B 1 286 ? -11.961 -17.938 -26.781 1 98.19 286 MET B O 1
ATOM 5552 N N . SER B 1 287 ? -13.016 -18.422 -28.688 1 97.75 287 SER B N 1
ATOM 5553 C CA . SER B 1 287 ? -14.289 -18 -28.125 1 97.75 287 SER B CA 1
ATOM 5554 C C . SER B 1 287 ? -14.773 -18.953 -27.047 1 97.75 287 SER B C 1
ATOM 5556 O O . SER B 1 287 ? -14.547 -20.172 -27.141 1 97.75 287 SER B O 1
ATOM 5558 N N . ASN B 1 288 ? -15.445 -18.359 -26.094 1 97 288 ASN B N 1
ATOM 5559 C CA . ASN B 1 288 ? -15.969 -19.188 -25.016 1 97 288 ASN B CA 1
ATOM 5560 C C . ASN B 1 288 ? -17.484 -19.406 -25.156 1 97 288 ASN B C 1
ATOM 5562 O O . ASN B 1 288 ? -18.125 -19.938 -24.25 1 97 288 ASN B O 1
ATOM 5566 N N . THR B 1 289 ? -18.047 -19.047 -26.297 1 96.19 289 THR B N 1
ATOM 5567 C CA . THR B 1 289 ? -19.5 -19.203 -26.406 1 96.19 289 THR B CA 1
ATOM 5568 C C . THR B 1 289 ? -19.891 -19.672 -27.797 1 96.19 289 THR B C 1
ATOM 5570 O O . THR B 1 289 ? -21 -20.172 -28 1 96.19 289 THR B O 1
ATOM 5573 N N . LEU B 1 290 ? -19.047 -19.453 -28.812 1 97.62 290 LEU B N 1
ATOM 5574 C CA . LEU B 1 290 ? -19.391 -19.719 -30.203 1 97.62 290 LEU B CA 1
ATOM 5575 C C . LEU B 1 290 ? -19.125 -21.188 -30.547 1 97.62 290 LEU B C 1
ATOM 5577 O O . LEU B 1 290 ? -18.031 -21.688 -30.328 1 97.62 290 LEU B O 1
ATOM 5581 N N . CYS B 1 291 ? -20.125 -21.844 -31.094 1 97.88 291 CYS B N 1
ATOM 5582 C CA . CYS B 1 291 ? -20.047 -23.234 -31.531 1 97.88 291 CYS B CA 1
ATOM 5583 C C . CYS B 1 291 ? -20.656 -23.406 -32.906 1 97.88 291 CYS B C 1
ATOM 5585 O O . CYS B 1 291 ? -21.234 -22.469 -33.469 1 97.88 291 CYS B O 1
ATOM 5587 N N . GLN B 1 292 ? -20.422 -24.547 -33.438 1 97.31 292 GLN B N 1
ATOM 5588 C CA . GLN B 1 292 ? -20.969 -24.812 -34.781 1 97.31 292 GLN B CA 1
ATOM 5589 C C . GLN B 1 292 ? -22.375 -25.375 -34.688 1 97.31 292 GLN B C 1
ATOM 5591 O O . GLN B 1 292 ? -22.672 -26.203 -33.812 1 97.31 292 GLN B O 1
ATOM 5596 N N . PHE B 1 293 ? -23.219 -25 -35.625 1 96.94 293 PHE B N 1
ATOM 5597 C CA . PHE B 1 293 ? -24.609 -25.469 -35.656 1 96.94 293 PHE B CA 1
ATOM 5598 C C . PHE B 1 293 ? -24.672 -26.969 -35.906 1 96.94 293 PHE B C 1
ATOM 5600 O O . PHE B 1 293 ? -25.562 -27.641 -35.406 1 96.94 293 PHE B O 1
ATOM 5607 N N . LYS B 1 294 ? -23.797 -27.484 -36.625 1 95.31 294 LYS B N 1
ATOM 5608 C CA . LYS B 1 294 ? -23.812 -28.906 -36.969 1 95.31 294 LYS B CA 1
ATOM 5609 C C . LYS B 1 294 ? -23.688 -29.766 -35.719 1 95.31 294 LYS B C 1
ATOM 5611 O O . LYS B 1 294 ? -24 -30.969 -35.75 1 95.31 294 LYS B O 1
ATOM 5616 N N . ASP B 1 295 ? -23.219 -29.188 -34.688 1 94.94 295 ASP B N 1
ATOM 5617 C CA . ASP B 1 295 ? -23.031 -29.938 -33.438 1 94.94 295 ASP B CA 1
ATOM 5618 C C . ASP B 1 295 ? -24.234 -29.781 -32.5 1 94.94 295 ASP B C 1
ATOM 5620 O O . ASP B 1 295 ? -24.219 -30.25 -31.375 1 94.94 295 ASP B O 1
ATOM 5624 N N . TYR B 1 296 ? -25.25 -29.172 -33.031 1 92.94 296 TYR B N 1
ATOM 5625 C CA . TYR B 1 296 ? -26.453 -28.953 -32.219 1 92.94 296 TYR B CA 1
ATOM 5626 C C . TYR B 1 296 ? -26.969 -30.266 -31.641 1 92.94 296 TYR B C 1
ATOM 5628 O O . TYR B 1 296 ? -27.016 -31.281 -32.344 1 92.94 296 TYR B O 1
ATOM 5636 N N . GLY B 1 297 ? -27.328 -30.25 -30.375 1 91.75 297 GLY B N 1
ATOM 5637 C CA . GLY B 1 297 ? -27.891 -31.422 -29.703 1 91.75 297 GLY B CA 1
ATOM 5638 C C . GLY B 1 297 ? -26.828 -32.344 -29.109 1 91.75 297 GLY B C 1
ATOM 5639 O O . GLY B 1 297 ? -27.141 -33.188 -28.281 1 91.75 297 GLY B O 1
ATOM 5640 N N . LYS B 1 298 ? -25.562 -32.188 -29.5 1 92.06 298 LYS B N 1
ATOM 5641 C CA . LYS B 1 298 ? -24.516 -33.094 -29.016 1 92.06 298 LYS B CA 1
ATOM 5642 C C . LYS B 1 298 ? -23.484 -32.344 -28.203 1 92.06 298 LYS B C 1
ATOM 5644 O O . LYS B 1 298 ? -22.594 -32.938 -27.594 1 92.06 298 LYS B O 1
ATOM 5649 N N . THR B 1 299 ? -23.594 -31.047 -28.094 1 93 299 THR B N 1
ATOM 5650 C CA . THR B 1 299 ? -22.547 -30.203 -27.516 1 93 299 THR B CA 1
ATOM 5651 C C . THR B 1 299 ? -22.328 -30.562 -26.047 1 93 299 THR B C 1
ATOM 5653 O O . THR B 1 299 ? -21.203 -30.453 -25.547 1 93 299 THR B O 1
ATOM 5656 N N . SER B 1 300 ? -23.328 -31.016 -25.359 1 88.38 300 SER B N 1
ATOM 5657 C CA . SER B 1 300 ? -23.203 -31.328 -23.938 1 88.38 300 SER B CA 1
ATOM 5658 C C . SER B 1 300 ? -22.297 -32.531 -23.703 1 88.38 300 SER B C 1
ATOM 5660 O O . SER B 1 300 ? -21.719 -32.656 -22.609 1 88.38 300 SER B O 1
ATOM 5662 N N . ARG B 1 301 ? -22.078 -33.344 -24.703 1 88.81 301 ARG B N 1
ATOM 5663 C CA . ARG B 1 301 ? -21.25 -34.531 -24.578 1 88.81 301 ARG B CA 1
ATOM 5664 C C . ARG B 1 301 ? -19.859 -34.312 -25.141 1 88.81 301 ARG B C 1
ATOM 5666 O O . ARG B 1 301 ? -18.969 -35.156 -24.984 1 88.81 301 ARG B O 1
ATOM 5673 N N . MET B 1 302 ? -19.719 -33.219 -25.766 1 93.75 302 MET B N 1
ATOM 5674 C CA . MET B 1 302 ? -18.438 -32.906 -26.406 1 93.75 302 MET B CA 1
ATOM 5675 C C . MET B 1 302 ? -17.516 -32.188 -25.422 1 93.75 302 MET B C 1
ATOM 5677 O O . MET B 1 302 ? -17.969 -31.422 -24.578 1 93.75 302 MET B O 1
ATOM 5681 N N . TRP B 1 303 ? -16.266 -32.531 -25.578 1 95.69 303 TRP B N 1
ATOM 5682 C CA . TRP B 1 303 ? -15.273 -31.766 -24.844 1 95.69 303 TRP B CA 1
ATOM 5683 C C . TRP B 1 303 ? -15.242 -30.312 -25.312 1 95.69 303 TRP B C 1
ATOM 5685 O O . TRP B 1 303 ? -15.711 -30 -26.406 1 95.69 303 TRP B O 1
ATOM 5695 N N . GLY B 1 304 ? -14.773 -29.422 -24.422 1 96 304 GLY B N 1
ATOM 5696 C CA . GLY B 1 304 ? -14.648 -28.016 -24.766 1 96 304 GLY B CA 1
ATOM 5697 C C . GLY B 1 304 ? -13.844 -27.766 -26.031 1 96 304 GLY B C 1
ATOM 5698 O O . GLY B 1 304 ? -14.242 -26.984 -26.891 1 96 304 GLY B O 1
ATOM 5699 N N . ILE B 1 305 ? -12.734 -28.484 -26.203 1 97.62 305 ILE B N 1
ATOM 5700 C CA . ILE B 1 305 ? -11.852 -28.281 -27.328 1 97.62 305 ILE B CA 1
ATOM 5701 C C . ILE B 1 305 ? -12.531 -28.75 -28.609 1 97.62 305 ILE B C 1
ATOM 5703 O O . ILE B 1 305 ? -12.102 -28.406 -29.719 1 97.62 305 ILE B O 1
ATOM 5707 N N . GLU B 1 306 ? -13.57 -29.547 -28.5 1 97.38 306 GLU B N 1
ATOM 5708 C CA . GLU B 1 306 ? -14.297 -30.047 -29.656 1 97.38 306 GLU B CA 1
ATOM 5709 C C . GLU B 1 306 ? -15.383 -29.062 -30.094 1 97.38 306 GLU B C 1
ATOM 5711 O O . GLU B 1 306 ? -15.703 -28.969 -31.281 1 97.38 306 GLU B O 1
ATOM 5716 N N . LYS B 1 307 ? -15.945 -28.406 -29.172 1 97.12 307 LYS B N 1
ATOM 5717 C CA . LYS B 1 307 ? -17.156 -27.641 -29.484 1 97.12 307 LYS B CA 1
ATOM 5718 C C . LYS B 1 307 ? -16.844 -26.156 -29.609 1 97.12 307 LYS B C 1
ATOM 5720 O O . LYS B 1 307 ? -17.5 -25.438 -30.359 1 97.12 307 LYS B O 1
ATOM 5725 N N . LEU B 1 308 ? -15.867 -25.641 -28.906 1 97.81 308 LEU B N 1
ATOM 5726 C CA . LEU B 1 308 ? -15.469 -24.25 -29 1 97.81 308 LEU B CA 1
ATOM 5727 C C . LEU B 1 308 ? -14.383 -24.047 -30.047 1 97.81 308 LEU B C 1
ATOM 5729 O O . LEU B 1 308 ? -13.195 -24.047 -29.734 1 97.81 308 LEU B O 1
ATOM 5733 N N . VAL B 1 309 ? -14.797 -23.781 -31.328 1 98.38 309 VAL B N 1
ATOM 5734 C CA . VAL B 1 309 ? -13.867 -23.922 -32.438 1 98.38 309 VAL B CA 1
ATOM 5735 C C . VAL B 1 309 ? -13.734 -22.594 -33.188 1 98.38 309 VAL B C 1
ATOM 5737 O O . VAL B 1 309 ? -13.422 -22.562 -34.375 1 98.38 309 VAL B O 1
ATOM 5740 N N . TYR B 1 310 ? -14.008 -21.469 -32.531 1 98.56 310 TYR B N 1
ATOM 5741 C CA . TYR B 1 310 ? -13.828 -20.156 -33.156 1 98.56 310 TYR B CA 1
ATOM 5742 C C . TYR B 1 310 ? -12.703 -19.391 -32.469 1 98.56 310 TYR B C 1
ATOM 5744 O O . TYR B 1 310 ? -12.75 -19.125 -31.281 1 98.56 310 TYR B O 1
ATOM 5752 N N . ARG B 1 311 ? -11.758 -19.016 -33.219 1 98.25 311 ARG B N 1
ATOM 5753 C CA . ARG B 1 311 ? -10.547 -18.359 -32.719 1 98.25 311 ARG B CA 1
ATOM 5754 C C . ARG B 1 311 ? -10.602 -16.844 -33 1 98.25 311 ARG B C 1
ATOM 5756 O O . ARG B 1 311 ? -11.047 -16.422 -34.062 1 98.25 311 ARG B O 1
ATOM 5763 N N . ASP B 1 312 ? -10.148 -16.094 -32.031 1 97.88 312 ASP B N 1
ATOM 5764 C CA . ASP B 1 312 ? -9.977 -14.648 -32.188 1 97.88 312 ASP B CA 1
ATOM 5765 C C . ASP B 1 312 ? -8.93 -14.336 -33.25 1 97.88 312 ASP B C 1
ATOM 5767 O O . ASP B 1 312 ? -7.754 -14.672 -33.094 1 97.88 312 ASP B O 1
ATOM 5771 N N . ALA B 1 313 ? -9.352 -13.625 -34.312 1 96.25 313 ALA B N 1
ATOM 5772 C CA . ALA B 1 313 ? -8.477 -13.406 -35.469 1 96.25 313 ALA B CA 1
ATOM 5773 C C . ALA B 1 313 ? -8.008 -11.953 -35.531 1 96.25 313 ALA B C 1
ATOM 5775 O O . ALA B 1 313 ? -7.492 -11.516 -36.562 1 96.25 313 ALA B O 1
ATOM 5776 N N . ARG B 1 314 ? -8.125 -11.203 -34.469 1 91.75 314 ARG B N 1
ATOM 5777 C CA . ARG B 1 314 ? -7.617 -9.836 -34.438 1 91.75 314 ARG B CA 1
ATOM 5778 C C . ARG B 1 314 ? -6.129 -9.797 -34.75 1 91.75 314 ARG B C 1
ATOM 5780 O O . ARG B 1 314 ? -5.355 -10.602 -34.25 1 91.75 314 ARG B O 1
ATOM 5787 N N . ARG B 1 315 ? -5.82 -8.75 -35.656 1 87.81 315 ARG B N 1
ATOM 5788 C CA . ARG B 1 315 ? -4.426 -8.578 -36.062 1 87.81 315 ARG B CA 1
ATOM 5789 C C . ARG B 1 315 ? -3.801 -7.371 -35.375 1 87.81 315 ARG B C 1
ATOM 5791 O O . ARG B 1 315 ? -4.508 -6.449 -34.969 1 87.81 315 ARG B O 1
ATOM 5798 N N . LYS B 1 316 ? -2.539 -7.379 -35.156 1 86.62 316 LYS B N 1
ATOM 5799 C CA . LYS B 1 316 ? -1.758 -6.266 -34.625 1 86.62 316 LYS B CA 1
ATOM 5800 C C . LYS B 1 316 ? -2.148 -5.961 -33.156 1 86.62 316 LYS B C 1
ATOM 5802 O O . LYS B 1 316 ? -2.318 -4.797 -32.812 1 86.62 316 LYS B O 1
ATOM 5807 N N . VAL B 1 317 ? -2.619 -6.973 -32.469 1 88.25 317 VAL B N 1
ATOM 5808 C CA . VAL B 1 317 ? -2.91 -6.805 -31.047 1 88.25 317 VAL B CA 1
ATOM 5809 C C . VAL B 1 317 ? -1.821 -7.473 -30.203 1 88.25 317 VAL B C 1
ATOM 5811 O O . VAL B 1 317 ? -1.24 -8.477 -30.625 1 88.25 317 VAL B O 1
ATOM 5814 N N . ARG B 1 318 ? -1.513 -6.766 -29.141 1 88 318 ARG B N 1
ATOM 5815 C CA . ARG B 1 318 ? -0.576 -7.379 -28.203 1 88 318 ARG B CA 1
ATOM 5816 C C . ARG B 1 318 ? -1.214 -8.57 -27.5 1 88 318 ARG B C 1
ATOM 5818 O O . ARG B 1 318 ? -2.271 -8.43 -26.875 1 88 318 ARG B O 1
ATOM 5825 N N . ARG B 1 319 ? -0.59 -9.742 -27.734 1 90.44 319 ARG B N 1
ATOM 5826 C CA . ARG B 1 319 ? -1.086 -10.961 -27.094 1 90.44 319 ARG B CA 1
ATOM 5827 C C . ARG B 1 319 ? -0.228 -11.336 -25.891 1 90.44 319 ARG B C 1
ATOM 5829 O O . ARG B 1 319 ? 0.972 -11.055 -25.859 1 90.44 319 ARG B O 1
ATOM 5836 N N . ASP B 1 320 ? -0.899 -11.922 -24.953 1 91.12 320 ASP B N 1
ATOM 5837 C CA . ASP B 1 320 ? -0.183 -12.414 -23.781 1 91.12 320 ASP B CA 1
ATOM 5838 C C . ASP B 1 320 ? 0.629 -13.664 -24.125 1 91.12 320 ASP B C 1
ATOM 5840 O O . ASP B 1 320 ? 0.511 -14.211 -25.219 1 91.12 320 ASP B O 1
ATOM 5844 N N . HIS B 1 321 ? 1.451 -14.016 -23.266 1 95.06 321 HIS B N 1
ATOM 5845 C CA . HIS B 1 321 ? 2.23 -15.234 -23.422 1 95.06 321 HIS B CA 1
ATOM 5846 C C . HIS B 1 321 ? 2.295 -16.016 -22.109 1 95.06 321 HIS B C 1
ATOM 5848 O O . HIS B 1 321 ? 2.012 -15.469 -21.047 1 95.06 321 HIS B O 1
ATOM 5854 N N . LYS B 1 322 ? 2.547 -17.172 -22.281 1 97 322 LYS B N 1
ATOM 5855 C CA . LYS B 1 322 ? 2.994 -18.047 -21.203 1 97 322 LYS B CA 1
ATOM 5856 C C . LYS B 1 322 ? 4.391 -18.594 -21.469 1 97 322 LYS B C 1
ATOM 5858 O O . LYS B 1 322 ? 5.062 -18.156 -22.406 1 97 322 LYS B O 1
ATOM 5863 N N . TYR B 1 323 ? 4.93 -19.469 -20.594 1 97.81 323 TYR B N 1
ATOM 5864 C CA . TYR B 1 323 ? 6.336 -19.797 -20.797 1 97.81 323 TYR B CA 1
ATOM 5865 C C . TYR B 1 323 ? 6.688 -21.141 -20.156 1 97.81 323 TYR B C 1
ATOM 5867 O O . TYR B 1 323 ? 5.871 -21.719 -19.438 1 97.81 323 TYR B O 1
ATOM 5875 N N . ALA B 1 324 ? 7.758 -21.625 -20.516 1 98.44 324 ALA B N 1
ATOM 5876 C CA . ALA B 1 324 ? 8.461 -22.719 -19.844 1 98.44 324 ALA B CA 1
ATOM 5877 C C . ALA B 1 324 ? 9.875 -22.297 -19.438 1 98.44 324 ALA B C 1
ATOM 5879 O O . ALA B 1 324 ? 10.492 -21.453 -20.094 1 98.44 324 ALA B O 1
ATOM 5880 N N . ILE B 1 325 ? 10.336 -22.891 -18.359 1 98.56 325 ILE B N 1
ATOM 5881 C CA . ILE B 1 325 ? 11.578 -22.406 -17.766 1 98.56 325 ILE B CA 1
ATOM 5882 C C . ILE B 1 325 ? 12.422 -23.578 -17.297 1 98.56 325 ILE B C 1
ATOM 5884 O O . ILE B 1 325 ? 11.883 -24.578 -16.812 1 98.56 325 ILE B O 1
ATOM 5888 N N . GLN B 1 326 ? 13.711 -23.531 -17.5 1 98.25 326 GLN B N 1
ATOM 5889 C CA . GLN B 1 326 ? 14.625 -24.438 -16.828 1 98.25 326 GLN B CA 1
ATOM 5890 C C . GLN B 1 326 ? 14.859 -24.031 -15.383 1 98.25 326 GLN B C 1
ATOM 5892 O O . GLN B 1 326 ? 15.562 -23.062 -15.117 1 98.25 326 GLN B O 1
ATOM 5897 N N . PRO B 1 327 ? 14.352 -24.766 -14.445 1 97.94 327 PRO B N 1
ATOM 5898 C CA . PRO B 1 327 ? 14.266 -24.266 -13.07 1 97.94 327 PRO B CA 1
ATOM 5899 C C . PRO B 1 327 ? 15.633 -24.094 -12.414 1 97.94 327 PRO B C 1
ATOM 5901 O O . PRO B 1 327 ? 15.805 -23.25 -11.539 1 97.94 327 PRO B O 1
ATOM 5904 N N . ARG B 1 328 ? 16.656 -24.797 -12.805 1 96.44 328 ARG B N 1
ATOM 5905 C CA . ARG B 1 328 ? 17.969 -24.703 -12.195 1 96.44 328 ARG B CA 1
ATOM 5906 C C . ARG B 1 328 ? 18.594 -23.328 -12.438 1 96.44 328 ARG B C 1
ATOM 5908 O O . ARG B 1 328 ? 19.531 -22.938 -11.734 1 96.44 328 ARG B O 1
ATOM 5915 N N . SER B 1 329 ? 18.047 -22.625 -13.43 1 95.81 329 SER B N 1
ATOM 5916 C CA . SER B 1 329 ? 18.609 -21.328 -13.789 1 95.81 329 SER B CA 1
ATOM 5917 C C . SER B 1 329 ? 17.766 -20.188 -13.234 1 95.81 329 SER B C 1
ATOM 5919 O O . SER B 1 329 ? 18.031 -19.016 -13.531 1 95.81 329 SER B O 1
ATOM 5921 N N . ALA B 1 330 ? 16.812 -20.484 -12.484 1 97.81 330 ALA B N 1
ATOM 5922 C CA . ALA B 1 330 ? 15.852 -19.453 -12.062 1 97.81 330 ALA B CA 1
ATOM 5923 C C . ALA B 1 330 ? 15.945 -19.203 -10.562 1 97.81 330 ALA B C 1
ATOM 5925 O O . ALA B 1 330 ? 16.078 -20.156 -9.773 1 97.81 330 ALA B O 1
ATOM 5926 N N . SER B 1 331 ? 15.875 -17.906 -10.18 1 98.12 331 SER B N 1
ATOM 5927 C CA . SER B 1 331 ? 15.852 -17.547 -8.758 1 98.12 331 SER B CA 1
ATOM 5928 C C . SER B 1 331 ? 14.445 -17.203 -8.297 1 98.12 331 SER B C 1
ATOM 5930 O O . SER B 1 331 ? 14.172 -17.172 -7.094 1 98.12 331 SER B O 1
ATOM 5932 N N . ALA B 1 332 ? 13.609 -16.906 -9.172 1 98.5 332 ALA B N 1
ATOM 5933 C CA . ALA B 1 332 ? 12.18 -16.672 -8.977 1 98.5 332 ALA B CA 1
ATOM 5934 C C . ALA B 1 332 ? 11.43 -16.703 -10.305 1 98.5 332 ALA B C 1
ATOM 5936 O O . ALA B 1 332 ? 12.047 -16.719 -11.375 1 98.5 332 ALA B O 1
ATOM 5937 N N . THR B 1 333 ? 10.109 -16.766 -10.203 1 97.56 333 THR B N 1
ATOM 5938 C CA . THR B 1 333 ? 9.352 -16.828 -11.445 1 97.56 333 THR B CA 1
ATOM 5939 C C . THR B 1 333 ? 8.102 -15.969 -11.359 1 97.56 333 THR B C 1
ATOM 5941 O O . THR B 1 333 ? 7.688 -15.57 -10.266 1 97.56 333 THR B O 1
ATOM 5944 N N . GLY B 1 334 ? 7.57 -15.641 -12.508 1 96.06 334 GLY B N 1
ATOM 5945 C CA . GLY B 1 334 ? 6.301 -14.938 -12.633 1 96.06 334 GLY B CA 1
ATOM 5946 C C . GLY B 1 334 ? 5.207 -15.797 -13.25 1 96.06 334 GLY B C 1
ATOM 5947 O O . GLY B 1 334 ? 5.328 -17.016 -13.297 1 96.06 334 GLY B O 1
ATOM 5948 N N . VAL B 1 335 ? 4.117 -15.125 -13.664 1 95.56 335 VAL B N 1
ATOM 5949 C CA . VAL B 1 335 ? 2.967 -15.82 -14.234 1 95.56 335 VAL B CA 1
ATOM 5950 C C . VAL B 1 335 ? 3.113 -15.898 -15.758 1 95.56 335 VAL B C 1
ATOM 5952 O O . VAL B 1 335 ? 2.771 -16.906 -16.375 1 95.56 335 VAL B O 1
ATOM 5955 N N . HIS B 1 336 ? 3.715 -14.844 -16.375 1 94.88 336 HIS B N 1
ATOM 5956 C CA . HIS B 1 336 ? 3.83 -14.781 -17.828 1 94.88 336 HIS B CA 1
ATOM 5957 C C . HIS B 1 336 ? 5.273 -14.992 -18.266 1 94.88 336 HIS B C 1
ATOM 5959 O O . HIS B 1 336 ? 5.527 -15.297 -19.438 1 94.88 336 HIS B O 1
ATOM 5965 N N . LEU B 1 337 ? 6.125 -14.727 -17.359 1 95.12 337 LEU B N 1
ATOM 5966 C CA . LEU B 1 337 ? 7.551 -14.938 -17.578 1 95.12 337 LEU B CA 1
ATOM 5967 C C . LEU B 1 337 ? 8.328 -14.75 -16.266 1 95.12 337 LEU B C 1
ATOM 5969 O O . LEU B 1 337 ? 7.777 -14.266 -15.281 1 95.12 337 LEU B O 1
ATOM 5973 N N . SER B 1 338 ? 9.531 -15.172 -16.312 1 96.69 338 SER B N 1
ATOM 5974 C CA . SER B 1 338 ? 10.43 -14.859 -15.203 1 96.69 338 SER B CA 1
ATOM 5975 C C . SER B 1 338 ? 11.391 -13.734 -15.57 1 96.69 338 SER B C 1
ATOM 5977 O O . SER B 1 338 ? 11.906 -13.695 -16.688 1 96.69 338 SER B O 1
ATOM 5979 N N . GLN B 1 339 ? 11.656 -12.812 -14.656 1 96.06 339 GLN B N 1
ATOM 5980 C CA . GLN B 1 339 ? 12.664 -11.773 -14.82 1 96.06 339 GLN B CA 1
ATOM 5981 C C . GLN B 1 339 ? 13.93 -12.109 -14.039 1 96.06 339 GLN B C 1
ATOM 5983 O O . GLN B 1 339 ? 14.867 -11.305 -13.984 1 96.06 339 GLN B O 1
ATOM 5988 N N . ASN B 1 340 ? 13.93 -13.25 -13.422 1 97.19 340 ASN B N 1
ATOM 5989 C CA . ASN B 1 340 ? 15 -13.617 -12.492 1 97.19 340 ASN B CA 1
ATOM 5990 C C . ASN B 1 340 ? 15.664 -14.93 -12.898 1 97.19 340 ASN B C 1
ATOM 5992 O O . ASN B 1 340 ? 15.695 -15.875 -12.109 1 97.19 340 ASN B O 1
ATOM 5996 N N . VAL B 1 341 ? 16.234 -14.922 -14.133 1 97 341 VAL B N 1
ATOM 5997 C CA . VAL B 1 341 ? 16.906 -16.094 -14.672 1 97 341 VAL B CA 1
ATOM 5998 C C . VAL B 1 341 ? 18.375 -15.758 -14.969 1 97 341 VAL B C 1
ATOM 6000 O O . VAL B 1 341 ? 18.703 -14.594 -15.203 1 97 341 VAL B O 1
ATOM 6003 N N . ALA B 1 342 ? 19.188 -16.766 -14.898 1 96.12 342 ALA B N 1
ATOM 6004 C CA . ALA B 1 342 ? 20.578 -16.641 -15.281 1 96.12 342 ALA B CA 1
ATOM 6005 C C . ALA B 1 342 ? 20.844 -17.266 -16.641 1 96.12 342 ALA B C 1
ATOM 6007 O O . ALA B 1 342 ? 21.062 -18.484 -16.75 1 96.12 342 ALA B O 1
ATOM 6008 N N . GLY B 1 343 ? 20.812 -16.531 -17.734 1 95.88 343 GLY B N 1
ATOM 6009 C CA . GLY B 1 343 ? 20.984 -17 -19.109 1 95.88 343 GLY B CA 1
ATOM 6010 C C . GLY B 1 343 ? 20 -16.391 -20.078 1 95.88 343 GLY B C 1
ATOM 6011 O O . GLY B 1 343 ? 19.125 -15.609 -19.688 1 95.88 343 GLY B O 1
ATOM 6012 N N . PRO B 1 344 ? 20.094 -16.688 -21.281 1 96.69 344 PRO B N 1
ATOM 6013 C CA . PRO B 1 344 ? 19.25 -16.078 -22.297 1 96.69 344 PRO B CA 1
ATOM 6014 C C . PRO B 1 344 ? 17.828 -16.641 -22.312 1 96.69 344 PRO B C 1
ATOM 6016 O O . PRO B 1 344 ? 17.625 -17.812 -21.969 1 96.69 344 PRO B O 1
ATOM 6019 N N . SER B 1 345 ? 16.922 -15.836 -22.688 1 96.31 345 SER B N 1
ATOM 6020 C CA . SER B 1 345 ? 15.516 -16.219 -22.875 1 96.31 345 SER B CA 1
ATOM 6021 C C . SER B 1 345 ? 15.133 -16.188 -24.344 1 96.31 345 SER B C 1
ATOM 6023 O O . SER B 1 345 ? 15.641 -15.359 -25.109 1 96.31 345 SER B O 1
ATOM 6025 N N . LEU B 1 346 ? 14.305 -17.031 -24.734 1 96 346 LEU B N 1
ATOM 6026 C CA . LEU B 1 346 ? 13.766 -17.047 -26.078 1 96 346 LEU B CA 1
ATOM 6027 C C . LEU B 1 346 ? 12.352 -16.469 -26.125 1 96 346 LEU B C 1
ATOM 6029 O O . LEU B 1 346 ? 11.398 -17.141 -25.734 1 96 346 LEU B O 1
ATOM 6033 N N . SER B 1 347 ? 12.125 -15.312 -26.625 1 90.38 347 SER B N 1
ATOM 6034 C CA . SER B 1 347 ? 10.836 -14.625 -26.578 1 90.38 347 SER B CA 1
ATOM 6035 C C . SER B 1 347 ? 10.008 -14.945 -27.828 1 90.38 347 SER B C 1
ATOM 6037 O O . SER B 1 347 ? 8.781 -14.828 -27.812 1 90.38 347 SER B O 1
ATOM 6039 N N . GLU B 1 348 ? 10.586 -15.266 -28.922 1 85.06 348 GLU B N 1
ATOM 6040 C CA . GLU B 1 348 ? 9.875 -15.609 -30.156 1 85.06 348 GLU B CA 1
ATOM 6041 C C . GLU B 1 348 ? 10.227 -17.016 -30.625 1 85.06 348 GLU B C 1
ATOM 6043 O O . GLU B 1 348 ? 11.359 -17.281 -31.016 1 85.06 348 GLU B O 1
ATOM 6048 N N . THR B 1 349 ? 9.258 -17.844 -30.5 1 84.12 349 THR B N 1
ATOM 6049 C CA . THR B 1 349 ? 9.516 -19.234 -30.891 1 84.12 349 THR B CA 1
ATOM 6050 C C . THR B 1 349 ? 9.117 -19.484 -32.344 1 84.12 349 THR B C 1
ATOM 6052 O O . THR B 1 349 ? 9.117 -20.625 -32.781 1 84.12 349 THR B O 1
ATOM 6055 N N . GLY B 1 350 ? 8.703 -18.438 -33.125 1 79.25 350 GLY B N 1
ATOM 6056 C CA . GLY B 1 350 ? 8.398 -18.547 -34.531 1 79.25 350 GLY B CA 1
ATOM 6057 C C . GLY B 1 350 ? 7.188 -19.406 -34.812 1 79.25 350 GLY B C 1
ATOM 6058 O O . GLY B 1 350 ? 7.156 -20.125 -35.844 1 79.25 350 GLY B O 1
ATOM 6059 N N . GLY B 1 351 ? 6.41 -19.562 -33.906 1 86.12 351 GLY B N 1
ATOM 6060 C CA . GLY B 1 351 ? 5.184 -20.312 -34.125 1 86.12 351 GLY B CA 1
ATOM 6061 C C . GLY B 1 351 ? 5.348 -21.797 -33.875 1 86.12 351 GLY B C 1
ATOM 6062 O O . GLY B 1 351 ? 4.441 -22.578 -34.156 1 86.12 351 GLY B O 1
ATOM 6063 N N . MET B 1 352 ? 6.449 -22.156 -33.312 1 92.12 352 MET B N 1
ATOM 6064 C CA . MET B 1 352 ? 6.734 -23.562 -33.094 1 92.12 352 MET B CA 1
ATOM 6065 C C . MET B 1 352 ? 5.926 -24.125 -31.938 1 92.12 352 MET B C 1
ATOM 6067 O O . MET B 1 352 ? 5.762 -25.344 -31.812 1 92.12 352 MET B O 1
ATOM 6071 N N . ILE B 1 353 ? 5.496 -23.281 -31.094 1 95.88 353 ILE B N 1
ATOM 6072 C CA . ILE B 1 353 ? 4.688 -23.688 -29.953 1 95.88 353 ILE B CA 1
ATOM 6073 C C . ILE B 1 353 ? 3.697 -22.578 -29.594 1 95.88 353 ILE B C 1
ATOM 6075 O O . ILE B 1 353 ? 4.059 -21.406 -29.562 1 95.88 353 ILE B O 1
ATOM 6079 N N . LYS B 1 354 ? 2.459 -22.953 -29.453 1 96.31 354 LYS B N 1
ATOM 6080 C CA . LYS B 1 354 ? 1.357 -22.047 -29.125 1 96.31 354 LYS B CA 1
ATOM 6081 C C . LYS B 1 354 ? 0.454 -22.641 -28.047 1 96.31 354 LYS B C 1
ATOM 6083 O O . LYS B 1 354 ? 0.606 -23.797 -27.672 1 96.31 354 LYS B O 1
ATOM 6088 N N . TYR B 1 355 ? -0.341 -21.75 -27.484 1 97.44 355 TYR B N 1
ATOM 6089 C CA . TYR B 1 355 ? -1.36 -22.297 -26.609 1 97.44 355 TYR B CA 1
ATOM 6090 C C . TYR B 1 355 ? -2.732 -21.719 -26.922 1 97.44 355 TYR B C 1
ATOM 6092 O O . TYR B 1 355 ? -2.855 -20.516 -27.188 1 97.44 355 TYR B O 1
ATOM 6100 N N . PHE B 1 356 ? -3.764 -22.594 -27 1 98.25 356 PHE B N 1
ATOM 6101 C CA . PHE B 1 356 ? -5.156 -22.203 -27.172 1 98.25 356 PHE B CA 1
ATOM 6102 C C . PHE B 1 356 ? -5.805 -21.859 -25.844 1 98.25 356 PHE B C 1
ATOM 6104 O O . PHE B 1 356 ? -5.793 -22.656 -24.906 1 98.25 356 PHE B O 1
ATOM 6111 N N . HIS B 1 357 ? -6.32 -20.672 -25.75 1 98.44 357 HIS B N 1
ATOM 6112 C CA . HIS B 1 357 ? -6.816 -20.141 -24.484 1 98.44 357 HIS B CA 1
ATOM 6113 C C . HIS B 1 357 ? -8.344 -20.062 -24.484 1 98.44 357 HIS B C 1
ATOM 6115 O O . HIS B 1 357 ? -8.93 -19.312 -25.266 1 98.44 357 HIS B O 1
ATOM 6121 N N . TYR B 1 358 ? -8.945 -20.781 -23.656 1 98 358 TYR B N 1
ATOM 6122 C CA . TYR B 1 358 ? -10.398 -20.797 -23.484 1 98 358 TYR B CA 1
ATOM 6123 C C . TYR B 1 358 ? -10.805 -20.047 -22.219 1 98 358 TYR B C 1
ATOM 6125 O O . TYR B 1 358 ? -11.391 -20.625 -21.297 1 98 358 TYR B O 1
ATOM 6133 N N . HIS B 1 359 ? -10.664 -18.828 -22.266 1 96.12 359 HIS B N 1
ATOM 6134 C CA . HIS B 1 359 ? -10.844 -17.984 -21.094 1 96.12 359 HIS B CA 1
ATOM 6135 C C . HIS B 1 359 ? -12.266 -18.062 -20.562 1 96.12 359 HIS B C 1
ATOM 6137 O O . HIS B 1 359 ? -13.227 -17.984 -21.328 1 96.12 359 HIS B O 1
ATOM 6143 N N . GLY B 1 360 ? -12.406 -18.312 -19.281 1 94.25 360 GLY B N 1
ATOM 6144 C CA . GLY B 1 360 ? -13.688 -18.234 -18.609 1 94.25 360 GLY B CA 1
ATOM 6145 C C . GLY B 1 360 ? -14.484 -19.531 -18.703 1 94.25 360 GLY B C 1
ATOM 6146 O O . GLY B 1 360 ? -15.664 -19.562 -18.359 1 94.25 360 GLY B O 1
ATOM 6147 N N . THR B 1 361 ? -13.867 -20.594 -19.125 1 95.62 361 THR B N 1
ATOM 6148 C CA . THR B 1 361 ? -14.648 -21.797 -19.344 1 95.62 361 THR B CA 1
ATOM 6149 C C . THR B 1 361 ? -14.359 -22.844 -18.281 1 95.62 361 THR B C 1
ATOM 6151 O O . THR B 1 361 ? -15.094 -23.828 -18.141 1 95.62 361 THR B O 1
ATOM 6154 N N . LEU B 1 362 ? -13.352 -22.641 -17.5 1 96.06 362 LEU B N 1
ATOM 6155 C CA . LEU B 1 362 ? -12.906 -23.688 -16.594 1 96.06 362 LEU B CA 1
ATOM 6156 C C . LEU B 1 362 ? -13.922 -23.906 -15.477 1 96.06 362 LEU B C 1
ATOM 6158 O O . LEU B 1 362 ? -14.156 -25.047 -15.062 1 96.06 362 LEU B O 1
ATOM 6162 N N . ALA B 1 363 ? -14.539 -22.844 -15 1 94.62 363 ALA B N 1
ATOM 6163 C CA . ALA B 1 363 ? -15.5 -22.953 -13.906 1 94.62 363 ALA B CA 1
ATOM 6164 C C . ALA B 1 363 ? -16.938 -22.781 -14.414 1 94.62 363 ALA B C 1
ATOM 6166 O O . ALA B 1 363 ? -17.828 -22.422 -13.648 1 94.62 363 ALA B O 1
ATOM 6167 N N . MET B 1 364 ? -17.125 -22.984 -15.648 1 91.38 364 MET B N 1
ATOM 6168 C CA . MET B 1 364 ? -18.469 -22.938 -16.234 1 91.38 364 MET B CA 1
ATOM 6169 C C . MET B 1 364 ? -19.125 -24.312 -16.172 1 91.38 364 MET B C 1
ATOM 6171 O O . MET B 1 364 ? -18.656 -25.25 -16.812 1 91.38 364 MET B O 1
ATOM 6175 N N . ARG B 1 365 ? -20.281 -24.375 -15.516 1 92.25 365 ARG B N 1
ATOM 6176 C CA . ARG B 1 365 ? -20.922 -25.672 -15.289 1 92.25 365 ARG B CA 1
ATOM 6177 C C . ARG B 1 365 ? -22.031 -25.906 -16.312 1 92.25 365 ARG B C 1
ATOM 6179 O O . ARG B 1 365 ? -22.562 -27.016 -16.406 1 92.25 365 ARG B O 1
ATOM 6186 N N . ARG B 1 366 ? -22.312 -24.906 -17 1 91.31 366 ARG B N 1
ATOM 6187 C CA . ARG B 1 366 ? -23.297 -25.047 -18.078 1 91.31 366 ARG B CA 1
ATOM 6188 C C . ARG B 1 366 ? -22.609 -25.125 -19.438 1 91.31 366 ARG B C 1
ATOM 6190 O O . ARG B 1 366 ? -21.453 -24.781 -19.578 1 91.31 366 ARG B O 1
ATOM 6197 N N . ASP B 1 367 ? -23.344 -25.641 -20.375 1 92.25 367 ASP B N 1
ATOM 6198 C CA . ASP B 1 367 ? -22.812 -25.703 -21.734 1 92.25 367 ASP B CA 1
ATOM 6199 C C . ASP B 1 367 ? -22.453 -24.312 -22.25 1 92.25 367 ASP B C 1
ATOM 6201 O O . ASP B 1 367 ? -23.297 -23.422 -22.281 1 92.25 367 ASP B O 1
ATOM 6205 N N . PRO B 1 368 ? -21.219 -24.141 -22.656 1 93.62 368 PRO B N 1
ATOM 6206 C CA . PRO B 1 368 ? -20.781 -22.812 -23.078 1 93.62 368 PRO B CA 1
ATOM 6207 C C . PRO B 1 368 ? -21.328 -22.422 -24.453 1 93.62 368 PRO B C 1
ATOM 6209 O O . PRO B 1 368 ? -21.25 -21.25 -24.844 1 93.62 368 PRO B O 1
ATOM 6212 N N . CYS B 1 369 ? -21.875 -23.312 -25.141 1 95.06 369 CYS B N 1
ATOM 6213 C CA . CYS B 1 369 ? -22.328 -23.062 -26.5 1 95.06 369 CYS B CA 1
ATOM 6214 C C . CYS B 1 369 ? -23.641 -22.266 -26.5 1 95.06 369 CYS B C 1
ATOM 6216 O O . CYS B 1 369 ? -24.719 -22.844 -26.641 1 95.06 369 CYS B O 1
ATOM 6218 N N . ARG B 1 370 ? -23.531 -21 -26.531 1 93.94 370 ARG B N 1
ATOM 6219 C CA . ARG B 1 370 ? -24.688 -20.125 -26.484 1 93.94 370 ARG B CA 1
ATOM 6220 C C . ARG B 1 370 ? -25.078 -19.656 -27.875 1 93.94 370 ARG B C 1
ATOM 6222 O O . ARG B 1 370 ? -26.25 -19.375 -28.141 1 93.94 370 ARG B O 1
ATOM 6229 N N . GLU B 1 371 ? -24.109 -19.5 -28.734 1 95.81 371 GLU B N 1
ATOM 6230 C CA . GLU B 1 371 ? -24.328 -19.094 -30.125 1 95.81 371 GLU B CA 1
ATOM 6231 C C . GLU B 1 371 ? -23.891 -20.188 -31.094 1 95.81 371 GLU B C 1
ATOM 6233 O O . GLU B 1 371 ? -22.703 -20.547 -31.156 1 95.81 371 GLU B O 1
ATOM 6238 N N . LEU B 1 372 ? -24.812 -20.688 -31.844 1 96.62 372 LEU B N 1
ATOM 6239 C CA . LEU B 1 372 ? -24.531 -21.719 -32.844 1 96.62 372 LEU B CA 1
ATOM 6240 C C . LEU B 1 372 ? -24.469 -21.109 -34.25 1 96.62 372 LEU B C 1
ATOM 6242 O O . LEU B 1 372 ? -25.406 -20.422 -34.656 1 96.62 372 LEU B O 1
ATOM 6246 N N . LEU B 1 373 ? -23.359 -21.406 -34.875 1 97 373 LEU B N 1
ATOM 6247 C CA . LEU B 1 373 ? -23.094 -20.719 -36.125 1 97 373 LEU B CA 1
ATOM 6248 C C . LEU B 1 373 ? -22.922 -21.734 -37.281 1 97 373 LEU B C 1
ATOM 6250 O O . LEU B 1 373 ? -22.5 -22.859 -37.031 1 97 373 LEU B O 1
ATOM 6254 N N . ASN B 1 374 ? -23.203 -21.25 -38.562 1 96.56 374 ASN B N 1
ATOM 6255 C CA . ASN B 1 374 ? -22.984 -22.047 -39.75 1 96.56 374 ASN B CA 1
ATOM 6256 C C . ASN B 1 374 ? -21.984 -21.359 -40.688 1 96.56 374 ASN B C 1
ATOM 6258 O O . ASN B 1 374 ? -21.953 -21.641 -41.906 1 96.56 374 ASN B O 1
ATOM 6262 N N . VAL B 1 375 ? -21.188 -20.484 -40.125 1 97.06 375 VAL B N 1
ATOM 6263 C CA . VAL B 1 375 ? -20.234 -19.719 -40.906 1 97.06 375 VAL B CA 1
ATOM 6264 C C . VAL B 1 375 ? -18.812 -20.016 -40.469 1 97.06 375 VAL B C 1
ATOM 6266 O O . VAL B 1 375 ? -18.609 -20.562 -39.375 1 97.06 375 VAL B O 1
ATOM 6269 N N . THR B 1 376 ? -17.875 -19.734 -41.344 1 97.06 376 THR B N 1
ATOM 6270 C CA . THR B 1 376 ? -16.469 -19.969 -41.031 1 97.06 376 THR B CA 1
ATOM 6271 C C . THR B 1 376 ? -15.805 -18.703 -40.5 1 97.06 376 THR B C 1
ATOM 6273 O O . THR B 1 376 ? -14.719 -18.75 -39.906 1 97.06 376 THR B O 1
ATOM 6276 N N . LYS B 1 377 ? -16.406 -17.578 -40.75 1 97.44 377 LYS B N 1
ATOM 6277 C CA . LYS B 1 377 ? -15.945 -16.297 -40.219 1 97.44 377 LYS B CA 1
ATOM 6278 C C . LYS B 1 377 ? -17.109 -15.469 -39.688 1 97.44 377 LYS B C 1
ATOM 6280 O O . LYS B 1 377 ? -18.203 -15.5 -40.25 1 97.44 377 LYS B O 1
ATOM 6285 N N . ILE B 1 378 ? -16.844 -14.812 -38.531 1 96.81 378 ILE B N 1
ATOM 6286 C CA . ILE B 1 378 ? -17.906 -13.984 -38 1 96.81 378 ILE B CA 1
ATOM 6287 C C . ILE B 1 378 ? -17.312 -12.844 -37.156 1 96.81 378 ILE B C 1
ATOM 6289 O O . ILE B 1 378 ? -16.234 -12.992 -36.594 1 96.81 378 ILE B O 1
ATOM 6293 N N . PHE B 1 379 ? -17.969 -11.664 -37.281 1 96.19 379 PHE B N 1
ATOM 6294 C CA . PHE B 1 379 ? -17.672 -10.562 -36.375 1 96.19 379 PHE B CA 1
ATOM 6295 C C . PHE B 1 379 ? -18.656 -10.539 -35.188 1 96.19 379 PHE B C 1
ATOM 6297 O O . PHE B 1 379 ? -19.844 -10.227 -35.375 1 96.19 379 PHE B O 1
ATOM 6304 N N . PHE B 1 380 ? -18.203 -10.891 -34.031 1 95 380 PHE B N 1
ATOM 6305 C CA . PHE B 1 380 ? -19.047 -11.047 -32.844 1 95 380 PHE B CA 1
ATOM 6306 C C . PHE B 1 380 ? -18.469 -10.273 -31.672 1 95 380 PHE B C 1
ATOM 6308 O O . PHE B 1 380 ? -17.297 -10.43 -31.328 1 95 380 PHE B O 1
ATOM 6315 N N . ASP B 1 381 ? -19.312 -9.359 -31.016 1 93.44 381 ASP B N 1
ATOM 6316 C CA . ASP B 1 381 ? -18.922 -8.555 -29.875 1 93.44 381 ASP B CA 1
ATOM 6317 C C . ASP B 1 381 ? -17.609 -7.812 -30.141 1 93.44 381 ASP B C 1
ATOM 6319 O O . ASP B 1 381 ? -16.656 -7.914 -29.359 1 93.44 381 ASP B O 1
ATOM 6323 N N . ASN B 1 382 ? -17.453 -7.258 -31.25 1 93.19 382 ASN B N 1
ATOM 6324 C CA . ASN B 1 382 ? -16.359 -6.402 -31.688 1 93.19 382 ASN B CA 1
ATOM 6325 C C . ASN B 1 382 ? -15.07 -7.195 -31.906 1 93.19 382 ASN B C 1
ATOM 6327 O O . ASN B 1 382 ? -13.977 -6.652 -31.766 1 93.19 382 ASN B O 1
ATOM 6331 N N . THR B 1 383 ? -15.188 -8.5 -32.125 1 96.25 383 THR B N 1
ATOM 6332 C CA . THR B 1 383 ? -14.031 -9.367 -32.344 1 96.25 383 THR B CA 1
ATOM 6333 C C . THR B 1 383 ? -14.25 -10.242 -33.562 1 96.25 383 THR B C 1
ATOM 6335 O O . THR B 1 383 ? -15.305 -10.867 -33.719 1 96.25 383 THR B O 1
ATOM 6338 N N . PRO B 1 384 ? -13.32 -10.125 -34.531 1 97.69 384 PRO B N 1
ATOM 6339 C CA . PRO B 1 384 ? -13.398 -11.086 -35.625 1 97.69 384 PRO B CA 1
ATOM 6340 C C . PRO B 1 384 ? -13.008 -12.5 -35.219 1 97.69 384 PRO B C 1
ATOM 6342 O O . PRO B 1 384 ? -11.984 -12.688 -34.562 1 97.69 384 PRO B O 1
ATOM 6345 N N . TYR B 1 385 ? -13.844 -13.453 -35.531 1 98.25 385 TYR B N 1
ATOM 6346 C CA . TYR B 1 385 ? -13.57 -14.859 -35.219 1 98.25 385 TYR B CA 1
ATOM 6347 C C . TYR B 1 385 ? -13.492 -15.688 -36.5 1 98.25 385 TYR B C 1
ATOM 6349 O O . TYR B 1 385 ? -14.195 -15.398 -37.469 1 98.25 385 TYR B O 1
ATOM 6357 N N . VAL B 1 386 ? -12.625 -16.688 -36.562 1 98.44 386 VAL B N 1
ATOM 6358 C CA . VAL B 1 386 ? -12.5 -17.625 -37.656 1 98.44 386 VAL B CA 1
ATOM 6359 C C . VAL B 1 386 ? -12.586 -19.062 -37.156 1 98.44 386 VAL B C 1
ATOM 6361 O O . VAL B 1 386 ? -12.141 -19.344 -36.031 1 98.44 386 VAL B O 1
ATOM 6364 N N . LEU B 1 387 ? -13.172 -19.875 -37.906 1 98.25 387 LEU B N 1
ATOM 6365 C CA . LEU B 1 387 ? -13.266 -21.281 -37.562 1 98.25 387 LEU B CA 1
ATOM 6366 C C . LEU B 1 387 ? -11.883 -21.922 -37.469 1 98.25 387 LEU B C 1
ATOM 6368 O O . LEU B 1 387 ? -11.062 -21.766 -38.375 1 98.25 387 LEU B O 1
ATOM 6372 N N . ASP B 1 388 ? -11.586 -22.531 -36.406 1 97.94 388 ASP B N 1
ATOM 6373 C CA . ASP B 1 388 ? -10.328 -23.219 -36.156 1 97.94 388 ASP B CA 1
ATOM 6374 C C . ASP B 1 388 ? -10.57 -24.547 -35.438 1 97.94 388 ASP B C 1
ATOM 6376 O O . ASP B 1 388 ? -10.766 -24.594 -34.219 1 97.94 388 ASP B O 1
ATOM 6380 N N . GLU B 1 389 ? -10.477 -25.656 -36.125 1 97.25 389 GLU B N 1
ATOM 6381 C CA . GLU B 1 389 ? -10.789 -26.984 -35.625 1 97.25 389 GLU B CA 1
ATOM 6382 C C . GLU B 1 389 ? -9.523 -27.75 -35.25 1 97.25 389 GLU B C 1
ATOM 6384 O O . GLU B 1 389 ? -9.531 -28.984 -35.188 1 97.25 389 GLU B O 1
ATOM 6389 N N . THR B 1 390 ? -8.477 -27 -35.062 1 96.06 390 THR B N 1
ATOM 6390 C CA . THR B 1 390 ? -7.172 -27.609 -34.844 1 96.06 390 THR B CA 1
ATOM 6391 C C . THR B 1 390 ? -7.223 -28.578 -33.656 1 96.06 390 THR B C 1
ATOM 6393 O O . THR B 1 390 ? -6.887 -29.75 -33.781 1 96.06 390 THR B O 1
ATOM 6396 N N . LEU B 1 391 ? -7.723 -28.156 -32.469 1 97.5 391 LEU B N 1
ATOM 6397 C CA . LEU B 1 391 ? -7.715 -29.016 -31.281 1 97.5 391 LEU B CA 1
ATOM 6398 C C . LEU B 1 391 ? -8.844 -30.047 -31.344 1 97.5 391 LEU B C 1
ATOM 6400 O O . LEU B 1 391 ? -8.727 -31.141 -30.797 1 97.5 391 LEU B O 1
ATOM 6404 N N . ARG B 1 392 ? -9.922 -29.688 -32.062 1 97.38 392 ARG B N 1
ATOM 6405 C CA . ARG B 1 392 ? -11 -30.656 -32.25 1 97.38 392 ARG B CA 1
ATOM 6406 C C . ARG B 1 392 ? -10.484 -31.922 -32.938 1 97.38 392 ARG B C 1
ATOM 6408 O O . ARG B 1 392 ? -10.891 -33.031 -32.625 1 97.38 392 ARG B O 1
ATOM 6415 N N . SER B 1 393 ? -9.609 -31.734 -33.875 1 95.75 393 SER B N 1
ATOM 6416 C CA . SER B 1 393 ? -9.133 -32.812 -34.719 1 95.75 393 SER B CA 1
ATOM 6417 C C . SER B 1 393 ? -8.297 -33.812 -33.906 1 95.75 393 SER B C 1
ATOM 6419 O O . SER B 1 393 ? -8.125 -34.969 -34.344 1 95.75 393 SER B O 1
ATOM 6421 N N . VAL B 1 394 ? -7.801 -33.406 -32.781 1 95.38 394 VAL B N 1
ATOM 6422 C CA . VAL B 1 394 ? -6.934 -34.312 -32.062 1 95.38 394 VAL B CA 1
ATOM 6423 C C . VAL B 1 394 ? -7.695 -34.906 -30.859 1 95.38 394 VAL B C 1
ATOM 6425 O O . VAL B 1 394 ? -7.164 -35.75 -30.125 1 95.38 394 VAL B O 1
ATOM 6428 N N . ALA B 1 395 ? -8.906 -34.562 -30.625 1 96.75 395 ALA B N 1
ATOM 6429 C CA . ALA B 1 395 ? -9.688 -34.969 -29.469 1 96.75 395 ALA B CA 1
ATOM 6430 C C . ALA B 1 395 ? -9.852 -36.469 -29.406 1 96.75 395 ALA B C 1
ATOM 6432 O O . ALA B 1 395 ? -9.75 -37.094 -28.344 1 96.75 395 ALA B O 1
ATOM 6433 N N . GLY B 1 396 ? -10.102 -37.062 -30.562 1 95.62 396 GLY B N 1
ATOM 6434 C CA . GLY B 1 396 ? -10.258 -38.5 -30.625 1 95.62 396 GLY B CA 1
ATOM 6435 C C . GLY B 1 396 ? -9.023 -39.25 -30.156 1 95.62 396 GLY B C 1
ATOM 6436 O O . GLY B 1 396 ? -9.133 -40.219 -29.375 1 95.62 396 GLY B O 1
ATOM 6437 N N . GLU B 1 397 ? -7.906 -38.812 -30.625 1 95.81 397 GLU B N 1
ATOM 6438 C CA . GLU B 1 397 ? -6.641 -39.438 -30.219 1 95.81 397 GLU B CA 1
ATOM 6439 C C . GLU B 1 397 ? -6.41 -39.281 -28.719 1 95.81 397 GLU B C 1
ATOM 6441 O O . GLU B 1 397 ? -5.914 -40.188 -28.062 1 95.81 397 GLU B O 1
ATOM 6446 N N . VAL B 1 398 ? -6.719 -38.219 -28.141 1 97.38 398 VAL B N 1
ATOM 6447 C CA . VAL B 1 398 ? -6.531 -37.938 -26.719 1 97.38 398 VAL B CA 1
ATOM 6448 C C . VAL B 1 398 ? -7.438 -38.844 -25.891 1 97.38 398 VAL B C 1
ATOM 6450 O O . VAL B 1 398 ? -7.02 -39.375 -24.859 1 97.38 398 VAL B O 1
ATOM 6453 N N . ARG B 1 399 ? -8.656 -39.062 -26.344 1 96.44 399 ARG B N 1
ATOM 6454 C CA . ARG B 1 399 ? -9.578 -39.969 -25.641 1 96.44 399 ARG B CA 1
ATOM 6455 C C . ARG B 1 399 ? -9.055 -41.406 -25.625 1 96.44 399 ARG B C 1
ATOM 6457 O O . ARG B 1 399 ? -9.18 -42.094 -24.625 1 96.44 399 ARG B O 1
ATOM 6464 N N . MET B 1 400 ? -8.492 -41.75 -26.719 1 97.31 400 MET B N 1
ATOM 6465 C CA . MET B 1 400 ? -7.934 -43.125 -26.812 1 97.31 400 MET B CA 1
ATOM 6466 C C . MET B 1 400 ? -6.75 -43.281 -25.859 1 97.31 400 MET B C 1
ATOM 6468 O O . MET B 1 400 ? -6.609 -44.312 -25.203 1 97.31 400 MET B O 1
ATOM 6472 N N . PHE B 1 401 ? -5.961 -42.344 -25.859 1 97.06 401 PHE B N 1
ATOM 6473 C CA . PHE B 1 401 ? -4.84 -42.344 -24.922 1 97.06 401 PHE B CA 1
ATOM 6474 C C . PHE B 1 401 ? -5.332 -42.469 -23.484 1 97.06 401 PHE B C 1
ATOM 6476 O O . PHE B 1 401 ? -4.789 -43.25 -22.703 1 97.06 401 PHE B O 1
ATOM 6483 N N . GLU B 1 402 ? -6.344 -41.562 -23.141 1 97.62 402 GLU B N 1
ATOM 6484 C CA . GLU B 1 402 ? -6.902 -41.625 -21.781 1 97.62 402 GLU B CA 1
ATOM 6485 C C . GLU B 1 402 ? -7.395 -43.031 -21.453 1 97.62 402 GLU B C 1
ATOM 6487 O O . GLU B 1 402 ? -7.098 -43.562 -20.375 1 97.62 402 GLU B O 1
ATOM 6492 N N . LEU B 1 403 ? -8.086 -43.656 -22.375 1 96.88 403 LEU B N 1
ATOM 6493 C CA . LEU B 1 403 ? -8.633 -45 -22.172 1 96.88 403 LEU B CA 1
ATOM 6494 C C . LEU B 1 403 ? -7.508 -46 -21.922 1 96.88 403 LEU B C 1
ATOM 6496 O O . LEU B 1 403 ? -7.629 -46.875 -21.062 1 96.88 403 LEU B O 1
ATOM 6500 N N . LYS B 1 404 ? -6.516 -45.844 -22.641 1 96.94 404 LYS B N 1
ATOM 6501 C CA . LYS B 1 404 ? -5.375 -46.75 -22.5 1 96.94 404 LYS B CA 1
ATOM 6502 C C . LYS B 1 404 ? -4.668 -46.531 -21.156 1 96.94 404 LYS B C 1
ATOM 6504 O O . LYS B 1 404 ? -4.227 -47.5 -20.531 1 96.94 404 LYS B O 1
ATOM 6509 N N . MET B 1 405 ? -4.555 -45.344 -20.812 1 96.31 405 MET B N 1
ATOM 6510 C CA . MET B 1 405 ? -3.754 -45 -19.641 1 96.31 405 MET B CA 1
ATOM 6511 C C . MET B 1 405 ? -4.508 -45.281 -18.359 1 96.31 405 MET B C 1
ATOM 6513 O O . MET B 1 405 ? -3.938 -45.812 -17.406 1 96.31 405 MET B O 1
ATOM 6517 N N . ILE B 1 406 ? -5.859 -44.938 -18.297 1 96.31 406 ILE B N 1
ATOM 6518 C CA . ILE B 1 406 ? -6.512 -45 -16.984 1 96.31 406 ILE B CA 1
ATOM 6519 C C . ILE B 1 406 ? -7.828 -45.781 -17.109 1 96.31 406 ILE B C 1
ATOM 6521 O O . ILE B 1 406 ? -8.617 -45.812 -16.156 1 96.31 406 ILE B O 1
ATOM 6525 N N . GLY B 1 407 ? -8.188 -46.312 -18.234 1 95.56 407 GLY B N 1
ATOM 6526 C CA . GLY B 1 407 ? -9.406 -47.094 -18.422 1 95.56 407 GLY B CA 1
ATOM 6527 C C . GLY B 1 407 ? -10.641 -46.219 -18.609 1 95.56 407 GLY B C 1
ATOM 6528 O O . GLY B 1 407 ? -10.531 -45 -18.844 1 95.56 407 GLY B O 1
ATOM 6529 N N . PRO B 1 408 ? -11.789 -46.781 -18.5 1 94.44 408 PRO B N 1
ATOM 6530 C CA . PRO B 1 408 ? -13.039 -46.094 -18.844 1 94.44 408 PRO B CA 1
ATOM 6531 C C . PRO B 1 408 ? -13.664 -45.375 -17.641 1 94.44 408 PRO B C 1
ATOM 6533 O O . PRO B 1 408 ? -14.828 -44.969 -17.688 1 94.44 408 PRO B O 1
ATOM 6536 N N . ARG B 1 409 ? -12.961 -45.219 -16.609 1 92.31 409 ARG B N 1
ATOM 6537 C CA . ARG B 1 409 ? -13.469 -44.719 -15.336 1 92.31 409 ARG B CA 1
ATOM 6538 C C . ARG B 1 409 ? -14.125 -43.344 -15.508 1 92.31 409 ARG B C 1
ATOM 6540 O O . ARG B 1 409 ? -15.055 -43 -14.781 1 92.31 409 ARG B O 1
ATOM 6547 N N . LEU B 1 410 ? -13.609 -42.594 -16.438 1 93.38 410 LEU B N 1
ATOM 6548 C CA . LEU B 1 410 ? -14.07 -41.188 -16.562 1 93.38 410 LEU B CA 1
ATOM 6549 C C . LEU B 1 410 ? -15.023 -41.031 -17.734 1 93.38 410 LEU B C 1
ATOM 6551 O O . LEU B 1 410 ? -15.352 -39.906 -18.125 1 93.38 410 LEU B O 1
ATOM 6555 N N . ALA B 1 411 ? -15.547 -42.062 -18.219 1 88.94 411 ALA B N 1
ATOM 6556 C CA . ALA B 1 411 ? -16.344 -42.062 -19.438 1 88.94 411 ALA B CA 1
ATOM 6557 C C . ALA B 1 411 ? -17.641 -41.281 -19.234 1 88.94 411 ALA B C 1
ATOM 6559 O O . ALA B 1 411 ? -18.172 -40.688 -20.188 1 88.94 411 ALA B O 1
ATOM 6560 N N . HIS B 1 412 ? -18.125 -41.156 -17.984 1 85 412 HIS B N 1
ATOM 6561 C CA . HIS B 1 412 ? -19.406 -40.5 -17.75 1 85 412 HIS B CA 1
ATOM 6562 C C . HIS B 1 412 ? -19.234 -39.156 -17.031 1 85 412 HIS B C 1
ATOM 6564 O O . HIS B 1 412 ? -20.172 -38.688 -16.406 1 85 412 HIS B O 1
ATOM 6570 N N . THR B 1 413 ? -18.047 -38.688 -17.219 1 88.94 413 THR B N 1
ATOM 6571 C CA . THR B 1 413 ? -17.812 -37.406 -16.594 1 88.94 413 THR B CA 1
ATOM 6572 C C . THR B 1 413 ? -18.641 -36.312 -17.266 1 88.94 413 THR B C 1
ATOM 6574 O O . THR B 1 413 ? -18.594 -36.156 -18.484 1 88.94 413 THR B O 1
ATOM 6577 N N . ARG B 1 414 ? -19.469 -35.594 -16.5 1 79.31 414 ARG B N 1
ATOM 6578 C CA . ARG B 1 414 ? -20.328 -34.531 -17.016 1 79.31 414 ARG B CA 1
ATOM 6579 C C . ARG B 1 414 ? -19.719 -33.156 -16.719 1 79.31 414 ARG B C 1
ATOM 6581 O O . ARG B 1 414 ? -18.75 -33.062 -15.969 1 79.31 414 ARG B O 1
ATOM 6588 N N . GLU B 1 415 ? -20.266 -32.25 -17.453 1 80.38 415 GLU B N 1
ATOM 6589 C CA . GLU B 1 415 ? -19.812 -30.875 -17.281 1 80.38 415 GLU B CA 1
ATOM 6590 C C . GLU B 1 415 ? -20.078 -30.375 -15.859 1 80.38 415 GLU B C 1
ATOM 6592 O O . GLU B 1 415 ? -21.031 -30.828 -15.211 1 80.38 415 GLU B O 1
#

InterPro domains:
  IPR008166 Glycosyltransferase family 92 [PF01697] (155-357)

Sequence (830 aa):
MKEELTSDSVVKRALNAVGSAAYLFVQMGAYRGGPNSFAVVGLASKPLHVFAKPRFICEWLPLTFHGDDNSSVTASGHTILPDWGYGRVYTVVVVNCTFSVDVGADGTGGCLVLRATTGGGSDRAAETEERFIAMEETPGSVNVTMFSTPPKYDCLYCGSPLYGDLSPQRVREWIAYHANLFGLKSHFVIHDAGGVHGNVMEVLRPWMEKGLLTLQDVREQERFDGYYHNQFLVLNDCLHRYKFMAKWIFVFDMDEFIYLPSETKLEPLLESFSGYTQFTIEQMPMSNTLCQFKDYGKTSRMWGIEKLVYRDARRKVRRDHKYAIQPRSASATGVHLSQNVAGPSLSETGGMIKYFHYHGTLAMRRDPCRELLNVTKIFFDNTPYVLDETLRSVAGEVRMFELKMIGPRLAHTREMKEELTSDSVVKRALNAVGSAAYLFVQMGAYRGGPNSFAVVGLASKPLHVFAKPRFICEWLPLTFHGDDNSSVTASGHTILPDWGYGRVYTVVVVNCTFSVDVGADGTGGCLVLRATTGGGSDRAAETEERFIAMEETPGSVNVTMFSTPPKYDCLYCGSPLYGDLSPQRVREWIAYHANLFGLKSHFVIHDAGGVHGNVMEVLRPWMEKGLLTLQDVREQERFDGYYHNQFLVLNDCLHRYKFMAKWIFVFDMDEFIYLPSETKLEPLLESFSGYTQFTIEQMPMSNTLCQFKDYGKTSRMWGIEKLVYRDARRKVRRDHKYAIQPRSASATGVHLSQNVAGPSLSETGGMIKYFHYHGTLAMRRDPCRELLNVTKIFFDNTPYVLDETLRSVAGEVRMFELKMIGPRLAHTRE

Organism: Musa acuminata subsp. malaccensis (NCBI:txid214687)

Radius of gyration: 34.48 Å; Cα contacts (8 Å, |Δi|>4): 1932; chains: 2; bounding box: 59×96×79 Å

Foldseek 3Di:
DDFDQDPVRDTDDDDDDDDDDFDQWAWDAKFALAQFKIKTKTKGALCLVVPADKWKKKKKFFPPRPPPDPPIFIDTWDWDFFAVSQFDRITIIMTMGGTPDGGCQVQRWTFIKMKIWSRCSVPVVDIDIDIDTRDTGHRPRHHRCLNVDAAQAAEEEQEFEAAAAFALLLLLLLCLQVCVQRDDRYAYEYEYLHHCDDLNCLSCVLCVVVVRYDYHYPVVCVVDGTPDSPRQRRRQVVLRVCLSRYQKYWFDYSQKHKDFPPVDHDVVLVVVCSQFFKEKAAEWEFEQAEFAPVCPPPLQLDGPLQTGFKTFPDPPDDTAITMMGNSSQASGFHRRTRPGGDHHYHYDPPRRMHMYGNPPNRNDQDRRHPHHDNDQWDQDPNTIIGGGSPSSVCSVVSVVSVCVSRNCSCVPRGD/DDFDQDPVRDTDDDDDDDDDDFDQWAWDAKFALAQFKIKTKTKGALCLVVPADKWKKKKKFFPPRPPPDPPIFIDTWDWDFFAVSQFDRITIIMTMGGTPDGGCQVQRWTFIKMKIWSRCRPPVVDIDIDIDTRDTGHRPRHHNCLNVDAAQAAEEEQEFEAAAAFALLLLLLLCLQVCVQRDDRYAYEYEYLHHCDDLNCLSCVLCVVVVRYDYHYPVVCVVDGTPDSPRQRSRQVVLRVCLSRYQKYWFDYSQKHKDFPPVDHDVVLVVVCSQFFKEKAAEWEFEQAEFAPVCPPPLQLDGSLQTGFKTFPDPPDDTAITMMGNSSQASGFHRRTRPGGDHHYHYDPPRRMHMYGNPPNRNDQDRRHPHHDNDQWDQDPNTIIGGGSPSSVCSVVSVVSCCVSRNCSCVPRGD

pLDDT: mean 93.69, std 7.38, range [48.88, 98.81]

Nearest PDB structures (foldseek):
  8d3t-assembly1_A  TM=9.461E-01  e=1.092E-56  Populus trichocarpa
  9gzk-assembly2_C  TM=7.195E-01  e=5.566E-03  Listeria monocytogenes
  3n1p-assembly1_C  TM=5.236E-01  e=5.049E-02  Homo sapiens
  7y8s-assembly1_A  TM=4.864E-01  e=1.989E-01  Chelicerata
  8ovs-assembly1_AAA  TM=4.371E-01  e=9.726E-02  Yersinia enterocolitica

Solvent-accessible surface area (backbone atoms only — not comparable to full-atom values): 43172 Å² total; per-residue (Å²): 114,85,72,43,71,44,98,82,65,31,37,42,50,63,69,50,75,41,66,67,40,31,41,41,35,32,38,61,45,53,34,75,71,50,51,31,28,34,39,37,30,27,35,25,34,26,42,36,67,71,76,34,57,48,47,42,37,29,32,41,39,46,60,86,59,72,84,83,65,89,68,56,46,69,30,67,32,46,78,42,64,58,48,80,74,60,34,48,45,18,22,40,36,34,34,37,30,55,44,96,52,74,57,49,49,85,15,63,16,25,31,40,28,40,33,43,34,38,54,38,28,45,29,54,85,50,78,53,72,40,77,46,77,49,33,77,43,54,64,68,71,49,60,67,62,52,80,73,45,82,41,78,18,60,38,26,38,47,38,54,58,32,51,60,60,48,13,31,33,47,52,42,54,44,51,36,44,47,48,64,66,63,37,86,49,26,38,36,41,41,31,29,45,70,16,69,47,72,67,35,44,62,58,47,45,61,43,37,74,70,65,40,34,46,44,31,38,42,49,56,60,66,31,44,47,25,43,82,78,35,34,53,44,54,48,33,43,46,44,52,72,41,22,60,39,23,50,29,37,37,34,56,55,83,42,45,44,78,44,55,54,90,92,52,54,62,68,65,50,52,59,71,46,61,83,38,33,29,38,40,29,43,64,42,46,31,38,58,32,41,22,50,42,89,44,64,94,46,56,80,79,44,54,63,56,57,40,39,28,27,27,58,59,72,74,96,62,93,70,64,49,25,29,35,31,29,34,80,38,44,77,46,40,44,77,50,52,58,93,38,60,70,66,51,68,39,78,74,57,84,73,57,40,32,26,41,30,32,65,83,47,43,52,37,59,58,79,49,67,75,44,68,36,94,66,59,63,46,81,53,96,94,36,44,30,32,62,45,57,69,59,32,71,47,46,65,60,31,52,51,49,38,38,71,74,64,43,70,81,64,73,79,62,52,80,115,85,72,43,71,44,98,81,66,31,38,42,50,64,69,51,74,41,66,67,39,33,41,42,36,31,38,59,44,52,35,76,72,51,52,31,29,33,39,36,29,27,35,24,34,26,42,37,67,70,77,33,57,47,45,42,39,29,32,39,39,44,60,86,60,72,83,83,66,90,68,56,46,71,28,67,32,46,77,44,64,58,50,80,76,61,35,49,45,19,22,40,36,36,34,37,30,56,45,99,52,74,57,49,50,86,16,64,15,26,31,40,30,42,33,43,34,38,53,39,28,45,30,54,86,51,78,53,72,40,78,47,77,49,34,76,42,53,66,68,70,47,61,68,62,52,79,72,44,84,42,76,18,60,37,26,39,47,38,53,59,33,51,58,61,48,12,30,34,48,52,41,55,45,52,36,44,47,46,64,66,64,38,86,48,28,37,36,40,41,29,30,45,71,16,70,46,71,67,36,44,63,58,47,44,59,42,38,74,71,65,40,34,46,45,31,38,42,50,55,60,67,31,44,46,25,42,83,77,35,33,52,44,53,48,35,42,46,44,54,72,40,21,60,40,23,49,27,36,37,34,55,53,83,44,46,44,78,43,55,53,89,92,52,56,63,67,65,51,52,59,72,46,62,84,38,34,29,37,39,28,43,64,40,45,32,38,57,32,42,23,52,43,89,45,65,94,48,54,80,78,44,54,64,56,55,41,37,27,28,27,60,59,72,73,96,61,92,71,63,48,25,28,36,30,30,35,80,37,45,78,48,41,44,76,50,50,59,92,38,59,68,68,51,68,39,77,74,58,84,72,58,40,31,26,43,30,32,66,83,46,44,53,38,60,60,79,50,66,76,42,68,36,94,65,59,62,47,81,53,95,94,36,46,28,33,62,45,56,69,60,32,71,48,44,65,61,32,51,51,50,38,38,70,73,65,43,70,81,65,72,78,62,51,81

Secondary structure (DSSP, 8-state):
--PEEPTTSEEE---EEES-SB-SEEEEEEEE-SSSEEEEEEEEEHHHHHHS--EEEEEEEETT--SS-TT-EEEEEEEE-TTTT--SSEEEEEEEEE-SS--STTTT-EEEEEEEE-TTSS-TT---EEEEEEEEE-TT---GGGGTSPPSEEEEEEEEEE-SS--HHHHHHHHHHHHHHH-TTEEEEEEESS---HHHHHHHHHHHHTTSEEEEE-GGGGGS-SSGGGHHHHHHHHHHHTTTTEEEEEE--TTEEEE--TT--HHHHHHHTTT-SEEEEEEEEB-SSEEEGGGTTTGGGS-HHHH--EEE--SS-PPPEEEEE-GGGBS---SS--S-BSS-EE---TTSSEEEE-TT-TT--S----EEE--SEEEETTEEEEE--TTGGGHHHHHHHHHHHHGGGGTT---/--PEEPTTSEEE---EEES-SB-SEEEEEEEE-SSSEEEEEEEEEHHHHHHS--EEEEEEEETT--SS-TT-EEEEEEEE-TTTT--SSEEEEEEEEE-SS--STTTT-EEEEEEEE-TTSS-TT---EEEEEEEEE-TT---GGGGTSPPSEEEEEEEEEE-SS--HHHHHHHHHHHHHHH-TTEEEEEEESS---HHHHHHHHHHHHTTSEEEEE-GGGGGS-SSGGGHHHHHHHHHHHTTTTEEEEEE--TTEEEE--TT--HHHHHHHTTT-SEEEEEEEEB-SSEEEGGGTTTGGGS-HHHH--EEE--SS-PPPEEEEE-GGGBS---SS--S-BSS-EE---TTSSEEEE-TT-TT--S----EEE--SEEEETTEEEEE--TTGGGHHHHHHHHHHHHGGGGTT---